Protein AF-A0A7J6QUN2-F1 (afdb_monomer_lite)

Sequence (838 aa):
MAKDVSSRSDVDRFFADFDLGPVEQVSSGDFYFNSYSHREAYEELLKDEVHQEAYRTAILANKHLFRDRVVLVVECGLGLAPYLVAEAGAKTVLAQEKNLIGRHIPRIARLNGHDNIVSVLGDIADPDFALPYGLSEVDVIVSEPMGYLLLHESRIRDVIVARDRFLKPGGKMFPSRFTMNLCAVAAPQEHSLWMDFWEDVQGFDFSDPCQRLTMGTPLISAASQLGSDKDHSSEDAWQRSQLTSTPAELFAIDLMTAPPDVTTRPEFLCGEFELFPRPESGLDEEDTDTPDAHWWRADERSCTDLQHRVDALVVWFDVKFDHAHVPVEYSTGPEAPWTLWQQTILRLPPPSFTGTGAPDCRLDASAMLQPGRTLRGRMALRQASADRRDIDIKLSMEDGRGGSINTLSSFGARCEPLKLFTMLIDPVFVRLPVVDIARAELRLHGNDTTSVLRLRLLLERLQCRSSVAAGSIHSACLHDGRAYTFGTGTSGQLGHGVFRDEPRPLLVASLNHRTVAAVACGDRHTLFLCTPGVVFGTGRNTFGQLASDDLRDFPSPRKIDVEVPSSTPIDVRCGGDHSMVLLANGHVVAFGWNAFGQLGIGVSAFGASPVAAVSSPTLVHPPAPGIRFVSVSCGFAHSLFLSDSGRVYSCGMGSHGQLGNNDRSHRWVPTFIPTIDRCTMVSCGGHHSLVLCDPLGEVYAFGSGSTGKLGRGDDMGDSAIPVKVSGQLPPVASVCCGGAHSLVITRYNSALYGFGMGRRGQLGDGQRRSHPLPTGPVASGVQCMAGGGYHTIAALDSGGIIVFGRSTRGQLGLGFVEDVSVPWPLELPVHELHDSVS

Secondary structure (DSSP, 8-state):
-PPP--SHHHHHHHHHTS---S-----HHHHTT-GGG-HHHHHHHHH-HHHHHHHHHHHHTTHHHHTT-EEEEES-TT-SHHHHHHHTT-SEEEEE--SGGGGGHHHHHHHTT-TTTEEEE--TTSTT---STT---EEEEEE---BTTBTGGGHHHHHHHHHHHHEEEEEEEES-EEEEEEEEE--HHHHHHHHHHHHTSSSS--HHHHHHHHHHS-EEE-GGGS-S----S-HHHHHHHHB-B--EEEEEEETTT--TTTTT-GGGSEEEEEEPBPPP----S---------S----TTSSTTTTT---EEEEEEEEE-TTSSS--EEE-STTSPP-TT-EEEEE---TT---TTS------TT-S-STT--EEEEEEEEE-SS-TTSEEEEEEEE-SSS-EEEEEEEE-GGGHHHHHHHHTTSTT---SSHHHHHHHHHHHH-S-HHHHHHHHHHHHHHT-SEEEEE-SSEEEEEETTEEEEEE--TTSTT-SSSS--EEEEEE-GGGTTS-EEEEEE-SSEEEEEETTTEEEEEE--TTSTTS-S--S-EEEEEEE----TT--EEEEEE-SSEEEEEETTS-EEEEEE-TTSTT---S-TTSS----EEEEEEE---SSTT--EEEEEE-SSEEEEEETTS-EEEEE--TTSTT-SSS---EEEEEE-TT--SEEEEEE-SSEEEEEETTTTEEEEEE--GGGTT--TT----EEEEEEPPS-PPPEEEEEE-SSEEEEEESSTT-EEEEE--TTSTTSSS--S-EEEEEEEEESSEEEEEE-SSEEEEEETTS-EEEEE--TTSTT-SSS---EEEEEEEPPP---------

Structure (mmCIF, N/CA/C/O backbone):
data_AF-A0A7J6QUN2-F1
#
_entry.id   AF-A0A7J6QUN2-F1
#
loop_
_atom_site.group_PDB
_atom_site.id
_atom_site.type_symbol
_atom_site.label_atom_id
_atom_site.label_alt_id
_atom_site.label_comp_id
_atom_site.label_asym_id
_atom_site.label_entity_id
_atom_site.label_seq_id
_atom_site.pdbx_PDB_ins_code
_atom_site.Cartn_x
_atom_site.Cartn_y
_atom_site.Cartn_z
_atom_site.occupancy
_atom_site.B_iso_or_equiv
_atom_site.auth_seq_id
_atom_site.auth_comp_id
_atom_site.auth_asym_id
_atom_site.auth_atom_id
_atom_site.pdbx_PDB_model_num
ATOM 1 N N . MET A 1 1 ? -44.396 -12.418 17.831 1.00 23.58 1 MET A N 1
ATOM 2 C CA . MET A 1 1 ? -44.843 -13.196 19.009 1.00 23.58 1 MET A CA 1
ATOM 3 C C . MET A 1 1 ? -43.678 -13.231 19.982 1.00 23.58 1 MET A C 1
ATOM 5 O O . MET A 1 1 ? -42.741 -13.980 19.741 1.00 23.58 1 MET A O 1
ATOM 9 N N . ALA A 1 2 ? -43.696 -12.368 20.997 1.00 26.36 2 ALA A N 1
ATOM 10 C CA . ALA A 1 2 ? -42.679 -12.333 22.044 1.00 26.36 2 ALA A CA 1
ATOM 11 C C . ALA A 1 2 ? -42.821 -13.582 22.929 1.00 26.36 2 ALA A C 1
ATOM 13 O O . ALA A 1 2 ? -43.923 -13.879 23.394 1.00 26.36 2 ALA A O 1
ATOM 14 N N . LYS A 1 3 ? -41.742 -14.348 23.107 1.00 30.05 3 LYS A N 1
ATOM 15 C CA . LYS A 1 3 ? -41.671 -15.414 24.114 1.00 30.05 3 LYS A CA 1
ATOM 16 C C . LYS A 1 3 ? -40.872 -14.884 25.299 1.00 30.05 3 LYS A C 1
ATOM 18 O O . LYS A 1 3 ? -39.793 -14.342 25.095 1.00 30.05 3 LYS A O 1
ATOM 23 N N . ASP A 1 4 ? -41.418 -15.067 26.497 1.00 33.59 4 ASP A N 1
ATOM 24 C CA . ASP A 1 4 ? -40.758 -14.827 27.783 1.00 33.59 4 ASP A CA 1
ATOM 25 C C . ASP A 1 4 ? -39.384 -15.517 27.828 1.00 33.59 4 ASP A C 1
ATOM 27 O O . ASP A 1 4 ? -39.300 -16.746 27.759 1.00 33.59 4 ASP A O 1
ATOM 31 N N . VAL A 1 5 ? -38.308 -14.737 27.959 1.00 38.31 5 VAL A N 1
ATOM 32 C CA . VAL A 1 5 ? -36.941 -15.239 28.166 1.00 38.31 5 VAL A CA 1
ATOM 33 C C . VAL A 1 5 ? -36.604 -15.022 29.640 1.00 38.31 5 VAL A C 1
ATOM 35 O O . VAL A 1 5 ? -36.182 -13.944 30.047 1.00 38.31 5 VAL A O 1
ATOM 38 N N . SER A 1 6 ? -36.864 -16.037 30.467 1.00 32.97 6 SER A N 1
ATOM 39 C CA . SER A 1 6 ? -36.836 -15.907 31.935 1.00 32.97 6 SER A CA 1
ATOM 40 C C . SER A 1 6 ? -35.571 -16.465 32.610 1.00 32.97 6 SER A C 1
ATOM 42 O O . SER A 1 6 ? -35.371 -16.244 33.804 1.00 32.97 6 SER A O 1
ATOM 44 N N . SER A 1 7 ? -34.678 -17.148 31.877 1.00 41.44 7 SER A N 1
ATOM 45 C CA . SER A 1 7 ? -33.457 -17.750 32.439 1.00 41.44 7 SER A CA 1
ATOM 46 C C . SER A 1 7 ? -32.213 -17.587 31.551 1.00 41.44 7 SER A C 1
ATOM 48 O O . SER A 1 7 ? -32.309 -17.444 30.335 1.00 41.44 7 SER A O 1
ATOM 50 N N . ARG A 1 8 ? -31.016 -17.659 32.158 1.00 39.66 8 ARG A N 1
ATOM 51 C CA . ARG A 1 8 ? -29.713 -17.613 31.458 1.00 39.66 8 ARG A CA 1
ATOM 52 C C . ARG A 1 8 ? -29.577 -18.697 30.390 1.00 39.66 8 ARG A C 1
ATOM 54 O O . ARG A 1 8 ? -29.096 -18.431 29.297 1.00 39.66 8 ARG A O 1
ATOM 61 N N . SER A 1 9 ? -30.110 -19.882 30.679 1.00 43.69 9 SER A N 1
ATOM 62 C CA . SER A 1 9 ? -30.187 -20.987 29.727 1.00 43.69 9 SER A CA 1
ATOM 63 C C . SER A 1 9 ? -31.122 -20.724 28.548 1.00 43.69 9 SER A C 1
ATOM 65 O O . SER A 1 9 ? -30.920 -21.326 27.503 1.00 43.69 9 SER A O 1
ATOM 67 N N . ASP A 1 10 ? -32.126 -19.851 28.681 1.00 37.25 10 ASP A N 1
ATOM 68 C CA . ASP A 1 10 ? -33.050 -19.531 27.585 1.00 37.25 10 ASP A CA 1
ATOM 69 C C . ASP A 1 10 ? -32.458 -18.497 26.622 1.00 37.25 10 ASP A C 1
ATOM 71 O O . ASP A 1 10 ? -32.705 -18.588 25.423 1.00 37.25 10 ASP A O 1
ATOM 75 N N . VAL A 1 11 ? -31.618 -17.578 27.117 1.00 42.31 11 VAL A N 1
ATOM 76 C CA . VAL A 1 11 ? -30.791 -16.693 26.275 1.00 42.31 11 VAL A CA 1
ATOM 77 C C . VAL A 1 11 ? -29.770 -17.529 25.500 1.00 42.31 11 VAL A C 1
ATOM 79 O O . VAL A 1 11 ? -29.713 -17.451 24.276 1.00 42.31 11 VAL A O 1
ATOM 82 N N . ASP A 1 12 ? -29.035 -18.407 26.189 1.00 42.09 12 ASP A N 1
ATOM 83 C CA . ASP A 1 12 ? -28.066 -19.308 25.552 1.00 42.09 12 ASP A CA 1
ATOM 84 C C . ASP A 1 12 ? -28.734 -20.257 24.540 1.00 42.09 12 ASP A C 1
ATOM 86 O O . ASP A 1 12 ? -28.142 -20.582 23.513 1.00 42.09 12 ASP A O 1
ATOM 90 N N . ARG A 1 13 ? -29.983 -20.679 24.789 1.00 38.19 13 ARG A N 1
ATOM 91 C CA . ARG A 1 13 ? -30.758 -21.561 23.902 1.00 38.19 13 ARG A CA 1
ATOM 92 C C . ARG A 1 13 ? -31.413 -20.816 22.731 1.00 38.19 13 ARG A C 1
ATOM 94 O O . ARG A 1 13 ? -31.486 -21.392 21.653 1.00 38.19 13 ARG A O 1
ATOM 101 N N . PHE A 1 14 ? -31.805 -19.548 22.888 1.00 38.47 14 PHE A N 1
ATOM 102 C CA . PHE A 1 14 ? -32.237 -18.689 21.774 1.00 38.47 14 PHE A CA 1
ATOM 103 C C . PHE A 1 14 ? -31.118 -18.503 20.734 1.00 38.47 14 PHE A C 1
ATOM 105 O O . PHE A 1 14 ? -31.389 -18.445 19.538 1.00 38.47 14 PHE A O 1
ATOM 112 N N . PHE A 1 15 ? -29.856 -18.490 21.177 1.00 39.88 15 PHE A N 1
ATOM 113 C CA . PHE A 1 15 ? -28.686 -18.441 20.294 1.00 39.88 15 PHE A CA 1
ATOM 114 C C . PHE A 1 15 ? -28.101 -19.819 19.939 1.00 39.88 15 PHE A C 1
ATOM 116 O O . PHE A 1 15 ? -27.282 -19.900 19.028 1.00 39.88 15 PHE A O 1
ATOM 123 N N . ALA A 1 16 ? -28.525 -20.906 20.595 1.00 38.84 16 ALA A N 1
ATOM 124 C CA . ALA A 1 16 ? -28.103 -22.269 20.254 1.00 38.84 16 ALA A CA 1
ATOM 125 C C . ALA A 1 16 ? -28.725 -22.785 18.944 1.00 38.84 16 ALA A C 1
ATOM 127 O O . ALA A 1 16 ? -28.139 -23.657 18.309 1.00 38.84 16 ALA A O 1
ATOM 128 N N . ASP A 1 17 ? -29.867 -22.228 18.522 1.00 33.78 17 ASP A N 1
ATOM 129 C CA . ASP A 1 17 ? -30.485 -22.525 17.219 1.00 33.78 17 ASP A CA 1
ATOM 130 C C . ASP A 1 17 ? -29.749 -21.845 16.040 1.00 33.78 17 ASP A C 1
ATOM 132 O O . ASP A 1 17 ? -30.021 -22.150 14.879 1.00 33.78 17 ASP A O 1
ATOM 136 N N . PHE A 1 18 ? -28.767 -20.974 16.318 1.00 34.44 18 PHE A N 1
ATOM 137 C CA . PHE A 1 18 ? -27.787 -20.499 15.338 1.00 34.44 18 PHE A CA 1
ATOM 138 C C . PHE A 1 18 ? -26.565 -21.423 15.341 1.00 34.44 18 PHE A C 1
ATOM 140 O O . PHE A 1 18 ? -25.492 -21.093 15.853 1.00 34.44 18 PHE A O 1
ATOM 147 N N . ASP A 1 19 ? -26.757 -22.609 14.768 1.00 31.80 19 ASP A N 1
ATOM 148 C CA . ASP A 1 19 ? -25.693 -23.566 14.481 1.00 31.80 19 ASP A CA 1
ATOM 149 C C . ASP A 1 19 ? -24.575 -22.880 13.666 1.00 31.80 19 ASP A C 1
ATOM 151 O O . ASP A 1 19 ? -24.818 -22.247 12.633 1.00 31.80 19 ASP A O 1
ATOM 155 N N . LEU A 1 20 ? -23.339 -22.945 14.169 1.00 38.16 20 LEU A N 1
ATOM 156 C CA . LEU A 1 20 ? -22.171 -22.247 13.624 1.00 38.16 20 LEU A CA 1
ATOM 157 C C . LEU A 1 20 ? -21.654 -22.965 12.369 1.00 38.16 20 LEU A C 1
ATOM 159 O O . LEU A 1 20 ? -20.633 -23.656 12.397 1.00 38.16 20 LEU A O 1
ATOM 163 N N . GLY A 1 21 ? -22.350 -22.765 11.251 1.00 29.48 21 GLY A N 1
ATOM 164 C CA . GLY A 1 21 ? -21.822 -23.024 9.913 1.00 29.48 21 GLY A CA 1
ATOM 165 C C . GLY A 1 21 ? -20.639 -22.099 9.564 1.00 29.48 21 GLY A C 1
ATOM 166 O O . GLY A 1 21 ? -20.409 -21.087 10.238 1.00 29.48 21 GLY A O 1
ATOM 167 N N . PRO A 1 22 ? -19.850 -22.417 8.517 1.00 29.09 22 PRO A N 1
ATOM 168 C CA . PRO A 1 22 ? -18.846 -21.491 7.997 1.00 29.09 22 PRO A CA 1
ATOM 169 C C . PRO A 1 22 ? -19.524 -20.169 7.626 1.00 29.09 22 PRO A C 1
ATOM 171 O O . PRO A 1 22 ? -20.617 -20.186 7.073 1.00 29.09 22 PRO A O 1
ATOM 174 N N . VAL A 1 23 ? -18.868 -19.051 7.960 1.00 33.06 23 VAL A N 1
ATOM 175 C CA . VAL A 1 23 ? -19.344 -17.665 7.791 1.00 33.06 23 VAL A CA 1
ATOM 176 C C . VAL A 1 23 ? -20.138 -17.509 6.489 1.00 33.06 23 VAL A C 1
ATOM 178 O O . VAL A 1 23 ? -19.544 -17.421 5.415 1.00 33.06 23 VAL A O 1
ATOM 181 N N . GLU A 1 24 ? -21.471 -17.491 6.582 1.00 30.47 24 GLU A N 1
ATOM 182 C CA . GLU A 1 24 ? -22.315 -17.158 5.439 1.00 30.47 24 GLU A CA 1
ATOM 183 C C . GLU A 1 24 ? -21.983 -15.737 4.980 1.00 30.47 24 GLU A C 1
ATOM 185 O O . GLU A 1 24 ? -21.782 -14.821 5.787 1.00 30.47 24 GLU A O 1
ATOM 190 N N . GLN A 1 25 ? -21.885 -15.585 3.659 1.00 35.31 25 GLN A N 1
ATOM 191 C CA . GLN A 1 25 ? -21.768 -14.306 2.979 1.00 35.31 25 GLN A CA 1
ATOM 192 C C . GLN A 1 25 ? -22.965 -13.434 3.365 1.00 35.31 25 GLN A C 1
ATOM 194 O O . GLN A 1 25 ? -24.061 -13.595 2.835 1.00 35.31 25 GLN A O 1
ATOM 199 N N . VAL A 1 26 ? -22.750 -12.496 4.284 1.00 33.78 26 VAL A N 1
ATOM 200 C CA . VAL A 1 26 ? -23.655 -11.356 4.443 1.00 33.78 26 VAL A CA 1
ATOM 201 C C . VAL A 1 26 ? -23.634 -10.586 3.115 1.00 33.78 26 VAL A C 1
ATOM 203 O O . VAL A 1 26 ? -22.587 -10.488 2.474 1.00 33.78 26 VAL A O 1
ATOM 206 N N . SER A 1 27 ? -24.784 -10.125 2.628 1.00 30.91 27 SER A N 1
ATOM 207 C CA . SER A 1 27 ? -24.879 -9.473 1.318 1.00 30.91 27 SER A CA 1
ATOM 208 C C . SER A 1 27 ? -24.372 -8.024 1.376 1.00 30.91 27 SER A C 1
ATOM 210 O O . SER A 1 27 ? -24.509 -7.362 2.403 1.00 30.91 27 SER A O 1
ATOM 212 N N . SER A 1 28 ? -23.842 -7.481 0.269 1.00 33.66 28 SER A N 1
ATOM 213 C CA . SER A 1 28 ? -23.475 -6.050 0.127 1.00 33.66 28 SER A CA 1
ATOM 214 C C . SER A 1 28 ? -24.610 -5.078 0.471 1.00 33.66 28 SER A C 1
ATOM 216 O O . SER A 1 28 ? -24.338 -3.943 0.860 1.00 33.66 28 SER A O 1
ATOM 218 N N . GLY A 1 29 ? -25.868 -5.527 0.394 1.00 27.05 29 GLY A N 1
ATOM 219 C CA . GLY A 1 29 ? -27.039 -4.759 0.817 1.00 27.05 29 GLY A CA 1
ATOM 220 C C . GLY A 1 29 ? -27.158 -4.611 2.336 1.00 27.05 29 GLY A C 1
ATOM 221 O O . GLY A 1 29 ? -27.492 -3.529 2.807 1.00 27.05 29 GLY A O 1
ATOM 222 N N . ASP A 1 30 ? -26.816 -5.649 3.102 1.00 28.67 30 ASP A N 1
ATOM 223 C CA . ASP A 1 30 ? -26.841 -5.611 4.572 1.00 28.67 30 ASP A CA 1
ATOM 224 C C . ASP A 1 30 ? -25.609 -4.890 5.147 1.00 28.67 30 ASP A C 1
ATOM 226 O O . ASP A 1 30 ? -25.671 -4.313 6.231 1.00 28.67 30 ASP A O 1
ATOM 230 N N . PHE A 1 31 ? -24.504 -4.848 4.391 1.00 35.44 31 PHE A N 1
ATOM 231 C CA . PHE A 1 31 ? -23.305 -4.062 4.714 1.00 35.44 31 PHE A CA 1
ATOM 232 C C . PHE A 1 31 ? -23.542 -2.541 4.653 1.00 35.44 31 PHE A C 1
ATOM 234 O O . PHE A 1 31 ? -22.948 -1.802 5.433 1.00 35.44 31 PHE A O 1
ATOM 241 N N . TYR A 1 32 ? -24.450 -2.063 3.793 1.00 29.19 32 TYR A N 1
ATOM 242 C CA . TYR A 1 32 ? -24.781 -0.634 3.647 1.00 29.19 32 TYR A CA 1
ATOM 243 C C . TYR A 1 32 ? -25.475 -0.030 4.885 1.00 29.19 32 TYR A C 1
ATOM 245 O O . TYR A 1 32 ? -25.436 1.181 5.107 1.00 29.19 32 TYR A O 1
ATOM 253 N N . PHE A 1 33 ? -26.104 -0.867 5.713 1.00 28.73 33 PHE A N 1
ATOM 254 C CA . PHE A 1 33 ? -26.818 -0.432 6.916 1.00 28.73 33 PHE A CA 1
ATOM 255 C C . PHE A 1 33 ? -26.017 -0.632 8.215 1.00 28.73 33 PHE A C 1
ATOM 257 O O . PHE A 1 33 ? -26.476 -0.182 9.260 1.00 28.73 33 PHE A O 1
ATOM 264 N N . ASN A 1 34 ? -24.821 -1.236 8.147 1.00 38.62 34 ASN A N 1
ATOM 265 C CA . ASN A 1 34 ? -24.062 -1.736 9.299 1.00 38.62 34 ASN A CA 1
ATOM 266 C C . ASN A 1 34 ? -22.552 -1.391 9.203 1.00 38.62 34 ASN A C 1
ATOM 268 O O . ASN A 1 34 ? -21.704 -2.287 9.209 1.00 38.62 34 ASN A O 1
ATOM 272 N N . SER A 1 35 ? -22.202 -0.096 9.152 1.00 41.22 35 SER A N 1
ATOM 273 C CA . SER A 1 35 ? -20.817 0.435 9.071 1.00 41.22 35 SER A CA 1
ATOM 274 C C . SER A 1 35 ? -19.869 -0.137 10.140 1.00 41.22 35 SER A C 1
ATOM 276 O O . SER A 1 35 ? -18.689 -0.357 9.888 1.00 41.22 35 SER A O 1
ATOM 278 N N . TYR A 1 36 ? -20.385 -0.495 11.317 1.00 45.16 36 TYR A N 1
ATOM 279 C CA . TYR A 1 36 ? -19.586 -1.105 12.384 1.00 45.16 36 TYR A CA 1
ATOM 280 C C . TYR A 1 36 ? -19.547 -2.635 12.350 1.00 45.16 36 TYR A C 1
ATOM 282 O O . TYR A 1 36 ? -18.818 -3.242 13.114 1.00 45.16 36 TYR A O 1
ATOM 290 N N . SER A 1 37 ? -20.219 -3.322 11.425 1.00 40.81 37 SER A N 1
ATOM 291 C CA . SER A 1 37 ? -20.002 -4.774 11.260 1.00 40.81 37 SER A CA 1
ATOM 292 C C . SER A 1 37 ? -18.644 -5.111 10.610 1.00 40.81 37 SER A C 1
ATOM 294 O O . SER A 1 37 ? -18.313 -6.288 10.437 1.00 40.81 37 SER A O 1
ATOM 296 N N . HIS A 1 38 ? -17.839 -4.093 10.277 1.00 51.47 38 HIS A N 1
ATOM 297 C CA . HIS A 1 38 ? -16.473 -4.217 9.778 1.00 51.47 38 HIS A CA 1
ATOM 298 C C . HIS A 1 38 ? -15.468 -4.470 10.914 1.00 51.47 38 HIS A C 1
ATOM 300 O O . HIS A 1 38 ? -15.365 -3.711 11.874 1.00 51.47 38 HIS A O 1
ATOM 306 N N . ARG A 1 39 ? -14.653 -5.525 10.773 1.00 47.78 39 ARG A N 1
ATOM 307 C CA . ARG A 1 39 ? -13.560 -5.839 11.713 1.00 47.78 39 ARG A CA 1
ATOM 308 C C . ARG A 1 39 ? -12.540 -4.700 11.844 1.00 47.78 39 ARG A C 1
ATOM 310 O O . ARG A 1 39 ? -11.970 -4.531 12.913 1.00 47.78 39 ARG A O 1
ATOM 317 N N . GLU A 1 40 ? -12.310 -3.957 10.765 1.00 46.09 40 GLU A N 1
ATOM 318 C CA . GLU A 1 40 ? -11.289 -2.905 10.669 1.00 46.09 40 GLU A CA 1
ATOM 319 C C . GLU A 1 40 ? -11.619 -1.691 11.552 1.00 46.09 40 GLU A C 1
ATOM 321 O O . GLU A 1 40 ? -10.738 -1.219 12.261 1.00 46.09 40 GLU A O 1
ATOM 326 N N . ALA A 1 41 ? -12.890 -1.278 11.630 1.00 56.88 41 ALA A N 1
ATOM 327 C CA . ALA A 1 41 ? -13.326 -0.182 12.502 1.00 56.88 41 ALA A CA 1
ATOM 328 C C . ALA A 1 41 ? -13.081 -0.484 13.994 1.00 56.88 41 ALA A C 1
ATOM 330 O O . ALA A 1 41 ? -12.625 0.374 14.747 1.00 56.88 41 ALA A O 1
ATOM 331 N N . TYR A 1 42 ? -13.323 -1.728 14.428 1.00 63.81 42 TYR A N 1
ATOM 332 C CA . TYR A 1 42 ? -13.018 -2.142 15.803 1.00 63.81 42 TYR A CA 1
ATOM 333 C C . TYR A 1 42 ? -11.532 -2.385 16.046 1.00 63.81 42 TYR A C 1
ATOM 335 O O . TYR A 1 42 ? -11.063 -2.200 17.163 1.00 63.81 42 TYR A O 1
ATOM 343 N N . GLU A 1 43 ? -10.781 -2.801 15.027 1.00 65.12 43 GLU A N 1
ATOM 344 C CA . GLU A 1 43 ? -9.330 -2.927 15.135 1.00 65.12 43 GLU A CA 1
ATOM 345 C C . GLU A 1 43 ? -8.671 -1.560 15.357 1.00 65.12 43 GLU A C 1
ATOM 347 O O . GLU A 1 43 ? -7.766 -1.454 16.180 1.00 65.12 43 GLU A O 1
ATOM 352 N N . GLU A 1 44 ? -9.140 -0.517 14.669 1.00 63.78 44 GLU A N 1
ATOM 353 C CA . GLU A 1 44 ? -8.699 0.863 14.890 1.00 63.78 44 GLU A CA 1
ATOM 354 C C . GLU A 1 44 ? -9.119 1.385 16.271 1.00 63.78 44 GLU A C 1
ATOM 356 O O . GLU A 1 44 ? -8.275 1.909 16.995 1.00 63.78 44 GLU A O 1
ATOM 361 N N . LEU A 1 45 ? -10.370 1.150 16.690 1.00 74.94 45 LEU A N 1
ATOM 362 C CA . LEU A 1 45 ? -10.853 1.522 18.029 1.00 74.94 45 LEU A CA 1
ATOM 363 C C . LEU A 1 45 ? -10.026 0.877 19.156 1.00 74.94 45 LEU A C 1
ATOM 365 O O . LEU A 1 45 ? -9.736 1.519 20.163 1.00 74.94 45 LEU A O 1
ATOM 369 N N . LEU A 1 46 ? -9.642 -0.394 19.002 1.00 77.31 46 LEU A N 1
ATOM 370 C CA . LEU A 1 46 ? -8.843 -1.123 19.995 1.00 77.31 46 LEU A CA 1
ATOM 371 C C . LEU A 1 46 ? -7.361 -0.712 20.000 1.00 77.31 46 LEU A C 1
ATOM 373 O O . LEU A 1 46 ? -6.675 -0.973 20.986 1.00 77.31 46 LEU A O 1
ATOM 377 N N . LYS A 1 47 ? -6.861 -0.107 18.915 1.00 76.50 47 LYS A N 1
ATOM 378 C CA . LYS A 1 47 ? -5.494 0.436 18.816 1.00 76.50 47 LYS A CA 1
ATOM 379 C C . LYS A 1 47 ? -5.384 1.884 19.294 1.00 76.50 47 LYS A C 1
ATOM 381 O O . LYS A 1 47 ? -4.266 2.361 19.458 1.00 76.50 47 LYS A O 1
ATOM 386 N N . ASP A 1 48 ? -6.500 2.578 19.499 1.00 80.56 48 ASP A N 1
ATOM 387 C CA . ASP A 1 48 ? -6.514 3.916 20.092 1.00 80.56 48 ASP A CA 1
ATOM 388 C C . ASP A 1 48 ? -6.145 3.830 21.583 1.00 80.56 48 ASP A C 1
ATOM 390 O O . ASP A 1 48 ? -6.991 3.613 22.452 1.00 80.56 48 ASP A O 1
ATOM 394 N N . GLU A 1 49 ? -4.848 3.947 21.877 1.00 84.38 49 GLU A N 1
ATOM 395 C CA . GLU A 1 49 ? -4.313 3.792 23.232 1.00 84.38 49 GLU A CA 1
ATOM 396 C C . GLU A 1 49 ? -4.845 4.856 24.198 1.00 84.38 49 GLU A C 1
ATOM 398 O O . GLU A 1 49 ? -5.137 4.532 25.347 1.00 84.38 49 GLU A O 1
ATOM 403 N N . VAL A 1 50 ? -5.029 6.100 23.743 1.00 86.62 50 VAL A N 1
ATOM 404 C CA . VAL A 1 50 ? -5.525 7.211 24.575 1.00 86.62 50 VAL A CA 1
ATOM 405 C C . VAL A 1 50 ? -6.925 6.892 25.081 1.00 86.62 50 VAL A C 1
ATOM 407 O O . VAL A 1 50 ? -7.205 6.961 26.280 1.00 86.62 50 VAL A O 1
ATOM 410 N N . HIS A 1 51 ? -7.799 6.497 24.160 1.00 88.38 51 HIS A N 1
ATOM 411 C CA . HIS A 1 51 ? -9.166 6.126 24.468 1.00 88.38 51 HIS A CA 1
ATOM 412 C C . HIS A 1 51 ? -9.233 4.865 25.339 1.00 88.38 51 HIS A C 1
ATOM 414 O O . HIS A 1 51 ? -9.858 4.885 26.403 1.00 88.38 51 HIS A O 1
ATOM 420 N N . GLN A 1 52 ? -8.561 3.780 24.938 1.00 89.56 52 GLN A N 1
ATOM 421 C CA . GLN A 1 52 ? -8.615 2.515 25.677 1.00 89.56 52 GLN A CA 1
ATOM 422 C C . GLN A 1 52 ? -8.024 2.648 27.091 1.00 89.56 52 GLN A C 1
ATOM 424 O O . GLN A 1 52 ? -8.572 2.087 28.046 1.00 89.56 52 GLN A O 1
ATOM 429 N N . GLU A 1 53 ? -6.949 3.423 27.262 1.00 90.69 53 GLU A N 1
ATOM 430 C CA . GLU A 1 53 ? -6.329 3.641 28.571 1.00 90.69 53 GLU A CA 1
ATOM 431 C C . GLU A 1 53 ? -7.173 4.543 29.476 1.00 90.69 53 GLU A C 1
ATOM 433 O O . GLU A 1 53 ? -7.240 4.304 30.686 1.00 90.69 53 GLU A O 1
ATOM 438 N N . ALA A 1 54 ? -7.896 5.521 28.920 1.00 91.94 54 ALA A N 1
ATOM 439 C CA . ALA A 1 54 ? -8.841 6.321 29.692 1.00 91.94 54 ALA A CA 1
ATOM 440 C C . ALA A 1 54 ? -9.965 5.449 30.280 1.00 91.94 54 ALA A C 1
ATOM 442 O O . ALA A 1 54 ? -10.220 5.507 31.485 1.00 91.94 54 ALA A O 1
ATOM 443 N N . TYR A 1 55 ? -10.587 4.569 29.482 1.00 94.06 55 TYR A N 1
ATOM 444 C CA . TYR A 1 55 ? -11.603 3.634 29.992 1.00 94.06 55 TYR A CA 1
ATOM 445 C C . TYR A 1 55 ? -11.011 2.635 30.989 1.00 94.06 55 TYR A C 1
ATOM 447 O O . TYR A 1 55 ? -11.600 2.396 32.050 1.00 94.06 55 TYR A O 1
ATOM 455 N N . ARG A 1 56 ? -9.821 2.090 30.705 1.00 94.12 56 ARG A N 1
ATOM 456 C CA . ARG A 1 56 ? -9.103 1.214 31.639 1.00 94.12 56 ARG A CA 1
ATOM 457 C C . ARG A 1 56 ? -8.871 1.902 32.976 1.00 94.12 56 ARG A C 1
ATOM 459 O O . ARG A 1 56 ? -9.191 1.315 34.008 1.00 94.12 56 ARG A O 1
ATOM 466 N N . THR A 1 57 ? -8.354 3.123 32.972 1.00 93.12 57 THR A N 1
ATOM 467 C CA . THR A 1 57 ? -8.072 3.888 34.189 1.00 93.12 57 THR A CA 1
ATOM 468 C C . THR A 1 57 ? -9.365 4.208 34.927 1.00 93.12 57 THR A C 1
ATOM 470 O O . THR A 1 57 ? -9.482 3.914 36.118 1.00 93.12 57 THR A O 1
ATOM 473 N N . ALA A 1 58 ? -10.381 4.720 34.228 1.00 95.00 58 ALA A N 1
ATOM 474 C CA . ALA A 1 58 ? -11.662 5.076 34.828 1.00 95.00 58 ALA A CA 1
ATOM 475 C C . ALA A 1 58 ? -12.335 3.874 35.514 1.00 95.00 58 ALA A C 1
ATOM 477 O O . ALA A 1 58 ? -12.912 4.031 36.591 1.00 95.00 58 ALA A O 1
ATOM 478 N N . ILE A 1 59 ? -12.196 2.668 34.956 1.00 95.94 59 ILE A N 1
ATOM 479 C CA . ILE A 1 59 ? -12.785 1.440 35.502 1.00 95.94 59 ILE A CA 1
ATOM 480 C C . ILE A 1 59 ? -11.877 0.786 36.557 1.00 95.94 59 ILE A C 1
ATOM 482 O O . ILE A 1 59 ? -12.275 0.599 37.711 1.00 95.94 59 ILE A O 1
ATOM 486 N N . LEU A 1 60 ? -10.641 0.432 36.194 1.00 95.06 60 LEU A N 1
ATOM 487 C CA . LEU A 1 60 ? -9.749 -0.376 37.029 1.00 95.06 60 LEU A CA 1
ATOM 488 C C . LEU A 1 60 ? -9.085 0.407 38.166 1.00 95.06 60 LEU A C 1
ATOM 490 O O . LEU A 1 60 ? -8.726 -0.218 39.164 1.00 95.06 60 LEU A O 1
ATOM 494 N N . ALA A 1 61 ? -8.947 1.733 38.078 1.00 93.44 61 ALA A N 1
ATOM 495 C CA . ALA A 1 61 ? -8.518 2.542 39.225 1.00 93.44 61 ALA A CA 1
ATOM 496 C C . ALA A 1 61 ? -9.667 2.782 40.223 1.00 93.44 61 ALA A C 1
ATOM 498 O O . ALA A 1 61 ? -9.425 3.150 41.371 1.00 93.44 61 ALA A O 1
ATOM 499 N N . ASN A 1 62 ? -10.916 2.519 39.820 1.00 94.50 62 ASN A N 1
ATOM 500 C CA . ASN A 1 62 ? -12.119 2.762 40.617 1.00 94.50 62 ASN A CA 1
ATOM 501 C C . ASN A 1 62 ? -12.945 1.485 40.836 1.00 94.50 62 ASN A C 1
ATOM 503 O O . ASN A 1 62 ? -14.175 1.531 40.878 1.00 94.50 62 ASN A O 1
ATOM 507 N N . LYS A 1 63 ? -12.284 0.327 41.009 1.00 95.50 63 LYS A N 1
ATOM 508 C CA . LYS A 1 63 ? -12.954 -0.987 41.136 1.00 95.50 63 LYS A CA 1
ATOM 509 C C . LYS A 1 63 ? -14.053 -1.024 42.196 1.00 95.50 63 LYS A C 1
ATOM 511 O O . LYS A 1 63 ? -15.018 -1.764 42.046 1.00 95.50 63 LYS A O 1
ATOM 516 N N . HIS A 1 64 ? -13.939 -0.236 43.267 1.00 95.12 64 HIS A N 1
ATOM 517 C CA . HIS A 1 64 ? -14.952 -0.152 44.328 1.00 95.12 64 HIS A CA 1
ATOM 518 C C . HIS A 1 64 ? -16.314 0.364 43.838 1.00 95.12 64 HIS A C 1
ATOM 520 O O . HIS A 1 64 ? -17.319 0.087 44.488 1.00 95.12 64 HIS A O 1
ATOM 526 N N . LEU A 1 65 ? -16.363 1.077 42.708 1.00 95.19 65 LEU A N 1
ATOM 527 C CA . LEU A 1 65 ? -17.609 1.521 42.075 1.00 95.19 65 LEU A CA 1
ATOM 528 C C . LEU A 1 65 ? -18.297 0.405 41.279 1.00 95.19 65 LEU A C 1
ATOM 530 O O . LEU A 1 65 ? -19.511 0.453 41.110 1.00 95.19 65 LEU A O 1
ATOM 534 N N . PHE A 1 66 ? -17.544 -0.606 40.837 1.00 97.56 66 PHE A N 1
ATOM 535 C CA . PHE A 1 66 ? -18.036 -1.710 40.006 1.00 97.56 66 PHE A CA 1
ATOM 536 C C . PHE A 1 66 ? -18.196 -3.020 40.785 1.00 97.56 66 PHE A C 1
ATOM 538 O O . PHE A 1 66 ? -19.019 -3.855 40.415 1.00 97.56 66 PHE A O 1
ATOM 545 N N . ARG A 1 67 ? -17.444 -3.211 41.875 1.00 97.50 67 ARG A N 1
ATOM 546 C CA . ARG A 1 67 ? -17.461 -4.442 42.669 1.00 97.50 67 ARG A CA 1
ATOM 547 C C . ARG A 1 67 ? -18.867 -4.771 43.174 1.00 97.50 67 ARG A C 1
ATOM 549 O O . ARG A 1 67 ? -19.531 -3.927 43.773 1.00 97.50 67 ARG A O 1
ATOM 556 N N . ASP A 1 68 ? -19.293 -6.010 42.939 1.00 97.25 68 ASP A N 1
ATOM 557 C CA . ASP A 1 68 ? -20.603 -6.555 43.313 1.00 97.25 68 ASP A CA 1
ATOM 558 C C . ASP A 1 68 ? -21.811 -5.809 42.700 1.00 97.25 68 ASP A C 1
ATOM 560 O O . ASP A 1 68 ? -22.947 -5.977 43.151 1.00 97.25 68 ASP A O 1
ATOM 564 N N . ARG A 1 69 ? -21.589 -5.008 41.645 1.00 97.75 69 ARG A N 1
ATOM 565 C CA . ARG A 1 69 ? -22.630 -4.240 40.945 1.00 97.75 69 ARG A CA 1
ATOM 566 C C . ARG A 1 69 ? -23.156 -4.928 39.695 1.00 97.75 69 ARG A C 1
ATOM 568 O O . ARG A 1 69 ? -22.461 -5.725 39.064 1.00 97.75 69 ARG A O 1
ATOM 575 N N . VAL A 1 70 ? -24.389 -4.590 39.333 1.00 97.62 70 VAL A N 1
ATOM 576 C CA . VAL A 1 70 ? -24.965 -4.874 38.016 1.00 97.62 70 VAL A CA 1
ATOM 577 C C . VAL A 1 70 ? -24.616 -3.710 37.095 1.00 97.62 70 VAL A C 1
ATOM 579 O O . VAL A 1 70 ? -24.985 -2.570 37.382 1.00 97.62 70 VAL A O 1
ATOM 582 N N . VAL A 1 71 ? -23.904 -3.994 36.006 1.00 98.19 71 VAL A N 1
ATOM 583 C CA . VAL A 1 71 ? -23.384 -2.975 35.088 1.00 98.19 71 VAL A CA 1
ATOM 584 C C . VAL A 1 71 ? -23.922 -3.214 33.685 1.00 98.19 71 VAL A C 1
ATOM 586 O O . VAL A 1 71 ? -23.836 -4.328 33.172 1.00 98.19 71 VAL A O 1
ATOM 589 N N . LEU A 1 72 ? -24.463 -2.168 33.068 1.00 97.38 72 LEU A N 1
ATOM 590 C CA . LEU A 1 72 ? -24.865 -2.161 31.664 1.00 97.38 72 LEU A CA 1
ATOM 591 C C . LEU A 1 72 ? -23.782 -1.452 30.851 1.00 97.38 72 LEU A C 1
ATOM 593 O O . LEU A 1 72 ? -23.423 -0.322 31.166 1.00 97.38 72 LEU A O 1
ATOM 597 N N . VAL A 1 73 ? -23.258 -2.110 29.824 1.00 95.69 73 VAL A N 1
ATOM 598 C CA . VAL A 1 73 ? -22.313 -1.516 28.877 1.00 95.69 73 VAL A CA 1
ATOM 599 C C . VAL A 1 73 ? -23.054 -1.276 27.571 1.00 95.69 73 VAL A C 1
ATOM 601 O O . VAL A 1 73 ? -23.490 -2.235 26.946 1.00 95.69 73 VAL A O 1
ATOM 604 N N . VAL A 1 74 ? -23.250 -0.015 27.203 1.00 92.38 74 VAL A N 1
ATOM 605 C CA . VAL A 1 74 ? -24.087 0.416 26.074 1.00 92.38 74 VAL A CA 1
ATOM 606 C C . VAL A 1 74 ? -23.209 0.748 24.871 1.00 92.38 74 VAL A C 1
ATOM 608 O O . VAL A 1 74 ? -22.194 1.427 25.025 1.00 92.38 74 VAL A O 1
ATOM 611 N N . GLU A 1 75 ? -23.619 0.291 23.689 1.00 85.38 75 GLU A N 1
ATOM 612 C CA . GLU A 1 75 ? -22.911 0.444 22.412 1.00 85.38 75 GLU A CA 1
ATOM 613 C C . GLU A 1 75 ? -21.460 -0.060 22.509 1.00 85.38 75 GLU A C 1
ATOM 615 O O . GLU A 1 75 ? -20.511 0.614 22.111 1.00 85.38 75 GLU A O 1
ATOM 620 N N . CYS A 1 76 ? -21.282 -1.244 23.106 1.00 82.06 76 CYS A N 1
ATOM 621 C CA . CYS A 1 76 ? -19.964 -1.732 23.515 1.00 82.06 76 CYS A CA 1
ATOM 622 C C . CYS A 1 76 ? -19.111 -2.295 22.372 1.00 82.06 76 CYS A C 1
ATOM 624 O O . CYS A 1 76 ? -17.910 -2.501 22.545 1.00 82.06 76 CYS A O 1
ATOM 626 N N . GLY A 1 77 ? -19.701 -2.628 21.223 1.00 79.62 77 GLY A N 1
ATOM 627 C CA . GLY A 1 77 ? -18.981 -3.237 20.114 1.00 79.62 77 GLY A CA 1
ATOM 628 C C . GLY A 1 77 ? -18.228 -4.507 20.491 1.00 79.62 77 GLY A C 1
ATOM 629 O O . GLY A 1 77 ? -18.732 -5.371 21.206 1.00 79.62 77 GLY A O 1
ATOM 630 N N . LEU A 1 78 ? -16.982 -4.599 20.016 1.00 75.19 78 LEU A N 1
ATOM 631 C CA . LEU A 1 78 ? -15.975 -5.537 20.532 1.00 75.19 78 LEU A CA 1
ATOM 632 C C . LEU A 1 78 ? -15.021 -4.891 21.549 1.00 75.19 78 LEU A C 1
ATOM 634 O O . LEU A 1 78 ? -13.974 -5.473 21.838 1.00 75.19 78 LEU A O 1
ATOM 638 N N . GLY A 1 79 ? -15.357 -3.698 22.045 1.00 73.19 79 GLY A N 1
ATOM 639 C CA . GLY A 1 79 ? -14.523 -2.877 22.918 1.00 73.19 79 GLY A CA 1
ATOM 640 C C . GLY A 1 79 ? -14.122 -3.573 24.219 1.00 73.19 79 GLY A C 1
ATOM 641 O O . GLY A 1 79 ? -14.663 -4.616 24.600 1.00 73.19 79 GLY A O 1
ATOM 642 N N . LEU A 1 80 ? -13.139 -2.997 24.917 1.00 88.12 80 LEU A N 1
ATOM 643 C CA . LEU A 1 80 ? -12.587 -3.591 26.139 1.00 88.12 80 LEU A CA 1
ATOM 644 C C . LEU A 1 80 ? -13.491 -3.412 27.365 1.00 88.12 80 LEU A C 1
ATOM 646 O O . LEU A 1 80 ? -13.367 -4.181 28.325 1.00 88.12 80 LEU A O 1
ATOM 650 N N . ALA A 1 81 ? -14.405 -2.436 27.351 1.00 92.88 81 ALA A N 1
ATOM 651 C CA . ALA A 1 81 ? -15.186 -2.040 28.519 1.00 92.88 81 ALA A CA 1
ATOM 652 C C . ALA A 1 81 ? -15.931 -3.199 29.222 1.00 92.88 81 ALA A C 1
ATOM 654 O O . ALA A 1 81 ? -15.795 -3.305 30.445 1.00 92.88 81 ALA A O 1
ATOM 655 N N . PRO A 1 82 ? -16.638 -4.124 28.532 1.00 94.56 82 PRO A N 1
ATOM 656 C CA . PRO A 1 82 ? -17.314 -5.243 29.198 1.00 94.56 82 PRO A CA 1
ATOM 657 C C . PRO A 1 82 ? -16.375 -6.122 30.030 1.00 94.56 82 PRO A C 1
ATOM 659 O O . PRO A 1 82 ? -16.740 -6.582 31.114 1.00 94.56 82 PRO A O 1
ATOM 662 N N . TYR A 1 83 ? -15.153 -6.336 29.543 1.00 94.88 83 TYR A N 1
ATOM 663 C CA . TYR A 1 83 ? -14.169 -7.196 30.195 1.00 94.88 83 TYR A CA 1
ATOM 664 C C . TYR A 1 83 ? -13.461 -6.459 31.334 1.00 94.88 83 TYR A C 1
ATOM 666 O O . TYR A 1 83 ? -13.315 -7.015 32.418 1.00 94.88 83 TYR A O 1
ATOM 674 N N . LEU A 1 84 ? -13.130 -5.176 31.150 1.00 95.69 84 LEU A N 1
ATOM 675 C CA . LEU A 1 84 ? -12.570 -4.327 32.210 1.00 95.69 84 LEU A CA 1
ATOM 676 C C . LEU A 1 84 ? -13.521 -4.216 33.410 1.00 95.69 84 LEU A C 1
ATOM 678 O O . LEU A 1 84 ? -13.094 -4.281 34.563 1.00 95.69 84 LEU A O 1
ATOM 682 N N . VAL A 1 85 ? -14.823 -4.088 33.149 1.00 97.31 85 VAL A N 1
ATOM 683 C CA . VAL A 1 85 ? -15.853 -4.069 34.195 1.00 97.31 85 VAL A CA 1
ATOM 684 C C . VAL A 1 85 ? -15.937 -5.419 34.916 1.00 97.31 85 VAL A C 1
ATOM 686 O O . VAL A 1 85 ? -16.050 -5.454 36.145 1.00 97.31 85 VAL A O 1
ATOM 689 N N . ALA A 1 86 ? -15.848 -6.535 34.185 1.00 96.44 86 ALA A N 1
ATOM 690 C CA . ALA A 1 86 ? -15.796 -7.863 34.794 1.00 96.44 86 ALA A CA 1
ATOM 691 C C . ALA A 1 86 ? -14.551 -8.018 35.693 1.00 96.44 86 ALA A C 1
ATOM 693 O O . ALA A 1 86 ? -14.673 -8.426 36.849 1.00 96.44 86 ALA A O 1
ATOM 694 N N . GLU A 1 87 ? -13.372 -7.594 35.226 1.00 96.12 87 GLU A N 1
ATOM 695 C CA . GLU A 1 87 ? -12.120 -7.567 36.000 1.00 96.12 87 GLU A CA 1
ATOM 696 C C . GLU A 1 87 ? -12.156 -6.619 37.212 1.00 96.12 87 GLU A C 1
ATOM 698 O O . GLU A 1 87 ? -11.436 -6.814 38.203 1.00 96.12 87 GLU A O 1
ATOM 703 N N . ALA A 1 88 ? -12.988 -5.577 37.164 1.00 96.75 88 ALA A N 1
ATOM 704 C CA . ALA A 1 88 ? -13.228 -4.686 38.294 1.00 96.75 88 ALA A CA 1
ATOM 705 C C . ALA A 1 88 ? -14.066 -5.346 39.409 1.00 96.75 88 ALA A C 1
ATOM 707 O O . ALA A 1 88 ? -14.124 -4.824 40.526 1.00 96.75 88 ALA A O 1
ATOM 708 N N . GLY A 1 89 ? -14.641 -6.525 39.149 1.00 96.69 89 GLY A N 1
ATOM 709 C CA . GLY A 1 89 ? -15.386 -7.330 40.116 1.00 96.69 89 GLY A CA 1
ATOM 710 C C . GLY A 1 89 ? -16.900 -7.148 40.043 1.00 96.69 89 GLY A C 1
ATOM 711 O O . GLY A 1 89 ? -17.574 -7.353 41.053 1.00 96.69 89 GLY A O 1
ATOM 712 N N . ALA A 1 90 ? -17.440 -6.732 38.894 1.00 97.75 90 ALA A N 1
ATOM 713 C CA . ALA A 1 90 ? -18.883 -6.637 38.703 1.00 97.75 90 ALA A CA 1
ATOM 714 C C . ALA A 1 90 ? -19.584 -7.982 38.936 1.00 97.75 90 ALA A C 1
ATOM 716 O O . ALA A 1 90 ? -19.102 -9.041 38.535 1.00 97.75 90 ALA A O 1
ATOM 717 N N . LYS A 1 91 ? -20.764 -7.930 39.564 1.00 96.19 91 LYS A N 1
ATOM 718 C CA . LYS A 1 91 ? -21.613 -9.107 39.793 1.00 96.19 91 LYS A CA 1
ATOM 719 C C . LYS A 1 91 ? -22.191 -9.628 38.480 1.00 96.19 91 LYS A C 1
ATOM 721 O O . LYS A 1 91 ? -22.362 -10.832 38.296 1.00 96.19 91 LYS A O 1
ATOM 726 N N . THR A 1 92 ? -22.570 -8.720 37.588 1.00 95.25 92 THR A N 1
ATOM 727 C CA . THR A 1 92 ? -23.152 -9.037 36.281 1.00 95.25 92 THR A CA 1
ATOM 728 C C . THR A 1 92 ? -22.837 -7.907 35.317 1.00 95.25 92 THR A C 1
ATOM 730 O O . THR A 1 92 ? -23.001 -6.741 35.676 1.00 95.25 92 THR A O 1
ATOM 733 N N . VAL A 1 93 ? -22.414 -8.262 34.104 1.00 97.00 93 VAL A N 1
ATOM 734 C CA . VAL A 1 93 ? -22.157 -7.318 33.016 1.00 97.00 93 VAL A CA 1
ATOM 735 C C . VAL A 1 93 ? -23.119 -7.617 31.878 1.00 97.00 93 VAL A C 1
ATOM 737 O O . VAL A 1 93 ? -23.125 -8.716 31.327 1.00 97.00 93 VAL A O 1
ATOM 740 N N . LEU A 1 94 ? -23.942 -6.635 31.540 1.00 94.94 94 LEU A N 1
ATOM 741 C CA . LEU A 1 94 ? -24.890 -6.688 30.440 1.00 94.94 94 LEU A CA 1
ATOM 742 C C . LEU A 1 94 ? -24.319 -5.852 29.292 1.00 94.94 94 LEU A C 1
ATOM 744 O O . LEU A 1 94 ? -24.327 -4.633 29.363 1.00 94.94 94 LEU A O 1
ATOM 748 N N . ALA A 1 95 ? -23.755 -6.495 28.278 1.00 92.81 95 ALA A N 1
ATOM 749 C CA . ALA A 1 95 ? -23.097 -5.855 27.145 1.00 92.81 95 ALA A CA 1
ATOM 750 C C . ALA A 1 95 ? -24.091 -5.694 25.989 1.00 92.81 95 ALA A C 1
ATOM 752 O O . ALA A 1 95 ? -24.444 -6.674 25.339 1.00 92.81 95 ALA A O 1
ATOM 753 N N . GLN A 1 96 ? -24.579 -4.483 25.754 1.00 90.62 96 GLN A N 1
ATOM 754 C CA . GLN A 1 96 ? -25.485 -4.190 24.654 1.00 90.62 96 GLN A CA 1
ATOM 755 C C . GLN A 1 96 ? -24.713 -3.846 23.380 1.00 90.62 96 GLN A C 1
ATOM 757 O O . GLN A 1 96 ? -23.889 -2.933 23.359 1.00 90.62 96 GLN A O 1
ATOM 762 N N . GLU A 1 97 ? -25.040 -4.567 22.308 1.00 84.50 97 GLU A N 1
ATOM 763 C CA . GLU A 1 97 ? -24.548 -4.309 20.960 1.00 84.50 97 GLU A CA 1
ATOM 764 C C . GLU A 1 97 ? -25.624 -4.709 19.941 1.00 84.50 97 GLU A C 1
ATOM 766 O O . GLU A 1 97 ? -26.055 -5.862 19.892 1.00 84.50 97 GLU A O 1
ATOM 771 N N . LYS A 1 98 ? -26.074 -3.745 19.132 1.00 73.44 98 LYS A N 1
ATOM 772 C CA . LYS A 1 98 ? -27.143 -3.938 18.136 1.00 73.44 98 LYS A CA 1
ATOM 773 C C . LYS A 1 98 ? -26.632 -4.454 16.788 1.00 73.44 98 LYS A C 1
ATOM 775 O O . LYS A 1 98 ? -27.398 -5.037 16.022 1.00 73.44 98 LYS A O 1
ATOM 780 N N . ASN A 1 99 ? -25.347 -4.270 16.493 1.00 70.12 99 ASN A N 1
ATOM 781 C CA . ASN A 1 99 ? -24.727 -4.733 15.260 1.00 70.12 99 ASN A CA 1
ATOM 782 C C . ASN A 1 99 ? -24.378 -6.226 15.340 1.00 70.12 99 ASN A C 1
ATOM 784 O O . ASN A 1 99 ? -24.108 -6.786 16.405 1.00 70.12 99 ASN A O 1
ATOM 788 N N . LEU A 1 100 ? -24.276 -6.878 14.175 1.00 68.06 100 LEU A N 1
ATOM 789 C CA . LEU A 1 100 ? -23.976 -8.316 14.067 1.00 68.06 100 LEU A CA 1
ATOM 790 C C . LEU A 1 100 ? -22.653 -8.722 14.728 1.00 68.06 100 LEU A C 1
ATOM 792 O O . LEU A 1 100 ? -22.441 -9.899 15.020 1.00 68.06 100 LEU A O 1
ATOM 796 N N . ILE A 1 101 ? -21.763 -7.764 14.971 1.00 69.12 101 ILE A N 1
ATOM 797 C CA . ILE A 1 101 ? -20.480 -7.982 15.628 1.00 69.12 101 ILE A CA 1
ATOM 798 C C . ILE A 1 101 ? -20.625 -8.473 17.079 1.00 69.12 101 ILE A C 1
ATOM 800 O O . ILE A 1 101 ? -19.794 -9.260 17.541 1.00 69.12 101 ILE A O 1
ATOM 804 N N . GLY A 1 102 ? -21.715 -8.101 17.765 1.00 71.00 102 GLY A N 1
ATOM 805 C CA . GLY A 1 102 ? -21.980 -8.475 19.156 1.00 71.00 102 GLY A CA 1
ATOM 806 C C . GLY A 1 102 ? -22.015 -9.990 19.375 1.00 71.00 102 GLY A C 1
ATOM 807 O O . GLY A 1 102 ? -21.693 -10.475 20.460 1.00 71.00 102 GLY A O 1
ATOM 808 N N . ARG A 1 103 ? -22.263 -10.773 18.312 1.00 76.50 103 ARG A N 1
ATOM 809 C CA . ARG A 1 103 ? -22.221 -12.248 18.328 1.00 76.50 103 ARG A CA 1
ATOM 810 C C . ARG A 1 103 ? -20.877 -12.833 18.775 1.00 76.50 103 ARG A C 1
ATOM 812 O O . ARG A 1 103 ? -20.810 -14.001 19.150 1.00 76.50 103 ARG A O 1
ATOM 819 N N . HIS A 1 104 ? -19.792 -12.059 18.706 1.00 80.38 104 HIS A N 1
ATOM 820 C CA . HIS A 1 104 ? -18.462 -12.517 19.107 1.00 80.38 104 HIS A CA 1
ATOM 821 C C . HIS A 1 104 ? -18.171 -12.313 20.601 1.00 80.38 104 HIS A C 1
ATOM 823 O O . HIS A 1 104 ? -17.322 -13.026 21.141 1.00 80.38 104 HIS A O 1
ATOM 829 N N . ILE A 1 105 ? -18.895 -11.419 21.284 1.00 85.25 105 ILE A N 1
ATOM 830 C CA . ILE A 1 105 ? -18.688 -11.097 22.705 1.00 85.25 105 ILE A CA 1
ATOM 831 C C . ILE A 1 105 ? -18.743 -12.347 23.608 1.00 85.25 105 ILE A C 1
ATOM 833 O O . ILE A 1 105 ? -17.827 -12.507 24.416 1.00 85.25 105 ILE A O 1
ATOM 837 N N . PRO A 1 106 ? -19.695 -13.302 23.471 1.00 83.88 106 PRO A N 1
ATOM 838 C CA . PRO A 1 106 ? -19.743 -14.472 24.356 1.00 83.88 106 PRO A CA 1
ATOM 839 C C . PRO A 1 106 ? -18.494 -15.353 24.236 1.00 83.88 106 PRO A C 1
ATOM 841 O O . PRO A 1 106 ? -18.002 -15.908 25.220 1.00 83.88 106 PRO A O 1
ATOM 844 N N . ARG A 1 107 ? -17.939 -15.462 23.022 1.00 84.06 107 ARG A N 1
ATOM 845 C CA . ARG A 1 107 ? -16.703 -16.212 22.777 1.00 84.06 107 ARG A CA 1
ATOM 846 C C . ARG A 1 107 ? -15.499 -15.504 23.391 1.00 84.06 107 ARG A C 1
ATOM 848 O O . ARG A 1 107 ? -14.667 -16.176 23.992 1.00 84.06 107 ARG A O 1
ATOM 855 N N . ILE A 1 108 ? -15.403 -14.183 23.247 1.00 85.50 108 ILE A N 1
ATOM 856 C CA . ILE A 1 108 ? -14.310 -13.397 23.833 1.00 85.50 108 ILE A CA 1
ATOM 857 C C . ILE A 1 108 ? -14.384 -13.458 25.363 1.00 85.50 108 ILE A C 1
ATOM 859 O O . ILE A 1 108 ? -13.372 -13.734 26.002 1.00 85.50 108 ILE A O 1
ATOM 863 N N . ALA A 1 109 ? -15.574 -13.315 25.949 1.00 87.88 109 ALA A N 1
ATOM 864 C CA . ALA A 1 109 ? -15.779 -13.466 27.386 1.00 87.88 109 ALA A CA 1
ATOM 865 C C . ALA A 1 109 ? -15.305 -14.842 27.879 1.00 87.88 109 ALA A C 1
ATOM 867 O O . ALA A 1 109 ? -14.542 -14.918 28.837 1.00 87.88 109 ALA A O 1
ATOM 868 N N . ARG A 1 110 ? -15.665 -15.929 27.181 1.00 87.81 110 ARG A N 1
ATOM 869 C CA . ARG A 1 110 ? -15.222 -17.292 27.526 1.00 87.81 110 ARG A CA 1
ATOM 870 C C . ARG A 1 110 ? -13.709 -17.457 27.464 1.00 87.81 110 ARG A C 1
ATOM 872 O O . ARG A 1 110 ? -13.123 -18.045 28.367 1.00 87.81 110 ARG A O 1
ATOM 879 N N . LEU A 1 111 ? -13.073 -16.946 26.410 1.00 86.25 111 LEU A N 1
ATOM 880 C CA . LEU A 1 111 ? -11.618 -17.030 26.248 1.00 86.25 111 LEU A CA 1
ATOM 881 C C . LEU A 1 111 ? -10.858 -16.303 27.364 1.00 86.25 111 LEU A C 1
ATOM 883 O O . LEU A 1 111 ? -9.733 -16.687 27.667 1.00 86.25 111 LEU A O 1
ATOM 887 N N . ASN A 1 112 ? -11.485 -15.307 27.989 1.00 86.81 112 ASN A N 1
ATOM 888 C CA . ASN A 1 112 ? -10.910 -14.519 29.075 1.00 86.81 112 ASN A CA 1
ATOM 889 C C . ASN A 1 112 ? -11.485 -14.881 30.461 1.00 86.81 112 ASN A C 1
ATOM 891 O O . ASN A 1 112 ? -11.242 -14.172 31.429 1.00 86.81 112 ASN A O 1
ATOM 895 N N . GLY A 1 113 ? -12.234 -15.985 30.587 1.00 90.19 113 GLY A N 1
ATOM 896 C CA . GLY A 1 113 ? -12.761 -16.449 31.879 1.00 90.19 113 GLY A CA 1
ATOM 897 C C . GLY A 1 113 ? -13.849 -15.554 32.488 1.00 90.19 113 GLY A C 1
ATOM 898 O O . GLY A 1 113 ? -13.965 -15.466 33.710 1.00 90.19 113 GLY A O 1
ATOM 899 N N . HIS A 1 114 ? -14.630 -14.874 31.647 1.00 91.81 114 HIS A N 1
ATOM 900 C CA . HIS A 1 114 ? -15.695 -13.945 32.038 1.00 91.81 114 HIS A CA 1
ATOM 901 C C . HIS A 1 114 ? -17.085 -14.338 31.508 1.00 91.81 114 HIS A C 1
ATOM 903 O O . HIS A 1 114 ? -18.040 -13.576 31.659 1.00 91.81 114 HIS A O 1
ATOM 909 N N . ASP A 1 115 ? -17.242 -15.513 30.896 1.00 88.31 115 ASP A N 1
ATOM 910 C CA . ASP A 1 115 ? -18.520 -16.009 30.353 1.00 88.31 115 ASP A CA 1
ATOM 911 C C . ASP A 1 115 ? -19.599 -16.230 31.420 1.00 88.31 115 ASP A C 1
ATOM 913 O O . ASP A 1 115 ? -20.796 -16.149 31.140 1.00 88.31 115 ASP A O 1
ATOM 917 N N . ASN A 1 116 ? -19.192 -16.442 32.671 1.00 87.44 116 ASN A N 1
ATOM 918 C CA . ASN A 1 116 ? -20.081 -16.506 33.826 1.00 87.44 116 ASN A CA 1
ATOM 919 C C . ASN A 1 116 ? -20.557 -15.124 34.323 1.00 87.44 116 ASN A C 1
ATOM 921 O O . ASN A 1 116 ? -21.489 -15.076 35.130 1.00 87.44 116 ASN A O 1
ATOM 925 N N . ILE A 1 117 ? -20.032 -14.010 33.805 1.00 92.12 117 ILE A N 1
ATOM 926 C CA . ILE A 1 117 ? -20.375 -12.643 34.246 1.00 92.12 117 ILE A CA 1
ATOM 927 C C . ILE A 1 117 ? -20.935 -11.787 33.099 1.00 92.12 117 ILE A C 1
ATOM 929 O O . ILE A 1 117 ? -21.910 -11.065 33.314 1.00 92.12 117 ILE A O 1
ATOM 933 N N . VAL A 1 118 ? -20.358 -11.880 31.897 1.00 92.94 118 VAL A N 1
ATOM 934 C CA . VAL A 1 118 ? -20.719 -11.063 30.727 1.00 92.94 118 VAL A CA 1
ATOM 935 C C . VAL A 1 118 ? -21.829 -11.737 29.920 1.00 92.94 118 VAL A C 1
ATOM 937 O O . VAL A 1 118 ? -21.697 -12.885 29.505 1.00 92.94 118 VAL A O 1
ATOM 940 N N . SER A 1 119 ? -22.929 -11.020 29.691 1.00 88.38 119 SER A N 1
ATOM 941 C CA . SER A 1 119 ? -24.067 -11.439 28.857 1.00 88.38 119 SER A CA 1
ATOM 942 C C . SER A 1 119 ? -24.342 -10.388 27.788 1.00 88.38 119 SER A C 1
ATOM 944 O O . SER A 1 119 ? -24.290 -9.203 28.095 1.00 88.38 119 SER A O 1
ATOM 946 N N . VAL A 1 120 ? -24.658 -10.800 26.560 1.00 84.94 120 VAL A N 1
ATOM 947 C CA . VAL A 1 120 ? -24.949 -9.868 25.456 1.00 84.94 120 VAL A CA 1
ATOM 948 C C . VAL A 1 120 ? -26.431 -9.517 25.415 1.00 84.94 120 VAL A C 1
ATOM 950 O O . VAL A 1 120 ? -27.274 -10.396 25.594 1.00 84.94 120 VAL A O 1
ATOM 953 N N . LEU A 1 121 ? -26.741 -8.250 25.155 1.00 84.00 121 LEU A N 1
ATOM 954 C CA . LEU A 1 121 ? -28.088 -7.734 24.941 1.00 84.00 121 LEU A CA 1
ATOM 955 C C . LEU A 1 121 ? -28.256 -7.223 23.505 1.00 84.00 121 LEU A C 1
ATOM 957 O O . LEU A 1 121 ? -27.312 -6.700 22.916 1.00 84.00 121 LEU A O 1
ATOM 961 N N . GLY A 1 122 ? -29.474 -7.366 22.977 1.00 73.62 122 GLY A N 1
ATOM 962 C CA . GLY A 1 122 ? -29.887 -6.787 21.698 1.00 73.62 122 GLY A CA 1
ATOM 963 C C . GLY A 1 122 ? -30.282 -5.311 21.815 1.00 73.62 122 GLY A C 1
ATOM 964 O O . GLY A 1 122 ? -29.783 -4.587 22.674 1.00 73.62 122 GLY A O 1
ATOM 965 N N . ASP A 1 123 ? -31.190 -4.859 20.952 1.00 79.25 123 ASP A N 1
ATOM 966 C CA . ASP A 1 123 ? -31.596 -3.453 20.880 1.00 79.25 123 ASP A CA 1
ATOM 967 C C . ASP A 1 123 ? -32.394 -3.000 22.120 1.00 79.25 123 ASP A C 1
ATOM 969 O O . ASP A 1 123 ? -33.572 -3.315 22.289 1.00 79.25 123 ASP A O 1
ATOM 973 N N . ILE A 1 124 ? -31.739 -2.227 22.989 1.00 82.44 124 ILE A N 1
ATOM 974 C CA . ILE A 1 124 ? -32.329 -1.641 24.202 1.00 82.44 124 ILE A CA 1
ATOM 975 C C . ILE A 1 124 ? -33.273 -0.469 23.914 1.00 82.44 124 ILE A C 1
ATOM 977 O O . ILE A 1 124 ? -33.962 -0.008 24.829 1.00 82.44 124 ILE A O 1
ATOM 981 N N . ALA A 1 125 ? -33.300 0.048 22.682 1.00 75.62 125 ALA A N 1
ATOM 982 C CA . ALA A 1 125 ? -34.231 1.094 22.283 1.00 75.62 125 ALA A CA 1
ATOM 983 C C . ALA A 1 125 ? -35.626 0.534 21.957 1.00 75.62 125 ALA A C 1
ATOM 985 O O . ALA A 1 125 ? -36.585 1.308 21.905 1.00 75.62 125 ALA A O 1
ATOM 986 N N . ASP A 1 126 ? -35.769 -0.789 21.805 1.00 80.75 126 ASP A N 1
ATOM 987 C CA . ASP A 1 126 ? -37.066 -1.448 21.647 1.00 80.75 126 ASP A CA 1
ATOM 988 C C . ASP A 1 126 ? -37.944 -1.188 22.895 1.00 80.75 126 ASP A C 1
ATOM 990 O O . ASP A 1 126 ? -37.539 -1.519 24.021 1.00 80.75 126 ASP A O 1
ATOM 994 N N . PRO A 1 127 ? -39.136 -0.572 22.751 1.00 79.69 127 PRO A N 1
ATOM 995 C CA . PRO A 1 127 ? -40.045 -0.311 23.867 1.00 79.69 127 PRO A CA 1
ATOM 996 C C . PRO A 1 127 ? -40.403 -1.559 24.680 1.00 79.69 127 PRO A C 1
ATOM 998 O O . PRO A 1 127 ? -40.588 -1.449 25.891 1.00 79.69 127 PRO A O 1
ATOM 1001 N N . ASP A 1 128 ? -40.434 -2.732 24.045 1.00 84.00 128 ASP A N 1
ATOM 1002 C CA . ASP A 1 128 ? -40.788 -4.000 24.684 1.00 84.00 128 ASP A CA 1
ATOM 1003 C C . ASP A 1 128 ? -39.579 -4.689 25.351 1.00 84.00 128 ASP A C 1
ATOM 1005 O O . ASP A 1 128 ? -39.724 -5.730 25.996 1.00 84.00 128 ASP A O 1
ATOM 1009 N N . PHE A 1 129 ? -38.376 -4.111 25.239 1.00 84.69 129 PHE A N 1
ATOM 1010 C CA . PHE A 1 129 ? -37.165 -4.657 25.850 1.00 84.69 129 PHE A CA 1
ATOM 1011 C C . PHE A 1 129 ? -37.215 -4.615 27.388 1.00 84.69 129 PHE A C 1
ATOM 1013 O O . PHE A 1 129 ? -37.432 -3.566 28.000 1.00 84.69 129 PHE A O 1
ATOM 1020 N N . ALA A 1 130 ? -36.915 -5.747 28.025 1.00 85.06 130 ALA A N 1
ATOM 1021 C CA . ALA A 1 130 ? -36.730 -5.861 29.468 1.00 85.06 130 ALA A CA 1
ATOM 1022 C C . ALA A 1 130 ? -35.349 -6.447 29.779 1.00 85.06 130 ALA A C 1
ATOM 1024 O O . ALA A 1 130 ? -34.850 -7.307 29.049 1.00 85.06 130 ALA A O 1
ATOM 1025 N N . LEU A 1 131 ? -34.730 -5.998 30.875 1.00 87.75 131 LEU A N 1
ATOM 1026 C CA . LEU A 1 131 ? -33.455 -6.565 31.305 1.00 87.75 131 LEU A CA 1
ATOM 1027 C C . LEU A 1 131 ? -33.636 -8.047 31.685 1.00 87.75 131 LEU A C 1
ATOM 1029 O O . LEU A 1 131 ? -34.644 -8.422 32.293 1.00 87.75 131 LEU A O 1
ATOM 1033 N N . PRO A 1 132 ? -32.654 -8.905 31.368 1.00 83.69 132 PRO A N 1
ATOM 1034 C CA . PRO A 1 132 ? -32.723 -10.316 31.714 1.00 83.69 132 PRO A CA 1
ATOM 1035 C C . PRO A 1 132 ? -32.605 -10.537 33.230 1.00 83.69 132 PRO A C 1
ATOM 1037 O O . PRO A 1 132 ? -32.276 -9.637 34.003 1.00 83.69 132 PRO A O 1
ATOM 1040 N N . TYR A 1 133 ? -32.829 -11.780 33.662 1.00 84.62 133 TYR A N 1
ATOM 1041 C CA . TYR A 1 133 ? -32.630 -12.230 35.051 1.00 84.62 133 TYR A CA 1
ATOM 1042 C C . TYR A 1 133 ? -33.575 -11.597 36.086 1.00 84.62 133 TYR A C 1
ATOM 1044 O O . TYR A 1 133 ? -33.261 -11.573 37.276 1.00 84.62 133 TYR A O 1
ATOM 1052 N N . GLY A 1 134 ? -34.731 -11.091 35.644 1.00 84.38 134 GLY A N 1
ATOM 1053 C CA . GLY A 1 134 ? -35.690 -10.404 36.515 1.00 84.38 134 GLY A CA 1
ATOM 1054 C C . GLY A 1 134 ? -35.166 -9.072 37.056 1.00 84.38 134 GLY A C 1
ATOM 1055 O O . GLY A 1 134 ? -35.662 -8.584 38.070 1.00 84.38 134 GLY A O 1
ATOM 1056 N N . LEU A 1 135 ? -34.141 -8.505 36.415 1.00 89.69 135 LEU A N 1
ATOM 1057 C CA . LEU A 1 135 ? -33.621 -7.187 36.742 1.00 89.69 135 LEU A CA 1
ATOM 1058 C C . LEU A 1 135 ? -34.571 -6.118 36.195 1.00 89.69 135 LEU A C 1
ATOM 1060 O O . LEU A 1 135 ? -35.080 -6.234 35.086 1.00 89.69 135 LEU A O 1
ATOM 1064 N N . SER A 1 136 ? -34.782 -5.057 36.965 1.00 91.12 136 SER A N 1
ATOM 1065 C CA . SER A 1 136 ? -35.467 -3.846 36.498 1.00 91.12 136 SER A CA 1
ATOM 1066 C C . SER A 1 136 ? -34.507 -2.671 36.324 1.00 91.12 136 SER A C 1
ATOM 1068 O O . SER A 1 136 ? -34.806 -1.752 35.574 1.00 91.12 136 SER A O 1
ATOM 1070 N N . GLU A 1 137 ? -33.357 -2.698 37.006 1.00 96.12 137 GLU A N 1
ATOM 1071 C CA . GLU A 1 137 ? -32.419 -1.578 37.067 1.00 96.12 137 GLU A CA 1
ATOM 1072 C C . GLU A 1 137 ? -30.958 -2.055 37.193 1.00 96.12 137 GLU A C 1
ATOM 1074 O O . GLU A 1 137 ? -30.681 -3.162 37.671 1.00 96.12 137 GLU A O 1
ATOM 1079 N N . VAL A 1 138 ? -30.015 -1.178 36.845 1.00 97.50 138 VAL A N 1
ATOM 1080 C CA . VAL A 1 138 ? -28.560 -1.358 36.918 1.00 97.50 138 VAL A CA 1
ATOM 1081 C C . VAL A 1 138 ? -27.914 -0.271 37.780 1.00 97.50 138 VAL A C 1
ATOM 1083 O O . VAL A 1 138 ? -28.422 0.844 37.894 1.00 97.50 138 VAL A O 1
ATOM 1086 N N . ASP A 1 139 ? -26.795 -0.594 38.427 1.00 98.12 139 ASP A N 1
ATOM 1087 C CA . ASP A 1 139 ? -26.105 0.332 39.334 1.00 98.12 139 ASP A CA 1
ATOM 1088 C C . ASP A 1 139 ? -25.192 1.315 38.579 1.00 98.12 139 ASP A C 1
ATOM 1090 O O . ASP A 1 139 ? -25.009 2.458 39.006 1.00 98.12 139 ASP A O 1
ATOM 1094 N N . VAL A 1 140 ? -24.599 0.858 37.470 1.00 98.19 140 VAL A N 1
ATOM 1095 C CA . VAL A 1 140 ? -23.648 1.623 36.657 1.00 98.19 140 VAL A CA 1
ATOM 1096 C C . VAL A 1 140 ? -23.940 1.404 35.174 1.00 98.19 140 VAL A C 1
ATOM 1098 O O . VAL A 1 140 ? -24.202 0.275 34.755 1.00 98.19 140 VAL A O 1
ATOM 1101 N N . ILE A 1 141 ? -23.854 2.474 34.387 1.00 98.06 141 ILE A N 1
ATOM 1102 C CA . ILE A 1 141 ? -23.782 2.416 32.927 1.00 98.06 141 ILE A CA 1
ATOM 1103 C C . ILE A 1 141 ? -22.369 2.799 32.488 1.00 98.06 141 ILE A C 1
ATOM 1105 O O . ILE A 1 141 ? -21.842 3.836 32.889 1.00 98.06 141 ILE A O 1
ATOM 1109 N N . VAL A 1 142 ? -21.762 1.962 31.656 1.00 97.25 142 VAL A N 1
ATOM 1110 C CA . VAL A 1 142 ? -20.560 2.297 30.886 1.00 97.25 142 VAL A CA 1
ATOM 1111 C C . VAL A 1 142 ? -20.978 2.411 29.427 1.00 97.25 142 VAL A C 1
ATOM 1113 O O . VAL A 1 142 ? -21.831 1.650 28.982 1.00 97.25 142 VAL A O 1
ATOM 1116 N N . SER A 1 143 ? -20.437 3.351 28.667 1.00 92.62 143 SER A N 1
ATOM 1117 C CA . SER A 1 143 ? -20.826 3.504 27.264 1.00 92.62 143 SER A CA 1
ATOM 1118 C C . SER A 1 143 ? -19.691 4.045 26.421 1.00 92.62 143 SER A C 1
ATOM 1120 O O . SER A 1 143 ? -19.000 4.937 26.893 1.00 92.62 143 SER A O 1
ATOM 1122 N N . GLU A 1 144 ? -19.588 3.611 25.167 1.00 86.88 144 GLU A N 1
ATOM 1123 C CA . GLU A 1 144 ? -18.630 4.138 24.181 1.00 86.88 144 GLU A CA 1
ATOM 1124 C C . GLU A 1 144 ? -19.369 4.776 22.975 1.00 86.88 144 GLU A C 1
ATOM 1126 O O . GLU A 1 144 ? -19.259 4.299 21.846 1.00 86.88 144 GLU A O 1
ATOM 1131 N N . PRO A 1 145 ? -20.178 5.843 23.172 1.00 84.88 145 PRO A N 1
ATOM 1132 C CA . PRO A 1 145 ? -21.111 6.318 22.147 1.00 84.88 145 PRO A CA 1
ATOM 1133 C C . PRO A 1 145 ? -20.511 7.290 21.118 1.00 84.88 145 PRO A C 1
ATOM 1135 O O . PRO A 1 145 ? -21.249 7.809 20.284 1.00 84.88 145 PRO A O 1
ATOM 1138 N N . MET A 1 146 ? -19.222 7.619 21.198 1.00 86.50 146 MET A N 1
ATOM 1139 C CA . MET A 1 146 ? -18.652 8.735 20.439 1.00 86.50 146 MET A CA 1
ATOM 1140 C C . MET A 1 146 ? -18.515 8.394 18.950 1.00 86.50 146 MET A C 1
ATOM 1142 O O . MET A 1 146 ? -17.771 7.488 18.570 1.00 86.50 146 MET A O 1
ATOM 1146 N N . GLY A 1 147 ? -19.197 9.161 18.099 1.00 78.88 147 GLY A N 1
ATOM 1147 C CA . GLY A 1 147 ? -18.945 9.215 16.657 1.00 78.88 147 GLY A CA 1
ATOM 1148 C C . GLY A 1 147 ? -18.068 10.411 16.272 1.00 78.88 147 GLY A C 1
ATOM 1149 O O . GLY A 1 147 ? -17.629 11.185 17.125 1.00 78.88 147 GLY A O 1
ATOM 1150 N N . TYR A 1 148 ? -17.833 10.610 14.973 1.00 77.31 148 TYR A N 1
ATOM 1151 C CA . TYR A 1 148 ? -17.269 11.873 14.479 1.00 77.31 148 TYR A CA 1
ATOM 1152 C C . TYR A 1 148 ? -18.135 13.063 14.908 1.00 77.31 148 TYR A C 1
ATOM 1154 O O . TYR A 1 148 ? -19.363 12.954 14.987 1.00 77.31 148 TYR A O 1
ATOM 1162 N N . LEU A 1 149 ? -17.489 14.191 15.223 1.00 81.81 149 LEU A N 1
ATOM 1163 C CA . LEU A 1 149 ? -18.143 15.365 15.814 1.00 81.81 149 LEU A CA 1
ATOM 1164 C C . LEU A 1 149 ? -19.020 15.001 17.033 1.00 81.81 149 LEU A C 1
ATOM 1166 O O . LEU A 1 149 ? -20.060 15.619 17.258 1.00 81.81 149 LEU A O 1
ATOM 1170 N N . LEU A 1 150 ? -18.632 13.953 17.775 1.00 84.19 150 LEU A N 1
ATOM 1171 C CA . LEU A 1 150 ? -19.332 13.326 18.902 1.00 84.19 150 LEU A CA 1
ATOM 1172 C C . LEU A 1 150 ? -20.682 12.659 18.563 1.00 84.19 150 LEU A C 1
ATOM 1174 O O . LEU A 1 150 ? -20.994 11.591 19.089 1.00 84.19 150 LEU A O 1
ATOM 1178 N N . LEU A 1 151 ? -21.489 13.278 17.702 1.00 79.88 151 LEU A N 1
ATOM 1179 C CA . LEU A 1 151 ? -22.905 12.965 17.497 1.00 79.88 151 LEU A CA 1
ATOM 1180 C C . LEU A 1 151 ? -23.180 12.029 16.315 1.00 79.88 151 LEU A C 1
ATOM 1182 O O . LEU A 1 151 ? -24.315 11.558 16.173 1.00 79.88 151 LEU A O 1
ATOM 1186 N N . HIS A 1 152 ? -22.188 11.787 15.451 1.00 70.50 152 HIS A N 1
ATOM 1187 C CA . HIS A 1 152 ? -22.383 10.981 14.246 1.00 70.50 152 HIS A CA 1
ATOM 1188 C C . HIS A 1 152 ? -22.821 9.569 14.645 1.00 70.50 152 HIS A C 1
ATOM 1190 O O . HIS A 1 152 ? -22.388 9.038 15.666 1.00 70.50 152 HIS A O 1
ATOM 1196 N N . GLU A 1 153 ? -23.730 8.982 13.866 1.00 68.75 153 GLU A N 1
ATOM 1197 C CA . GLU A 1 153 ? -24.399 7.703 14.161 1.00 68.75 153 GLU A CA 1
ATOM 1198 C C . GLU A 1 153 ? -25.367 7.681 15.353 1.00 68.75 153 GLU A C 1
ATOM 1200 O O . GLU A 1 153 ? -25.950 6.638 15.645 1.00 68.75 153 GLU A O 1
ATOM 1205 N N . SER A 1 154 ? -25.633 8.821 15.999 1.00 68.12 154 SER A N 1
ATOM 1206 C CA . SER A 1 154 ? -26.735 8.976 16.970 1.00 68.12 154 SER A CA 1
ATOM 1207 C C . SER A 1 154 ? -26.669 8.145 18.255 1.00 68.12 154 SER A C 1
ATOM 1209 O O . SER A 1 154 ? -27.669 8.063 18.969 1.00 68.12 154 SER A O 1
ATOM 1211 N N . ARG A 1 155 ? -25.520 7.562 18.597 1.00 80.38 155 ARG A N 1
ATOM 1212 C CA . ARG A 1 155 ? -25.404 6.576 19.689 1.00 80.38 155 ARG A CA 1
ATOM 1213 C C . ARG A 1 155 ? -25.625 7.143 21.092 1.00 80.38 155 ARG A C 1
ATOM 1215 O O . ARG A 1 155 ? -26.079 6.429 21.979 1.00 80.38 155 ARG A O 1
ATOM 1222 N N . ILE A 1 156 ? -25.389 8.443 21.299 1.00 86.44 156 ILE A N 1
ATOM 1223 C CA . ILE A 1 156 ? -25.666 9.122 22.583 1.00 86.44 156 ILE A CA 1
ATOM 1224 C C . ILE A 1 156 ? -27.132 8.961 23.006 1.00 86.44 156 ILE A C 1
ATOM 1226 O O . ILE A 1 156 ? -27.428 8.869 24.197 1.00 86.44 156 ILE A O 1
ATOM 1230 N N . ARG A 1 157 ? -28.057 8.877 22.045 1.00 84.19 157 ARG A N 1
ATOM 1231 C CA . ARG A 1 157 ? -29.471 8.662 22.346 1.00 84.19 157 ARG A CA 1
ATOM 1232 C C . ARG A 1 157 ? -29.709 7.321 23.038 1.00 84.19 157 ARG A C 1
ATOM 1234 O O . ARG A 1 157 ? -30.470 7.281 23.999 1.00 84.19 157 ARG A O 1
ATOM 1241 N N . ASP A 1 158 ? -29.055 6.257 22.587 1.00 85.62 158 ASP A N 1
ATOM 1242 C CA . ASP A 1 158 ? -29.238 4.915 23.149 1.00 85.62 158 ASP A CA 1
ATOM 1243 C C . ASP A 1 158 ? -28.712 4.853 24.586 1.00 85.62 158 ASP A C 1
ATOM 1245 O O . ASP A 1 158 ? -29.333 4.249 25.459 1.00 85.62 158 ASP A O 1
ATOM 1249 N N . VAL A 1 159 ? -27.638 5.596 24.871 1.00 91.50 159 VAL A N 1
ATOM 1250 C CA . VAL A 1 159 ? -27.109 5.783 26.229 1.00 91.50 159 VAL A CA 1
ATOM 1251 C C . VAL A 1 159 ? -28.099 6.524 27.131 1.00 91.50 159 VAL A C 1
ATOM 1253 O O . VAL A 1 159 ? -28.300 6.131 28.280 1.00 91.50 159 VAL A O 1
ATOM 1256 N N . ILE A 1 160 ? -28.764 7.565 26.623 1.00 91.88 160 ILE A N 1
ATOM 1257 C CA . ILE A 1 160 ? -29.785 8.307 27.380 1.00 91.88 160 ILE A CA 1
ATOM 1258 C C . ILE A 1 160 ? -31.033 7.447 27.617 1.00 91.88 160 ILE A C 1
ATOM 1260 O O . ILE A 1 160 ? -31.568 7.431 28.724 1.00 91.88 160 ILE A O 1
ATOM 1264 N N . VAL A 1 161 ? -31.464 6.673 26.618 1.00 90.12 161 VAL A N 1
ATOM 1265 C CA . VAL A 1 161 ? -32.569 5.712 26.765 1.00 90.12 161 VAL A CA 1
ATOM 1266 C C . VAL A 1 161 ? -32.219 4.646 27.804 1.00 90.12 161 VAL A C 1
ATOM 1268 O O . VAL A 1 161 ? -33.046 4.336 28.661 1.00 90.12 161 VAL A O 1
ATOM 1271 N N . ALA A 1 162 ? -30.990 4.122 27.780 1.00 92.56 162 ALA A N 1
ATOM 1272 C CA . ALA A 1 162 ? -30.504 3.184 28.785 1.00 92.56 162 ALA A CA 1
ATOM 1273 C C . ALA A 1 162 ? -30.545 3.788 30.193 1.00 92.56 162 ALA A C 1
ATOM 1275 O O . ALA A 1 162 ? -31.014 3.140 31.129 1.00 92.56 162 ALA A O 1
ATOM 1276 N N . ARG A 1 163 ? -30.085 5.036 30.339 1.00 95.38 163 ARG A N 1
ATOM 1277 C CA . ARG A 1 163 ? -30.114 5.769 31.607 1.00 95.38 163 ARG A CA 1
ATOM 1278 C C . ARG A 1 163 ? -31.536 5.893 32.139 1.00 95.38 163 ARG A C 1
ATOM 1280 O O . ARG A 1 163 ? -31.787 5.482 33.265 1.00 95.38 163 ARG A O 1
ATOM 1287 N N . ASP A 1 164 ? -32.451 6.422 31.334 1.00 94.44 164 ASP A N 1
ATOM 1288 C CA . ASP A 1 164 ? -33.814 6.731 31.777 1.00 94.44 164 ASP A CA 1
ATOM 1289 C C . ASP A 1 164 ? -34.630 5.483 32.107 1.00 94.44 164 ASP A C 1
ATOM 1291 O O . ASP A 1 164 ? -35.487 5.517 32.988 1.00 94.44 164 ASP A O 1
ATOM 1295 N N . ARG A 1 165 ? -34.371 4.377 31.402 1.00 93.25 165 ARG A N 1
ATOM 1296 C CA . ARG A 1 165 ? -35.094 3.119 31.614 1.00 93.25 165 ARG A CA 1
ATOM 1297 C C . ARG A 1 165 ? -34.505 2.270 32.727 1.00 93.25 165 ARG A C 1
ATOM 1299 O O . ARG A 1 165 ? -35.260 1.576 33.401 1.00 93.25 165 ARG A O 1
ATOM 1306 N N . PHE A 1 166 ? -33.180 2.260 32.865 1.00 95.69 166 PHE A N 1
ATOM 1307 C CA . PHE A 1 166 ? -32.497 1.205 33.609 1.00 95.69 166 PHE A CA 1
ATOM 1308 C C . PHE A 1 166 ? -31.553 1.710 34.696 1.00 95.69 166 PHE A C 1
ATOM 1310 O O . PHE A 1 166 ? -31.215 0.921 35.572 1.00 95.69 166 PHE A O 1
ATOM 1317 N N . LEU A 1 167 ? -31.099 2.966 34.701 1.00 97.50 167 LEU A N 1
ATOM 1318 C CA . LEU A 1 167 ? -30.169 3.419 35.739 1.00 97.50 167 LEU A CA 1
ATOM 1319 C C . LEU A 1 167 ? -30.905 3.715 37.051 1.00 97.50 167 LEU A C 1
ATOM 1321 O O . LEU A 1 167 ? -31.849 4.502 37.088 1.00 97.50 167 LEU A O 1
ATOM 1325 N N . LYS A 1 168 ? -30.428 3.133 38.155 1.00 97.06 168 LYS A N 1
ATOM 1326 C CA . LYS A 1 168 ? -30.970 3.411 39.494 1.00 97.06 168 LYS A CA 1
ATOM 1327 C C . LYS A 1 168 ? -30.832 4.886 39.881 1.00 97.06 168 LYS A C 1
ATOM 1329 O O . LYS A 1 168 ? -29.838 5.523 39.518 1.00 97.06 168 LYS A O 1
ATOM 1334 N N . PRO A 1 169 ? -31.714 5.410 40.753 1.00 95.12 169 PRO A N 1
ATOM 1335 C CA . PRO A 1 169 ? -31.472 6.678 41.430 1.00 95.12 169 PRO A CA 1
ATOM 1336 C C . PRO A 1 169 ? -30.101 6.685 42.129 1.00 95.12 169 PRO A C 1
ATOM 1338 O O . PRO A 1 169 ? -29.808 5.829 42.964 1.00 95.12 169 PRO A O 1
ATOM 1341 N N . GLY A 1 170 ? -29.245 7.648 41.777 1.00 93.50 170 GLY A N 1
ATOM 1342 C CA . GLY A 1 170 ? -27.871 7.744 42.293 1.00 93.50 170 GLY A CA 1
ATOM 1343 C C . GLY A 1 170 ? -26.851 6.806 41.631 1.00 93.50 170 GLY A C 1
ATOM 1344 O O . GLY A 1 170 ? -25.694 6.776 42.067 1.00 93.50 170 GLY A O 1
ATOM 1345 N N . GLY A 1 171 ? -27.255 6.068 40.593 1.00 96.06 171 GLY A N 1
ATOM 1346 C CA . GLY A 1 171 ? -26.368 5.276 39.745 1.00 96.06 171 GLY A CA 1
ATOM 1347 C C . GLY A 1 171 ? -25.310 6.128 39.040 1.00 96.06 171 GLY A C 1
ATOM 1348 O O . GLY A 1 171 ? -25.380 7.359 39.024 1.00 96.06 171 GLY A O 1
ATOM 1349 N N . LYS A 1 172 ? -24.283 5.468 38.499 1.00 96.00 172 LYS A N 1
ATOM 1350 C CA . LYS A 1 172 ? -23.109 6.133 37.909 1.00 96.00 172 LYS A CA 1
ATOM 1351 C C . LYS A 1 172 ? -23.022 5.905 36.405 1.00 96.00 172 LYS A C 1
ATOM 1353 O O . LYS A 1 172 ? -23.423 4.854 35.918 1.00 96.00 172 LYS A O 1
ATOM 1358 N N . MET A 1 173 ? -22.455 6.876 35.694 1.00 95.75 173 MET A N 1
ATOM 1359 C CA . MET A 1 173 ? -22.197 6.808 34.251 1.00 95.75 173 MET A CA 1
ATOM 1360 C C . MET A 1 173 ? -20.722 7.052 33.934 1.00 95.75 173 MET A C 1
ATOM 1362 O O . MET A 1 173 ? -20.115 7.943 34.535 1.00 95.75 173 MET A O 1
ATOM 1366 N N . PHE A 1 174 ? -20.180 6.251 33.013 1.00 95.56 174 PHE A N 1
ATOM 1367 C CA . PHE A 1 174 ? -18.792 6.282 32.548 1.00 95.56 174 PHE A CA 1
ATOM 1368 C C . PHE A 1 174 ? -18.738 6.224 31.006 1.00 95.56 174 PHE A C 1
ATOM 1370 O O . PHE A 1 174 ? -19.024 5.163 30.449 1.00 95.56 174 PHE A O 1
ATOM 1377 N N . PRO A 1 175 ? -18.349 7.308 30.309 1.00 95.31 175 PRO A N 1
ATOM 1378 C CA . PRO A 1 175 ? -18.144 8.666 30.814 1.00 95.31 175 PRO A CA 1
ATOM 1379 C C . PRO A 1 175 ? -19.464 9.296 31.277 1.00 95.31 175 PRO A C 1
ATOM 1381 O O . PRO A 1 175 ? -20.541 8.735 31.087 1.00 95.31 175 PRO A O 1
ATOM 1384 N N . SER A 1 176 ? -19.381 10.454 31.925 1.00 94.00 176 SER A N 1
ATOM 1385 C CA . SER A 1 176 ? -20.553 11.215 32.383 1.00 94.00 176 SER A CA 1
ATOM 1386 C C . SER A 1 176 ? -20.769 12.496 31.594 1.00 94.00 176 SER A C 1
ATOM 1388 O O . SER A 1 176 ? -21.888 13.006 31.570 1.00 94.00 176 SER A O 1
ATOM 1390 N N . ARG A 1 177 ? -19.721 13.029 30.962 1.00 95.00 177 ARG A N 1
ATOM 1391 C CA . ARG A 1 177 ? -19.780 14.322 30.293 1.00 95.00 177 ARG A CA 1
ATOM 1392 C C . ARG A 1 177 ? -18.925 14.348 29.039 1.00 95.00 177 ARG A C 1
ATOM 1394 O O . ARG A 1 177 ? -17.808 13.833 29.026 1.00 95.00 177 ARG A O 1
ATOM 1401 N N . PHE A 1 178 ? -19.459 15.010 28.023 1.00 95.12 178 PHE A N 1
ATOM 1402 C CA . PHE A 1 178 ? -18.731 15.393 26.824 1.00 95.12 178 PHE A CA 1
ATOM 1403 C C . PHE A 1 178 ? -18.720 16.908 26.693 1.00 95.12 178 PHE A C 1
ATOM 1405 O O . PHE A 1 178 ? -19.755 17.535 26.908 1.00 95.12 178 PHE A O 1
ATOM 1412 N N . THR A 1 179 ? -17.589 17.481 26.303 1.00 95.00 179 THR A N 1
ATOM 1413 C CA . THR A 1 179 ? -17.465 18.918 26.038 1.00 95.00 179 THR A CA 1
ATOM 1414 C C . THR A 1 179 ? -17.077 19.118 24.584 1.00 95.00 179 THR A C 1
ATOM 1416 O O . THR A 1 179 ? -16.107 18.520 24.135 1.00 95.00 179 THR A O 1
ATOM 1419 N N . MET A 1 180 ? -17.830 19.929 23.842 1.00 94.44 180 MET A N 1
ATOM 1420 C CA . MET A 1 180 ? -17.483 20.317 22.475 1.00 94.44 180 MET A CA 1
ATOM 1421 C C . MET A 1 180 ? -16.664 21.600 22.501 1.00 94.44 180 MET A C 1
ATOM 1423 O O . MET A 1 180 ? -17.055 22.567 23.154 1.00 94.44 180 MET A O 1
ATOM 1427 N N . ASN A 1 181 ? -15.578 21.631 21.740 1.00 94.75 181 ASN A N 1
ATOM 1428 C CA . ASN A 1 181 ? -14.662 22.763 21.675 1.00 94.75 181 ASN A CA 1
ATOM 1429 C C . ASN A 1 181 ? -14.370 23.144 20.224 1.00 94.75 181 ASN A C 1
ATOM 1431 O O . ASN A 1 181 ? -14.501 22.312 19.321 1.00 94.75 181 ASN A O 1
ATOM 1435 N N . LEU A 1 182 ? -13.938 24.386 20.008 1.00 93.31 182 LEU A N 1
ATOM 1436 C CA . LEU A 1 182 ? -13.410 24.818 18.719 1.00 93.31 182 LEU A CA 1
ATOM 1437 C C . LEU A 1 182 ? -12.273 25.834 18.834 1.00 93.31 182 LEU A C 1
ATOM 1439 O O . LEU A 1 182 ? -12.150 26.539 19.833 1.00 93.31 182 LEU A O 1
ATOM 1443 N N . CYS A 1 183 ? -11.491 25.961 17.769 1.00 89.94 183 CYS A N 1
ATOM 1444 C CA . CYS A 1 183 ? -10.535 27.048 17.569 1.00 89.94 183 CYS A CA 1
ATOM 1445 C C . CYS A 1 183 ? -10.418 27.409 16.082 1.00 89.94 183 CYS A C 1
ATOM 1447 O O . CYS A 1 183 ? -10.923 26.696 15.211 1.00 89.94 183 CYS A O 1
ATOM 1449 N N . ALA A 1 184 ? -9.761 28.530 15.803 1.00 85.69 184 ALA A N 1
ATOM 1450 C CA . ALA A 1 184 ? -9.425 28.979 14.461 1.00 85.69 184 ALA A CA 1
ATOM 1451 C C . ALA A 1 184 ? -8.024 28.509 14.047 1.00 85.69 184 ALA A C 1
ATOM 1453 O O . ALA A 1 184 ? -7.109 28.445 14.876 1.00 85.69 184 ALA A O 1
ATOM 1454 N N . VAL A 1 185 ? -7.863 28.217 12.754 1.00 82.00 185 VAL A N 1
ATOM 1455 C CA . VAL A 1 185 ? -6.575 27.860 12.143 1.00 82.00 185 VAL A CA 1
ATOM 1456 C C . VAL A 1 185 ? -6.309 28.646 10.866 1.00 82.00 185 VAL A C 1
ATOM 1458 O O . VAL A 1 185 ? -7.236 28.946 10.105 1.00 82.00 185 VAL A O 1
ATOM 1461 N N . ALA A 1 186 ? -5.031 28.926 10.618 1.00 76.88 186 ALA A N 1
ATOM 1462 C CA . ALA A 1 186 ? -4.524 29.299 9.304 1.00 76.88 186 ALA A CA 1
ATOM 1463 C C . ALA A 1 186 ? -4.148 28.024 8.531 1.00 76.88 186 ALA A C 1
ATOM 1465 O O . ALA A 1 186 ? -3.569 27.098 9.088 1.00 76.88 186 ALA A O 1
ATOM 1466 N N . ALA A 1 187 ? -4.521 27.962 7.258 1.00 73.81 187 ALA A N 1
ATOM 1467 C CA . ALA A 1 187 ? -4.259 26.851 6.347 1.00 73.81 187 ALA A CA 1
ATOM 1468 C C . ALA A 1 187 ? -4.179 27.378 4.899 1.00 73.81 187 ALA A C 1
ATOM 1470 O O . ALA A 1 187 ? -4.992 27.019 4.046 1.00 73.81 187 ALA A O 1
ATOM 1471 N N . PRO A 1 188 ? -3.262 28.317 4.604 1.00 64.56 188 PRO A N 1
ATOM 1472 C CA . PRO A 1 188 ? -3.291 29.101 3.373 1.00 64.56 188 PRO A CA 1
ATOM 1473 C C . PRO A 1 188 ? -3.080 28.273 2.101 1.00 64.56 188 PRO A C 1
ATOM 1475 O O . PRO A 1 188 ? -3.614 28.625 1.049 1.00 64.56 188 PRO A O 1
ATOM 1478 N N . GLN A 1 189 ? -2.292 27.200 2.187 1.00 63.22 189 GLN A N 1
ATOM 1479 C CA . GLN A 1 189 ? -1.979 26.331 1.054 1.00 63.22 189 GLN A CA 1
ATOM 1480 C C . GLN A 1 189 ? -3.112 25.342 0.796 1.00 63.22 189 GLN A C 1
ATOM 1482 O O . GLN A 1 189 ? -3.528 25.148 -0.343 1.00 63.22 189 GLN A O 1
ATOM 1487 N N . GLU A 1 190 ? -3.669 24.777 1.861 1.00 67.50 190 GLU A N 1
ATOM 1488 C CA . GLU A 1 190 ? -4.826 23.893 1.816 1.00 67.50 190 GLU A CA 1
ATOM 1489 C C . GLU A 1 190 ? -6.063 24.647 1.342 1.00 67.50 190 GLU A C 1
ATOM 1491 O O . GLU A 1 190 ? -6.848 24.109 0.572 1.00 67.50 190 GLU A O 1
ATOM 1496 N N . HIS A 1 191 ? -6.212 25.910 1.740 1.00 66.75 191 HIS A N 1
ATOM 1497 C CA . HIS A 1 191 ? -7.302 26.772 1.296 1.00 66.75 191 HIS A CA 1
ATOM 1498 C C . HIS A 1 191 ? -7.283 26.989 -0.221 1.00 66.75 191 HIS A C 1
ATOM 1500 O O . HIS A 1 191 ? -8.317 26.826 -0.871 1.00 66.75 191 HIS A O 1
ATOM 1506 N N . SER A 1 192 ? -6.099 27.233 -0.793 1.00 63.97 192 SER A N 1
ATOM 1507 C CA . SER A 1 192 ? -5.908 27.289 -2.249 1.00 63.97 192 SER A CA 1
ATOM 1508 C C . SER A 1 192 ? -6.281 25.958 -2.917 1.00 63.97 192 SER A C 1
ATOM 1510 O O . SER A 1 192 ? -6.984 25.940 -3.925 1.00 63.97 192 SER A O 1
ATOM 1512 N N . LEU A 1 193 ? -5.929 24.816 -2.315 1.00 63.84 193 LEU A N 1
ATOM 1513 C CA . LEU A 1 193 ? -6.336 23.497 -2.821 1.00 63.84 193 LEU A CA 1
ATOM 1514 C C . LEU A 1 193 ? -7.851 23.252 -2.717 1.00 63.84 193 LEU A C 1
ATOM 1516 O O . LEU A 1 193 ? -8.433 22.624 -3.601 1.00 63.84 193 LEU A O 1
ATOM 1520 N N . TRP A 1 194 ? -8.507 23.740 -1.662 1.00 67.25 194 TRP A N 1
ATOM 1521 C CA . TRP A 1 194 ? -9.953 23.592 -1.474 1.00 67.25 194 TRP A CA 1
ATOM 1522 C C . TRP A 1 194 ? -10.765 24.446 -2.448 1.00 67.25 194 TRP A C 1
ATOM 1524 O O . TRP A 1 194 ? -11.875 24.050 -2.809 1.00 67.25 194 TRP A O 1
ATOM 1534 N N . MET A 1 195 ? -10.240 25.611 -2.839 1.00 67.75 195 MET A N 1
ATOM 1535 C CA . MET A 1 195 ? -10.974 26.627 -3.592 1.00 67.75 195 MET A CA 1
ATOM 1536 C C . MET A 1 195 ? -10.457 26.769 -5.023 1.00 67.75 195 MET A C 1
ATOM 1538 O O . MET A 1 195 ? -11.196 26.463 -5.961 1.00 67.75 195 MET A O 1
ATOM 1542 N N . ASP A 1 196 ? -9.202 27.177 -5.192 1.00 67.38 196 ASP A N 1
ATOM 1543 C CA . ASP A 1 196 ? -8.632 27.606 -6.475 1.00 67.38 196 ASP A CA 1
ATOM 1544 C C . ASP A 1 196 ? -8.575 26.461 -7.490 1.00 67.38 196 ASP A C 1
ATOM 1546 O O . ASP A 1 196 ? -8.750 26.677 -8.688 1.00 67.38 196 ASP A O 1
ATOM 1550 N N . PHE A 1 197 ? -8.416 25.218 -7.022 1.00 63.31 197 PHE A N 1
ATOM 1551 C CA . PHE A 1 197 ? -8.440 24.048 -7.900 1.00 63.31 197 PHE A CA 1
ATOM 1552 C C . PHE A 1 197 ? -9.693 23.985 -8.777 1.00 63.31 197 PHE A C 1
ATOM 1554 O O . PHE A 1 197 ? -9.621 23.620 -9.949 1.00 63.31 197 PHE A O 1
ATOM 1561 N N . TRP A 1 198 ? -10.852 24.315 -8.209 1.00 65.44 198 TRP A N 1
ATOM 1562 C CA . TRP A 1 198 ? -12.112 24.178 -8.925 1.00 65.44 198 TRP A CA 1
ATOM 1563 C C . TRP A 1 198 ? -12.276 25.219 -10.026 1.00 65.44 198 TRP A C 1
ATOM 1565 O O . TRP A 1 198 ? -13.040 24.974 -10.951 1.00 65.44 198 TRP A O 1
ATOM 1575 N N . GLU A 1 199 ? -11.576 26.348 -9.955 1.00 68.81 199 GLU A N 1
ATOM 1576 C CA . GLU A 1 199 ? -11.629 27.392 -10.984 1.00 68.81 199 GLU A CA 1
ATOM 1577 C C . GLU A 1 199 ? -10.964 26.934 -12.288 1.00 68.81 199 GLU A C 1
ATOM 1579 O O . GLU A 1 199 ? -11.370 27.347 -13.375 1.00 68.81 199 GLU A O 1
ATOM 1584 N N . ASP A 1 200 ? -9.985 26.029 -12.190 1.00 55.28 200 ASP A N 1
ATOM 1585 C CA . ASP A 1 200 ? -9.266 25.479 -13.333 1.00 55.28 200 ASP A CA 1
ATOM 1586 C C . ASP A 1 200 ? -8.952 23.983 -13.154 1.00 55.28 200 ASP A C 1
ATOM 1588 O O . ASP A 1 200 ? -7.821 23.554 -12.902 1.00 55.28 200 ASP A O 1
ATOM 1592 N N . VAL A 1 201 ? -9.969 23.144 -13.370 1.00 56.50 201 VAL A N 1
ATOM 1593 C CA . VAL A 1 201 ? -9.803 21.689 -13.446 1.00 56.50 201 VAL A CA 1
ATOM 1594 C C . VAL A 1 201 ? -9.341 21.314 -14.855 1.00 56.50 201 VAL A C 1
ATOM 1596 O O . VAL A 1 201 ? -10.089 20.803 -15.702 1.00 56.50 201 VAL A O 1
ATOM 1599 N N . GLN A 1 202 ? -8.052 21.554 -15.100 1.00 52.47 202 GLN A N 1
ATOM 1600 C CA . GLN A 1 202 ? -7.345 21.226 -16.341 1.00 52.47 202 GLN A CA 1
ATOM 1601 C C . GLN A 1 202 ? -7.925 21.917 -17.600 1.00 52.47 202 GLN A C 1
ATOM 1603 O O . GLN A 1 202 ? -8.056 21.311 -18.670 1.00 52.47 202 GLN A O 1
ATOM 1608 N N . GLY A 1 203 ? -8.288 23.184 -17.481 1.00 53.34 203 GLY A N 1
ATOM 1609 C CA . GLY A 1 203 ? -8.863 24.042 -18.514 1.00 53.34 203 GLY A CA 1
ATOM 1610 C C . GLY A 1 203 ? -10.388 24.144 -18.464 1.00 53.34 203 GLY A C 1
ATOM 1611 O O . GLY A 1 203 ? -10.981 24.722 -19.374 1.00 53.34 203 GLY A O 1
ATOM 1612 N N . PHE A 1 204 ? -11.034 23.561 -17.448 1.00 47.41 204 PHE A N 1
ATOM 1613 C CA . PHE A 1 204 ? -12.483 23.633 -17.253 1.00 47.41 204 PHE A CA 1
ATOM 1614 C C . PHE A 1 204 ? -12.826 24.171 -15.866 1.00 47.41 204 PHE A C 1
ATOM 1616 O O . PHE A 1 204 ? -12.327 23.670 -14.863 1.00 47.41 204 PHE A O 1
ATOM 1623 N N . ASP A 1 205 ? -13.749 25.124 -15.827 1.00 63.00 205 ASP A N 1
ATOM 1624 C CA . ASP A 1 205 ? -14.236 25.741 -14.597 1.00 63.00 205 ASP A CA 1
ATOM 1625 C C . ASP A 1 205 ? -15.335 24.883 -13.941 1.00 63.00 205 ASP A C 1
ATOM 1627 O O . ASP A 1 205 ? -16.397 24.630 -14.519 1.00 63.00 205 ASP A O 1
ATOM 1631 N N . PHE A 1 206 ? -15.039 24.387 -12.741 1.00 62.16 206 PHE A N 1
ATOM 1632 C CA . PHE A 1 206 ? -15.897 23.584 -11.864 1.00 62.16 206 PHE A CA 1
ATOM 1633 C C . PHE A 1 206 ? -16.251 24.349 -10.573 1.00 62.16 206 PHE A C 1
ATOM 1635 O O . PHE A 1 206 ? -16.891 23.777 -9.683 1.00 62.16 206 PHE A O 1
ATOM 1642 N N . SER A 1 207 ? -15.832 25.614 -10.461 1.00 62.69 207 SER A N 1
ATOM 1643 C CA . SER A 1 207 ? -15.851 26.424 -9.239 1.00 62.69 207 SER A CA 1
ATOM 1644 C C . SER A 1 207 ? -17.209 26.382 -8.553 1.00 62.69 207 SER A C 1
ATOM 1646 O O . SER A 1 207 ? -17.330 25.921 -7.421 1.00 62.69 207 SER A O 1
ATOM 1648 N N . ASP A 1 208 ? -18.264 26.744 -9.273 1.00 62.91 208 ASP A N 1
ATOM 1649 C CA . ASP A 1 208 ? -19.585 26.946 -8.696 1.00 62.91 208 ASP A CA 1
ATOM 1650 C C . ASP A 1 208 ? -20.189 25.695 -8.001 1.00 62.91 208 ASP A C 1
ATOM 1652 O O . ASP A 1 208 ? -20.525 25.777 -6.816 1.00 62.91 208 ASP A O 1
ATOM 1656 N N . PRO A 1 209 ? -20.346 24.516 -8.637 1.00 62.47 209 PRO A N 1
ATOM 1657 C CA . PRO A 1 209 ? -20.901 23.344 -7.952 1.00 62.47 209 PRO A CA 1
ATOM 1658 C C . PRO A 1 209 ? -19.925 22.697 -6.959 1.00 62.47 209 PRO A C 1
ATOM 1660 O O . PRO A 1 209 ? -20.352 22.227 -5.901 1.00 62.47 209 PRO A O 1
ATOM 1663 N N . CYS A 1 210 ? -18.629 22.649 -7.274 1.00 64.88 210 CYS A N 1
ATOM 1664 C CA . CYS A 1 210 ? -17.674 21.865 -6.495 1.00 64.88 210 CYS A CA 1
ATOM 1665 C C . CYS A 1 210 ? -17.120 22.622 -5.287 1.00 64.88 210 CYS A C 1
ATOM 1667 O O . CYS A 1 210 ? -17.014 22.024 -4.214 1.00 64.88 210 CYS A O 1
ATOM 1669 N N . GLN A 1 211 ? -16.871 23.933 -5.392 1.00 65.69 211 GLN A N 1
ATOM 1670 C CA . GLN A 1 211 ? -16.551 24.750 -4.216 1.00 65.69 211 GLN A CA 1
ATOM 1671 C C . GLN A 1 211 ? -17.734 24.731 -3.243 1.00 65.69 211 GLN A C 1
ATOM 1673 O O . GLN A 1 211 ? -17.537 24.514 -2.052 1.00 65.69 211 GLN A O 1
ATOM 1678 N N . ARG A 1 212 ? -18.987 24.820 -3.724 1.00 63.91 212 ARG A N 1
ATOM 1679 C CA . ARG A 1 212 ? -20.178 24.719 -2.854 1.00 63.91 212 ARG A CA 1
ATOM 1680 C C . ARG A 1 212 ? -20.258 23.396 -2.091 1.00 63.91 212 ARG A C 1
ATOM 1682 O O . ARG A 1 212 ? -20.547 23.408 -0.897 1.00 63.91 212 ARG A O 1
ATOM 1689 N N . LEU A 1 213 ? -19.975 22.268 -2.741 1.00 64.25 213 LEU A N 1
ATOM 1690 C CA . LEU A 1 213 ? -19.930 20.961 -2.072 1.00 64.25 213 LEU A CA 1
ATOM 1691 C C . LEU A 1 213 ? -18.767 20.858 -1.077 1.00 64.25 213 LEU A C 1
ATOM 1693 O O . LEU A 1 213 ? -18.951 20.346 0.029 1.00 64.25 213 LEU A O 1
ATOM 1697 N N . THR A 1 214 ? -17.598 21.380 -1.445 1.00 65.88 214 THR A N 1
ATOM 1698 C CA . THR A 1 214 ? -16.389 21.396 -0.606 1.00 65.88 214 THR A CA 1
ATOM 1699 C C . THR A 1 214 ? -16.601 22.228 0.658 1.00 65.88 214 THR A C 1
ATOM 1701 O O . THR A 1 214 ? -16.211 21.808 1.746 1.00 65.88 214 THR A O 1
ATOM 1704 N N . MET A 1 215 ? -17.286 23.365 0.532 1.00 69.19 215 MET A N 1
ATOM 1705 C CA . MET A 1 215 ? -17.654 24.250 1.638 1.00 69.19 215 MET A CA 1
ATOM 1706 C C . MET A 1 215 ? -18.820 23.709 2.477 1.00 69.19 215 MET A C 1
ATOM 1708 O O . MET A 1 215 ? -18.898 23.950 3.680 1.00 69.19 215 MET A O 1
ATOM 1712 N N . GLY A 1 216 ? -19.732 22.959 1.858 1.00 66.12 216 GLY A N 1
ATOM 1713 C CA . GLY A 1 216 ? -20.875 22.339 2.530 1.00 66.12 216 GLY A CA 1
ATOM 1714 C C . GLY A 1 216 ? -20.543 21.064 3.312 1.00 66.12 216 GLY A C 1
ATOM 1715 O O . GLY A 1 216 ? -21.395 20.597 4.069 1.00 66.12 216 GLY A O 1
ATOM 1716 N N . THR A 1 217 ? -19.332 20.512 3.156 1.00 69.00 217 THR A N 1
ATOM 1717 C CA . THR A 1 217 ? -18.939 19.208 3.715 1.00 69.00 217 THR A CA 1
ATOM 1718 C C . THR A 1 217 ? -17.765 19.349 4.691 1.00 69.00 217 THR A C 1
ATOM 1720 O O . THR A 1 217 ? -16.667 19.710 4.263 1.00 69.00 217 THR A O 1
ATOM 1723 N N . PRO A 1 218 ? -17.952 19.030 5.985 1.00 77.06 218 PRO A N 1
ATOM 1724 C CA . PRO A 1 218 ? -16.859 18.997 6.957 1.00 77.06 218 PRO A CA 1
ATOM 1725 C C . PRO A 1 218 ? -15.786 17.962 6.602 1.00 77.06 218 PRO A C 1
ATOM 1727 O O . PRO A 1 218 ? -16.100 16.879 6.105 1.00 77.06 218 PRO A O 1
ATOM 1730 N N . LEU A 1 219 ? -14.525 18.273 6.904 1.00 77.06 219 LEU A N 1
ATOM 1731 C CA . LEU A 1 219 ? -13.388 17.367 6.721 1.00 77.06 219 LEU A CA 1
ATOM 1732 C C . LEU A 1 219 ? -12.996 16.736 8.061 1.00 77.06 219 LEU A C 1
ATOM 1734 O O . LEU A 1 219 ? -12.837 17.451 9.041 1.00 77.06 219 LEU A O 1
ATOM 1738 N N . ILE A 1 220 ? -12.793 15.419 8.105 1.00 75.38 220 ILE A N 1
ATOM 1739 C CA . ILE A 1 220 ? -12.186 14.753 9.265 1.00 75.38 220 ILE A CA 1
ATOM 1740 C C . ILE A 1 220 ? -10.701 14.576 8.976 1.00 75.38 220 ILE A C 1
ATOM 1742 O O . ILE A 1 220 ? -10.346 13.810 8.079 1.00 75.38 220 ILE A O 1
ATOM 1746 N N . SER A 1 221 ? -9.859 15.313 9.693 1.00 71.38 221 SER A N 1
ATOM 1747 C CA . SER A 1 221 ? -8.406 15.185 9.595 1.00 71.38 221 SER A CA 1
ATOM 1748 C C . SER A 1 221 ? -7.733 15.599 10.901 1.00 71.38 221 SER A C 1
ATOM 1750 O O . SER A 1 221 ? -8.329 16.305 11.720 1.00 71.38 221 SER A O 1
ATOM 1752 N N . ALA A 1 222 ? -6.477 15.195 11.086 1.00 71.31 222 ALA A N 1
ATOM 1753 C CA . ALA A 1 222 ? -5.631 15.797 1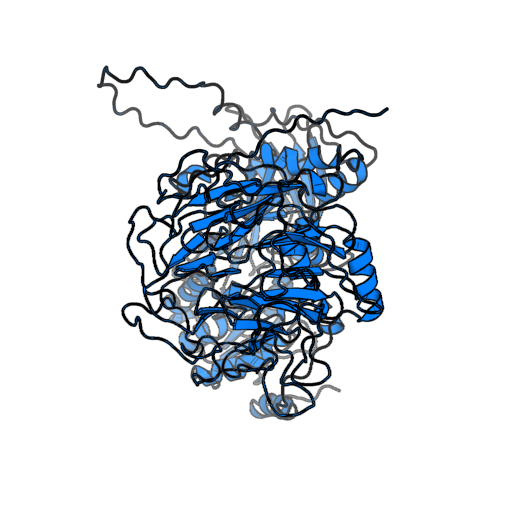2.101 1.00 71.31 222 ALA A CA 1
ATOM 1754 C C . ALA A 1 222 ? -5.326 17.244 11.687 1.00 71.31 222 ALA A C 1
ATOM 1756 O O . ALA A 1 222 ? -4.816 17.484 10.593 1.00 71.31 222 ALA A O 1
ATOM 1757 N N . ALA A 1 223 ? -5.598 18.214 12.560 1.00 67.75 223 ALA A N 1
ATOM 1758 C CA . ALA A 1 223 ? -5.288 19.624 12.311 1.00 67.75 223 ALA A CA 1
ATOM 1759 C C . ALA A 1 223 ? -3.789 19.844 12.046 1.00 67.75 223 ALA A C 1
ATOM 1761 O O . ALA A 1 223 ? -3.419 20.770 11.334 1.00 67.75 223 ALA A O 1
ATOM 1762 N N . SER A 1 224 ? -2.938 18.933 12.535 1.00 60.62 224 SER A N 1
ATOM 1763 C CA . SER A 1 224 ? -1.505 18.897 12.247 1.00 60.62 224 SER A CA 1
ATOM 1764 C C . SER A 1 224 ? -1.149 18.646 10.770 1.00 60.62 224 SER A C 1
ATOM 1766 O O . SER A 1 224 ? 0.022 18.576 10.424 1.00 60.62 224 SER A O 1
ATOM 1768 N N . GLN A 1 225 ? -2.133 18.397 9.906 1.00 56.47 225 GLN A N 1
ATOM 1769 C CA . GLN A 1 225 ? -1.938 18.230 8.464 1.00 56.47 225 GLN A CA 1
ATOM 1770 C C . GLN A 1 225 ? -2.240 19.507 7.670 1.00 56.47 225 GLN A C 1
ATOM 1772 O O . GLN A 1 225 ? -2.099 19.494 6.453 1.00 56.47 225 GLN A O 1
ATOM 1777 N N . LEU A 1 226 ? -2.664 20.584 8.336 1.00 54.62 226 LEU A N 1
ATOM 1778 C CA . LEU A 1 226 ? -2.895 21.895 7.736 1.00 54.62 226 LEU A CA 1
ATOM 1779 C C . LEU A 1 226 ? -1.603 22.727 7.878 1.00 54.62 226 LEU A C 1
ATOM 1781 O O . LEU A 1 226 ? -1.382 23.297 8.942 1.00 54.62 226 LEU A O 1
ATOM 1785 N N . GLY A 1 227 ? -0.698 22.738 6.890 1.00 49.88 227 GLY A N 1
ATOM 1786 C CA . GLY A 1 227 ? 0.518 23.563 6.931 1.00 49.88 227 GLY A CA 1
ATOM 1787 C C . GLY A 1 227 ? 1.610 23.249 5.891 1.00 49.88 227 GLY A C 1
ATOM 1788 O O . GLY A 1 227 ? 1.708 22.153 5.341 1.00 49.88 227 GLY A O 1
ATOM 1789 N N . SER A 1 228 ? 2.480 24.244 5.665 1.00 39.81 228 SER A N 1
ATOM 1790 C CA . SER A 1 228 ? 3.378 24.348 4.503 1.00 39.81 228 SER A CA 1
ATOM 1791 C C . SER A 1 228 ? 4.760 23.702 4.596 1.00 39.81 228 SER A C 1
ATOM 1793 O O . SER A 1 228 ? 5.350 23.408 3.559 1.00 39.81 228 SER A O 1
ATOM 1795 N N . ASP A 1 229 ? 5.294 23.493 5.801 1.00 39.09 229 ASP A N 1
ATOM 1796 C CA . ASP A 1 229 ? 6.640 22.945 6.008 1.00 39.09 229 ASP A CA 1
ATOM 1797 C C . ASP A 1 229 ? 6.565 21.594 6.718 1.00 39.09 229 ASP A C 1
ATOM 1799 O O . ASP A 1 229 ? 6.212 21.505 7.894 1.00 39.09 229 ASP A O 1
ATOM 1803 N N . LYS A 1 230 ? 6.911 20.530 5.986 1.00 42.78 230 LYS A N 1
ATOM 1804 C CA . LYS A 1 230 ? 6.956 19.135 6.456 1.00 42.78 230 LYS A CA 1
ATOM 1805 C C . LYS A 1 230 ? 8.329 18.761 7.049 1.00 42.78 230 LYS A C 1
ATOM 1807 O O . LYS A 1 230 ? 8.770 17.623 6.897 1.00 42.78 230 LYS A O 1
ATOM 1812 N N . ASP A 1 231 ? 9.029 19.707 7.682 1.00 35.03 231 ASP A N 1
ATOM 1813 C CA . ASP A 1 231 ? 10.320 19.446 8.336 1.00 35.03 231 ASP A CA 1
ATOM 1814 C C . ASP A 1 231 ? 10.098 19.053 9.811 1.00 35.03 231 ASP A C 1
ATOM 1816 O O . ASP A 1 231 ? 9.717 19.852 10.666 1.00 35.03 231 ASP A O 1
ATOM 1820 N N . HIS A 1 232 ? 10.275 17.762 10.100 1.00 41.56 232 HIS A N 1
ATOM 1821 C CA . HIS A 1 232 ? 9.838 17.083 11.327 1.00 41.56 232 HIS A CA 1
ATOM 1822 C C . HIS A 1 232 ? 10.828 17.187 12.505 1.00 41.56 232 HIS A C 1
ATOM 1824 O O . HIS A 1 232 ? 11.234 16.163 13.059 1.00 41.56 232 HIS A O 1
ATOM 1830 N N . SER A 1 233 ? 11.239 18.388 12.924 1.00 37.72 233 SER A N 1
ATOM 1831 C CA . SER A 1 233 ? 12.153 18.506 14.079 1.00 37.72 233 SER A CA 1
ATOM 1832 C C . SER A 1 233 ? 11.468 18.558 15.455 1.00 37.72 233 SER A C 1
ATOM 1834 O O . SER A 1 233 ? 12.141 18.316 16.453 1.00 37.72 233 SER A O 1
ATOM 1836 N N . SER A 1 234 ? 10.147 18.774 15.543 1.00 41.34 234 SER A N 1
ATOM 1837 C CA . SER A 1 234 ? 9.335 18.492 16.747 1.00 41.34 234 SER A CA 1
ATOM 1838 C C . SER A 1 234 ? 7.835 18.652 16.452 1.00 41.34 234 SER A C 1
ATOM 1840 O O . SER A 1 234 ? 7.409 19.743 16.076 1.00 41.34 234 SER A O 1
ATOM 1842 N N . GLU A 1 235 ? 7.028 17.596 16.620 1.00 42.66 235 GLU A N 1
ATOM 1843 C CA . GLU A 1 235 ? 5.562 17.642 16.404 1.00 42.66 235 GLU A CA 1
ATOM 1844 C C . GLU A 1 235 ? 4.865 18.687 17.306 1.00 42.66 235 GLU A C 1
ATOM 1846 O O . GLU A 1 235 ? 3.934 19.362 16.865 1.00 42.66 235 GLU A O 1
ATOM 1851 N N . ASP A 1 236 ? 5.387 18.910 18.519 1.00 42.19 236 ASP A N 1
ATOM 1852 C CA . ASP A 1 236 ? 4.799 19.811 19.524 1.00 42.19 236 ASP A CA 1
ATOM 1853 C C . ASP A 1 236 ? 4.953 21.311 19.211 1.00 42.19 236 ASP A C 1
ATOM 1855 O O . ASP A 1 236 ? 4.136 22.125 19.649 1.00 42.19 236 ASP A O 1
ATOM 1859 N N . ALA A 1 237 ? 6.000 21.713 18.480 1.00 41.28 237 ALA A N 1
ATOM 1860 C CA . ALA A 1 237 ? 6.224 23.122 18.135 1.00 41.28 237 ALA A CA 1
ATOM 1861 C C . ALA A 1 237 ? 5.415 23.548 16.899 1.00 41.28 237 ALA A C 1
ATOM 1863 O O . ALA A 1 237 ? 5.002 24.701 16.791 1.00 41.28 237 ALA A O 1
ATOM 1864 N N . TRP A 1 238 ? 5.158 22.605 15.988 1.00 46.94 238 TRP A N 1
ATOM 1865 C CA . TRP A 1 238 ? 4.472 22.844 14.720 1.00 46.94 238 TRP A CA 1
ATOM 1866 C C . TRP A 1 238 ? 2.952 22.929 14.883 1.00 46.94 238 TRP A C 1
ATOM 1868 O O . TRP A 1 238 ? 2.332 23.856 14.373 1.00 46.94 238 TRP A O 1
ATOM 1878 N N . GLN A 1 239 ? 2.328 22.029 15.659 1.00 46.97 239 GLN A N 1
ATOM 1879 C CA . GLN A 1 239 ? 0.878 22.102 15.922 1.00 46.97 239 GLN A CA 1
ATOM 1880 C C . GLN A 1 239 ? 0.475 23.438 16.563 1.00 46.97 239 GLN A C 1
ATOM 1882 O O . GLN A 1 239 ? -0.620 23.950 16.328 1.00 46.97 239 GLN A O 1
ATOM 1887 N N . ARG A 1 240 ? 1.387 24.042 17.335 1.00 49.78 240 ARG A N 1
ATOM 1888 C CA . ARG A 1 240 ? 1.172 25.336 17.986 1.00 49.78 240 ARG A CA 1
ATOM 1889 C C . ARG A 1 240 ? 1.217 26.529 17.029 1.00 49.78 240 ARG A C 1
ATOM 1891 O O . ARG A 1 240 ? 0.651 27.559 17.385 1.00 49.78 240 ARG A O 1
ATOM 1898 N N . SER A 1 241 ? 1.847 26.408 15.856 1.00 53.94 241 SER A N 1
ATOM 1899 C CA . SER A 1 241 ? 2.106 27.541 14.954 1.00 53.94 241 SER A CA 1
ATOM 1900 C C . SER A 1 241 ? 0.951 27.875 14.002 1.00 53.94 241 SER A C 1
ATOM 1902 O O . SER A 1 241 ? 0.869 29.013 13.549 1.00 53.94 241 SER A O 1
ATOM 1904 N N . GLN A 1 242 ? 0.040 26.929 13.736 1.00 67.56 242 GLN A N 1
ATOM 1905 C CA . GLN A 1 242 ? -1.105 27.114 12.821 1.00 67.56 242 GLN A CA 1
ATOM 1906 C C . GLN A 1 242 ? -2.426 27.429 13.545 1.00 67.56 242 GLN A C 1
ATOM 1908 O O . GLN A 1 242 ? -3.381 27.908 12.931 1.00 67.56 242 GLN A O 1
ATOM 1913 N N . LEU A 1 243 ? -2.493 27.183 14.859 1.00 75.94 243 LEU A N 1
ATOM 1914 C CA . LEU A 1 243 ? -3.613 27.580 15.716 1.00 75.94 243 LEU A CA 1
ATOM 1915 C C . LEU A 1 243 ? -3.569 29.092 15.948 1.00 75.94 243 LEU A C 1
ATOM 1917 O O . LEU A 1 243 ? -2.742 29.583 16.718 1.00 75.94 243 LEU A O 1
ATOM 1921 N N . THR A 1 244 ? -4.477 29.831 15.314 1.00 76.69 244 THR A N 1
ATOM 1922 C CA . THR A 1 244 ? -4.498 31.301 15.389 1.00 76.69 244 THR A CA 1
ATOM 1923 C C . THR A 1 244 ? -5.343 31.831 16.542 1.00 76.69 244 THR A C 1
ATOM 1925 O O . THR A 1 244 ? -5.223 33.002 16.911 1.00 76.69 244 THR A O 1
ATOM 1928 N N . SER A 1 245 ? -6.141 30.971 17.185 1.00 81.06 245 SER A N 1
ATOM 1929 C CA . SER A 1 245 ? -6.902 31.330 18.379 1.00 81.06 245 SER A CA 1
ATOM 1930 C C . SER A 1 245 ? -6.701 30.380 19.551 1.00 81.06 245 SER A C 1
ATOM 1932 O O . SER A 1 245 ? -6.383 29.202 19.390 1.00 81.06 245 SER A O 1
ATOM 1934 N N . THR A 1 246 ? -6.996 30.875 20.752 1.00 83.19 246 THR A N 1
ATOM 1935 C CA . THR A 1 246 ? -7.253 29.995 21.894 1.00 83.19 246 THR A CA 1
ATOM 1936 C C . THR A 1 246 ? -8.527 29.173 21.652 1.00 83.19 246 THR A C 1
ATOM 1938 O O . THR A 1 246 ? -9.459 29.681 21.013 1.00 83.19 246 THR A O 1
ATOM 1941 N N . PRO A 1 247 ? -8.608 27.935 22.169 1.00 88.94 247 PRO A N 1
ATOM 1942 C CA . PRO A 1 247 ? -9.845 27.163 22.185 1.00 88.94 247 PRO A CA 1
ATOM 1943 C C . PRO A 1 247 ? -10.990 27.877 22.909 1.00 88.94 247 PRO A C 1
ATOM 1945 O O . PRO A 1 247 ? -10.766 28.549 23.917 1.00 88.94 247 PRO A O 1
ATOM 1948 N N . ALA A 1 248 ? -12.213 27.675 22.428 1.00 91.38 248 ALA A N 1
ATOM 1949 C CA . ALA A 1 248 ? -13.443 28.031 23.121 1.00 91.38 248 ALA A CA 1
ATOM 1950 C C . ALA A 1 248 ? -14.337 26.796 23.285 1.00 91.38 248 ALA A C 1
ATOM 1952 O O . ALA A 1 248 ? -14.522 26.020 22.343 1.00 91.38 248 ALA A O 1
ATOM 1953 N N . GLU A 1 249 ? -14.916 26.648 24.475 1.00 93.81 249 GLU A N 1
ATOM 1954 C CA . GLU A 1 249 ? -15.975 25.676 24.736 1.00 93.81 249 GLU A CA 1
ATOM 1955 C C . GLU A 1 249 ? -17.272 26.143 24.060 1.00 93.81 249 GLU A C 1
ATOM 1957 O O . GLU A 1 249 ? -17.665 27.304 24.171 1.00 93.81 249 GLU A O 1
ATOM 1962 N N . LEU A 1 250 ? -17.943 25.233 23.359 1.00 90.25 250 LEU A N 1
ATOM 1963 C CA . LEU A 1 250 ? -19.230 25.476 22.710 1.00 90.25 250 LEU A CA 1
ATOM 1964 C C . LEU A 1 250 ? -20.392 25.144 23.632 1.00 90.25 250 LEU A C 1
ATOM 1966 O O . LEU A 1 250 ? -21.269 25.966 23.883 1.00 90.25 250 LEU A O 1
ATOM 1970 N N . PHE A 1 251 ? -20.430 23.892 24.066 1.00 91.19 251 PHE A N 1
ATOM 1971 C CA . PHE A 1 251 ? -21.451 23.345 24.941 1.00 91.19 251 PHE A CA 1
ATOM 1972 C C . PHE A 1 251 ? -20.950 22.025 25.524 1.00 91.19 251 PHE A C 1
ATOM 1974 O O . PHE A 1 251 ? -20.054 21.378 24.974 1.00 91.19 251 PHE A O 1
ATOM 1981 N N . ALA A 1 252 ? -21.589 21.590 26.606 1.00 92.44 252 ALA A N 1
ATOM 1982 C CA . ALA A 1 252 ? -21.337 20.301 27.224 1.00 92.44 252 ALA A CA 1
ATOM 1983 C C . ALA A 1 252 ? -22.616 19.458 27.270 1.00 92.44 252 ALA A C 1
ATOM 1985 O O . ALA A 1 252 ? -23.706 19.962 27.541 1.00 92.44 252 ALA A O 1
ATOM 1986 N N . ILE A 1 253 ? -22.474 18.155 27.038 1.00 92.38 253 ILE A N 1
ATOM 1987 C CA . ILE A 1 253 ? -23.531 17.162 27.217 1.00 92.38 253 ILE A CA 1
ATOM 1988 C C . ILE A 1 253 ? -23.244 16.426 28.519 1.00 92.38 253 ILE A C 1
ATOM 1990 O O . ILE A 1 253 ? -22.341 15.594 28.586 1.00 92.38 253 ILE A O 1
ATOM 1994 N N . ASP A 1 254 ? -24.025 16.726 29.554 1.00 93.88 254 ASP A N 1
ATOM 1995 C CA . ASP A 1 254 ? -24.026 15.959 30.796 1.00 93.88 254 ASP A CA 1
ATOM 1996 C C . ASP A 1 254 ? -25.007 14.791 30.663 1.00 93.88 254 ASP A C 1
ATOM 1998 O O . ASP A 1 254 ? -26.231 14.968 30.669 1.00 93.88 254 ASP A O 1
ATOM 2002 N N . LEU A 1 255 ? -24.470 13.579 30.535 1.00 93.38 255 LEU A N 1
ATOM 2003 C CA . LEU A 1 255 ? -25.263 12.379 30.317 1.00 93.38 255 LEU A CA 1
ATOM 2004 C C . LEU A 1 255 ? -26.192 12.057 31.482 1.00 93.38 255 LEU A C 1
ATOM 2006 O O . LEU A 1 255 ? -27.113 11.285 31.268 1.00 93.38 255 LEU A O 1
ATOM 2010 N N . MET A 1 256 ? -26.031 12.630 32.677 1.00 93.38 256 MET A N 1
ATOM 2011 C CA . MET A 1 256 ? -26.972 12.398 33.780 1.00 93.38 256 MET A CA 1
ATOM 2012 C C . MET A 1 256 ? -28.260 13.206 33.642 1.00 93.38 256 MET A C 1
ATOM 2014 O O . MET A 1 256 ? -29.278 12.831 34.219 1.00 93.38 256 MET A O 1
ATOM 2018 N N . THR A 1 257 ? -28.220 14.317 32.905 1.00 92.75 257 THR A N 1
ATOM 2019 C CA . THR A 1 257 ? -29.325 15.290 32.846 1.00 92.75 257 THR A CA 1
ATOM 2020 C C . THR A 1 257 ? -29.818 15.577 31.430 1.00 92.75 257 THR A C 1
ATOM 2022 O O . THR A 1 257 ? -30.910 16.120 31.269 1.00 92.75 257 THR A O 1
ATOM 2025 N N . ALA A 1 258 ? -29.063 15.180 30.402 1.00 91.25 258 ALA A N 1
ATOM 2026 C CA . ALA A 1 258 ? -29.423 15.383 29.004 1.00 91.25 258 ALA A CA 1
ATOM 2027 C C . ALA A 1 258 ? -30.787 14.745 28.669 1.00 91.25 258 ALA A C 1
ATOM 2029 O O . ALA A 1 258 ? -30.996 13.573 28.986 1.00 91.25 258 ALA A O 1
ATOM 2030 N N . PRO A 1 259 ? -31.724 15.458 28.028 1.00 89.25 259 PRO A N 1
ATOM 2031 C CA . PRO A 1 259 ? -33.025 14.892 27.686 1.00 89.25 259 PRO A CA 1
ATOM 2032 C C . PRO A 1 259 ? -32.938 13.908 26.497 1.00 89.25 259 PRO A C 1
ATOM 2034 O O . PRO A 1 259 ? -31.993 13.975 25.709 1.00 89.25 259 PRO A O 1
ATOM 2037 N N . PRO A 1 260 ? -33.927 13.013 26.299 1.00 81.50 260 PRO A N 1
ATOM 2038 C CA . PRO A 1 260 ? -33.921 12.032 25.201 1.00 81.50 260 PRO A CA 1
ATOM 2039 C C . PRO A 1 260 ? -33.850 12.625 23.787 1.00 81.50 260 PRO A C 1
ATOM 2041 O O . PRO A 1 260 ? -33.473 11.933 22.842 1.00 81.50 260 PRO A O 1
ATOM 2044 N N . ASP A 1 261 ? -34.245 13.888 23.627 1.00 81.75 261 ASP A N 1
ATOM 2045 C CA . ASP A 1 261 ? -34.260 14.635 22.370 1.00 81.75 261 ASP A CA 1
ATOM 2046 C C . ASP A 1 261 ? -33.017 15.526 22.174 1.00 81.75 261 ASP A C 1
ATOM 2048 O O . ASP A 1 261 ? -32.952 16.236 21.165 1.00 81.75 261 ASP A O 1
ATOM 2052 N N . VAL A 1 262 ? -32.012 15.441 23.066 1.00 83.31 262 VAL A N 1
ATOM 2053 C CA . VAL A 1 262 ? -30.793 16.281 23.066 1.00 83.31 262 VAL A CA 1
ATOM 2054 C C . VAL A 1 262 ? -30.085 16.317 21.711 1.00 83.31 262 VAL A C 1
ATOM 2056 O O . VAL A 1 262 ? -29.603 17.363 21.302 1.00 83.31 262 VAL A O 1
ATOM 2059 N N . THR A 1 263 ? -30.065 15.207 20.965 1.00 76.88 263 THR A N 1
ATOM 2060 C CA . THR A 1 263 ? -29.377 15.132 19.667 1.00 76.88 263 THR A CA 1
ATOM 2061 C C . THR A 1 263 ? -30.204 15.673 18.498 1.00 76.88 263 THR A C 1
ATOM 2063 O O . THR A 1 263 ? -29.673 15.931 17.419 1.00 76.88 263 THR A O 1
ATOM 2066 N N . THR A 1 264 ? -31.513 15.845 18.684 1.00 73.69 264 THR A N 1
ATOM 2067 C CA . THR A 1 264 ? -32.454 16.270 17.630 1.00 73.69 264 THR A CA 1
ATOM 2068 C C . THR A 1 264 ? -32.858 17.736 17.737 1.00 73.69 264 THR A C 1
ATOM 2070 O O . THR A 1 264 ? -33.328 18.323 16.759 1.00 73.69 264 THR A O 1
ATOM 2073 N N . ARG A 1 265 ? -32.676 18.331 18.917 1.00 74.75 265 ARG A N 1
ATOM 2074 C CA . ARG A 1 265 ? -33.095 19.691 19.235 1.00 74.75 265 ARG A CA 1
ATOM 2075 C C . ARG A 1 265 ? -31.885 20.625 19.304 1.00 74.75 265 ARG A C 1
ATOM 2077 O O . ARG A 1 265 ? -31.086 20.501 20.233 1.00 74.75 265 ARG A O 1
ATOM 2084 N N . PRO A 1 266 ? -31.725 21.547 18.334 1.00 65.75 266 PRO A N 1
ATOM 2085 C CA . PRO A 1 266 ? -30.530 22.379 18.222 1.00 65.75 266 PRO A CA 1
ATOM 2086 C C . PRO A 1 266 ? -30.287 23.273 19.442 1.00 65.75 266 PRO A C 1
ATOM 2088 O O . PRO A 1 266 ? -29.152 23.648 19.688 1.00 65.75 266 PRO A O 1
ATOM 2091 N N . GLU A 1 267 ? -31.309 23.595 20.234 1.00 71.88 267 GLU A N 1
ATOM 2092 C CA . GLU A 1 267 ? -31.170 24.365 21.476 1.00 71.88 267 GLU A CA 1
ATOM 2093 C C . GLU A 1 267 ? -30.253 23.718 22.521 1.00 71.88 267 GLU A C 1
ATOM 2095 O O . GLU A 1 267 ? -29.687 24.440 23.336 1.00 71.88 267 GLU A O 1
ATOM 2100 N N . PHE A 1 268 ? -30.085 22.392 22.501 1.00 67.75 268 PHE A N 1
ATOM 2101 C CA . PHE A 1 268 ? -29.185 21.691 23.422 1.00 67.75 268 PHE A CA 1
ATOM 2102 C C . PHE A 1 268 ? -27.765 21.534 22.881 1.00 67.75 268 PHE A C 1
ATOM 2104 O O . PHE A 1 268 ? -26.851 21.210 23.632 1.00 67.75 268 PHE A O 1
ATOM 2111 N N . LEU A 1 269 ? -27.584 21.756 21.582 1.00 80.56 269 LEU A N 1
ATOM 2112 C CA . LEU A 1 269 ? -26.320 21.594 20.872 1.00 80.56 269 LEU A CA 1
ATOM 2113 C C . LEU A 1 269 ? -25.941 22.901 20.175 1.00 80.56 269 LEU A C 1
ATOM 2115 O O . LEU A 1 269 ? -25.442 22.902 19.051 1.00 80.56 269 LEU A O 1
ATOM 2119 N N . CYS A 1 270 ? -26.246 24.020 20.830 1.00 83.94 270 CYS A N 1
ATOM 2120 C CA . CYS A 1 270 ? -25.973 25.362 20.354 1.00 83.94 270 CYS A CA 1
ATOM 2121 C C . CYS A 1 270 ? -25.096 26.087 21.368 1.00 83.94 270 CYS A C 1
ATOM 2123 O O . CYS A 1 270 ? -25.489 26.249 22.521 1.00 83.94 270 CYS A O 1
ATOM 2125 N N . GLY A 1 271 ? -23.939 26.555 20.910 1.00 85.88 271 GLY A N 1
ATOM 2126 C CA . GLY A 1 271 ? -22.984 27.321 21.700 1.00 85.88 271 GLY A CA 1
ATOM 2127 C C . GLY A 1 271 ? -22.712 28.675 21.069 1.00 85.88 271 GLY A C 1
ATOM 2128 O O . GLY A 1 271 ? -22.586 28.771 19.845 1.00 85.88 271 GLY A O 1
ATOM 2129 N N . GLU A 1 272 ? -22.625 29.715 21.895 1.00 89.25 272 GLU A N 1
ATOM 2130 C CA . GLU A 1 272 ? -21.947 30.952 21.509 1.00 89.25 272 GLU A CA 1
ATOM 2131 C C . GLU A 1 272 ? -20.471 30.825 21.858 1.00 89.25 272 GLU A C 1
ATOM 2133 O O . GLU A 1 272 ? -20.124 30.260 22.892 1.00 89.25 272 GLU A O 1
ATOM 2138 N N . PHE A 1 273 ? -19.611 31.346 20.996 1.00 88.44 273 PHE A N 1
ATOM 2139 C CA . PHE A 1 273 ? -18.176 31.313 21.203 1.00 88.44 273 PHE A CA 1
ATOM 2140 C C . PHE A 1 273 ? -17.560 32.675 20.928 1.00 88.44 273 PHE A C 1
ATOM 2142 O O . PHE A 1 273 ? -18.042 33.457 20.102 1.00 88.44 273 PHE A O 1
ATOM 2149 N N . GLU A 1 274 ? -16.454 32.924 21.616 1.00 87.81 274 GLU A N 1
ATOM 2150 C CA . GLU A 1 274 ? -15.616 34.090 21.426 1.00 87.81 274 GLU A CA 1
ATOM 2151 C C . GLU A 1 274 ? -14.154 33.621 21.338 1.00 87.81 274 GLU A C 1
ATOM 2153 O O . GLU A 1 274 ? -13.619 33.072 22.300 1.00 87.81 274 GLU A O 1
ATOM 2158 N N . LEU A 1 275 ? -13.529 33.768 20.164 1.00 85.94 275 LEU A N 1
ATOM 2159 C CA . LEU A 1 275 ? -12.153 33.328 19.915 1.00 85.94 275 LEU A CA 1
ATOM 2160 C C . LEU A 1 275 ? -11.182 34.496 20.027 1.00 85.94 275 LEU A C 1
ATOM 2162 O O . LEU A 1 275 ? -11.300 35.488 19.300 1.00 85.94 275 LEU A O 1
ATOM 2166 N N . PHE A 1 276 ? -10.194 34.333 20.901 1.00 80.94 276 PHE A N 1
ATOM 2167 C CA . PHE A 1 276 ? -9.135 35.306 21.133 1.00 80.94 276 PHE A CA 1
ATOM 2168 C C . PHE A 1 276 ? -7.862 34.920 20.374 1.00 80.94 276 PHE A C 1
ATOM 2170 O O . PHE A 1 276 ? -7.584 33.725 20.252 1.00 80.94 276 PHE A O 1
ATOM 2177 N N . PRO A 1 277 ? -7.061 35.901 19.918 1.00 75.88 277 PRO A N 1
ATOM 2178 C CA . PRO A 1 277 ? -5.742 35.640 19.357 1.00 75.88 277 PRO A CA 1
ATOM 2179 C C . PRO A 1 277 ? -4.889 34.864 20.352 1.00 75.88 277 PRO A C 1
ATOM 2181 O O . PRO A 1 277 ? -4.900 35.161 21.551 1.00 75.88 277 PRO A O 1
ATOM 2184 N N . ARG A 1 278 ? -4.119 33.895 19.859 1.00 71.25 278 ARG A N 1
ATOM 2185 C CA . ARG A 1 278 ? -3.118 33.228 20.691 1.00 71.25 278 ARG A CA 1
ATOM 2186 C C . ARG A 1 278 ? -2.007 34.242 21.056 1.00 71.25 278 ARG A C 1
ATOM 2188 O O . ARG A 1 278 ? -1.559 34.961 20.166 1.00 71.25 278 ARG A O 1
ATOM 2195 N N . PRO A 1 279 ? -1.580 34.358 22.331 1.00 60.94 279 PRO A N 1
ATOM 2196 C CA . PRO A 1 279 ? -0.494 35.267 22.702 1.00 60.94 279 PRO A CA 1
ATOM 2197 C C . PRO A 1 279 ? 0.824 34.858 22.031 1.00 60.94 279 PRO A C 1
ATOM 2199 O O . PRO A 1 279 ? 1.087 33.661 21.903 1.00 60.94 279 PRO A O 1
ATOM 2202 N N . GLU A 1 280 ? 1.657 35.835 21.648 1.00 56.59 280 GLU A N 1
ATOM 2203 C CA . GLU A 1 280 ? 3.027 35.586 21.178 1.00 56.59 280 GLU A CA 1
ATOM 2204 C C . GLU A 1 280 ? 3.767 34.754 22.235 1.00 56.59 280 GLU A C 1
ATOM 2206 O O . GLU A 1 280 ? 3.900 35.166 23.390 1.00 56.59 280 GLU A O 1
ATOM 2211 N N . SER A 1 281 ? 4.210 33.549 21.873 1.00 47.03 281 SER A N 1
ATOM 2212 C CA . SER A 1 281 ? 5.082 32.766 22.743 1.00 47.03 281 SER A CA 1
ATOM 2213 C C . SER A 1 281 ? 6.397 33.525 22.893 1.00 47.03 281 SER A C 1
ATOM 2215 O O . SER A 1 281 ? 7.120 33.686 21.910 1.00 47.03 281 SER A O 1
ATOM 2217 N N . GLY A 1 282 ? 6.681 34.006 24.105 1.00 37.88 282 GLY A N 1
ATOM 2218 C CA . GLY A 1 282 ? 7.931 34.674 24.436 1.00 37.88 282 GLY A CA 1
ATOM 2219 C C . GLY A 1 282 ? 9.130 33.829 24.015 1.00 37.88 282 GLY A C 1
ATOM 2220 O O . GLY A 1 282 ? 9.288 32.693 24.454 1.00 37.88 282 GLY A O 1
ATOM 2221 N N . LEU A 1 283 ? 9.971 34.397 23.154 1.00 36.59 283 LEU A N 1
ATOM 2222 C CA . LEU A 1 283 ? 11.395 34.114 23.204 1.00 36.59 283 LEU A CA 1
ATOM 2223 C C . LEU A 1 283 ? 11.853 34.651 24.560 1.00 36.59 283 LEU A C 1
ATOM 2225 O O . LEU A 1 283 ? 11.727 35.851 24.804 1.00 36.59 283 LEU A O 1
ATOM 2229 N N . ASP A 1 284 ? 12.281 33.766 25.455 1.00 30.22 284 ASP A N 1
ATOM 2230 C CA . ASP A 1 284 ? 12.826 34.159 26.750 1.00 30.22 284 ASP A CA 1
ATOM 2231 C C . ASP A 1 284 ? 13.916 35.229 26.548 1.00 30.22 284 ASP A C 1
ATOM 2233 O O . ASP A 1 284 ? 14.866 35.045 25.783 1.00 30.22 284 ASP A O 1
ATOM 2237 N N . GLU A 1 285 ? 13.765 36.365 27.231 1.00 34.72 285 GLU A N 1
ATOM 2238 C CA . GLU A 1 285 ? 14.785 37.408 27.370 1.00 34.72 285 GLU A CA 1
ATOM 2239 C C . GLU A 1 285 ? 15.941 36.908 28.263 1.00 34.72 285 GLU A C 1
ATOM 2241 O O . GLU A 1 285 ? 16.203 37.476 29.315 1.00 34.72 285 GLU A O 1
ATOM 2246 N N . GLU A 1 286 ? 16.650 35.843 27.885 1.00 38.06 286 GLU A N 1
ATOM 2247 C CA . GLU A 1 286 ? 17.894 35.423 28.551 1.00 38.06 286 GLU A CA 1
ATOM 2248 C C . GLU A 1 286 ? 18.891 34.835 27.538 1.00 38.06 286 GLU A C 1
ATOM 2250 O O . GLU A 1 286 ? 19.028 33.625 27.425 1.00 38.06 286 GLU A O 1
ATOM 2255 N N . ASP A 1 287 ? 19.566 35.701 26.769 1.00 32.03 287 ASP A N 1
ATOM 2256 C CA . ASP A 1 287 ? 21.021 35.625 26.498 1.00 32.03 287 ASP A CA 1
ATOM 2257 C C . ASP A 1 287 ? 21.455 36.780 25.569 1.00 32.03 287 ASP A C 1
ATOM 2259 O O . ASP A 1 287 ? 21.798 36.619 24.395 1.00 32.03 287 ASP A O 1
ATOM 2263 N N . THR A 1 288 ? 21.442 38.012 26.084 1.00 35.50 288 THR A N 1
ATOM 2264 C CA . THR A 1 288 ? 22.144 39.130 25.435 1.00 35.50 288 THR A CA 1
ATOM 2265 C C . THR A 1 288 ? 23.602 39.146 25.882 1.00 35.50 288 THR A C 1
ATOM 2267 O O . THR A 1 288 ? 23.978 40.020 26.656 1.00 35.50 288 THR A O 1
ATOM 2270 N N . ASP A 1 289 ? 24.417 38.185 25.438 1.00 37.34 289 ASP A N 1
ATOM 2271 C CA . ASP A 1 289 ? 25.884 38.317 25.510 1.00 37.34 289 ASP A CA 1
ATOM 2272 C C . ASP A 1 289 ? 26.643 37.309 24.621 1.00 37.34 289 ASP A C 1
ATOM 2274 O O . ASP A 1 289 ? 27.486 36.539 25.072 1.00 37.34 289 ASP A O 1
ATOM 2278 N N . THR A 1 290 ? 26.411 37.335 23.303 1.00 30.42 290 THR A N 1
ATOM 2279 C CA . THR A 1 290 ? 27.438 36.892 22.334 1.00 30.42 290 THR A CA 1
ATOM 2280 C C . THR A 1 290 ? 27.457 37.799 21.091 1.00 30.42 290 THR A C 1
ATOM 2282 O O . THR A 1 290 ? 26.495 37.831 20.326 1.00 30.42 290 THR A O 1
ATOM 2285 N N . PRO A 1 291 ? 28.540 38.562 20.846 1.00 36.50 291 PRO A N 1
ATOM 2286 C CA . PRO A 1 291 ? 28.613 39.511 19.737 1.00 36.50 291 PRO A CA 1
ATOM 2287 C C . PRO A 1 291 ? 29.162 38.881 18.443 1.00 36.50 291 PRO A C 1
ATOM 2289 O O . PRO A 1 291 ? 30.060 39.458 17.846 1.00 36.50 291 PRO A O 1
ATOM 2292 N N . ASP A 1 292 ? 28.658 37.719 17.997 1.00 34.78 292 ASP A N 1
ATOM 2293 C CA . ASP A 1 292 ? 29.188 37.041 16.790 1.00 34.78 292 ASP A CA 1
ATOM 2294 C C . ASP A 1 292 ? 28.171 36.140 16.039 1.00 34.78 292 ASP A C 1
ATOM 2296 O O . ASP A 1 292 ? 28.468 35.010 15.650 1.00 34.78 292 ASP A O 1
ATOM 2300 N N . ALA A 1 293 ? 26.961 36.638 15.758 1.00 30.53 293 ALA A N 1
ATOM 2301 C CA . ALA A 1 293 ? 26.003 35.941 14.882 1.00 30.53 293 ALA A CA 1
ATOM 2302 C C . ALA A 1 293 ? 25.324 36.886 13.872 1.00 30.53 293 ALA A C 1
ATOM 2304 O O . ALA A 1 293 ? 24.122 37.130 13.903 1.00 30.53 293 ALA A O 1
ATOM 2305 N N . HIS A 1 294 ? 26.105 37.428 12.934 1.00 32.31 294 HIS A N 1
ATOM 2306 C CA . HIS A 1 294 ? 25.602 38.180 11.779 1.00 32.31 294 HIS A CA 1
ATOM 2307 C C . HIS A 1 294 ? 25.692 37.350 10.488 1.00 32.31 294 HIS A C 1
ATOM 2309 O O . HIS A 1 294 ? 26.608 37.574 9.703 1.00 32.31 294 HIS A O 1
ATOM 2315 N N . TRP A 1 295 ? 24.774 36.401 10.245 1.00 28.23 295 TRP A N 1
ATOM 2316 C CA . TRP A 1 295 ? 24.542 35.846 8.889 1.00 28.23 295 TRP A CA 1
ATOM 2317 C C . TRP A 1 295 ? 23.242 35.034 8.725 1.00 28.23 295 TRP A C 1
ATOM 2319 O O . TRP A 1 295 ? 23.218 34.051 7.996 1.00 28.23 295 TRP A O 1
ATOM 2329 N N . TRP A 1 296 ? 22.138 35.415 9.372 1.00 24.05 296 TRP A N 1
ATOM 2330 C CA . TRP A 1 296 ? 20.809 34.869 9.048 1.00 24.05 296 TRP A CA 1
ATOM 2331 C C . TRP A 1 296 ? 19.707 35.854 9.456 1.00 24.05 296 TRP A C 1
ATOM 2333 O O . TRP A 1 296 ? 18.944 35.642 10.385 1.00 24.05 296 TRP A O 1
ATOM 2343 N N . ARG A 1 297 ? 19.630 36.972 8.727 1.00 27.95 297 ARG A N 1
ATOM 2344 C CA . ARG A 1 297 ? 18.366 37.698 8.537 1.00 27.95 297 ARG A CA 1
ATOM 2345 C C . ARG A 1 297 ? 17.849 37.356 7.146 1.00 27.95 297 ARG A C 1
ATOM 2347 O O . ARG A 1 297 ? 18.091 38.090 6.192 1.00 27.95 297 ARG A O 1
ATOM 2354 N N . ALA A 1 298 ? 17.221 36.190 7.041 1.00 27.14 298 ALA A N 1
ATOM 2355 C CA . ALA A 1 298 ? 16.259 35.919 5.986 1.00 27.14 298 ALA A CA 1
ATOM 2356 C C . ALA A 1 298 ? 14.903 36.459 6.472 1.00 27.14 298 ALA A C 1
ATOM 2358 O O . ALA A 1 298 ? 14.485 36.142 7.579 1.00 27.14 298 ALA A O 1
ATOM 2359 N N . ASP A 1 299 ? 14.317 37.353 5.675 1.00 28.95 299 ASP A N 1
ATOM 2360 C CA . ASP A 1 299 ? 12.994 37.986 5.775 1.00 28.95 299 ASP A CA 1
ATOM 2361 C C . ASP A 1 299 ? 12.167 37.790 7.066 1.00 28.95 299 ASP A C 1
ATOM 2363 O O . ASP A 1 299 ? 11.351 36.878 7.182 1.00 28.95 299 ASP A O 1
ATOM 2367 N N . GLU A 1 300 ? 12.215 38.790 7.953 1.00 29.83 300 GLU A N 1
ATOM 2368 C CA . GLU A 1 300 ? 11.250 39.040 9.048 1.00 29.83 300 GLU A CA 1
ATOM 2369 C C . GLU A 1 300 ? 9.817 39.383 8.548 1.00 29.83 300 GLU A C 1
ATOM 2371 O O . GLU A 1 300 ? 9.021 39.965 9.279 1.00 29.83 300 GLU A O 1
ATOM 2376 N N . ARG A 1 301 ? 9.456 39.053 7.296 1.00 29.27 301 ARG A N 1
ATOM 2377 C CA . ARG A 1 301 ? 8.118 39.299 6.718 1.00 29.27 301 ARG A CA 1
ATOM 2378 C C . ARG A 1 301 ? 7.249 38.050 6.549 1.00 29.27 301 ARG A C 1
ATOM 2380 O O . ARG A 1 301 ? 6.085 38.201 6.223 1.00 29.27 301 ARG A O 1
ATOM 2387 N N . SER A 1 302 ? 7.768 36.835 6.741 1.00 37.38 302 SER A N 1
ATOM 2388 C CA . SER A 1 302 ? 7.010 35.608 6.419 1.00 37.38 302 SER A CA 1
ATOM 2389 C C . SER A 1 302 ? 6.263 34.977 7.602 1.00 37.38 302 SER A C 1
ATOM 2391 O O . SER A 1 302 ? 5.274 34.284 7.387 1.00 37.38 302 SER A O 1
ATOM 2393 N N . CYS A 1 303 ? 6.689 35.226 8.846 1.00 34.00 303 CYS A N 1
ATOM 2394 C CA . CYS A 1 303 ? 6.105 34.576 10.030 1.00 34.00 303 CYS A CA 1
ATOM 2395 C C . CYS A 1 303 ? 4.962 35.389 10.677 1.00 34.00 303 CYS A C 1
ATOM 2397 O O . CYS A 1 303 ? 4.086 34.827 11.329 1.00 34.00 303 CYS A O 1
ATOM 2399 N N . THR A 1 304 ? 4.924 36.707 10.461 1.00 42.59 304 THR A N 1
ATOM 2400 C CA . THR A 1 304 ? 3.902 37.613 11.016 1.00 42.59 304 THR A CA 1
ATOM 2401 C C . THR A 1 304 ? 2.588 37.620 10.225 1.00 42.59 304 THR A C 1
ATOM 2403 O O . THR A 1 304 ? 1.540 37.902 10.798 1.00 42.59 304 THR A O 1
ATOM 2406 N N . ASP A 1 305 ? 2.603 37.253 8.939 1.00 47.03 305 ASP A N 1
ATOM 2407 C CA . ASP A 1 305 ? 1.402 37.273 8.085 1.00 47.03 305 ASP A CA 1
ATOM 2408 C C . ASP A 1 305 ? 0.485 36.042 8.277 1.00 47.03 305 ASP A C 1
ATOM 2410 O O . ASP A 1 305 ? -0.709 36.110 7.984 1.00 47.03 305 ASP A O 1
ATOM 2414 N N . LEU A 1 306 ? 1.001 34.923 8.807 1.00 50.28 306 LEU A N 1
ATOM 2415 C CA . LEU A 1 306 ? 0.220 33.694 9.049 1.00 50.28 306 LEU A CA 1
ATOM 2416 C C . LEU A 1 306 ? -0.547 33.706 10.379 1.00 50.28 306 LEU A C 1
ATOM 2418 O O . LEU A 1 306 ? -1.624 33.122 10.472 1.00 50.28 306 LEU A O 1
ATOM 2422 N N . GLN A 1 307 ? -0.043 34.417 11.392 1.00 52.09 307 GLN A N 1
ATOM 2423 C CA . GLN A 1 307 ? -0.651 34.487 12.730 1.00 52.09 307 GLN A CA 1
ATOM 2424 C C . GLN A 1 307 ? -1.990 35.249 12.767 1.00 52.09 307 GLN A C 1
ATOM 2426 O O . GLN A 1 307 ? -2.666 35.278 13.796 1.00 52.09 307 GLN A O 1
ATOM 2431 N N . HIS A 1 308 ? -2.393 35.858 11.648 1.00 55.38 308 HIS A N 1
ATOM 2432 C CA . HIS A 1 308 ? -3.576 36.713 11.540 1.00 55.38 308 HIS A CA 1
ATOM 2433 C C . HIS A 1 308 ? -4.558 36.268 10.443 1.00 55.38 308 HIS A C 1
ATOM 2435 O O . HIS A 1 308 ? -5.391 37.066 10.004 1.00 55.38 308 HIS A O 1
ATOM 2441 N N . ARG A 1 309 ? -4.454 35.013 9.984 1.00 67.75 309 ARG A N 1
ATOM 2442 C CA . ARG A 1 309 ? -5.335 34.421 8.971 1.00 67.75 309 ARG A CA 1
ATOM 2443 C C . ARG A 1 309 ? -6.226 33.342 9.591 1.00 67.75 309 ARG A C 1
ATOM 2445 O O . ARG A 1 309 ? -5.789 32.576 10.447 1.00 67.75 309 ARG A O 1
ATOM 2452 N N . VAL A 1 310 ? -7.481 33.267 9.152 1.00 75.50 310 VAL A N 1
ATOM 2453 C CA . VAL A 1 310 ? -8.409 32.194 9.543 1.00 75.50 310 VAL A CA 1
ATOM 2454 C C . VAL A 1 310 ? -9.007 31.565 8.292 1.00 75.50 310 VAL A C 1
ATOM 2456 O O . VAL A 1 310 ? -9.828 32.178 7.616 1.00 75.50 310 VAL A O 1
ATOM 2459 N N . ASP A 1 311 ? -8.605 30.330 8.005 1.00 77.81 311 ASP A N 1
ATOM 2460 C CA . ASP A 1 311 ? -9.050 29.561 6.836 1.00 77.81 311 ASP A CA 1
ATOM 2461 C C . ASP A 1 311 ? -10.088 28.496 7.192 1.00 77.81 311 ASP A C 1
ATOM 2463 O O . ASP A 1 311 ? -10.887 28.080 6.349 1.00 77.81 311 ASP A O 1
ATOM 2467 N N . ALA A 1 312 ? -10.089 28.041 8.444 1.00 83.12 312 ALA A N 1
ATOM 2468 C CA . ALA A 1 312 ? -11.031 27.052 8.938 1.00 83.12 312 ALA A CA 1
ATOM 2469 C C . ALA A 1 312 ? -11.246 27.172 10.452 1.00 83.12 312 ALA A C 1
ATOM 2471 O O . ALA A 1 312 ? -10.442 27.764 11.178 1.00 83.12 312 ALA A O 1
ATOM 2472 N N . LEU A 1 313 ? -12.328 26.557 10.927 1.00 87.38 313 LEU A N 1
ATOM 2473 C CA . LEU A 1 313 ? -12.505 26.207 12.332 1.00 87.38 313 LEU A CA 1
ATOM 2474 C C . LEU A 1 313 ? -12.214 24.724 12.528 1.00 87.38 313 LEU A C 1
ATOM 2476 O O . LEU A 1 313 ? -12.701 23.884 11.773 1.00 87.38 313 LEU A O 1
ATOM 2480 N N . VAL A 1 314 ? -11.469 24.399 13.573 1.00 89.81 314 VAL A N 1
ATOM 2481 C CA . VAL A 1 314 ? -11.246 23.023 14.018 1.00 89.81 314 VAL A CA 1
ATOM 2482 C C . VAL A 1 314 ? -12.164 22.767 15.200 1.00 89.81 314 VAL A C 1
ATOM 2484 O O . VAL A 1 314 ? -12.145 23.527 16.162 1.00 89.81 314 VAL A O 1
ATOM 2487 N N . VAL A 1 315 ? -12.970 21.710 15.129 1.00 92.69 315 VAL A N 1
ATOM 2488 C CA . VAL A 1 315 ? -13.948 21.318 16.149 1.00 92.69 315 VAL A CA 1
ATOM 2489 C C . VAL A 1 315 ? -13.615 19.921 16.664 1.00 92.69 315 VAL A C 1
ATOM 2491 O O . VAL A 1 315 ? -13.349 19.007 15.879 1.00 92.69 315 VAL A O 1
ATOM 2494 N N . TRP A 1 316 ? -13.645 19.740 17.980 1.00 93.81 316 TRP A N 1
ATOM 2495 C CA . TRP A 1 316 ? -13.340 18.468 18.639 1.00 93.81 316 TRP A CA 1
ATOM 2496 C C . TRP A 1 316 ? -14.169 18.286 19.910 1.00 93.81 316 TRP A C 1
ATOM 2498 O O . TRP A 1 316 ? -14.959 19.164 20.274 1.00 93.81 316 TRP A O 1
ATOM 2508 N N . PHE A 1 317 ? -13.995 17.146 20.582 1.00 95.12 317 PHE A N 1
ATOM 2509 C CA . PHE A 1 317 ? -14.634 16.888 21.864 1.00 95.12 317 PHE A CA 1
ATOM 2510 C C . PHE A 1 317 ? -13.657 16.369 22.916 1.00 95.12 317 PHE A C 1
ATOM 2512 O O . PHE A 1 317 ? -12.671 15.698 22.613 1.00 95.12 317 PHE A O 1
ATOM 2519 N N . ASP A 1 318 ? -13.988 16.651 24.169 1.00 96.00 318 ASP A N 1
ATOM 2520 C CA . ASP A 1 318 ? -13.334 16.089 25.342 1.00 96.00 318 ASP A CA 1
ATOM 2521 C C . ASP A 1 318 ? -14.301 15.149 26.059 1.00 96.00 318 ASP A C 1
ATOM 2523 O O . ASP A 1 318 ? -15.520 15.358 26.061 1.00 96.00 318 ASP A O 1
ATOM 2527 N N . VAL A 1 319 ? -13.755 14.114 26.688 1.00 96.31 319 VAL A N 1
ATOM 2528 C CA . VAL A 1 319 ? -14.507 13.083 27.405 1.00 96.31 319 VAL A CA 1
ATOM 2529 C C . VAL A 1 319 ? -14.107 13.110 28.871 1.00 96.31 319 VAL A C 1
ATOM 2531 O O . VAL A 1 319 ? -12.924 12.981 29.182 1.00 96.31 319 VAL A O 1
ATOM 2534 N N . LYS A 1 320 ? -15.084 13.232 29.778 1.00 95.81 320 LYS A N 1
ATOM 2535 C CA . LYS A 1 320 ? -14.849 13.267 31.230 1.00 95.81 320 LYS A CA 1
ATOM 2536 C C . LYS A 1 320 ? -15.606 12.172 31.972 1.00 95.81 320 LYS A C 1
ATOM 2538 O O . LYS A 1 320 ? -16.787 11.905 31.723 1.00 95.81 320 LYS A O 1
ATOM 2543 N N . PHE A 1 321 ? -14.923 11.570 32.940 1.00 96.00 321 PHE A N 1
ATOM 2544 C CA . PHE A 1 321 ? -15.457 10.547 33.835 1.00 96.00 321 PHE A CA 1
ATOM 2545 C C . PHE A 1 321 ? -15.644 11.126 35.248 1.00 96.00 321 PHE A C 1
ATOM 2547 O O . PHE A 1 321 ? -14.974 10.706 36.186 1.00 96.00 321 PHE A O 1
ATOM 2554 N N . ASP A 1 322 ? -16.565 12.079 35.429 1.00 93.50 322 ASP A N 1
ATOM 2555 C CA . ASP A 1 322 ? -16.745 12.812 36.702 1.00 93.50 322 ASP A CA 1
ATOM 2556 C C . ASP A 1 322 ? -17.163 11.909 37.878 1.00 93.50 322 ASP A C 1
ATOM 2558 O O . ASP A 1 322 ? -17.025 12.270 39.046 1.00 93.50 322 ASP A O 1
ATOM 2562 N N . HIS A 1 323 ? -17.703 10.723 37.587 1.00 93.25 323 HIS A N 1
ATOM 2563 C CA . HIS A 1 323 ? -18.054 9.729 38.601 1.00 93.25 323 HIS A CA 1
ATOM 2564 C C . HIS A 1 323 ? -16.880 8.864 39.066 1.00 93.25 323 HIS A C 1
ATOM 2566 O O . HIS A 1 323 ? -17.030 8.130 40.048 1.00 93.25 323 HIS A O 1
ATOM 2572 N N . ALA A 1 324 ? -15.735 8.925 38.387 1.00 89.50 324 ALA A N 1
ATOM 2573 C CA . ALA A 1 324 ? -14.506 8.310 38.857 1.00 89.50 324 ALA A CA 1
ATOM 2574 C C . ALA A 1 324 ? -13.984 9.073 40.089 1.00 89.50 324 ALA A C 1
ATOM 2576 O O . ALA A 1 324 ? -14.062 10.296 40.159 1.00 89.50 324 ALA A O 1
ATOM 2577 N N . HIS A 1 325 ? -13.444 8.363 41.083 1.00 85.25 325 HIS A N 1
ATOM 2578 C CA . HIS A 1 325 ? -12.791 9.017 42.224 1.00 85.25 325 HIS A CA 1
ATOM 2579 C C . HIS A 1 325 ? -11.426 9.590 41.831 1.00 85.25 325 HIS A C 1
ATOM 2581 O O . HIS A 1 325 ? -11.019 10.624 42.354 1.00 85.25 325 HIS A O 1
ATOM 2587 N N . VAL A 1 326 ? -10.718 8.909 40.928 1.00 78.19 326 VAL A N 1
ATOM 2588 C CA . VAL A 1 326 ? -9.547 9.459 40.240 1.00 78.19 326 VAL A CA 1
ATOM 2589 C C . VAL A 1 326 ? -10.062 10.223 39.021 1.00 78.19 326 VAL A C 1
ATOM 2591 O O . VAL A 1 326 ? -10.701 9.581 38.188 1.00 78.19 326 VAL A O 1
ATOM 2594 N N . PRO A 1 327 ? -9.827 11.544 38.899 1.00 76.69 327 PRO A N 1
ATOM 2595 C CA . PRO A 1 327 ? -10.219 12.290 37.711 1.00 76.69 327 PRO A CA 1
ATOM 2596 C C . PRO A 1 327 ? -9.593 11.657 36.468 1.00 76.69 327 PRO A C 1
ATOM 2598 O O . PRO A 1 327 ? -8.375 11.498 36.397 1.00 76.69 327 PRO A O 1
ATOM 2601 N N . VAL A 1 328 ? -10.436 11.276 35.512 1.00 92.00 328 VAL A N 1
ATOM 2602 C CA . VAL A 1 328 ? -10.005 10.796 34.200 1.00 92.00 328 VAL A CA 1
ATOM 2603 C C . VAL A 1 328 ? -10.709 11.639 33.155 1.00 92.00 328 VAL A C 1
ATOM 2605 O O . VAL A 1 328 ? -11.937 11.767 33.165 1.00 92.00 328 VAL A O 1
ATOM 2608 N N . GLU A 1 329 ? -9.920 12.202 32.255 1.00 94.12 329 GLU A N 1
ATOM 2609 C CA . GLU A 1 329 ? -10.391 12.883 31.063 1.00 94.12 329 GLU A CA 1
ATOM 2610 C C . GLU A 1 329 ? -9.399 12.666 29.925 1.00 94.12 329 GLU A C 1
ATOM 2612 O O . GLU A 1 329 ? -8.215 12.421 30.161 1.00 94.12 329 GLU A O 1
ATOM 2617 N N . TYR A 1 330 ? -9.889 12.739 28.695 1.00 94.00 330 TYR A N 1
ATOM 2618 C CA . TYR A 1 330 ? -9.040 12.825 27.515 1.00 94.00 330 TYR A CA 1
ATOM 2619 C C . TYR A 1 330 ? -9.682 13.746 26.481 1.00 94.00 330 TYR A C 1
ATOM 2621 O O . TYR A 1 330 ? -10.893 13.977 26.499 1.00 94.00 330 TYR A O 1
ATOM 2629 N N . SER A 1 331 ? -8.855 14.273 25.584 1.00 93.81 331 SER A N 1
ATOM 2630 C CA . SER A 1 331 ? -9.260 15.212 24.544 1.00 93.81 331 SER A CA 1
ATOM 2631 C C . SER A 1 331 ? -8.951 14.632 23.170 1.00 93.81 331 SER A C 1
ATOM 2633 O O . SER A 1 331 ? -7.931 13.966 23.003 1.00 93.81 331 SER A O 1
ATOM 2635 N N . THR A 1 332 ? -9.806 14.907 22.184 1.00 91.31 332 THR A N 1
ATOM 2636 C CA . THR A 1 332 ? -9.482 14.703 20.762 1.00 91.31 332 THR A CA 1
ATOM 2637 C C . THR A 1 332 ? -8.978 15.994 20.111 1.00 91.31 332 THR A C 1
ATOM 2639 O O . THR A 1 332 ? -8.998 16.121 18.889 1.00 91.31 332 THR A O 1
ATOM 2642 N N . GLY A 1 333 ? -8.582 16.987 20.910 1.00 89.19 333 GLY A N 1
ATOM 2643 C CA . GLY A 1 333 ? -8.141 18.293 20.440 1.00 89.19 333 GLY A CA 1
ATOM 2644 C C . GLY A 1 333 ? -6.833 18.258 19.654 1.00 89.19 333 GLY A C 1
ATOM 2645 O O . GLY A 1 333 ? -6.081 17.289 19.728 1.00 89.19 333 GLY A O 1
ATOM 2646 N N . PRO A 1 334 ? -6.539 19.329 18.901 1.00 82.94 334 PRO A N 1
ATOM 2647 C CA . PRO A 1 334 ? -5.363 19.397 18.035 1.00 82.94 334 PRO A CA 1
ATOM 2648 C C . PRO A 1 334 ? -4.030 19.352 18.794 1.00 82.94 334 PRO A C 1
ATOM 2650 O O . PRO A 1 334 ? -3.026 19.005 18.191 1.00 82.94 334 PRO A O 1
ATOM 2653 N N . GLU A 1 335 ? -4.022 19.691 20.087 1.00 81.56 335 GLU A N 1
ATOM 2654 C CA . GLU A 1 335 ? -2.837 19.646 20.963 1.00 81.56 335 GLU A CA 1
ATOM 2655 C C . GLU A 1 335 ? -2.798 18.389 21.851 1.00 81.56 335 GLU A C 1
ATOM 2657 O O . GLU A 1 335 ? -1.916 18.245 22.696 1.00 81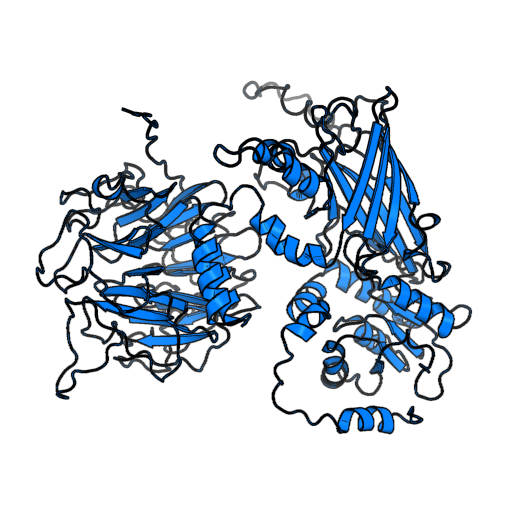.56 335 GLU A O 1
ATOM 2662 N N . ALA A 1 336 ? -3.788 17.504 21.713 1.00 80.69 336 ALA A N 1
ATOM 2663 C CA . ALA A 1 336 ? -3.852 16.251 22.446 1.00 80.69 336 ALA A CA 1
ATOM 2664 C C . ALA A 1 336 ? -3.167 15.125 21.650 1.00 80.69 336 ALA A C 1
ATOM 2666 O O . ALA A 1 336 ? -3.068 15.205 20.421 1.00 80.69 336 ALA A O 1
ATOM 2667 N N . PRO A 1 337 ? -2.724 14.045 22.320 1.00 78.25 337 PRO A N 1
ATOM 2668 C CA . PRO A 1 337 ? -2.253 12.855 21.626 1.00 78.25 337 PRO A CA 1
ATOM 2669 C C . PRO A 1 337 ? -3.306 12.320 20.647 1.00 78.25 337 PRO A C 1
ATOM 2671 O O . PRO A 1 337 ? -4.511 12.483 20.847 1.00 78.25 337 PRO A O 1
ATOM 2674 N N . TRP A 1 338 ? -2.840 11.675 19.578 1.00 81.94 338 TRP A N 1
ATOM 2675 C CA . TRP A 1 338 ? -3.703 11.217 18.493 1.00 81.94 338 TRP A CA 1
ATOM 2676 C C . TRP A 1 338 ? -4.819 10.279 18.981 1.00 81.94 338 TRP A C 1
ATOM 2678 O O . TRP A 1 338 ? -4.583 9.382 19.789 1.00 81.94 338 TRP A O 1
ATOM 2688 N N . THR A 1 339 ? -6.018 10.460 18.422 1.00 78.12 339 THR A N 1
ATOM 2689 C CA . THR A 1 339 ? -7.174 9.572 18.607 1.00 78.12 339 THR A CA 1
ATOM 2690 C C . THR A 1 339 ? -7.822 9.270 17.256 1.00 78.12 339 THR A C 1
ATOM 2692 O O . THR A 1 339 ? -7.698 10.052 16.306 1.00 78.12 339 THR A O 1
ATOM 2695 N N . LEU A 1 340 ? -8.574 8.171 17.173 1.00 79.25 340 LEU A N 1
ATOM 2696 C CA . LEU A 1 340 ? -9.283 7.723 15.969 1.00 79.25 340 LEU A CA 1
ATOM 2697 C C . LEU A 1 340 ? -10.228 8.791 15.392 1.00 79.25 340 LEU A C 1
ATOM 2699 O O . LEU A 1 340 ? -10.426 8.872 14.176 1.00 79.25 340 LEU A O 1
ATOM 2703 N N . TRP A 1 341 ? -10.826 9.606 16.260 1.00 81.06 341 TRP A N 1
ATOM 2704 C CA . TRP A 1 341 ? -11.792 10.629 15.865 1.00 81.06 341 TRP A CA 1
ATOM 2705 C C . TRP A 1 341 ? -11.151 11.873 15.249 1.00 81.06 341 TRP A C 1
ATOM 2707 O O . TRP A 1 341 ? -11.851 12.600 14.542 1.00 81.06 341 TRP A O 1
ATOM 2717 N N . GLN A 1 342 ? -9.848 12.090 15.475 1.00 85.06 342 GLN A N 1
ATOM 2718 C CA . GLN A 1 342 ? -9.104 13.263 15.005 1.00 85.06 342 GLN A CA 1
ATOM 2719 C C . GLN A 1 342 ? -9.869 14.565 15.322 1.00 85.06 342 GLN A C 1
ATOM 2721 O O . GLN A 1 342 ? -10.394 14.720 16.428 1.00 85.06 342 GLN A O 1
ATOM 2726 N N . GLN A 1 343 ? -9.950 15.500 14.368 1.00 87.12 343 GLN A N 1
ATOM 2727 C CA . GLN A 1 343 ? -10.758 16.709 14.480 1.00 87.12 343 GLN A CA 1
ATOM 2728 C C . GLN A 1 343 ? -11.664 16.898 13.258 1.00 87.12 343 GLN A C 1
ATOM 2730 O O . GLN A 1 343 ? -11.429 16.352 12.180 1.00 87.12 343 GLN A O 1
ATOM 2735 N N . THR A 1 344 ? -12.721 17.692 13.433 1.00 87.88 344 THR A N 1
ATOM 2736 C CA . THR A 1 344 ? -13.612 18.114 12.348 1.00 87.88 344 THR A CA 1
ATOM 2737 C C . THR A 1 344 ? -13.249 19.523 11.898 1.00 87.88 344 THR A C 1
ATOM 2739 O O . THR A 1 344 ? -13.364 20.474 12.664 1.00 87.88 344 THR A O 1
ATOM 2742 N N . ILE A 1 345 ? -12.831 19.666 10.647 1.00 84.94 345 ILE A N 1
ATOM 2743 C CA . ILE A 1 345 ? -12.405 20.920 10.033 1.00 84.94 345 ILE A CA 1
ATOM 2744 C C . ILE A 1 345 ? -13.576 21.498 9.231 1.00 84.94 345 ILE A C 1
ATOM 2746 O O . ILE A 1 345 ? -14.056 20.897 8.263 1.00 84.94 345 ILE A O 1
ATOM 2750 N N . LEU A 1 346 ? -14.030 22.681 9.640 1.00 85.25 346 LEU A N 1
ATOM 2751 C CA . LEU A 1 346 ? -15.042 23.491 8.969 1.00 85.25 346 LEU A CA 1
ATOM 2752 C C . LEU A 1 346 ? -14.340 24.590 8.174 1.00 85.25 346 LEU A C 1
ATOM 2754 O O . LEU A 1 346 ? -13.886 25.586 8.735 1.00 85.25 346 LEU A O 1
ATOM 2758 N N . ARG A 1 347 ? -14.238 24.393 6.862 1.00 81.75 347 ARG A N 1
ATOM 2759 C CA . ARG A 1 347 ? -13.588 25.335 5.942 1.00 81.75 347 ARG A CA 1
ATOM 2760 C C . ARG A 1 347 ? -14.372 26.648 5.887 1.00 81.75 347 ARG A C 1
ATOM 2762 O O . ARG A 1 347 ? -15.605 26.623 5.896 1.00 81.75 347 ARG A O 1
ATOM 2769 N N . LEU A 1 348 ? -13.673 27.777 5.780 1.00 76.25 348 LEU A N 1
ATOM 2770 C CA . LEU A 1 348 ? -14.275 29.096 5.573 1.00 76.25 348 LEU A CA 1
ATOM 2771 C C . LEU A 1 348 ? -14.053 29.581 4.125 1.00 76.25 348 LEU A C 1
ATOM 2773 O O . LEU A 1 348 ? -12.969 29.401 3.569 1.00 76.25 348 LEU A O 1
ATOM 2777 N N . PRO A 1 349 ? -15.081 30.153 3.470 1.00 66.44 349 PRO A N 1
ATOM 2778 C CA . PRO A 1 349 ? -14.977 30.587 2.083 1.00 66.44 349 PRO A CA 1
ATOM 2779 C C . PRO A 1 349 ? -14.160 31.888 1.987 1.00 66.44 349 PRO A C 1
ATOM 2781 O O . PRO A 1 349 ? -14.220 32.707 2.908 1.00 66.44 349 PRO A O 1
ATOM 2784 N N . PRO A 1 350 ? -13.431 32.117 0.879 1.00 59.62 350 PRO A N 1
ATOM 2785 C CA . PRO A 1 350 ? -12.665 33.339 0.677 1.00 59.62 350 PRO A CA 1
ATOM 2786 C C . PRO A 1 350 ? -13.570 34.576 0.537 1.00 59.62 350 PRO A C 1
ATOM 2788 O O . PRO A 1 350 ? -14.707 34.455 0.070 1.00 59.62 350 PRO A O 1
ATOM 2791 N N . PRO A 1 351 ? -13.049 35.786 0.823 1.00 51.84 351 PRO A N 1
ATOM 2792 C CA . PRO A 1 351 ? -13.793 37.044 0.681 1.00 51.84 351 PRO A CA 1
ATOM 2793 C C . PRO A 1 351 ? -14.286 37.332 -0.752 1.00 51.84 351 PRO A C 1
ATOM 2795 O O . PRO A 1 351 ? -15.202 38.126 -0.947 1.00 51.84 351 PRO A O 1
ATOM 2798 N N . SER A 1 352 ? -13.667 36.716 -1.766 1.00 50.22 352 SER A N 1
ATOM 2799 C CA . SER A 1 352 ? -13.996 36.860 -3.192 1.00 50.22 352 SER A CA 1
ATOM 2800 C C . SER A 1 352 ? -15.157 35.971 -3.668 1.00 50.22 352 SER A C 1
ATOM 2802 O O . SER A 1 352 ? -15.611 36.126 -4.803 1.00 50.22 352 SER A O 1
ATOM 2804 N N . PHE A 1 353 ? -15.663 35.058 -2.832 1.00 54.81 353 PHE A N 1
ATOM 2805 C CA . PHE A 1 353 ? -16.699 34.096 -3.213 1.00 54.81 353 PHE A CA 1
ATOM 2806 C C . PHE A 1 353 ? -18.074 34.779 -3.356 1.00 54.81 353 PHE A C 1
ATOM 2808 O O . PHE A 1 353 ? -18.752 35.060 -2.368 1.00 54.81 353 PHE A O 1
ATOM 2815 N N . THR A 1 354 ? -18.508 35.061 -4.592 1.00 48.56 354 THR A N 1
ATOM 2816 C CA . THR A 1 354 ? -19.798 35.718 -4.881 1.00 48.56 354 THR A CA 1
ATOM 2817 C C . THR A 1 354 ? -20.624 34.904 -5.886 1.00 48.56 354 THR A C 1
ATOM 2819 O O . THR A 1 354 ? -20.193 34.651 -7.004 1.00 48.56 354 THR A O 1
ATOM 2822 N N . GLY A 1 355 ? -21.833 34.477 -5.496 1.00 46.47 355 GLY A N 1
ATOM 2823 C CA . GLY A 1 355 ? -22.724 33.675 -6.346 1.00 46.47 355 GLY A CA 1
ATOM 2824 C C . GLY A 1 355 ? -24.127 33.495 -5.755 1.00 46.47 355 GLY A C 1
ATOM 2825 O O . GLY A 1 355 ? -24.332 33.602 -4.546 1.00 46.47 355 GLY A O 1
ATOM 2826 N N . THR A 1 356 ? -25.136 33.233 -6.592 1.00 39.28 356 THR A N 1
ATOM 2827 C CA . THR A 1 356 ? -26.518 33.009 -6.129 1.00 39.28 356 THR A CA 1
ATOM 2828 C C . THR A 1 356 ? -26.619 31.706 -5.328 1.00 39.28 356 THR A C 1
ATOM 2830 O O . THR A 1 356 ? -26.516 30.621 -5.899 1.00 39.28 356 THR A O 1
ATOM 2833 N N . GLY A 1 357 ? -26.845 31.806 -4.014 1.00 45.75 357 GLY A N 1
ATOM 2834 C CA . GLY A 1 357 ? -26.923 30.653 -3.103 1.00 45.75 357 GLY A CA 1
ATOM 2835 C C . GLY A 1 357 ? -25.595 30.251 -2.446 1.00 45.75 357 GLY A C 1
ATOM 2836 O O . GLY A 1 357 ? -25.562 29.239 -1.752 1.00 45.75 357 GLY A O 1
ATOM 2837 N N . ALA A 1 358 ? -24.523 31.025 -2.639 1.00 45.84 358 ALA A N 1
ATOM 2838 C CA . ALA A 1 358 ? -23.341 30.989 -1.778 1.00 45.84 358 ALA A CA 1
ATOM 2839 C C . ALA A 1 358 ? -23.694 31.494 -0.359 1.00 45.84 358 ALA A C 1
ATOM 2841 O O . ALA A 1 358 ? -24.580 32.350 -0.243 1.00 45.84 358 ALA A O 1
ATOM 2842 N N . PRO A 1 359 ? -23.042 31.012 0.723 1.00 50.78 359 PRO A N 1
ATOM 2843 C CA . PRO A 1 359 ? -23.120 31.700 2.010 1.00 50.78 359 PRO A CA 1
ATOM 2844 C C . PRO A 1 359 ? -22.686 33.159 1.805 1.00 50.78 359 PRO A C 1
ATOM 2846 O O . PRO A 1 359 ? -21.665 33.405 1.166 1.00 50.78 359 PRO A O 1
ATOM 2849 N N . ASP A 1 360 ? -23.472 34.120 2.302 1.00 51.00 360 ASP A N 1
ATOM 2850 C CA . ASP A 1 360 ? -23.142 35.555 2.269 1.00 51.00 360 ASP A CA 1
ATOM 2851 C C . ASP A 1 360 ? -21.948 35.760 3.217 1.00 51.00 360 ASP A C 1
ATOM 2853 O O . ASP A 1 360 ? -22.122 36.024 4.405 1.00 51.00 360 ASP A O 1
ATOM 2857 N N . CYS A 1 361 ? -20.740 35.474 2.724 1.00 51.84 361 CYS A N 1
ATOM 2858 C CA . CYS A 1 361 ? -19.496 35.592 3.466 1.00 51.84 361 CYS A CA 1
ATOM 2859 C C . CYS A 1 361 ? -18.858 36.932 3.124 1.00 51.84 361 CYS A C 1
ATOM 2861 O O . CYS A 1 361 ? -18.377 37.147 2.015 1.00 51.84 361 CYS A O 1
ATOM 2863 N N . ARG A 1 362 ? -18.869 37.841 4.095 1.00 51.88 362 ARG A N 1
ATOM 2864 C CA . ARG A 1 362 ? -18.173 39.135 4.025 1.00 51.88 362 ARG A CA 1
ATOM 2865 C C . ARG A 1 362 ? -17.027 39.212 5.024 1.00 51.88 362 ARG A C 1
ATOM 2867 O O . ARG A 1 362 ? -16.584 40.309 5.350 1.00 51.88 362 ARG A O 1
ATOM 2874 N N . LEU A 1 363 ? -16.617 38.063 5.564 1.00 55.91 363 LEU A N 1
ATOM 2875 C CA . LEU A 1 363 ? -15.468 37.976 6.452 1.00 55.91 363 LEU A CA 1
ATOM 2876 C C . LEU A 1 363 ? -14.213 38.247 5.627 1.00 55.91 363 LEU A C 1
ATOM 2878 O O . LEU A 1 363 ? -13.953 37.572 4.635 1.00 55.91 363 LEU A O 1
ATOM 2882 N N . ASP A 1 364 ? -13.454 39.256 6.028 1.00 54.47 364 ASP A N 1
ATOM 2883 C CA . ASP A 1 364 ? -12.140 39.532 5.466 1.00 54.47 364 ASP A CA 1
ATOM 2884 C C . ASP A 1 364 ? -11.134 38.544 6.082 1.00 54.47 364 ASP A C 1
ATOM 2886 O O . ASP A 1 364 ? -10.983 38.483 7.303 1.00 54.47 364 ASP A O 1
ATOM 2890 N N . ALA A 1 365 ? -10.451 37.760 5.238 1.00 49.38 365 ALA A N 1
ATOM 2891 C CA . ALA A 1 365 ? -9.464 36.754 5.645 1.00 49.38 365 ALA A CA 1
ATOM 2892 C C . ALA A 1 365 ? -8.279 37.351 6.433 1.00 49.38 365 ALA A C 1
ATOM 2894 O O . ALA A 1 365 ? -7.554 36.611 7.092 1.00 49.38 365 ALA A O 1
ATOM 2895 N N . SER A 1 366 ? -8.111 38.680 6.392 1.00 49.12 366 SER A N 1
ATOM 2896 C CA . SER A 1 366 ? -7.123 39.449 7.156 1.00 49.12 366 SER A CA 1
ATOM 2897 C C . SER A 1 366 ? -7.690 40.164 8.399 1.00 49.12 366 SER A C 1
ATOM 2899 O O . SER A 1 366 ? -6.944 40.795 9.149 1.00 49.12 366 SER A O 1
ATOM 2901 N N . ALA A 1 367 ? -9.001 40.082 8.668 1.00 46.94 367 ALA A N 1
ATOM 2902 C CA . ALA A 1 367 ? -9.650 40.812 9.768 1.00 46.94 367 ALA A CA 1
ATOM 2903 C C . ALA A 1 367 ? -9.516 40.153 11.156 1.00 46.94 367 ALA A C 1
ATOM 2905 O O . ALA A 1 367 ? -10.090 40.638 12.135 1.00 46.94 367 ALA A O 1
ATOM 2906 N N . MET A 1 368 ? -8.734 39.082 11.275 1.00 49.81 368 MET A N 1
ATOM 2907 C CA . MET A 1 368 ? -8.657 38.233 12.459 1.00 49.81 368 MET A CA 1
ATOM 2908 C C . MET A 1 368 ? -7.193 37.852 12.728 1.00 49.81 368 MET A C 1
ATOM 2910 O O . MET A 1 368 ? -6.772 36.753 12.415 1.00 49.81 368 MET A O 1
ATOM 2914 N N . LEU A 1 369 ? -6.351 38.669 13.360 1.00 56.94 369 LEU A N 1
ATOM 2915 C CA . LEU A 1 369 ? -6.443 38.921 14.799 1.00 56.94 369 LEU A CA 1
ATOM 2916 C C . LEU A 1 369 ? -5.222 39.769 15.228 1.00 56.94 369 LEU A C 1
ATOM 2918 O O . LEU A 1 369 ? -4.240 39.249 15.750 1.00 56.94 369 LEU A O 1
ATOM 2922 N N . GLN A 1 370 ? -5.270 41.090 15.018 1.00 52.22 370 GLN A N 1
ATOM 2923 C CA . GLN A 1 370 ? -4.351 42.001 15.722 1.00 52.22 370 GLN A CA 1
ATOM 2924 C C . GLN A 1 370 ? -4.657 41.986 17.235 1.00 52.22 370 GLN A C 1
ATOM 2926 O O . GLN A 1 370 ? -5.825 41.795 17.601 1.00 52.22 370 GLN A O 1
ATOM 2931 N N . PRO A 1 371 ? -3.672 42.236 18.121 1.00 52.16 371 PRO A N 1
ATOM 2932 C CA . PRO A 1 371 ? -3.893 42.290 19.567 1.00 52.16 371 PRO A CA 1
ATOM 2933 C C . PRO A 1 371 ? -5.116 43.154 19.942 1.00 52.16 371 PRO A C 1
ATOM 2935 O O . PRO A 1 371 ? -5.186 44.334 19.598 1.00 52.16 371 PRO A O 1
ATOM 2938 N N . GLY A 1 372 ? -6.107 42.554 20.619 1.00 57.09 372 GLY A N 1
ATOM 2939 C CA . GLY A 1 372 ? -7.356 43.216 21.038 1.00 57.09 372 GLY A CA 1
ATOM 2940 C C . GLY A 1 372 ? -8.582 43.040 20.120 1.00 57.09 372 GLY A C 1
ATOM 2941 O O . GLY A 1 372 ? -9.579 43.736 20.314 1.00 57.09 372 GLY A O 1
ATOM 2942 N N . ARG A 1 373 ? -8.534 42.146 19.122 1.00 65.81 373 ARG A N 1
ATOM 2943 C CA . ARG A 1 373 ? -9.672 41.760 18.254 1.00 65.81 373 ARG A CA 1
ATOM 2944 C C . ARG A 1 373 ? -10.226 40.383 18.644 1.00 65.81 373 ARG A C 1
ATOM 2946 O O . ARG A 1 373 ? -9.454 39.552 19.103 1.00 65.81 373 ARG A O 1
ATOM 2953 N N . THR A 1 374 ? -11.518 40.126 18.411 1.00 72.81 374 THR A N 1
ATOM 2954 C CA . THR A 1 374 ? -12.167 38.854 18.787 1.00 72.81 374 THR A CA 1
ATOM 2955 C C . THR A 1 374 ? -13.161 38.368 17.737 1.00 72.81 374 THR A C 1
ATOM 2957 O O . THR A 1 374 ? -13.895 39.183 17.179 1.00 72.81 374 THR A O 1
ATOM 2960 N N . LEU A 1 375 ? -13.198 37.053 17.480 1.00 78.38 375 LEU A N 1
ATOM 2961 C CA . LEU A 1 375 ? -14.198 36.431 16.604 1.00 78.38 375 LEU A CA 1
ATOM 2962 C C . LEU A 1 375 ? -15.375 35.998 17.446 1.00 78.38 375 LEU A C 1
ATOM 2964 O O . LEU A 1 375 ? -15.180 35.248 18.400 1.00 78.38 375 LEU A O 1
ATOM 2968 N N . ARG A 1 376 ? -16.584 36.416 17.090 1.00 84.94 376 ARG A N 1
ATOM 2969 C CA . ARG A 1 376 ? -17.784 35.983 17.801 1.00 84.94 376 ARG A CA 1
ATOM 2970 C C . ARG A 1 376 ? -18.663 35.189 16.874 1.00 84.94 376 ARG A C 1
ATOM 2972 O O . ARG A 1 376 ? -18.808 35.517 15.698 1.00 84.94 376 ARG A O 1
ATOM 2979 N N . GLY A 1 377 ? -19.256 34.137 17.405 1.00 86.19 377 GLY A N 1
ATOM 2980 C CA . GLY A 1 377 ? -20.139 33.316 16.614 1.00 86.19 377 GLY A CA 1
ATOM 2981 C C . GLY A 1 377 ? -21.047 32.447 17.444 1.00 86.19 377 GLY A C 1
ATOM 2982 O O . GLY A 1 377 ? -20.972 32.378 18.669 1.00 86.19 377 GLY A O 1
ATOM 2983 N N . ARG A 1 378 ? -21.934 31.779 16.724 1.00 86.44 378 ARG A N 1
ATOM 2984 C CA . ARG A 1 378 ? -22.842 30.775 17.233 1.00 86.44 378 ARG A CA 1
ATOM 2985 C C . ARG A 1 378 ? -22.786 29.572 16.312 1.00 86.44 378 ARG A C 1
ATOM 2987 O O . ARG A 1 378 ? -22.991 29.706 15.104 1.00 86.44 378 ARG A O 1
ATOM 2994 N N . MET A 1 379 ? -22.562 28.401 16.890 1.00 87.44 379 MET A N 1
ATOM 2995 C CA . MET A 1 379 ? -22.654 27.134 16.175 1.00 87.44 379 MET A CA 1
ATOM 2996 C C . MET A 1 379 ? -23.747 26.278 16.795 1.00 87.44 379 MET A C 1
ATOM 2998 O O . MET A 1 379 ? -23.806 26.141 18.013 1.00 87.44 379 MET A O 1
ATOM 3002 N N . ALA A 1 380 ? -24.605 25.709 15.953 1.00 84.56 380 ALA A N 1
ATOM 3003 C CA . ALA A 1 380 ? -25.653 24.784 16.350 1.00 84.56 380 ALA A CA 1
ATOM 3004 C C . ALA A 1 380 ? -25.536 23.479 15.563 1.00 84.56 380 ALA A C 1
ATOM 3006 O O . ALA A 1 380 ? -25.420 23.502 14.337 1.00 84.56 380 ALA A O 1
ATOM 3007 N N . LEU A 1 381 ? -25.613 22.354 16.268 1.00 84.19 381 LEU A N 1
ATOM 3008 C CA . LEU A 1 381 ? -25.667 21.018 15.688 1.00 84.19 381 LEU A CA 1
ATOM 3009 C C . LEU A 1 381 ? -27.074 20.442 15.853 1.00 84.19 381 LEU A C 1
ATOM 3011 O O . LEU A 1 381 ? -27.775 20.734 16.820 1.00 84.19 381 LEU A O 1
ATOM 3015 N N . ARG A 1 382 ? -27.502 19.596 14.924 1.00 80.06 382 ARG A N 1
ATOM 3016 C CA . ARG A 1 382 ? -28.679 18.736 15.112 1.00 80.06 382 ARG A CA 1
ATOM 3017 C C . ARG A 1 382 ? -28.564 17.507 14.232 1.00 80.06 382 ARG A C 1
ATOM 3019 O O . ARG A 1 382 ? -27.949 17.573 13.176 1.00 80.06 382 ARG A O 1
ATOM 3026 N N . GLN A 1 383 ? -29.235 16.424 14.593 1.00 74.38 383 GLN A N 1
ATOM 3027 C CA . GLN A 1 383 ? -29.456 15.335 13.646 1.00 74.38 383 GLN A CA 1
ATOM 3028 C C . GLN A 1 383 ? -30.253 15.815 12.433 1.00 74.38 383 GLN A C 1
ATOM 3030 O O . GLN A 1 383 ? -31.247 16.542 12.568 1.00 74.38 383 GLN A O 1
ATOM 3035 N N . ALA A 1 384 ? -29.830 15.393 11.246 1.00 67.56 384 ALA A N 1
ATOM 3036 C CA . ALA A 1 384 ? -30.513 15.746 10.021 1.00 67.56 384 ALA A CA 1
ATOM 3037 C C . ALA A 1 384 ? -31.894 15.080 9.976 1.00 67.56 384 ALA A C 1
ATOM 3039 O O . ALA A 1 384 ? -32.099 13.927 10.360 1.00 67.56 384 ALA A O 1
ATOM 3040 N N . SER A 1 385 ? -32.879 15.810 9.458 1.00 64.19 385 SER A N 1
ATOM 3041 C CA . SER A 1 385 ? -34.245 15.282 9.337 1.00 64.19 385 SER A CA 1
ATOM 3042 C C . SER A 1 385 ? -34.384 14.160 8.297 1.00 64.19 385 SER A C 1
ATOM 3044 O O . SER A 1 385 ? -35.357 13.411 8.346 1.00 64.19 385 SER A O 1
ATOM 3046 N N . ALA A 1 386 ? -33.438 14.063 7.353 1.00 60.88 386 ALA A N 1
ATOM 3047 C CA . ALA A 1 386 ? -33.485 13.133 6.223 1.00 60.88 386 ALA A CA 1
ATOM 3048 C C . ALA A 1 386 ? -32.864 11.757 6.535 1.00 60.88 386 ALA A C 1
ATOM 3050 O O . ALA A 1 386 ? -33.439 10.739 6.156 1.00 60.88 386 ALA A O 1
ATOM 3051 N N . ASP A 1 387 ? -31.732 11.721 7.240 1.00 63.72 387 ASP A N 1
ATOM 3052 C CA . ASP A 1 387 ? -31.156 10.520 7.856 1.00 63.72 387 ASP A CA 1
ATOM 3053 C C . ASP A 1 387 ? -30.715 10.910 9.266 1.00 63.72 387 ASP A C 1
ATOM 3055 O O . ASP A 1 387 ? -29.956 11.857 9.454 1.00 63.72 387 ASP A O 1
ATOM 3059 N N . ARG A 1 388 ? -31.218 10.189 10.268 1.00 62.91 388 ARG A N 1
ATOM 3060 C CA . ARG A 1 388 ? -30.953 10.510 11.673 1.00 62.91 388 ARG A CA 1
ATOM 3061 C C . ARG A 1 388 ? -29.482 10.330 12.041 1.00 62.91 388 ARG A C 1
ATOM 3063 O O . ARG A 1 388 ? -29.053 10.941 13.007 1.00 62.91 388 ARG A O 1
ATOM 3070 N N . ARG A 1 389 ? -28.721 9.524 11.290 1.00 64.50 389 ARG A N 1
ATOM 3071 C CA . ARG A 1 389 ? -27.277 9.317 11.505 1.00 64.50 389 ARG A CA 1
ATOM 3072 C C . ARG A 1 389 ? -26.427 10.510 11.062 1.00 64.50 389 ARG A C 1
ATOM 3074 O O . ARG A 1 389 ? -25.290 10.619 11.519 1.00 64.50 389 ARG A O 1
ATOM 3081 N N . ASP A 1 390 ? -26.990 11.387 10.236 1.00 69.69 390 ASP A N 1
ATOM 3082 C CA . ASP A 1 390 ? -26.333 12.579 9.714 1.00 69.69 390 ASP A CA 1
ATOM 3083 C C . ASP A 1 390 ? -26.516 13.766 10.681 1.00 69.69 390 ASP A C 1
ATOM 3085 O O . ASP A 1 390 ? -27.476 13.825 11.452 1.00 69.69 390 ASP A O 1
ATOM 3089 N N . ILE A 1 391 ? -25.610 14.741 10.631 1.00 75.12 391 ILE A N 1
ATOM 3090 C CA . ILE A 1 391 ? -25.585 15.948 11.461 1.00 75.12 391 ILE A CA 1
ATOM 3091 C C . ILE A 1 391 ? -25.667 17.179 10.557 1.00 75.12 391 ILE A C 1
ATOM 3093 O O . ILE A 1 391 ? -24.803 17.384 9.710 1.00 75.12 391 ILE A O 1
ATOM 3097 N N . ASP A 1 392 ? -26.648 18.044 10.780 1.00 78.12 392 ASP A N 1
ATOM 3098 C CA . ASP A 1 392 ? -26.643 19.401 10.241 1.00 78.12 392 ASP A CA 1
ATOM 3099 C C . ASP A 1 392 ? -25.853 20.324 11.180 1.00 78.12 392 ASP A C 1
ATOM 3101 O O . ASP A 1 392 ? -26.097 20.356 12.390 1.00 78.12 392 ASP A O 1
ATOM 3105 N N . ILE A 1 393 ? -24.951 21.114 10.607 1.00 82.00 393 ILE A N 1
ATOM 3106 C CA . ILE A 1 393 ? -24.128 22.118 11.279 1.00 82.00 393 ILE A CA 1
ATOM 3107 C C . ILE A 1 393 ? -24.553 23.486 10.765 1.00 82.00 393 ILE A C 1
ATOM 3109 O O . ILE A 1 393 ? -24.412 23.791 9.582 1.00 82.00 393 ILE A O 1
ATOM 3113 N N . LYS A 1 394 ? -25.054 24.336 11.655 1.00 81.81 394 LYS A N 1
ATOM 3114 C CA . LYS A 1 394 ? -25.336 25.738 11.354 1.00 81.81 394 LYS A CA 1
ATOM 3115 C C . LYS A 1 394 ? -24.320 26.614 12.064 1.00 81.81 394 LYS A C 1
ATOM 3117 O O . LYS A 1 394 ? -24.226 26.564 13.287 1.00 81.81 394 LYS A O 1
ATOM 3122 N N . LEU A 1 395 ? -23.617 27.446 11.309 1.00 82.44 395 LEU A N 1
ATOM 3123 C CA . LEU A 1 395 ? -22.587 28.340 11.826 1.00 82.44 395 LEU A CA 1
ATOM 3124 C C . LEU A 1 395 ? -22.890 29.776 11.402 1.00 82.44 395 LEU A C 1
ATOM 3126 O O . LEU A 1 395 ? -23.152 30.050 10.230 1.00 82.44 395 LEU A O 1
ATOM 3130 N N . SER A 1 396 ? -22.871 30.678 12.376 1.00 80.31 396 SER A N 1
ATOM 3131 C CA . SER A 1 396 ? -23.021 32.120 12.198 1.00 80.31 396 SER A CA 1
ATOM 3132 C C . SER A 1 396 ? -21.872 32.815 12.908 1.00 80.31 396 SER A C 1
ATOM 3134 O O . SER A 1 396 ? -21.625 32.508 14.072 1.00 80.31 396 SER A O 1
ATOM 3136 N N . MET A 1 397 ? -21.140 33.697 12.233 1.00 79.69 397 MET A N 1
ATOM 3137 C CA . MET A 1 397 ? -19.998 34.398 12.833 1.00 79.69 397 MET A CA 1
ATOM 3138 C C . MET A 1 397 ? -19.907 35.832 12.331 1.00 79.69 397 MET A C 1
ATOM 3140 O O . MET A 1 397 ? -20.309 36.116 11.202 1.00 79.69 397 MET A O 1
ATOM 3144 N N . GLU A 1 398 ? -19.342 36.709 13.153 1.00 77.44 398 GLU A N 1
ATOM 3145 C CA . GLU A 1 398 ? -19.103 38.118 12.852 1.00 77.44 398 GLU A CA 1
ATOM 3146 C C . GLU A 1 398 ? -17.731 38.588 13.356 1.00 77.44 398 GLU A C 1
ATOM 3148 O O . GLU A 1 398 ? -17.239 38.143 14.396 1.00 77.44 398 GLU A O 1
ATOM 3153 N N . ASP A 1 399 ? -17.127 39.521 12.618 1.00 69.19 399 ASP A N 1
ATOM 3154 C CA . ASP A 1 399 ? -15.803 40.098 12.909 1.00 69.19 399 ASP A CA 1
ATOM 3155 C C . ASP A 1 399 ? -15.858 41.447 13.660 1.00 69.19 399 ASP A C 1
ATOM 3157 O O . ASP A 1 399 ? -14.834 42.086 13.922 1.00 69.19 399 ASP A O 1
ATOM 3161 N N . GLY A 1 400 ? -17.066 41.928 13.977 1.00 64.12 400 GLY A N 1
ATOM 3162 C CA . GLY A 1 400 ? -17.293 43.216 14.637 1.00 64.12 400 GLY A CA 1
ATOM 3163 C C . GLY A 1 400 ? -17.057 44.462 13.763 1.00 64.12 400 GLY A C 1
ATOM 3164 O O . GLY A 1 400 ? -17.142 45.579 14.276 1.00 64.12 400 GLY A O 1
ATOM 3165 N N . ARG A 1 401 ? -16.779 44.318 12.457 1.00 56.38 401 ARG A N 1
ATOM 3166 C CA . ARG A 1 401 ? -16.661 45.414 11.467 1.00 56.38 401 ARG A CA 1
ATOM 3167 C C . ARG A 1 401 ? -17.726 45.373 10.364 1.00 56.38 401 ARG A C 1
ATOM 3169 O O . ARG A 1 401 ? -17.691 46.198 9.452 1.00 56.38 401 ARG A O 1
ATOM 3176 N N . GLY A 1 402 ? -18.700 44.472 10.475 1.00 57.19 402 GLY A N 1
ATOM 3177 C CA . GLY A 1 402 ? -19.783 44.299 9.504 1.00 57.19 402 GLY A CA 1
ATOM 3178 C C . GLY A 1 402 ? -19.551 43.150 8.519 1.00 57.19 402 GLY A C 1
ATOM 3179 O O . GLY A 1 402 ? -20.407 42.924 7.660 1.00 57.19 402 GLY A O 1
ATOM 3180 N N . GLY A 1 403 ? -18.439 42.416 8.656 1.00 60.44 403 GLY A N 1
ATOM 3181 C CA . GLY A 1 403 ? -18.241 41.117 8.030 1.00 60.44 403 GLY A CA 1
ATOM 3182 C C . GLY A 1 403 ? -18.998 40.047 8.811 1.00 60.44 403 GLY A C 1
ATOM 3183 O O . GLY A 1 403 ? -18.953 40.000 10.041 1.00 60.44 403 GLY A O 1
ATOM 3184 N N . SER A 1 404 ? -19.732 39.197 8.100 1.00 63.28 404 SER A N 1
ATOM 3185 C CA . SER A 1 404 ? -20.422 38.058 8.702 1.00 63.28 404 SER A CA 1
ATOM 3186 C C . SER A 1 404 ? -20.397 36.864 7.762 1.00 63.28 404 SER A C 1
ATOM 3188 O O . SER A 1 404 ? -20.229 37.031 6.553 1.00 63.28 404 SER A O 1
ATOM 3190 N N . ILE A 1 405 ? -20.556 35.672 8.327 1.00 65.56 405 ILE A N 1
ATOM 3191 C CA . ILE A 1 405 ? -20.832 34.441 7.591 1.00 65.56 405 ILE A CA 1
ATOM 3192 C C . ILE A 1 405 ? -22.050 33.769 8.205 1.00 65.56 405 ILE A C 1
ATOM 3194 O O . ILE A 1 405 ? -22.216 33.733 9.423 1.00 65.56 405 ILE A O 1
ATOM 3198 N N . ASN A 1 406 ? -22.892 33.207 7.347 1.00 61.59 406 ASN A N 1
ATOM 3199 C CA . ASN A 1 406 ? -23.933 32.273 7.741 1.00 61.59 406 ASN A CA 1
ATOM 3200 C C . ASN A 1 406 ? -23.853 31.065 6.816 1.00 61.59 406 ASN A C 1
ATOM 3202 O O . ASN A 1 406 ? -24.127 31.188 5.623 1.00 61.59 406 ASN A O 1
ATOM 3206 N N . THR A 1 407 ? -23.481 29.911 7.361 1.00 63.34 407 THR A N 1
ATOM 3207 C CA . THR A 1 407 ? -23.378 28.661 6.604 1.00 63.34 407 THR A CA 1
ATOM 3208 C C . THR A 1 407 ? -24.228 27.559 7.234 1.00 63.34 407 THR A C 1
ATOM 3210 O O . THR A 1 407 ? -24.487 27.545 8.444 1.00 63.34 407 THR A O 1
ATOM 3213 N N . LEU A 1 408 ? -24.699 26.657 6.378 1.00 59.78 408 LEU A N 1
ATOM 3214 C CA . LEU A 1 408 ? -25.369 25.421 6.745 1.00 59.78 408 LEU A CA 1
ATOM 3215 C C . LEU A 1 408 ? -24.649 24.285 6.020 1.00 59.78 408 LEU A C 1
ATOM 3217 O O . LEU A 1 408 ? -24.664 24.226 4.791 1.00 59.78 408 LEU A O 1
ATOM 3221 N N . SER A 1 409 ? -24.042 23.399 6.793 1.00 61.19 409 SER A N 1
ATOM 3222 C CA . SER A 1 409 ? -23.344 22.207 6.320 1.00 61.19 409 SER A CA 1
ATOM 3223 C C . SER A 1 409 ? -24.088 20.969 6.816 1.00 61.19 409 SER A C 1
ATOM 3225 O O . SER A 1 409 ? -24.750 21.021 7.852 1.00 61.19 409 SER A O 1
ATOM 3227 N N . SER A 1 410 ? -23.971 19.846 6.112 1.00 59.66 410 SER A N 1
ATOM 3228 C CA . SER A 1 410 ? -24.516 18.560 6.566 1.00 59.66 410 SER A CA 1
ATOM 3229 C C . SER A 1 410 ? -23.431 17.490 6.468 1.00 59.66 410 SER A C 1
ATOM 3231 O O . SER A 1 410 ? -22.721 17.398 5.469 1.00 59.66 410 SER A O 1
ATOM 3233 N N . PHE A 1 411 ? -23.292 16.682 7.513 1.00 53.59 411 PHE A N 1
ATOM 3234 C CA . PHE A 1 411 ? -22.298 15.623 7.649 1.00 53.59 411 PHE A CA 1
ATOM 3235 C C . PHE A 1 411 ? -23.009 14.284 7.818 1.00 53.59 411 PHE A C 1
ATOM 3237 O O . PHE A 1 411 ? -23.680 14.094 8.825 1.00 53.59 411 PHE A O 1
ATOM 3244 N N . GLY A 1 412 ? -22.902 13.365 6.858 1.00 51.34 412 GLY A N 1
ATOM 3245 C CA . GLY A 1 412 ? -23.717 12.149 6.870 1.00 51.34 412 GLY A CA 1
ATOM 3246 C C . GLY A 1 412 ? -23.008 10.834 6.594 1.00 51.34 412 GLY A C 1
ATOM 3247 O O . GLY A 1 412 ? -21.884 10.821 6.109 1.00 51.34 412 GLY A O 1
ATOM 3248 N N . ALA A 1 413 ? -23.713 9.715 6.779 1.00 40.22 413 ALA A N 1
ATOM 3249 C CA . ALA A 1 413 ? -23.270 8.378 6.366 1.00 40.22 413 ALA A CA 1
ATOM 3250 C C . ALA A 1 413 ? -23.070 8.286 4.837 1.00 40.22 413 ALA A C 1
ATOM 3252 O O . ALA A 1 413 ? -22.285 7.483 4.339 1.00 40.22 413 ALA A O 1
ATOM 3253 N N . ARG A 1 414 ? -23.718 9.175 4.065 1.00 38.59 414 ARG A N 1
ATOM 3254 C CA . ARG A 1 414 ? -23.441 9.389 2.628 1.00 38.59 414 ARG A CA 1
ATOM 3255 C C . ARG A 1 414 ? -22.113 10.107 2.361 1.00 38.59 414 ARG A C 1
ATOM 3257 O O . ARG A 1 414 ? -21.674 10.135 1.212 1.00 38.59 414 ARG A O 1
ATOM 3264 N N . CYS A 1 415 ? -21.460 10.617 3.404 1.00 36.25 415 CYS A N 1
ATOM 3265 C CA . CYS A 1 415 ? -20.111 11.160 3.375 1.00 36.25 415 CYS A CA 1
ATOM 3266 C C . CYS A 1 415 ? -19.023 10.128 3.724 1.00 36.25 415 CYS A C 1
ATOM 3268 O O . CYS A 1 415 ? -17.854 10.416 3.496 1.00 36.25 415 CYS A O 1
ATOM 3270 N N . GLU A 1 416 ? -19.349 8.900 4.150 1.00 34.94 416 GLU A N 1
ATOM 3271 C CA . GLU A 1 416 ? -18.372 7.793 4.129 1.00 34.94 416 GLU A CA 1
ATOM 3272 C C . GLU A 1 416 ? -17.974 7.401 2.695 1.00 34.94 416 GLU A C 1
ATOM 3274 O O . GLU A 1 416 ? -16.779 7.266 2.417 1.00 34.94 416 GLU A O 1
ATOM 3279 N N . PRO A 1 417 ? -18.911 7.365 1.724 1.00 32.22 417 PRO A N 1
ATOM 3280 C CA . PRO A 1 417 ? -18.572 7.400 0.316 1.00 32.22 417 PRO A CA 1
ATOM 3281 C C . PRO A 1 417 ? -17.775 8.629 -0.078 1.00 32.22 417 PRO A C 1
ATOM 3283 O O . PRO A 1 417 ? -17.061 8.486 -1.050 1.00 32.22 417 PRO A O 1
ATOM 3286 N N . LEU A 1 418 ? -17.855 9.772 0.632 1.00 31.53 418 LEU A N 1
ATOM 3287 C CA . LEU A 1 418 ? -16.954 10.927 0.481 1.00 31.53 418 LEU A CA 1
ATOM 3288 C C . LEU A 1 418 ? -15.610 10.735 1.192 1.00 31.53 418 LEU A C 1
ATOM 3290 O O . LEU A 1 418 ? -14.642 11.322 0.752 1.00 31.53 418 LEU A O 1
ATOM 3294 N N . LYS A 1 419 ? -15.409 9.832 2.148 1.00 33.50 419 LYS A N 1
ATOM 3295 C CA . LYS A 1 419 ? -14.026 9.425 2.453 1.00 33.50 419 LYS A CA 1
ATOM 3296 C C . LYS A 1 419 ? -13.380 8.823 1.202 1.00 33.50 419 LYS A C 1
ATOM 3298 O O . LYS A 1 419 ? -12.267 9.197 0.879 1.00 33.50 419 LYS A O 1
ATOM 3303 N N . LEU A 1 420 ? -14.130 8.052 0.404 1.00 31.20 420 LEU A N 1
ATOM 3304 C CA . LEU A 1 420 ? -13.721 7.726 -0.966 1.00 31.20 420 LEU A CA 1
ATOM 3305 C C . LEU A 1 420 ? -13.830 8.928 -1.923 1.00 31.20 420 LEU A C 1
ATOM 3307 O O . LEU A 1 420 ? -12.892 9.157 -2.653 1.00 31.20 420 LEU A O 1
ATOM 3311 N N . PHE A 1 421 ? -14.918 9.701 -1.945 1.00 27.95 421 PHE A N 1
ATOM 3312 C CA . PHE A 1 421 ? -15.231 10.741 -2.938 1.00 27.95 421 PHE A CA 1
ATOM 3313 C C . PHE A 1 421 ? -14.373 11.997 -2.721 1.00 27.95 421 PHE A C 1
ATOM 3315 O O . PHE A 1 421 ? -13.760 12.430 -3.664 1.00 27.95 421 PHE A O 1
ATOM 3322 N N . THR A 1 422 ? -14.207 12.539 -1.514 1.00 30.45 422 THR A N 1
ATOM 3323 C CA . THR A 1 422 ? -13.172 13.543 -1.180 1.00 30.45 422 THR A CA 1
ATOM 3324 C C . THR A 1 422 ? -11.734 13.004 -1.260 1.00 30.45 422 THR A C 1
ATOM 3326 O O . THR A 1 422 ? -10.886 13.776 -1.681 1.00 30.45 422 THR A O 1
ATOM 3329 N N . MET A 1 423 ? -11.427 11.713 -1.020 1.00 31.58 423 MET A N 1
ATOM 3330 C CA . MET A 1 423 ? -10.118 11.154 -1.456 1.00 31.58 423 MET A CA 1
ATOM 3331 C C . MET A 1 423 ? -10.004 11.019 -2.991 1.00 31.58 423 MET A C 1
ATOM 3333 O O . MET A 1 423 ? -8.900 10.991 -3.524 1.00 31.58 423 MET A O 1
ATOM 3337 N N . LEU A 1 424 ? -11.128 10.924 -3.709 1.00 31.50 424 LEU A N 1
ATOM 3338 C CA . LEU A 1 424 ? -11.236 10.862 -5.177 1.00 31.50 424 LEU A CA 1
ATOM 3339 C C . LEU A 1 424 ? -11.327 12.261 -5.825 1.00 31.50 424 LEU A C 1
ATOM 3341 O O . LEU A 1 424 ? -11.316 12.343 -7.050 1.00 31.50 424 LEU A O 1
ATOM 3345 N N . ILE A 1 425 ? -11.489 13.337 -5.043 1.00 32.03 425 ILE A N 1
ATOM 3346 C CA . ILE A 1 425 ? -11.849 14.694 -5.511 1.00 32.03 425 ILE A CA 1
ATOM 3347 C C . ILE A 1 425 ? -10.911 15.767 -4.923 1.00 32.03 425 ILE A C 1
ATOM 3349 O O . ILE A 1 425 ? -10.945 16.907 -5.374 1.00 32.03 425 ILE A O 1
ATOM 3353 N N . ASP A 1 426 ? -10.003 15.404 -4.008 1.00 28.73 426 ASP A N 1
ATOM 3354 C CA . ASP A 1 426 ? -8.762 16.160 -3.791 1.00 28.73 426 ASP A CA 1
ATOM 3355 C C . ASP A 1 426 ? -8.014 16.277 -5.142 1.00 28.73 426 ASP A C 1
ATOM 3357 O O . ASP A 1 426 ? -8.022 15.328 -5.942 1.00 28.73 426 ASP A O 1
ATOM 3361 N N . PRO A 1 427 ? -7.390 17.424 -5.453 1.00 31.19 427 PRO A N 1
ATOM 3362 C CA . PRO A 1 427 ? -7.183 17.926 -6.810 1.00 31.19 427 PRO A CA 1
ATOM 3363 C C . PRO A 1 427 ? -6.166 17.164 -7.661 1.00 31.19 427 PRO A C 1
ATOM 3365 O O . PRO A 1 427 ? -5.865 17.531 -8.796 1.00 31.19 427 PRO A O 1
ATOM 3368 N N . VAL A 1 428 ? -5.641 16.062 -7.145 1.00 32.47 428 VAL A N 1
ATOM 3369 C CA . VAL A 1 428 ? -4.659 15.237 -7.840 1.00 32.47 428 VAL A CA 1
ATOM 3370 C C . VAL A 1 428 ? -5.334 14.230 -8.790 1.00 32.47 428 VAL A C 1
ATOM 3372 O O . VAL A 1 428 ? -4.671 13.678 -9.667 1.00 32.47 428 VAL A O 1
ATOM 3375 N N . PHE A 1 429 ? -6.653 13.995 -8.691 1.00 36.84 429 PHE A N 1
ATOM 3376 C CA . PHE A 1 429 ? -7.228 12.725 -9.164 1.00 36.84 429 PHE A CA 1
ATOM 3377 C C . PHE A 1 429 ? -8.440 12.767 -10.096 1.00 36.84 429 PHE A C 1
ATOM 3379 O O . PHE A 1 429 ? -9.383 12.022 -9.874 1.00 36.84 429 PHE A O 1
ATOM 3386 N N . VAL A 1 430 ? -8.406 13.465 -11.239 1.00 27.03 430 VAL A N 1
ATOM 3387 C CA . VAL A 1 430 ? -9.275 13.054 -12.371 1.00 27.03 430 VAL A CA 1
ATOM 3388 C C . VAL A 1 430 ? -8.650 13.372 -13.734 1.00 27.03 430 VAL A C 1
ATOM 3390 O O . VAL A 1 430 ? -8.515 14.541 -14.056 1.00 27.03 430 VAL A O 1
ATOM 3393 N N . ARG A 1 431 ? -8.387 12.356 -14.585 1.00 28.89 431 ARG A N 1
ATOM 3394 C CA . ARG A 1 431 ? -8.768 12.344 -16.027 1.00 28.89 431 ARG A CA 1
ATOM 3395 C C . ARG A 1 431 ? -8.755 10.943 -16.691 1.00 28.89 431 ARG A C 1
ATOM 3397 O O . ARG A 1 431 ? -7.720 10.318 -16.876 1.00 28.89 431 ARG A O 1
ATOM 3404 N N . LEU A 1 432 ? -9.966 10.499 -17.071 1.00 33.72 432 LEU A N 1
ATOM 3405 C CA . LEU A 1 432 ? -10.425 9.960 -18.379 1.00 33.72 432 LEU A CA 1
ATOM 3406 C C . LEU A 1 432 ? -9.502 8.979 -19.148 1.00 33.72 432 LEU A C 1
ATOM 3408 O O . LEU A 1 432 ? -8.877 9.372 -20.132 1.00 33.72 432 LEU A O 1
ATOM 3412 N N . PRO A 1 433 ? -9.389 7.704 -18.718 1.00 39.00 433 PRO A N 1
ATOM 3413 C CA . PRO A 1 433 ? -10.150 6.578 -19.323 1.00 39.00 433 PRO A CA 1
ATOM 3414 C C . PRO A 1 433 ? -10.770 5.620 -18.278 1.00 39.00 433 PRO A C 1
ATOM 3416 O O . PRO A 1 433 ? -11.429 4.631 -18.603 1.00 39.00 433 PRO A O 1
ATOM 3419 N N . VAL A 1 434 ? -10.560 5.929 -16.997 1.00 35.59 434 VAL A N 1
ATOM 3420 C CA . VAL A 1 434 ? -10.937 5.118 -15.829 1.00 35.59 434 VAL A CA 1
ATOM 3421 C C . VAL A 1 434 ? -12.447 4.978 -15.696 1.00 35.59 434 VAL A C 1
ATOM 3423 O O . VAL A 1 434 ? -12.934 3.919 -15.323 1.00 35.59 434 VAL A O 1
ATOM 3426 N N . VAL A 1 435 ? -13.200 6.019 -16.058 1.00 37.03 435 VAL A N 1
ATOM 3427 C CA . VAL A 1 435 ? -14.665 6.021 -15.994 1.00 37.03 435 VAL A CA 1
ATOM 3428 C C . VAL A 1 435 ? -15.267 4.999 -16.959 1.00 37.03 435 VAL A C 1
ATOM 3430 O O . VAL A 1 435 ? -16.252 4.360 -16.609 1.00 37.03 435 VAL A O 1
ATOM 3433 N N . ASP A 1 436 ? -14.670 4.773 -18.130 1.00 37.38 436 ASP A N 1
ATOM 3434 C CA . ASP A 1 436 ? -15.199 3.814 -19.106 1.00 37.38 436 ASP A CA 1
ATOM 3435 C C . ASP A 1 436 ? -14.794 2.368 -18.788 1.00 37.38 436 ASP A C 1
ATOM 3437 O O . ASP A 1 436 ? -15.593 1.455 -18.990 1.00 37.38 436 ASP A O 1
ATOM 3441 N N . ILE A 1 437 ? -13.616 2.158 -18.186 1.00 39.00 437 ILE A N 1
ATOM 3442 C CA . ILE A 1 437 ? -13.174 0.850 -17.670 1.00 39.00 437 ILE A CA 1
ATOM 3443 C C . ILE A 1 437 ? -13.961 0.472 -16.408 1.00 39.00 437 ILE A C 1
ATOM 3445 O O . ILE A 1 437 ? -14.469 -0.643 -16.314 1.00 39.00 437 ILE A O 1
ATOM 3449 N N . ALA A 1 438 ? -14.148 1.413 -15.478 1.00 38.09 438 ALA A N 1
ATOM 3450 C CA . ALA A 1 438 ? -14.983 1.233 -14.295 1.00 38.09 438 ALA A CA 1
ATOM 3451 C C . ALA A 1 438 ? -16.449 0.996 -14.684 1.00 38.09 438 ALA A C 1
ATOM 3453 O O . ALA A 1 438 ? -17.078 0.091 -14.145 1.00 38.09 438 ALA A O 1
ATOM 3454 N N . ARG A 1 439 ? -16.989 1.730 -15.673 1.00 38.91 439 ARG A N 1
ATOM 3455 C CA . ARG A 1 439 ? -18.330 1.473 -16.235 1.00 38.91 439 ARG A CA 1
ATOM 3456 C C . ARG A 1 439 ? -18.427 0.107 -16.915 1.00 38.91 439 ARG A C 1
ATOM 3458 O O . ARG A 1 439 ? -19.490 -0.500 -16.840 1.00 38.91 439 ARG A O 1
ATOM 3465 N N . ALA A 1 440 ? -17.376 -0.375 -17.581 1.00 36.62 440 ALA A N 1
ATOM 3466 C CA . ALA A 1 440 ? -17.360 -1.697 -18.208 1.00 36.62 440 ALA A CA 1
ATOM 3467 C C . ALA A 1 440 ? -17.293 -2.836 -17.171 1.00 36.62 440 ALA A C 1
ATOM 3469 O O . ALA A 1 440 ? -18.060 -3.791 -17.278 1.00 36.62 440 ALA A O 1
ATOM 3470 N N . GLU A 1 441 ? -16.458 -2.712 -16.134 1.00 38.78 441 GLU A N 1
ATOM 3471 C CA . GLU A 1 441 ? -16.354 -3.674 -15.020 1.00 38.78 441 GLU A CA 1
ATOM 3472 C C . GLU A 1 441 ? -17.644 -3.712 -14.176 1.00 38.78 441 GLU A C 1
ATOM 3474 O O . GLU A 1 441 ? -18.193 -4.793 -13.949 1.00 38.78 441 GLU A O 1
ATOM 3479 N N . LEU A 1 442 ? -18.211 -2.547 -13.819 1.00 39.88 442 LEU A N 1
ATOM 3480 C CA . LEU A 1 442 ? -19.498 -2.435 -13.107 1.00 39.88 442 LEU A CA 1
ATOM 3481 C C . LEU A 1 442 ? -20.667 -3.039 -13.900 1.00 39.88 442 LEU A C 1
ATOM 3483 O O . LEU A 1 442 ? -21.570 -3.629 -13.309 1.00 39.88 442 LEU A O 1
ATOM 3487 N N . ARG A 1 443 ? -20.658 -2.917 -15.236 1.00 39.50 443 ARG A N 1
ATOM 3488 C CA . ARG A 1 443 ? -21.697 -3.489 -16.112 1.00 39.50 443 ARG A CA 1
ATOM 3489 C C . ARG A 1 443 ? -21.578 -5.001 -16.300 1.00 39.50 443 ARG A C 1
ATOM 3491 O O . ARG A 1 443 ? -22.589 -5.629 -16.597 1.00 39.50 443 ARG A O 1
ATOM 3498 N N . LEU A 1 444 ? -20.381 -5.576 -16.172 1.00 37.00 444 LEU A N 1
ATOM 3499 C CA . LEU A 1 444 ? -20.139 -6.993 -16.464 1.00 37.00 444 LEU A CA 1
ATOM 3500 C C . LEU A 1 444 ? -20.209 -7.904 -15.226 1.00 37.00 444 LEU A C 1
ATOM 3502 O O . LEU A 1 444 ? -20.532 -9.076 -15.397 1.00 37.00 444 LEU A O 1
ATOM 3506 N N . HIS A 1 445 ? -19.907 -7.413 -14.013 1.00 37.03 445 HIS A N 1
ATOM 3507 C CA . HIS A 1 445 ? -19.660 -8.298 -12.855 1.00 37.03 445 HIS A CA 1
ATOM 3508 C C . HIS A 1 445 ? -20.435 -7.980 -11.565 1.00 37.03 445 HIS A C 1
ATOM 3510 O O . HIS A 1 445 ? -20.389 -8.780 -10.635 1.00 37.03 445 HIS A O 1
ATOM 3516 N N . GLY A 1 446 ? -21.183 -6.873 -11.490 1.00 39.66 446 GLY A N 1
ATOM 3517 C CA . GLY A 1 446 ? -21.839 -6.470 -10.239 1.00 39.66 446 GLY A CA 1
ATOM 3518 C C . GLY A 1 446 ? -20.846 -6.135 -9.109 1.00 39.66 446 GLY A C 1
ATOM 3519 O O . GLY A 1 446 ? -19.631 -6.285 -9.247 1.00 39.66 446 GLY A O 1
ATOM 3520 N N . ASN A 1 447 ? -21.368 -5.624 -7.990 1.00 40.72 447 ASN A N 1
ATOM 3521 C CA . ASN A 1 447 ? -20.592 -5.124 -6.843 1.00 40.72 447 ASN A CA 1
ATOM 3522 C C . ASN A 1 447 ? -19.986 -6.255 -5.980 1.00 40.72 447 ASN A C 1
ATOM 3524 O O . ASN A 1 447 ? -20.316 -6.385 -4.802 1.00 40.72 447 ASN A O 1
ATOM 3528 N N . ASP A 1 448 ? -19.116 -7.081 -6.556 1.00 39.41 448 ASP A N 1
ATOM 3529 C CA . ASP A 1 448 ? -18.280 -8.033 -5.818 1.00 39.41 448 ASP A CA 1
ATOM 3530 C C . ASP A 1 448 ? -17.024 -7.325 -5.258 1.00 39.41 448 ASP A C 1
ATOM 3532 O O . ASP A 1 448 ? -16.381 -6.522 -5.938 1.00 39.41 448 ASP A O 1
ATOM 3536 N N . THR A 1 449 ? -16.658 -7.650 -4.014 1.00 35.38 449 THR A N 1
ATOM 3537 C CA . THR A 1 449 ? -15.388 -7.345 -3.326 1.00 35.38 449 THR A CA 1
ATOM 3538 C C . THR A 1 449 ? -14.136 -7.443 -4.205 1.00 35.38 449 THR A C 1
ATOM 3540 O O . THR A 1 449 ? -13.192 -6.665 -4.052 1.00 35.38 449 THR A O 1
ATOM 3543 N N . THR A 1 450 ? -14.132 -8.355 -5.171 1.00 39.44 450 THR A N 1
ATOM 3544 C CA . THR A 1 450 ? -13.043 -8.535 -6.131 1.00 39.44 450 THR A CA 1
ATOM 3545 C C . THR A 1 450 ? -12.872 -7.355 -7.100 1.00 39.44 450 THR A C 1
ATOM 3547 O O . THR A 1 450 ? -11.743 -6.974 -7.429 1.00 39.44 450 THR A O 1
ATOM 3550 N N . SER A 1 451 ? -13.974 -6.729 -7.516 1.00 40.34 451 SER A N 1
ATOM 3551 C CA . SER A 1 451 ? -13.980 -5.536 -8.372 1.00 40.34 451 SER A CA 1
ATOM 3552 C C . SER A 1 451 ? -13.441 -4.313 -7.621 1.00 40.34 451 SER A C 1
ATOM 3554 O O . SER A 1 451 ? -12.784 -3.462 -8.215 1.00 40.34 451 SER A O 1
ATOM 3556 N N . VAL A 1 452 ? -13.638 -4.260 -6.297 1.00 40.31 452 VAL A N 1
ATOM 3557 C CA . VAL A 1 452 ? -13.127 -3.198 -5.411 1.00 40.31 452 VAL A CA 1
ATOM 3558 C C . VAL A 1 452 ? -11.616 -3.311 -5.210 1.00 40.31 452 VAL A C 1
ATOM 3560 O O . VAL A 1 452 ? -10.927 -2.299 -5.287 1.00 40.31 452 VAL A O 1
ATOM 3563 N N . LEU A 1 453 ? -11.068 -4.520 -5.034 1.00 38.06 453 LEU A N 1
ATOM 3564 C CA . LEU A 1 453 ? -9.614 -4.721 -4.942 1.00 38.06 453 LEU A CA 1
ATOM 3565 C C . LEU A 1 453 ? -8.909 -4.376 -6.268 1.00 38.06 453 LEU A C 1
ATOM 3567 O O . LEU A 1 453 ? -7.829 -3.788 -6.266 1.00 38.06 453 LEU A O 1
ATOM 3571 N N . ARG A 1 454 ? -9.546 -4.698 -7.406 1.00 45.34 454 ARG A N 1
ATOM 3572 C CA . ARG A 1 454 ? -9.086 -4.304 -8.749 1.00 45.34 454 ARG A CA 1
ATOM 3573 C C . ARG A 1 454 ? -9.124 -2.794 -8.943 1.00 45.34 454 ARG A C 1
ATOM 3575 O O . ARG A 1 454 ? -8.124 -2.231 -9.370 1.00 45.34 454 ARG A O 1
ATOM 3582 N N . LEU A 1 455 ? -10.238 -2.145 -8.602 1.00 42.03 455 LEU A N 1
ATOM 3583 C CA . LEU A 1 455 ? -10.373 -0.687 -8.638 1.00 42.03 455 LEU A CA 1
ATOM 3584 C C . LEU A 1 455 ? -9.344 -0.017 -7.730 1.00 42.03 455 LEU A C 1
ATOM 3586 O O . LEU A 1 455 ? -8.690 0.913 -8.174 1.00 42.03 455 LEU A O 1
ATOM 3590 N N . ARG A 1 456 ? -9.130 -0.529 -6.515 1.00 41.25 456 ARG A N 1
ATOM 3591 C CA . ARG A 1 456 ? -8.128 -0.027 -5.572 1.00 41.25 456 ARG A CA 1
ATOM 3592 C C . ARG A 1 456 ? -6.708 -0.130 -6.132 1.00 41.25 456 ARG A C 1
ATOM 3594 O O . ARG A 1 456 ? -6.025 0.880 -6.180 1.00 41.25 456 ARG A O 1
ATOM 3601 N N . LEU A 1 457 ? -6.286 -1.297 -6.627 1.00 39.88 457 LEU A N 1
ATOM 3602 C CA . LEU A 1 457 ? -4.949 -1.484 -7.214 1.00 39.88 457 LEU A CA 1
ATOM 3603 C C . LEU A 1 457 ? -4.744 -0.673 -8.505 1.00 39.88 457 LEU A C 1
ATOM 3605 O O . LEU A 1 457 ? -3.623 -0.258 -8.797 1.00 39.88 457 LEU A O 1
ATOM 3609 N N . LEU A 1 458 ? -5.803 -0.465 -9.296 1.00 40.31 458 LEU A N 1
ATOM 3610 C CA . LEU A 1 458 ? -5.763 0.375 -10.494 1.00 40.31 458 LEU A CA 1
ATOM 3611 C C . LEU A 1 458 ? -5.672 1.861 -10.109 1.00 40.31 458 LEU A C 1
ATOM 3613 O O . LEU A 1 458 ? -4.864 2.582 -10.681 1.00 40.31 458 LEU A O 1
ATOM 3617 N N . LEU A 1 459 ? -6.448 2.301 -9.114 1.00 40.12 459 LEU A N 1
ATOM 3618 C CA . LEU A 1 459 ? -6.455 3.670 -8.593 1.00 40.12 459 LEU A CA 1
ATOM 3619 C C . LEU A 1 459 ? -5.135 4.007 -7.882 1.00 40.12 459 LEU A C 1
ATOM 3621 O O . LEU A 1 459 ? -4.538 5.015 -8.226 1.00 40.12 459 LEU A O 1
ATOM 3625 N N . GLU A 1 460 ? -4.604 3.138 -7.014 1.00 39.66 460 GLU A N 1
ATOM 3626 C CA . GLU A 1 460 ? -3.297 3.302 -6.340 1.00 39.66 460 GLU A CA 1
ATOM 3627 C C . GLU A 1 460 ? -2.135 3.481 -7.339 1.00 39.66 460 GLU A C 1
ATOM 3629 O O . GLU A 1 460 ? -1.172 4.193 -7.067 1.00 39.66 460 GLU A O 1
ATOM 3634 N N . ARG A 1 461 ? -2.226 2.883 -8.536 1.00 42.19 461 ARG A N 1
ATOM 3635 C CA . ARG A 1 461 ? -1.226 3.042 -9.612 1.00 42.19 461 ARG A CA 1
ATOM 3636 C C . ARG A 1 461 ? -1.433 4.294 -10.459 1.00 42.19 461 ARG A C 1
ATOM 3638 O O . ARG A 1 461 ? -0.468 4.827 -10.997 1.00 42.19 461 ARG A O 1
ATOM 3645 N N . LEU A 1 462 ? -2.678 4.745 -10.587 1.00 36.66 462 LEU A N 1
ATOM 3646 C CA . LEU A 1 462 ? -3.061 5.960 -11.310 1.00 36.66 462 LEU A CA 1
ATOM 3647 C C . LEU A 1 462 ? -2.914 7.222 -10.447 1.00 36.66 462 LEU A C 1
ATOM 3649 O O . LEU A 1 462 ? -2.966 8.324 -10.983 1.00 36.66 462 LEU A O 1
ATOM 3653 N N . GLN A 1 463 ? -2.700 7.055 -9.136 1.00 38.69 463 GLN A N 1
ATOM 3654 C CA . GLN A 1 463 ? -2.492 8.137 -8.178 1.00 38.69 463 GLN A CA 1
ATOM 3655 C C . GLN A 1 463 ? -1.085 8.774 -8.236 1.00 38.69 463 GLN A C 1
ATOM 3657 O O . GLN A 1 463 ? -0.812 9.796 -7.609 1.00 38.69 463 GLN A O 1
ATOM 3662 N N . CYS A 1 464 ? -0.170 8.164 -8.985 1.00 41.22 464 CYS A N 1
ATOM 3663 C CA . CYS A 1 464 ? 1.215 8.593 -9.090 1.00 41.22 464 CYS A CA 1
ATOM 3664 C C . CYS A 1 464 ? 1.398 9.550 -10.276 1.00 41.22 464 CYS A C 1
ATOM 3666 O O . CYS A 1 464 ? 1.431 9.113 -11.427 1.00 41.22 464 CYS A O 1
ATOM 3668 N N . ARG A 1 465 ? 1.614 10.847 -9.999 1.00 50.66 465 ARG A N 1
ATOM 3669 C CA . ARG A 1 465 ? 2.114 11.823 -10.997 1.00 50.66 465 ARG A CA 1
ATOM 3670 C C . ARG A 1 465 ? 3.433 11.348 -11.625 1.00 50.66 465 ARG A C 1
ATOM 3672 O O . ARG A 1 465 ? 3.722 11.633 -12.789 1.00 50.66 465 ARG A O 1
ATOM 3679 N N . SER A 1 466 ? 4.177 10.558 -10.843 1.00 65.94 466 SER A N 1
ATOM 3680 C CA . SER A 1 466 ? 5.415 9.902 -11.228 1.00 65.94 466 SER A CA 1
ATOM 3681 C C . SER A 1 466 ? 5.403 8.413 -10.857 1.00 65.94 466 SER A C 1
ATOM 3683 O O . SER A 1 466 ? 5.245 8.072 -9.691 1.00 65.94 466 SER A O 1
ATOM 3685 N N . SER A 1 467 ? 5.605 7.512 -11.821 1.00 83.38 467 SER A N 1
ATOM 3686 C CA . SER A 1 467 ? 5.809 6.070 -11.569 1.00 83.38 467 SER A CA 1
ATOM 3687 C C . SER A 1 467 ? 7.264 5.705 -11.830 1.00 83.38 467 SER A C 1
ATOM 3689 O O . SER A 1 467 ? 7.919 6.344 -12.650 1.00 83.38 467 SER A O 1
ATOM 3691 N N . VAL A 1 468 ? 7.797 4.689 -11.157 1.00 93.38 468 VAL A N 1
ATOM 3692 C CA . VAL A 1 468 ? 9.216 4.328 -11.261 1.00 93.38 468 VAL A CA 1
ATOM 3693 C C . VAL A 1 468 ? 9.399 2.839 -11.519 1.00 93.38 468 VAL A C 1
ATOM 3695 O O . VAL A 1 468 ? 8.653 2.002 -11.015 1.00 93.38 468 VAL A O 1
ATOM 3698 N N . ALA A 1 469 ? 10.426 2.502 -12.293 1.00 95.81 469 ALA A N 1
ATOM 3699 C CA . ALA A 1 469 ? 10.863 1.134 -12.522 1.00 95.81 469 ALA A CA 1
ATOM 3700 C C . ALA A 1 469 ? 12.390 1.061 -12.537 1.00 95.81 469 ALA A C 1
ATOM 3702 O O . ALA A 1 469 ? 13.077 1.969 -13.004 1.00 95.81 469 ALA A O 1
ATOM 3703 N N . ALA A 1 470 ? 12.932 -0.053 -12.062 1.00 95.44 470 ALA A N 1
ATOM 3704 C CA . ALA A 1 470 ? 14.366 -0.282 -12.015 1.00 95.44 470 ALA A CA 1
ATOM 3705 C C . ALA A 1 470 ? 14.686 -1.677 -12.542 1.00 95.44 470 ALA A C 1
ATOM 3707 O O . ALA A 1 470 ? 14.078 -2.660 -12.132 1.00 95.44 470 ALA A O 1
ATOM 3708 N N . GLY A 1 471 ? 15.628 -1.743 -13.479 1.00 93.38 471 GLY A N 1
ATOM 3709 C CA . GLY A 1 471 ? 16.232 -2.989 -13.931 1.00 93.38 471 GLY A CA 1
ATOM 3710 C C . GLY A 1 471 ? 17.481 -3.312 -13.116 1.00 93.38 471 GLY A C 1
ATOM 3711 O O . GLY A 1 471 ? 17.776 -2.684 -12.094 1.00 93.38 471 GLY A O 1
ATOM 3712 N N . SER A 1 472 ? 18.297 -4.251 -13.591 1.00 91.94 472 SER A N 1
ATOM 3713 C CA . SER A 1 472 ? 19.562 -4.566 -12.908 1.00 91.94 472 SER A CA 1
ATOM 3714 C C . SER A 1 472 ? 20.527 -3.379 -12.862 1.00 91.94 472 SER A C 1
ATOM 3716 O O . SER A 1 472 ? 21.214 -3.179 -11.858 1.00 91.94 472 SER A O 1
ATOM 3718 N N . ILE A 1 473 ? 20.607 -2.618 -13.959 1.00 94.38 473 ILE A N 1
ATOM 3719 C CA . ILE A 1 473 ? 21.620 -1.569 -14.184 1.00 94.38 473 ILE A CA 1
ATOM 3720 C C . ILE A 1 473 ? 21.091 -0.362 -14.983 1.00 94.38 473 ILE A C 1
ATOM 3722 O O . ILE A 1 473 ? 21.880 0.431 -15.503 1.00 94.38 473 ILE A O 1
ATOM 3726 N N . HIS A 1 474 ? 19.772 -0.220 -15.092 1.00 98.25 474 HIS A N 1
ATOM 3727 C CA . HIS A 1 474 ? 19.089 0.935 -15.677 1.00 98.25 474 HIS A CA 1
ATOM 3728 C C . HIS A 1 474 ? 17.810 1.236 -14.898 1.00 98.25 474 HIS A C 1
ATOM 3730 O O . HIS A 1 474 ? 17.348 0.414 -14.104 1.00 98.25 474 HIS A O 1
ATOM 3736 N N . SER A 1 475 ? 17.255 2.414 -15.130 1.00 98.56 475 SER A N 1
ATOM 3737 C CA . SER A 1 475 ? 16.052 2.908 -14.476 1.00 98.56 475 SER A CA 1
ATOM 3738 C C . SER A 1 475 ? 15.143 3.566 -15.497 1.00 98.56 475 SER A C 1
ATOM 3740 O O . SER A 1 475 ? 15.583 4.024 -16.557 1.00 98.56 475 SER A O 1
ATOM 3742 N N . ALA A 1 476 ? 13.867 3.613 -15.154 1.00 97.81 476 ALA A N 1
ATOM 3743 C CA . ALA A 1 476 ? 12.868 4.369 -15.868 1.00 97.81 476 ALA A CA 1
ATOM 3744 C C . ALA A 1 476 ? 11.975 5.097 -14.870 1.00 97.81 476 ALA A C 1
ATOM 3746 O O . ALA A 1 476 ? 11.702 4.597 -13.777 1.00 97.81 476 ALA A O 1
ATOM 3747 N N . CYS A 1 477 ? 11.484 6.256 -15.272 1.00 94.25 477 CYS A N 1
ATOM 3748 C CA . CYS A 1 477 ? 10.387 6.911 -14.591 1.00 94.25 477 CYS A CA 1
ATOM 3749 C C . CYS A 1 477 ? 9.370 7.422 -15.604 1.00 94.25 477 CYS A C 1
ATOM 3751 O O . CYS A 1 477 ? 9.693 7.745 -16.749 1.00 94.25 477 CYS A O 1
ATOM 3753 N N . LEU A 1 478 ? 8.120 7.451 -15.171 1.00 88.25 478 LEU A N 1
ATOM 3754 C CA . LEU A 1 478 ? 7.042 8.152 -15.834 1.00 88.25 478 LEU A CA 1
ATOM 3755 C C . LEU A 1 478 ? 6.850 9.476 -15.116 1.00 88.25 478 LEU A C 1
ATOM 3757 O O . LEU A 1 478 ? 6.928 9.501 -13.894 1.00 88.25 478 LEU A O 1
ATOM 3761 N N . HIS A 1 479 ? 6.597 10.539 -15.865 1.00 83.19 479 HIS A N 1
ATOM 3762 C CA . HIS A 1 479 ? 6.189 11.833 -15.334 1.00 83.19 479 HIS A CA 1
ATOM 3763 C C . HIS A 1 479 ? 5.264 12.489 -16.359 1.00 83.19 479 HIS A C 1
ATOM 3765 O O . HIS A 1 479 ? 5.631 12.587 -17.533 1.00 83.19 479 HIS A O 1
ATOM 3771 N N . ASP A 1 480 ? 4.047 12.847 -15.947 1.00 77.62 480 ASP A N 1
ATOM 3772 C CA . ASP A 1 480 ? 3.009 13.432 -16.812 1.00 77.62 480 ASP A CA 1
ATOM 3773 C C . ASP A 1 480 ? 2.769 12.639 -18.117 1.00 77.62 480 ASP A C 1
ATOM 3775 O O . ASP A 1 480 ? 2.706 13.175 -19.225 1.00 77.62 480 ASP A O 1
ATOM 3779 N N . GLY A 1 481 ? 2.687 11.308 -18.003 1.00 79.06 481 GLY A N 1
ATOM 3780 C CA . GLY A 1 481 ? 2.430 10.410 -19.136 1.00 79.06 481 GLY A CA 1
ATOM 3781 C C . GLY A 1 481 ? 3.601 10.234 -20.111 1.00 79.06 481 GLY A C 1
ATOM 3782 O O . GLY A 1 481 ? 3.451 9.535 -21.115 1.00 79.06 481 GLY A O 1
ATOM 3783 N N . ARG A 1 482 ? 4.766 10.828 -19.828 1.00 88.81 482 ARG A N 1
ATOM 3784 C CA . ARG A 1 482 ? 6.003 10.674 -20.605 1.00 88.81 482 ARG A CA 1
ATOM 3785 C C . ARG A 1 482 ? 6.963 9.725 -19.901 1.00 88.81 482 ARG A C 1
ATOM 3787 O O . ARG A 1 482 ? 7.072 9.750 -18.680 1.00 88.81 482 ARG A O 1
ATOM 3794 N N . ALA A 1 483 ? 7.680 8.912 -20.675 1.00 93.75 483 ALA A N 1
ATOM 3795 C CA . ALA A 1 483 ? 8.673 7.979 -20.151 1.00 93.75 483 ALA A CA 1
ATOM 3796 C C . ALA A 1 483 ? 10.097 8.517 -20.320 1.00 93.75 483 ALA A C 1
ATOM 3798 O O . ALA A 1 483 ? 10.512 8.843 -21.434 1.00 93.75 483 ALA A O 1
ATOM 3799 N N . TYR A 1 484 ? 10.853 8.530 -19.227 1.00 97.25 484 TYR A N 1
ATOM 3800 C CA . TYR A 1 484 ? 12.280 8.824 -19.202 1.00 97.25 484 TYR A CA 1
ATOM 3801 C C . TYR A 1 484 ? 13.043 7.566 -18.803 1.00 97.25 484 TYR A C 1
ATOM 3803 O O . TYR A 1 484 ? 12.630 6.842 -17.897 1.00 97.25 484 TYR A O 1
ATOM 3811 N N . THR A 1 485 ? 14.165 7.302 -19.464 1.00 98.44 485 THR A N 1
ATOM 3812 C CA . THR A 1 485 ? 15.028 6.151 -19.170 1.00 98.44 485 THR A CA 1
ATOM 3813 C C . THR A 1 485 ? 16.484 6.588 -19.076 1.00 98.44 485 THR A C 1
ATOM 3815 O O . THR A 1 485 ? 16.925 7.497 -19.783 1.00 98.44 485 THR A O 1
ATOM 3818 N N . PHE A 1 486 ? 17.227 5.951 -18.172 1.00 98.25 486 PHE A N 1
ATOM 3819 C CA . PHE A 1 486 ? 18.618 6.284 -17.866 1.00 98.25 486 PHE A CA 1
ATOM 3820 C C . PHE A 1 486 ? 19.367 5.092 -17.257 1.00 98.25 486 PHE A C 1
ATOM 3822 O O . PHE A 1 486 ? 18.778 4.093 -16.842 1.00 98.25 486 PHE A O 1
ATOM 3829 N N . GLY A 1 487 ? 20.691 5.178 -17.214 1.00 98.00 487 GLY A N 1
ATOM 3830 C CA . GLY A 1 487 ? 21.602 4.106 -16.834 1.00 98.00 487 GLY A CA 1
ATOM 3831 C C . GLY A 1 487 ? 22.196 3.384 -18.038 1.00 98.00 487 GLY A C 1
ATOM 3832 O O . GLY A 1 487 ? 22.541 4.002 -19.042 1.00 98.00 487 GLY A O 1
ATOM 3833 N N . THR A 1 488 ? 22.341 2.061 -17.943 1.00 97.56 488 THR A N 1
ATOM 3834 C CA . THR A 1 488 ? 22.973 1.272 -19.012 1.00 97.56 488 THR A CA 1
ATOM 3835 C C . THR A 1 488 ? 22.075 1.167 -20.242 1.00 97.56 488 THR A C 1
ATOM 3837 O O . THR A 1 488 ? 20.919 0.776 -20.112 1.00 97.56 488 THR A O 1
ATOM 3840 N N . GLY A 1 489 ? 22.621 1.400 -21.438 1.00 97.19 489 GLY A N 1
ATOM 3841 C CA . GLY A 1 489 ? 21.912 1.247 -22.718 1.00 97.19 489 GLY A CA 1
ATOM 3842 C C . GLY A 1 489 ? 22.621 0.363 -23.744 1.00 97.19 489 GLY A C 1
ATOM 3843 O O . GLY A 1 489 ? 22.234 0.340 -24.909 1.00 97.19 489 GLY A O 1
ATOM 3844 N N . THR A 1 490 ? 23.645 -0.387 -23.333 1.00 96.75 490 THR A N 1
ATOM 3845 C CA . THR A 1 490 ? 24.455 -1.258 -24.215 1.00 96.75 490 THR A CA 1
ATOM 3846 C C . THR A 1 490 ? 23.691 -2.387 -24.922 1.00 96.75 490 THR A C 1
ATOM 3848 O O . THR A 1 490 ? 24.183 -2.890 -25.926 1.00 96.75 490 THR A O 1
ATOM 3851 N N . SER A 1 491 ? 22.495 -2.757 -24.454 1.00 97.50 491 SER A N 1
ATOM 3852 C CA . SER A 1 491 ? 21.577 -3.694 -25.127 1.00 97.50 491 SER A CA 1
ATOM 3853 C C . SER A 1 491 ? 20.357 -2.989 -25.731 1.00 97.50 491 SER A C 1
ATOM 3855 O O . SER A 1 491 ? 19.438 -3.653 -26.190 1.00 97.50 491 SER A O 1
ATOM 3857 N N . GLY A 1 492 ? 20.309 -1.653 -25.726 1.00 97.88 492 GLY A N 1
ATOM 3858 C CA . GLY A 1 492 ? 19.178 -0.885 -26.250 1.00 97.88 492 GLY A CA 1
ATOM 3859 C C . GLY A 1 492 ? 18.000 -0.738 -25.279 1.00 97.88 492 GLY A C 1
ATOM 3860 O O . GLY A 1 492 ? 16.933 -0.263 -25.668 1.00 97.88 492 GLY A O 1
ATOM 3861 N N . GLN A 1 493 ? 18.168 -1.126 -24.009 1.00 98.00 493 GLN A N 1
ATOM 3862 C CA . GLN A 1 493 ? 17.101 -1.140 -22.997 1.00 98.00 493 GLN A CA 1
ATOM 3863 C C . GLN A 1 493 ? 16.541 0.243 -22.637 1.00 98.00 493 GLN A C 1
ATOM 3865 O O . GLN A 1 493 ? 15.495 0.326 -21.997 1.00 98.00 493 GLN A O 1
ATOM 3870 N N . LEU A 1 494 ? 17.211 1.320 -23.053 1.00 98.50 494 LEU A N 1
ATOM 3871 C CA . LEU A 1 494 ? 16.745 2.685 -22.825 1.00 98.50 494 LEU A CA 1
ATOM 3872 C C . LEU A 1 494 ? 15.734 3.153 -23.886 1.00 98.50 494 LEU A C 1
ATOM 3874 O O . LEU A 1 494 ? 14.890 3.986 -23.583 1.00 98.50 494 LEU A O 1
ATOM 3878 N N . GLY A 1 495 ? 15.762 2.605 -25.106 1.00 98.12 495 GLY A N 1
ATOM 3879 C CA . GLY A 1 495 ? 14.789 2.960 -26.151 1.00 98.12 495 GLY A CA 1
ATOM 3880 C C . GLY A 1 495 ? 15.101 4.228 -26.960 1.00 98.12 495 GLY A C 1
ATOM 3881 O O . GLY A 1 495 ? 14.227 4.739 -27.663 1.00 98.12 495 GLY A O 1
ATOM 3882 N N . HIS A 1 496 ? 16.337 4.729 -26.904 1.00 98.06 49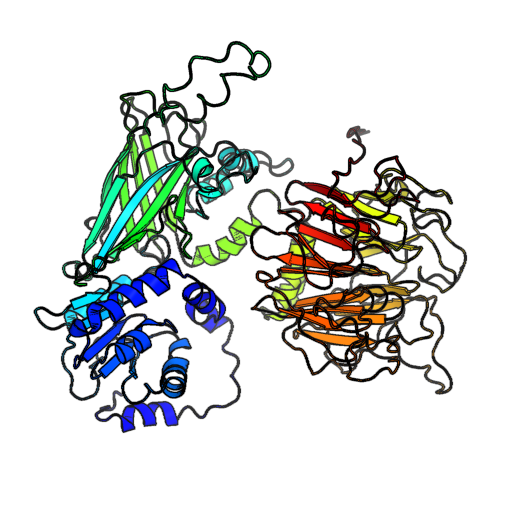6 HIS A N 1
ATOM 3883 C CA . HIS A 1 496 ? 16.747 5.993 -27.544 1.00 98.06 496 HIS A CA 1
ATOM 3884 C C . HIS A 1 496 ? 17.231 5.852 -28.997 1.00 98.06 496 HIS A C 1
ATOM 3886 O O . HIS A 1 496 ? 17.768 6.790 -29.575 1.00 98.06 496 HIS A O 1
ATOM 3892 N N . GLY A 1 497 ? 17.085 4.670 -29.599 1.00 97.44 497 GLY A N 1
ATOM 3893 C CA . GLY A 1 497 ? 17.560 4.359 -30.954 1.00 97.44 497 GLY A CA 1
ATOM 3894 C C . GLY A 1 497 ? 19.064 4.110 -31.071 1.00 97.44 497 GLY A C 1
ATOM 3895 O O . GLY A 1 497 ? 19.561 3.874 -32.169 1.00 97.44 497 GLY A O 1
ATOM 3896 N N . VAL A 1 498 ? 19.785 4.102 -29.947 1.00 96.88 498 VAL A N 1
ATOM 3897 C CA . VAL A 1 498 ? 21.231 3.858 -29.872 1.00 96.88 498 VAL A CA 1
ATOM 3898 C C . VAL A 1 498 ? 21.590 2.869 -28.756 1.00 96.88 498 VAL A C 1
ATOM 3900 O O . VAL A 1 498 ? 20.837 2.694 -27.800 1.00 96.88 498 VAL A O 1
ATOM 3903 N N . PHE A 1 499 ? 22.766 2.243 -28.864 1.00 97.56 499 PHE A N 1
ATOM 3904 C CA . PHE A 1 499 ? 23.330 1.333 -27.857 1.00 97.56 499 PHE A CA 1
ATOM 3905 C C . PHE A 1 499 ? 24.322 2.065 -26.943 1.00 97.56 499 PHE A C 1
ATOM 3907 O O . PHE A 1 499 ? 25.533 1.845 -27.017 1.00 97.56 499 PHE A O 1
ATOM 3914 N N . ARG A 1 500 ? 23.830 3.002 -26.129 1.00 96.12 500 ARG A N 1
ATOM 3915 C CA . ARG A 1 500 ? 24.675 3.880 -25.308 1.00 96.12 500 ARG A CA 1
ATOM 3916 C C . ARG A 1 500 ? 24.077 4.086 -23.919 1.00 96.12 500 ARG A C 1
ATOM 3918 O O . ARG A 1 500 ? 22.865 4.201 -23.792 1.00 96.12 500 ARG A O 1
ATOM 3925 N N . ASP A 1 501 ? 24.943 4.140 -22.909 1.00 96.62 501 ASP A N 1
ATOM 3926 C CA . ASP A 1 501 ? 24.580 4.499 -21.535 1.00 96.62 501 ASP A CA 1
ATOM 3927 C C . ASP A 1 501 ? 24.200 5.983 -21.446 1.00 96.62 501 ASP A C 1
ATOM 3929 O O . ASP A 1 501 ? 24.858 6.831 -22.057 1.00 96.62 501 ASP A O 1
ATOM 3933 N N . GLU A 1 502 ? 23.182 6.290 -20.647 1.00 97.12 502 GLU A N 1
ATOM 3934 C CA . GLU A 1 502 ? 22.674 7.647 -20.466 1.00 97.12 502 GLU A CA 1
ATOM 3935 C C . GLU A 1 502 ? 22.648 8.003 -18.971 1.00 97.12 502 GLU A C 1
ATOM 3937 O O . GLU A 1 502 ? 21.826 7.470 -18.228 1.00 97.12 502 GLU A O 1
ATOM 3942 N N . PRO A 1 503 ? 23.565 8.854 -18.476 1.00 95.81 503 PRO A N 1
ATOM 3943 C CA . PRO A 1 503 ? 23.723 9.088 -17.042 1.00 95.81 503 PRO A CA 1
ATOM 3944 C C . PRO A 1 503 ? 22.687 10.052 -16.449 1.00 95.81 503 PRO A C 1
ATOM 3946 O O . PRO A 1 503 ? 22.738 10.300 -15.246 1.00 95.81 503 PRO A O 1
ATOM 3949 N N . ARG A 1 504 ? 21.784 10.611 -17.263 1.00 96.88 504 ARG A N 1
ATOM 3950 C CA . ARG A 1 504 ? 20.687 11.503 -16.855 1.00 96.88 504 ARG A CA 1
ATOM 3951 C C . ARG A 1 504 ? 19.362 11.023 -17.451 1.00 96.88 504 ARG A C 1
ATOM 3953 O O . ARG A 1 504 ? 19.395 10.399 -18.505 1.00 96.88 504 ARG A O 1
ATOM 3960 N N . PRO A 1 505 ? 18.201 11.299 -16.834 1.00 97.19 505 PRO A N 1
ATOM 3961 C CA . PRO A 1 505 ? 16.911 10.970 -17.428 1.00 97.19 505 PRO A CA 1
ATOM 3962 C C . PRO A 1 505 ? 16.778 11.561 -18.831 1.00 97.19 505 PRO A C 1
ATOM 3964 O O . PRO A 1 505 ? 16.863 12.774 -19.011 1.00 97.19 505 PRO A O 1
ATOM 3967 N N . LEU A 1 506 ? 16.559 10.698 -19.823 1.00 97.00 506 LEU A N 1
ATOM 3968 C CA . LEU A 1 506 ? 16.331 11.102 -21.205 1.00 97.00 506 LEU A CA 1
ATOM 3969 C C . LEU A 1 506 ? 14.954 10.626 -21.657 1.00 97.00 506 LEU A C 1
ATOM 3971 O O . LEU A 1 506 ? 14.587 9.468 -21.450 1.00 97.00 506 LEU A O 1
ATOM 3975 N N . LEU A 1 507 ? 14.192 11.533 -22.267 1.00 96.69 507 LEU A N 1
ATOM 3976 C CA . LEU A 1 507 ? 12.865 11.253 -22.805 1.00 96.69 507 LEU A CA 1
ATOM 3977 C C . LEU A 1 507 ? 12.949 10.196 -23.913 1.00 96.69 507 LEU A C 1
ATOM 3979 O O . LEU A 1 507 ? 13.696 10.357 -24.881 1.00 96.69 507 LEU A O 1
ATOM 3983 N N . VAL A 1 508 ? 12.113 9.160 -23.831 1.00 97.38 508 VAL A N 1
ATOM 3984 C CA . VAL A 1 508 ? 11.939 8.179 -24.911 1.00 97.38 508 VAL A CA 1
ATOM 3985 C C . VAL A 1 508 ? 11.111 8.820 -26.030 1.00 97.38 508 VAL A C 1
ATOM 3987 O O . VAL A 1 508 ? 9.902 8.617 -26.147 1.00 97.38 508 VAL A O 1
ATOM 3990 N N . ALA A 1 509 ? 11.766 9.635 -26.861 1.00 95.31 509 ALA A N 1
ATOM 3991 C CA . ALA A 1 509 ? 11.117 10.518 -27.837 1.00 95.31 509 ALA A CA 1
ATOM 3992 C C . ALA A 1 509 ? 10.176 9.787 -28.811 1.00 95.31 509 ALA A C 1
ATOM 3994 O O . ALA A 1 509 ? 9.133 10.315 -29.197 1.00 95.31 509 ALA A O 1
ATOM 3995 N N . SER A 1 510 ? 10.503 8.541 -29.163 1.00 95.31 510 SER A N 1
ATOM 3996 C CA . SER A 1 510 ? 9.677 7.701 -30.039 1.00 95.31 510 SER A CA 1
ATOM 3997 C C . SER A 1 510 ? 8.294 7.379 -29.461 1.00 95.31 510 SER A C 1
ATOM 3999 O O . SER A 1 510 ? 7.388 7.080 -30.233 1.00 95.31 510 SER A O 1
ATOM 4001 N N . LEU A 1 511 ? 8.096 7.482 -28.142 1.00 94.00 511 LEU A N 1
ATOM 4002 C CA . LEU A 1 511 ? 6.813 7.261 -27.466 1.00 94.00 511 LEU A CA 1
ATOM 4003 C C . LEU A 1 511 ? 6.102 8.561 -27.066 1.00 94.00 511 LEU A C 1
ATOM 4005 O O . LEU A 1 511 ? 4.967 8.494 -26.616 1.00 94.00 511 LEU A O 1
ATOM 4009 N N . ASN A 1 512 ? 6.706 9.737 -27.275 1.00 88.69 512 ASN A N 1
ATOM 4010 C CA . ASN A 1 512 ? 6.173 11.025 -26.796 1.00 88.69 512 ASN A CA 1
ATOM 4011 C C . ASN A 1 512 ? 4.806 11.413 -27.401 1.00 88.69 512 ASN A C 1
ATOM 4013 O O . ASN A 1 512 ? 4.090 12.243 -26.857 1.00 88.69 512 ASN A O 1
ATOM 4017 N N . HIS A 1 513 ? 4.427 10.800 -28.524 1.00 85.25 513 HIS A N 1
ATOM 4018 C CA . HIS A 1 513 ? 3.115 10.970 -29.156 1.00 85.25 513 HIS A CA 1
ATOM 4019 C C . HIS A 1 513 ? 2.011 10.101 -28.516 1.00 85.25 513 HIS A C 1
ATOM 4021 O O . HIS A 1 513 ? 0.901 10.025 -29.042 1.00 85.25 513 HIS A O 1
ATOM 4027 N N . ARG A 1 514 ? 2.320 9.386 -27.427 1.00 85.69 514 ARG A N 1
ATOM 4028 C CA . ARG A 1 514 ? 1.414 8.504 -26.684 1.00 85.69 514 ARG A CA 1
ATOM 4029 C C . ARG A 1 514 ? 1.548 8.777 -25.196 1.00 85.69 514 ARG A C 1
ATOM 4031 O O . ARG A 1 514 ? 2.629 9.087 -24.711 1.00 85.69 514 ARG A O 1
ATOM 4038 N N . THR A 1 515 ? 0.471 8.548 -24.460 1.00 84.25 515 THR A N 1
ATOM 4039 C CA . THR A 1 515 ? 0.523 8.516 -23.000 1.00 84.25 515 THR A CA 1
ATOM 4040 C C . THR A 1 515 ? 1.011 7.144 -22.549 1.00 84.25 515 THR A C 1
ATOM 4042 O O . THR A 1 515 ? 0.376 6.125 -22.834 1.00 84.25 515 THR A O 1
ATOM 4045 N N . VAL A 1 516 ? 2.149 7.106 -21.861 1.00 85.62 516 VAL A N 1
ATOM 4046 C CA . VAL A 1 516 ? 2.680 5.901 -21.216 1.00 85.62 516 VAL A CA 1
ATOM 4047 C C . VAL A 1 516 ? 2.061 5.785 -19.822 1.00 85.62 516 VAL A C 1
ATOM 4049 O O . VAL A 1 516 ? 2.226 6.675 -18.995 1.00 85.62 516 VAL A O 1
ATOM 4052 N N . ALA A 1 517 ? 1.334 4.697 -19.576 1.00 81.31 517 ALA A N 1
ATOM 4053 C CA . ALA A 1 517 ? 0.627 4.420 -18.326 1.00 81.31 517 ALA A CA 1
ATOM 4054 C C . ALA A 1 517 ? 1.415 3.526 -17.359 1.00 81.31 517 ALA A C 1
ATOM 4056 O O . ALA A 1 517 ? 1.216 3.615 -16.153 1.00 81.31 517 ALA A O 1
ATOM 4057 N N . ALA A 1 518 ? 2.294 2.657 -17.865 1.00 85.88 518 ALA A N 1
ATOM 4058 C CA . ALA A 1 518 ? 3.166 1.836 -17.026 1.00 85.88 518 ALA A CA 1
ATOM 4059 C C . ALA A 1 518 ? 4.495 1.544 -17.728 1.00 85.88 518 ALA A C 1
ATOM 4061 O O . ALA A 1 518 ? 4.567 1.483 -18.958 1.00 85.88 518 ALA A O 1
ATOM 4062 N N . VAL A 1 519 ? 5.541 1.340 -16.932 1.00 93.62 519 VAL A N 1
ATOM 4063 C CA . VAL A 1 519 ? 6.872 0.946 -17.396 1.00 93.62 519 VAL A CA 1
ATOM 4064 C C . VAL A 1 519 ? 7.407 -0.173 -16.510 1.00 93.62 519 VAL A C 1
ATOM 4066 O O . VAL A 1 519 ? 7.218 -0.154 -15.297 1.00 93.62 519 VAL A O 1
ATOM 4069 N N . ALA A 1 520 ? 8.070 -1.158 -17.111 1.00 96.69 520 ALA A N 1
ATOM 4070 C CA . ALA A 1 520 ? 8.710 -2.249 -16.388 1.00 96.69 520 ALA A CA 1
ATOM 4071 C C . ALA A 1 520 ? 10.099 -2.532 -16.957 1.00 96.69 520 ALA A C 1
ATOM 4073 O O . ALA A 1 520 ? 10.271 -2.690 -18.165 1.00 96.69 520 ALA A O 1
ATOM 4074 N N . CYS A 1 521 ? 11.086 -2.639 -16.074 1.00 97.75 521 CYS A N 1
ATOM 4075 C CA . CYS A 1 521 ? 12.483 -2.858 -16.428 1.00 97.75 521 CYS A CA 1
ATOM 4076 C C . CYS A 1 521 ? 12.906 -4.275 -16.025 1.00 97.75 521 CYS A C 1
ATOM 4078 O O . CYS A 1 521 ? 12.751 -4.657 -14.870 1.00 97.75 521 CYS A O 1
ATOM 4080 N N . GLY A 1 522 ? 13.432 -5.051 -16.972 1.00 96.56 522 GLY A N 1
ATOM 4081 C CA . GLY A 1 522 ? 14.076 -6.342 -16.709 1.00 96.56 522 GLY A CA 1
ATOM 4082 C C . GLY A 1 522 ? 15.586 -6.203 -16.499 1.00 96.56 522 GLY A C 1
ATOM 4083 O O . GLY A 1 522 ? 16.078 -5.117 -16.195 1.00 96.56 522 GLY A O 1
ATOM 4084 N N . ASP A 1 523 ? 16.364 -7.272 -16.721 1.00 95.75 523 ASP A N 1
ATOM 4085 C CA . ASP A 1 523 ? 17.836 -7.186 -16.615 1.00 95.75 523 ASP A CA 1
ATOM 4086 C C . ASP A 1 523 ? 18.422 -6.234 -17.670 1.00 95.75 523 ASP A C 1
ATOM 4088 O O . ASP A 1 523 ? 19.252 -5.374 -17.367 1.00 95.75 523 ASP A O 1
ATOM 4092 N N . ARG A 1 524 ? 17.973 -6.392 -18.924 1.00 97.06 524 ARG A N 1
ATOM 4093 C CA . ARG A 1 524 ? 18.459 -5.649 -20.103 1.00 97.06 524 ARG A CA 1
ATOM 4094 C C . ARG A 1 524 ? 17.370 -5.346 -21.129 1.00 97.06 524 ARG A C 1
ATOM 4096 O O . ARG A 1 524 ? 17.665 -5.222 -22.314 1.00 97.06 524 ARG A O 1
ATOM 4103 N N . HIS A 1 525 ? 16.118 -5.257 -20.703 1.00 98.56 525 HIS A N 1
ATOM 4104 C CA . HIS A 1 525 ? 15.001 -4.863 -21.560 1.00 98.56 525 HIS A CA 1
ATOM 4105 C C . HIS A 1 525 ? 14.000 -4.019 -20.771 1.00 98.56 525 HIS A C 1
ATOM 4107 O O . HIS A 1 525 ? 14.010 -4.036 -19.539 1.00 98.56 525 HIS A O 1
ATOM 4113 N N . THR A 1 526 ? 13.157 -3.280 -21.484 1.00 98.81 526 THR A N 1
ATOM 4114 C CA . THR A 1 526 ? 12.126 -2.418 -20.902 1.00 98.81 526 THR A CA 1
ATOM 4115 C C . THR A 1 526 ? 10.835 -2.581 -21.686 1.00 98.81 526 THR A C 1
ATOM 4117 O O . THR A 1 526 ? 10.859 -2.563 -22.919 1.00 98.81 526 THR A O 1
ATOM 4120 N N . LEU A 1 527 ? 9.721 -2.725 -20.972 1.00 98.50 527 LEU A N 1
ATOM 4121 C CA . LEU A 1 527 ? 8.375 -2.697 -21.529 1.00 98.50 527 LEU A CA 1
ATOM 4122 C C . LEU A 1 527 ? 7.666 -1.403 -21.144 1.00 98.50 527 LEU A C 1
ATOM 4124 O O . LEU A 1 527 ? 7.804 -0.920 -20.022 1.00 98.50 527 LEU A O 1
ATOM 4128 N N . PHE A 1 528 ? 6.869 -0.888 -22.072 1.00 96.94 528 PHE A N 1
ATOM 4129 C CA . PHE A 1 528 ? 6.030 0.289 -21.904 1.00 96.94 528 PHE A CA 1
ATOM 4130 C C . PHE A 1 528 ? 4.589 -0.081 -22.241 1.00 96.94 528 PHE A C 1
ATOM 4132 O O . PHE A 1 528 ? 4.322 -0.643 -23.303 1.00 96.94 528 PHE A O 1
ATOM 4139 N N . LEU A 1 529 ? 3.657 0.255 -21.359 1.00 92.06 529 LEU A N 1
ATOM 4140 C CA . LEU A 1 529 ? 2.227 0.185 -21.629 1.00 92.06 529 LEU A CA 1
ATOM 4141 C C . LEU A 1 529 ? 1.735 1.587 -21.982 1.00 92.06 529 LEU A C 1
ATOM 4143 O O . LEU A 1 529 ? 1.736 2.473 -21.134 1.00 92.06 529 LEU A O 1
ATOM 4147 N N . CYS A 1 530 ? 1.303 1.788 -23.219 1.00 85.44 530 CYS A N 1
ATOM 4148 C CA . CYS A 1 530 ? 0.689 3.022 -23.694 1.00 85.44 530 CYS A CA 1
ATOM 4149 C C . CYS A 1 530 ? -0.837 2.904 -23.712 1.00 85.44 530 CYS A C 1
ATOM 4151 O O . CYS A 1 530 ? -1.382 1.826 -23.955 1.00 85.44 530 CYS A O 1
ATOM 4153 N N . THR A 1 531 ? -1.551 4.013 -23.531 1.00 78.88 531 THR A N 1
ATOM 4154 C CA . THR A 1 531 ? -3.011 4.027 -23.679 1.00 78.88 531 THR A CA 1
ATOM 4155 C C . THR A 1 531 ? -3.449 4.213 -25.143 1.00 78.88 531 THR A C 1
ATOM 4157 O O . THR A 1 531 ? -2.786 4.924 -25.905 1.00 78.88 531 THR A O 1
ATOM 4160 N N . PRO A 1 532 ? -4.569 3.583 -25.560 1.00 77.62 532 PRO A N 1
ATOM 4161 C CA . PRO A 1 532 ? -5.318 2.546 -24.844 1.00 77.62 532 PRO A CA 1
ATOM 4162 C C . PRO A 1 532 ? -4.723 1.137 -25.076 1.00 77.62 532 PRO A C 1
ATOM 4164 O O . PRO A 1 532 ? -4.850 0.580 -26.162 1.00 77.62 532 PRO A O 1
ATOM 4167 N N . GLY A 1 533 ? -4.103 0.539 -24.050 1.00 79.44 533 GLY A N 1
ATOM 4168 C CA . GLY A 1 533 ? -3.743 -0.889 -24.021 1.00 79.44 533 GLY A CA 1
ATOM 4169 C C . GLY A 1 533 ? -2.703 -1.366 -25.048 1.00 79.44 533 GLY A C 1
ATOM 4170 O O . GLY A 1 533 ? -2.734 -2.531 -25.434 1.00 79.44 533 GLY A O 1
ATOM 4171 N N . VAL A 1 534 ? -1.798 -0.503 -25.518 1.00 87.50 534 VAL A N 1
ATOM 4172 C CA . VAL A 1 534 ? -0.766 -0.859 -26.509 1.00 87.50 534 VAL A CA 1
ATOM 4173 C C . VAL A 1 534 ? 0.572 -1.082 -25.814 1.00 87.50 534 VAL A C 1
ATOM 4175 O O . VAL A 1 534 ? 1.075 -0.182 -25.151 1.00 87.50 534 VAL A O 1
ATOM 4178 N N . VAL A 1 535 ? 1.180 -2.254 -25.996 1.00 95.12 535 VAL A N 1
ATOM 4179 C CA . VAL A 1 535 ? 2.473 -2.584 -25.380 1.00 95.12 535 VAL A CA 1
ATOM 4180 C C . VAL A 1 535 ? 3.614 -2.327 -26.363 1.00 95.12 535 VAL A C 1
ATOM 4182 O O . VAL A 1 535 ? 3.540 -2.712 -27.530 1.00 95.12 535 VAL A O 1
ATOM 4185 N N . PHE A 1 536 ? 4.683 -1.699 -25.882 1.00 97.88 536 PHE A N 1
ATOM 4186 C CA . PHE A 1 536 ? 5.956 -1.566 -26.581 1.00 97.88 536 PHE A CA 1
ATOM 4187 C C . PHE A 1 536 ? 7.083 -2.201 -25.769 1.00 97.88 536 PHE A C 1
ATOM 4189 O O . PHE A 1 536 ? 7.028 -2.230 -24.543 1.00 97.88 536 PHE A O 1
ATOM 4196 N N . GLY A 1 537 ? 8.131 -2.659 -26.447 1.00 98.06 537 GLY A N 1
ATOM 4197 C CA . GLY A 1 537 ? 9.327 -3.202 -25.817 1.00 98.06 537 GLY A CA 1
ATOM 4198 C C . GLY A 1 537 ? 10.615 -2.771 -26.511 1.00 98.06 537 GLY A C 1
ATOM 4199 O O . GLY A 1 537 ? 10.639 -2.566 -27.722 1.00 98.06 537 GLY A O 1
ATOM 4200 N N . THR A 1 538 ? 11.687 -2.620 -25.739 1.00 98.69 538 THR A N 1
ATOM 4201 C CA . THR A 1 538 ? 13.034 -2.282 -26.223 1.00 98.69 538 THR A CA 1
ATOM 4202 C C . THR A 1 538 ? 14.082 -3.031 -25.406 1.00 98.69 538 THR A C 1
ATOM 4204 O O . THR A 1 538 ? 13.843 -3.411 -24.260 1.00 98.69 538 THR A O 1
ATOM 4207 N N . GLY A 1 539 ? 15.269 -3.208 -25.967 1.00 98.38 539 GLY A N 1
ATOM 4208 C CA . GLY A 1 539 ? 16.404 -3.845 -25.320 1.00 98.38 539 GLY A CA 1
ATOM 4209 C C . GLY A 1 539 ? 16.701 -5.242 -25.845 1.00 98.38 539 GLY A C 1
ATOM 4210 O O . GLY A 1 539 ? 16.465 -5.556 -27.013 1.00 98.38 539 GLY A O 1
ATOM 4211 N N . ARG A 1 540 ? 17.239 -6.077 -24.958 1.00 98.19 540 ARG A N 1
ATOM 4212 C CA . ARG A 1 540 ? 17.653 -7.444 -25.255 1.00 98.19 540 ARG A CA 1
ATOM 4213 C C . ARG A 1 540 ? 16.478 -8.308 -25.702 1.00 98.19 540 ARG A C 1
ATOM 4215 O O . ARG A 1 540 ? 15.475 -8.359 -24.997 1.00 98.19 540 ARG A O 1
ATOM 4222 N N . ASN A 1 541 ? 16.647 -9.0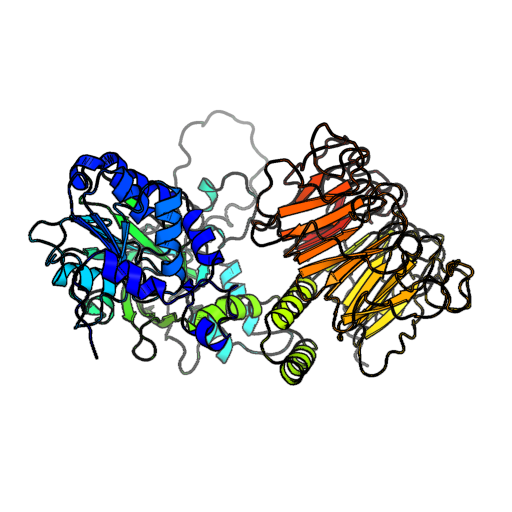44 -26.805 1.00 97.62 541 ASN A N 1
ATOM 4223 C CA . ASN A 1 541 ? 15.638 -9.997 -27.295 1.00 97.62 541 ASN A CA 1
ATOM 4224 C C . ASN A 1 541 ? 16.180 -11.416 -27.574 1.00 97.62 541 ASN A C 1
ATOM 4226 O O . ASN A 1 541 ? 15.535 -12.215 -28.251 1.00 97.62 541 ASN A O 1
ATOM 4230 N N . THR A 1 542 ? 17.355 -11.775 -27.046 1.00 96.81 542 THR A N 1
ATOM 4231 C CA . THR A 1 542 ? 18.012 -13.064 -27.348 1.00 96.81 542 THR A CA 1
ATOM 4232 C C . THR A 1 542 ? 17.208 -14.311 -26.956 1.00 96.81 542 THR A C 1
ATOM 4234 O O . THR A 1 542 ? 17.528 -15.402 -27.419 1.00 96.81 542 THR A O 1
ATOM 4237 N N . PHE A 1 543 ? 16.200 -14.175 -26.089 1.00 96.12 543 PHE A N 1
ATOM 4238 C CA . PHE A 1 543 ? 15.294 -15.256 -25.683 1.00 96.12 543 PHE A CA 1
ATOM 4239 C C . PHE A 1 543 ? 13.827 -14.971 -26.037 1.00 96.12 543 PHE A C 1
ATOM 4241 O O . PHE A 1 543 ? 12.947 -15.681 -25.560 1.00 96.12 543 PHE A O 1
ATOM 4248 N N . GLY A 1 544 ? 13.544 -13.944 -26.846 1.00 96.56 544 GLY A N 1
ATOM 4249 C CA . GLY A 1 544 ? 12.174 -13.551 -27.179 1.00 96.56 544 GLY A CA 1
ATOM 4250 C C . GLY A 1 544 ? 11.494 -12.674 -26.120 1.00 96.56 544 GLY A C 1
ATOM 4251 O O . GLY A 1 544 ? 10.268 -12.654 -26.050 1.00 96.56 544 GLY A O 1
ATOM 4252 N N . GLN A 1 545 ? 12.260 -11.953 -25.288 1.00 96.88 545 GLN A N 1
ATOM 4253 C CA . GLN A 1 545 ? 11.744 -11.053 -24.242 1.00 96.88 545 GLN A CA 1
ATOM 4254 C C . GLN A 1 545 ? 10.836 -9.934 -24.774 1.00 96.88 545 GLN A C 1
ATOM 4256 O O . GLN A 1 545 ? 10.124 -9.317 -24.001 1.00 96.88 545 GLN A O 1
ATOM 4261 N N . LEU A 1 546 ? 10.854 -9.652 -26.075 1.00 97.00 546 LEU A N 1
ATOM 4262 C CA . LEU A 1 546 ? 10.036 -8.627 -26.726 1.00 97.00 546 LEU A CA 1
ATOM 4263 C C . LEU A 1 546 ? 8.958 -9.231 -27.640 1.00 97.00 546 LEU A C 1
ATOM 4265 O O . LEU A 1 546 ? 8.443 -8.533 -28.509 1.00 97.00 546 LEU A O 1
ATOM 4269 N N . ALA A 1 547 ? 8.650 -10.524 -27.472 1.00 95.12 547 ALA A N 1
ATOM 4270 C CA . ALA A 1 547 ? 7.645 -11.259 -28.244 1.00 95.12 547 ALA A CA 1
ATOM 4271 C C . ALA A 1 547 ? 7.797 -11.074 -29.773 1.00 95.12 547 ALA A C 1
ATOM 4273 O O . ALA A 1 547 ? 6.858 -10.744 -30.496 1.00 95.12 547 ALA A O 1
ATOM 4274 N N . SER A 1 548 ? 9.031 -11.258 -30.250 1.00 92.12 548 SER A N 1
ATOM 4275 C CA . SER A 1 548 ? 9.410 -11.160 -31.659 1.00 92.12 548 SER A CA 1
ATOM 4276 C C . SER A 1 548 ? 10.326 -12.318 -32.043 1.00 92.12 548 SER A C 1
ATOM 4278 O O . SER A 1 548 ? 11.276 -12.616 -31.314 1.00 92.12 548 SER A O 1
ATOM 4280 N N . ASP A 1 549 ? 10.089 -12.905 -33.219 1.00 89.88 549 ASP A N 1
ATOM 4281 C CA . ASP A 1 549 ? 10.940 -13.950 -33.811 1.00 89.88 549 ASP A CA 1
ATOM 4282 C C . ASP A 1 549 ? 12.309 -13.420 -34.276 1.00 89.88 549 ASP A C 1
ATOM 4284 O O . ASP A 1 549 ? 13.262 -14.182 -34.431 1.00 89.88 549 ASP A O 1
ATOM 4288 N N . ASP A 1 550 ? 12.445 -12.104 -34.467 1.00 94.12 550 ASP A N 1
ATOM 4289 C CA . ASP A 1 550 ? 13.749 -11.462 -34.645 1.00 94.12 550 ASP A CA 1
ATOM 4290 C C . ASP A 1 550 ? 14.437 -11.306 -33.281 1.00 94.12 550 ASP A C 1
ATOM 4292 O O . ASP A 1 550 ? 14.119 -10.391 -32.524 1.00 94.12 550 ASP A O 1
ATOM 4296 N N . LEU A 1 551 ? 15.368 -12.212 -32.968 1.00 95.31 551 LEU A N 1
ATOM 4297 C CA . LEU A 1 551 ? 16.036 -12.338 -31.661 1.00 95.31 551 LEU A CA 1
ATOM 4298 C C . LEU A 1 551 ? 17.198 -11.350 -31.429 1.00 95.31 551 LEU A C 1
ATOM 4300 O O . LEU A 1 551 ? 18.005 -11.540 -30.515 1.00 95.31 551 LEU A O 1
ATOM 4304 N N . ARG A 1 552 ? 17.333 -10.315 -32.264 1.00 96.75 552 ARG A N 1
ATOM 4305 C CA . ARG A 1 552 ? 18.338 -9.258 -32.079 1.00 96.75 552 ARG A CA 1
ATOM 4306 C C . ARG A 1 552 ? 17.903 -8.259 -31.012 1.00 96.75 552 ARG A C 1
ATOM 4308 O O . ARG A 1 552 ? 16.720 -8.070 -30.769 1.00 96.75 552 ARG A O 1
ATOM 4315 N N . ASP A 1 553 ? 18.870 -7.575 -30.414 1.00 97.94 553 ASP A N 1
ATOM 4316 C CA . ASP A 1 553 ? 18.599 -6.485 -29.479 1.00 97.94 553 ASP A CA 1
ATOM 4317 C C . ASP A 1 553 ? 18.056 -5.257 -30.232 1.00 97.94 553 ASP A C 1
ATOM 4319 O O . ASP A 1 553 ? 18.550 -4.900 -31.308 1.00 97.94 553 ASP A O 1
ATOM 4323 N N . PHE A 1 554 ? 17.052 -4.590 -29.664 1.00 97.75 554 PHE A N 1
ATOM 4324 C CA . PHE A 1 554 ? 16.392 -3.441 -30.282 1.00 97.75 554 PHE A CA 1
ATOM 4325 C C . PHE A 1 554 ? 16.629 -2.173 -29.465 1.00 97.75 554 PHE A C 1
ATOM 4327 O O . PHE A 1 554 ? 16.211 -2.116 -28.314 1.00 97.75 554 PHE A O 1
ATOM 4334 N N . PRO A 1 555 ? 17.252 -1.127 -30.033 1.00 97.81 555 PRO A N 1
ATOM 4335 C CA . PRO A 1 555 ? 17.502 0.108 -29.303 1.00 97.81 555 PRO A CA 1
ATOM 4336 C C . PRO A 1 555 ? 16.333 1.097 -29.354 1.00 97.81 555 PRO A C 1
ATOM 4338 O O . PRO A 1 555 ? 16.405 2.137 -28.708 1.00 97.81 555 PRO A O 1
ATOM 4341 N N . SER A 1 556 ? 15.272 0.801 -30.108 1.00 97.69 556 SER A N 1
ATOM 4342 C CA . SER A 1 556 ? 14.045 1.600 -30.177 1.00 97.69 556 SER A CA 1
ATOM 4343 C C . SER A 1 556 ? 12.836 0.763 -29.749 1.00 97.69 556 SER A C 1
ATOM 4345 O O . SER A 1 556 ? 12.768 -0.408 -30.134 1.00 97.69 556 SER A O 1
ATOM 4347 N N . PRO A 1 557 ? 11.851 1.358 -29.046 1.00 98.06 557 PRO A N 1
ATOM 4348 C CA . PRO A 1 557 ? 10.593 0.710 -28.713 1.00 98.06 557 PRO A CA 1
ATOM 4349 C C . PRO A 1 557 ? 9.892 0.151 -29.949 1.00 98.06 557 PRO A C 1
ATOM 4351 O O . PRO A 1 557 ? 9.649 0.857 -30.930 1.00 98.06 557 PRO A O 1
ATOM 4354 N N . ARG A 1 558 ? 9.534 -1.128 -29.883 1.00 96.06 558 ARG A N 1
ATOM 4355 C CA . ARG A 1 558 ? 8.742 -1.830 -30.891 1.00 96.06 558 ARG A CA 1
ATOM 4356 C C . ARG A 1 558 ? 7.415 -2.251 -30.306 1.00 96.06 558 ARG A C 1
ATOM 4358 O O . ARG A 1 558 ? 7.367 -2.702 -29.168 1.00 96.06 558 ARG A O 1
ATOM 4365 N N . LYS A 1 559 ? 6.353 -2.111 -31.093 1.00 95.75 559 LYS A N 1
ATOM 4366 C CA . LYS A 1 559 ? 5.028 -2.589 -30.707 1.00 95.75 559 LYS A CA 1
ATOM 4367 C C . LYS A 1 559 ? 5.071 -4.110 -30.527 1.00 95.75 559 LYS A C 1
ATOM 4369 O O . LYS A 1 559 ? 5.628 -4.803 -31.374 1.00 95.75 559 LYS A O 1
ATOM 4374 N N . ILE A 1 560 ? 4.480 -4.589 -29.440 1.00 94.94 560 ILE A N 1
ATOM 4375 C CA . ILE A 1 560 ? 4.264 -6.006 -29.156 1.00 94.94 560 ILE A CA 1
ATOM 4376 C C . ILE A 1 560 ? 2.787 -6.299 -29.410 1.00 94.94 560 ILE A C 1
ATOM 4378 O O . ILE A 1 560 ? 1.910 -5.724 -28.759 1.00 94.94 560 ILE A O 1
ATOM 4382 N N . ASP A 1 561 ? 2.506 -7.179 -30.367 1.00 89.25 561 ASP A N 1
ATOM 4383 C CA . ASP A 1 561 ? 1.140 -7.555 -30.728 1.00 89.25 561 ASP A CA 1
ATOM 4384 C C . ASP A 1 561 ? 0.602 -8.612 -29.757 1.00 89.25 561 ASP A C 1
ATOM 4386 O O . ASP A 1 561 ? 0.697 -9.816 -29.974 1.00 89.25 561 ASP A O 1
ATOM 4390 N N . VAL A 1 562 ? 0.040 -8.142 -28.642 1.00 83.31 562 VAL A N 1
ATOM 4391 C CA . VAL A 1 562 ? -0.657 -8.983 -27.661 1.00 83.31 562 VAL A CA 1
ATOM 4392 C C . VAL A 1 562 ? -2.085 -9.234 -28.156 1.00 83.31 562 VAL A C 1
ATOM 4394 O O . VAL A 1 562 ? -3.029 -8.555 -27.755 1.00 83.31 562 VAL A O 1
ATOM 4397 N N . GLU A 1 563 ? -2.251 -10.179 -29.082 1.00 68.94 563 GLU A N 1
ATOM 4398 C CA . GLU A 1 563 ? -3.567 -10.562 -29.603 1.00 68.94 563 GLU A CA 1
ATOM 4399 C C . GLU A 1 563 ? -4.298 -11.491 -28.625 1.00 68.94 563 GLU A C 1
ATOM 4401 O O . GLU A 1 563 ? -4.065 -12.698 -28.596 1.00 68.94 563 GLU A O 1
ATOM 4406 N N . VAL A 1 564 ? -5.223 -10.942 -27.830 1.00 63.47 564 VAL A N 1
ATOM 4407 C CA . VAL A 1 564 ? -6.164 -11.750 -27.041 1.00 63.47 564 VAL A CA 1
ATOM 4408 C C . VAL A 1 564 ? -7.594 -11.265 -27.288 1.00 63.47 564 VAL A C 1
ATOM 4410 O O . VAL A 1 564 ? -7.907 -10.113 -26.979 1.00 63.47 564 VAL A O 1
ATOM 4413 N N . PRO A 1 565 ? -8.489 -12.110 -27.839 1.00 59.84 565 PRO A N 1
ATOM 4414 C CA . PRO A 1 565 ? -9.871 -11.725 -28.098 1.00 59.84 565 PRO A CA 1
ATOM 4415 C C . PRO A 1 565 ? -10.572 -11.197 -26.839 1.00 59.84 565 PRO A C 1
ATOM 4417 O O . PRO A 1 565 ? -10.562 -11.842 -25.792 1.00 59.84 565 PRO A O 1
ATOM 4420 N N . SER A 1 566 ? -11.242 -10.049 -26.969 1.00 65.25 566 SER A N 1
ATOM 4421 C CA . SER A 1 566 ? -12.125 -9.462 -25.945 1.00 65.25 566 SER A CA 1
ATOM 4422 C C . SER A 1 566 ? -11.460 -9.049 -24.618 1.00 65.25 566 SER A C 1
ATOM 4424 O O . SER A 1 566 ? -12.142 -8.991 -23.597 1.00 65.25 566 SER A O 1
ATOM 4426 N N . SER A 1 567 ? -10.156 -8.743 -24.596 1.00 79.88 567 SER A N 1
ATOM 4427 C CA . SER A 1 567 ? -9.496 -8.174 -23.408 1.00 79.88 567 SER A CA 1
ATOM 4428 C C . SER A 1 567 ? -8.326 -7.256 -23.769 1.00 79.88 567 SER A C 1
ATOM 4430 O O . SER A 1 567 ? -7.687 -7.434 -24.800 1.00 79.88 567 SER A O 1
ATOM 4432 N N . THR A 1 568 ? -8.021 -6.285 -22.905 1.00 84.25 568 THR A N 1
ATOM 4433 C CA . THR A 1 568 ? -6.954 -5.290 -23.112 1.00 84.25 568 THR A CA 1
ATOM 4434 C C . THR A 1 568 ? -5.821 -5.448 -22.093 1.00 84.25 568 THR A C 1
ATOM 4436 O O . THR A 1 568 ? -6.105 -5.775 -20.936 1.00 84.25 568 THR A O 1
ATOM 4439 N N . PRO A 1 569 ? -4.554 -5.194 -22.470 1.00 83.81 569 PRO A N 1
ATOM 4440 C CA . PRO A 1 569 ? -3.442 -5.043 -21.529 1.00 83.81 569 PRO A CA 1
ATOM 4441 C C . PRO A 1 569 ? -3.687 -3.945 -20.487 1.00 83.81 569 PRO A C 1
ATOM 4443 O O . PRO A 1 569 ? -4.112 -2.844 -20.842 1.00 83.81 569 PRO A O 1
ATOM 4446 N N . ILE A 1 570 ? -3.400 -4.246 -19.217 1.00 81.62 570 ILE A N 1
ATOM 4447 C CA . ILE A 1 570 ? -3.544 -3.319 -18.078 1.00 81.62 570 ILE A CA 1
ATOM 4448 C C . ILE A 1 570 ? -2.287 -3.213 -17.200 1.00 81.62 570 ILE A C 1
ATOM 4450 O O . ILE A 1 570 ? -2.170 -2.262 -16.435 1.00 81.62 570 ILE A O 1
ATOM 4454 N N . ASP A 1 571 ? -1.348 -4.159 -17.298 1.00 85.62 571 ASP A N 1
ATOM 4455 C CA . ASP A 1 571 ? -0.054 -4.097 -16.604 1.00 85.62 571 ASP A CA 1
ATOM 4456 C C . ASP A 1 571 ? 1.021 -4.836 -17.410 1.00 85.62 571 ASP A C 1
ATOM 4458 O O . ASP A 1 571 ? 0.723 -5.788 -18.138 1.00 85.62 571 ASP A O 1
ATOM 4462 N N . VAL A 1 572 ? 2.275 -4.419 -17.248 1.00 94.19 572 VAL A N 1
ATOM 4463 C CA . VAL A 1 572 ? 3.458 -5.057 -17.839 1.00 94.19 572 VAL A CA 1
ATOM 4464 C C . VAL A 1 572 ? 4.480 -5.328 -16.744 1.00 94.19 572 VAL A C 1
ATOM 4466 O O . VAL A 1 572 ? 4.689 -4.497 -15.867 1.00 94.19 572 VAL A O 1
ATOM 4469 N N . ARG A 1 573 ? 5.134 -6.491 -16.780 1.00 97.31 573 ARG A N 1
ATOM 4470 C CA . ARG A 1 573 ? 6.203 -6.863 -15.842 1.00 97.31 573 ARG A CA 1
ATOM 4471 C C . ARG A 1 573 ? 7.353 -7.535 -16.562 1.00 97.31 573 ARG A C 1
ATOM 4473 O O . ARG A 1 573 ? 7.152 -8.278 -17.519 1.00 97.31 573 ARG A O 1
ATOM 4480 N N . CYS A 1 574 ? 8.548 -7.308 -16.038 1.00 97.06 574 CYS A N 1
ATOM 4481 C CA . CYS A 1 574 ? 9.787 -7.852 -16.567 1.00 97.06 574 CYS A CA 1
ATOM 4482 C C . CYS A 1 574 ? 10.524 -8.582 -15.449 1.00 97.06 574 CYS A C 1
ATOM 4484 O O . CYS A 1 574 ? 10.654 -8.056 -14.346 1.00 97.06 574 CYS A O 1
ATOM 4486 N N . GLY A 1 575 ? 10.978 -9.796 -15.731 1.00 96.06 575 GLY A N 1
ATOM 4487 C CA . GLY A 1 575 ? 11.959 -10.500 -14.918 1.00 96.06 575 GLY A CA 1
ATOM 4488 C C . GLY A 1 575 ? 13.368 -10.291 -15.456 1.00 96.06 575 GLY A C 1
ATOM 4489 O O . GLY A 1 575 ? 13.640 -9.326 -16.172 1.00 96.06 575 GLY A O 1
ATOM 4490 N N . GLY A 1 576 ? 14.272 -11.226 -15.157 1.00 95.88 576 GLY A N 1
ATOM 4491 C CA . GLY A 1 576 ? 15.636 -11.179 -15.692 1.00 95.88 576 GLY A CA 1
ATOM 4492 C C . GLY A 1 576 ? 15.637 -11.186 -17.225 1.00 95.88 576 GLY A C 1
ATOM 4493 O O . GLY A 1 576 ? 16.013 -10.207 -17.870 1.00 95.88 576 GLY A O 1
ATOM 4494 N N . ASP A 1 577 ? 15.133 -12.276 -17.798 1.00 97.75 577 ASP A N 1
ATOM 4495 C CA . ASP A 1 577 ? 15.082 -12.513 -19.245 1.00 97.75 577 ASP A CA 1
ATOM 4496 C C . ASP A 1 577 ? 13.687 -12.986 -19.705 1.00 97.75 577 ASP A C 1
ATOM 4498 O O . ASP A 1 577 ? 13.562 -13.706 -20.693 1.00 97.75 577 ASP A O 1
ATOM 4502 N N . HIS A 1 578 ? 12.623 -12.609 -18.993 1.00 98.31 578 HIS A N 1
ATOM 4503 C CA . HIS A 1 578 ? 11.240 -12.907 -19.375 1.00 98.31 578 HIS A CA 1
ATOM 4504 C C . HIS A 1 578 ? 10.303 -11.739 -19.088 1.00 98.31 578 HIS A C 1
ATOM 4506 O O . HIS A 1 578 ? 10.625 -10.849 -18.302 1.00 98.31 578 HIS A O 1
ATOM 4512 N N . SER A 1 579 ? 9.134 -11.768 -19.713 1.00 98.50 579 SER A N 1
ATOM 4513 C CA . SER A 1 579 ? 8.153 -10.697 -19.648 1.00 98.50 579 SER A CA 1
ATOM 4514 C C . SER A 1 579 ? 6.743 -11.243 -19.503 1.00 98.50 579 SER A C 1
ATOM 4516 O O . SER A 1 579 ? 6.429 -12.338 -19.977 1.00 98.50 579 SER A O 1
ATOM 4518 N N . MET A 1 580 ? 5.888 -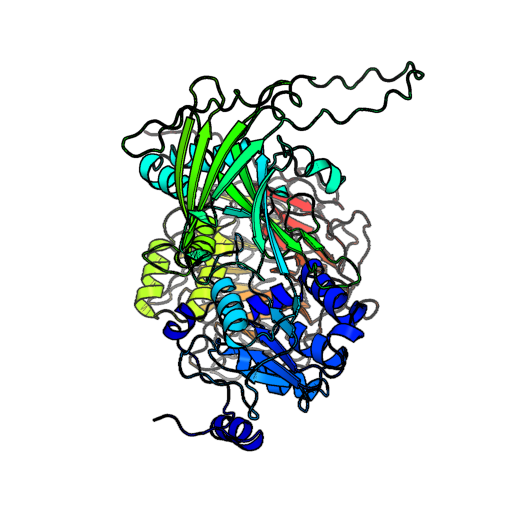10.459 -18.853 1.00 98.00 580 MET A N 1
ATOM 4519 C CA . MET A 1 580 ? 4.477 -10.763 -18.663 1.00 98.00 580 MET A CA 1
ATOM 4520 C C . MET A 1 580 ? 3.612 -9.529 -18.892 1.00 98.00 580 MET A C 1
ATOM 4522 O O . MET A 1 580 ? 3.989 -8.409 -18.550 1.00 98.00 580 MET A O 1
ATOM 4526 N N . VAL A 1 581 ? 2.422 -9.761 -19.431 1.00 96.12 581 VAL A N 1
ATOM 4527 C CA . VAL A 1 581 ? 1.378 -8.763 -19.652 1.00 96.12 581 VAL A CA 1
ATOM 4528 C C . VAL A 1 581 ? 0.110 -9.255 -18.964 1.00 96.12 581 VAL A C 1
ATOM 4530 O O . VAL A 1 581 ? -0.395 -10.331 -19.288 1.00 96.12 581 VAL A O 1
ATOM 4533 N N . LEU A 1 582 ? -0.397 -8.480 -18.005 1.00 91.50 582 LEU A N 1
ATOM 4534 C CA . LEU A 1 582 ? -1.680 -8.742 -17.354 1.00 91.50 582 LEU A CA 1
ATOM 4535 C C . LEU A 1 582 ? -2.798 -8.096 -18.172 1.00 91.50 582 LEU A C 1
ATOM 4537 O O . LEU A 1 582 ? -2.690 -6.941 -18.589 1.00 91.50 582 LEU A O 1
ATOM 4541 N N . LEU A 1 583 ? -3.881 -8.837 -18.372 1.00 85.12 583 LEU A N 1
ATOM 4542 C CA . LEU A 1 583 ? -5.047 -8.405 -19.130 1.00 85.12 583 LEU A CA 1
ATOM 4543 C C . LEU A 1 583 ? -6.229 -8.093 -18.200 1.00 85.12 583 LEU A C 1
ATOM 4545 O O . LEU A 1 583 ? -6.337 -8.661 -17.115 1.00 85.12 583 LEU A O 1
ATOM 4549 N N . ALA A 1 584 ? -7.146 -7.228 -18.644 1.00 80.81 584 ALA A N 1
ATOM 4550 C CA . ALA A 1 584 ? -8.327 -6.806 -17.874 1.00 80.81 584 ALA A CA 1
ATOM 4551 C C . ALA A 1 584 ? -9.218 -7.974 -17.397 1.00 80.81 584 ALA A C 1
ATOM 4553 O O . ALA A 1 584 ? -9.746 -7.963 -16.287 1.00 80.81 584 ALA A O 1
ATOM 4554 N N . ASN A 1 585 ? -9.335 -9.039 -18.192 1.00 80.25 585 ASN A N 1
ATOM 4555 C CA . ASN A 1 585 ? -10.070 -10.246 -17.802 1.00 80.25 585 ASN A CA 1
ATOM 4556 C C . ASN A 1 585 ? -9.362 -11.099 -16.721 1.00 80.25 585 ASN A C 1
ATOM 4558 O O . ASN A 1 585 ? -9.931 -12.079 -16.243 1.00 80.25 585 ASN A O 1
ATOM 4562 N N . GLY A 1 586 ? -8.150 -10.730 -16.297 1.00 85.81 586 GLY A N 1
ATOM 4563 C CA . GLY A 1 586 ? -7.338 -11.448 -15.313 1.00 85.81 586 GLY A CA 1
ATOM 4564 C C . GLY A 1 586 ? -6.489 -12.582 -15.890 1.00 85.81 586 GLY A C 1
ATOM 4565 O O . GLY A 1 586 ? -5.861 -13.320 -15.129 1.00 85.81 586 GLY A O 1
ATOM 4566 N N . HIS A 1 587 ? -6.456 -12.736 -17.215 1.00 88.62 587 HIS A N 1
ATOM 4567 C CA . HIS A 1 587 ? -5.488 -13.595 -17.888 1.00 88.62 587 HIS A CA 1
ATOM 4568 C C . HIS A 1 587 ? -4.115 -12.924 -17.969 1.00 88.62 587 HIS A C 1
ATOM 4570 O O . HIS A 1 587 ? -3.994 -11.698 -17.970 1.00 88.62 587 HIS A O 1
ATOM 4576 N N . VAL A 1 588 ? -3.074 -13.746 -18.077 1.00 94.38 588 VAL A N 1
ATOM 4577 C CA . VAL A 1 588 ? -1.689 -13.295 -18.213 1.00 94.38 588 VAL A CA 1
ATOM 4578 C C . VAL A 1 588 ? -1.109 -13.897 -19.478 1.00 94.38 588 VAL A C 1
ATOM 4580 O O . VAL A 1 588 ? -1.293 -15.083 -19.748 1.00 94.38 588 VAL A O 1
ATOM 4583 N N . VAL A 1 589 ? -0.399 -13.079 -20.240 1.00 95.06 589 VAL A N 1
ATOM 4584 C CA . VAL A 1 589 ? 0.369 -13.507 -21.405 1.00 95.06 589 VAL A CA 1
ATOM 4585 C C . VAL A 1 589 ? 1.847 -13.342 -21.088 1.00 95.06 589 VAL A C 1
ATOM 4587 O O . VAL A 1 589 ? 2.240 -12.327 -20.521 1.00 95.06 589 VAL A O 1
ATOM 4590 N N . ALA A 1 590 ? 2.660 -14.335 -21.424 1.00 96.81 590 ALA A N 1
ATOM 4591 C CA . ALA A 1 590 ? 4.072 -14.387 -21.084 1.00 96.81 590 ALA A CA 1
ATOM 4592 C C . ALA A 1 590 ? 4.928 -14.770 -22.300 1.00 96.81 590 ALA A C 1
ATOM 4594 O O . ALA A 1 590 ? 4.480 -15.493 -23.194 1.00 96.81 590 ALA A O 1
ATOM 4595 N N . PHE A 1 591 ? 6.156 -14.260 -22.335 1.00 97.12 591 PHE A N 1
ATOM 4596 C CA . PHE A 1 591 ? 7.146 -14.503 -23.387 1.00 97.12 591 PHE A CA 1
ATOM 4597 C C . PHE A 1 591 ? 8.568 -14.283 -22.846 1.00 97.12 591 PHE A C 1
ATOM 4599 O O . PHE A 1 591 ? 8.764 -13.726 -21.764 1.00 97.12 591 PHE A O 1
ATOM 4606 N N . GLY A 1 592 ? 9.574 -14.755 -23.577 1.00 97.62 592 GLY A N 1
ATOM 4607 C CA . GLY A 1 592 ? 10.977 -14.734 -23.175 1.00 97.62 592 GLY A CA 1
ATOM 4608 C C . GLY A 1 592 ? 11.501 -16.090 -22.705 1.00 97.62 592 GLY A C 1
ATOM 4609 O O . GLY A 1 592 ? 11.014 -17.154 -23.092 1.00 97.62 592 GLY A O 1
ATOM 4610 N N . TRP A 1 593 ? 12.535 -16.057 -21.871 1.00 96.88 593 TRP A N 1
ATOM 4611 C CA . TRP A 1 593 ? 13.215 -17.241 -21.360 1.00 96.88 593 TRP A CA 1
ATOM 4612 C C . TRP A 1 593 ? 12.329 -18.053 -20.404 1.00 96.88 593 TRP A C 1
ATOM 4614 O O . TRP A 1 593 ? 11.625 -17.497 -19.565 1.00 96.88 593 TRP A O 1
ATOM 4624 N N . ASN A 1 594 ? 12.382 -19.383 -20.513 1.00 96.00 594 ASN A N 1
ATOM 4625 C CA . ASN A 1 594 ? 11.511 -20.309 -19.782 1.00 96.00 594 ASN A CA 1
ATOM 4626 C C . ASN A 1 594 ? 12.208 -21.613 -19.340 1.00 96.00 594 ASN A C 1
ATOM 4628 O O . ASN A 1 594 ? 11.551 -22.607 -19.029 1.00 96.00 594 ASN A O 1
ATOM 4632 N N . ALA A 1 595 ? 13.544 -21.645 -19.291 1.00 93.94 595 ALA A N 1
ATOM 4633 C CA . ALA A 1 595 ? 14.280 -22.867 -18.940 1.00 93.94 595 ALA A CA 1
ATOM 4634 C C . ALA A 1 595 ? 13.924 -23.436 -17.552 1.00 93.94 595 ALA A C 1
ATOM 4636 O O . ALA A 1 595 ? 14.095 -24.631 -17.323 1.00 93.94 595 ALA A O 1
ATOM 4637 N N . PHE A 1 596 ? 13.395 -22.606 -16.647 1.00 94.88 596 PHE A N 1
ATOM 4638 C CA . PHE A 1 596 ? 12.975 -23.012 -15.306 1.00 94.88 596 PHE A CA 1
ATOM 4639 C C . PHE A 1 596 ? 11.454 -23.034 -15.119 1.00 94.88 596 PHE A C 1
ATOM 4641 O O . PHE A 1 596 ? 10.994 -23.323 -14.019 1.00 94.88 596 PHE A O 1
ATOM 4648 N N . GLY A 1 597 ? 10.674 -22.740 -16.165 1.00 95.12 597 GLY A N 1
ATOM 4649 C CA . GLY A 1 597 ? 9.213 -22.676 -16.088 1.00 95.12 597 GLY A CA 1
ATOM 4650 C C . GLY A 1 597 ? 8.656 -21.330 -15.613 1.00 95.12 597 GLY A C 1
ATOM 4651 O O . GLY A 1 597 ? 7.495 -21.255 -15.214 1.00 95.12 597 GLY A O 1
ATOM 4652 N N . GLN A 1 598 ? 9.462 -20.263 -15.624 1.00 97.31 598 GLN A N 1
ATOM 4653 C CA . GLN A 1 598 ? 9.068 -18.943 -15.117 1.00 97.31 598 GLN A CA 1
ATOM 4654 C C . GLN A 1 598 ? 7.902 -18.302 -15.875 1.00 97.31 598 GLN A C 1
ATOM 4656 O O . GLN A 1 598 ? 7.258 -17.422 -15.320 1.00 97.31 598 GLN A O 1
ATOM 4661 N N . LEU A 1 599 ? 7.592 -18.754 -17.097 1.00 96.69 599 LEU A N 1
ATOM 4662 C CA . LEU A 1 599 ? 6.416 -18.283 -17.828 1.00 96.69 599 LEU A CA 1
ATOM 4663 C C . LEU A 1 599 ? 5.115 -18.934 -17.338 1.00 96.69 599 LEU A C 1
ATOM 4665 O O . LEU A 1 599 ? 4.045 -18.421 -17.627 1.00 96.69 599 LEU A O 1
ATOM 4669 N N . GLY A 1 600 ? 5.168 -20.069 -16.630 1.00 94.94 600 GLY A N 1
ATOM 4670 C CA . GLY A 1 600 ? 3.961 -20.739 -16.131 1.00 94.94 600 GLY A CA 1
ATOM 4671 C C . GLY A 1 600 ? 3.093 -21.396 -17.218 1.00 94.94 600 GLY A C 1
ATOM 4672 O O . GLY A 1 600 ? 1.908 -21.641 -17.005 1.00 94.94 600 GLY A O 1
ATOM 4673 N N . ILE A 1 601 ? 3.664 -21.675 -18.391 1.00 92.06 601 ILE A N 1
ATOM 4674 C CA . ILE A 1 601 ? 2.958 -22.220 -19.566 1.00 92.06 601 ILE A CA 1
ATOM 4675 C C . ILE A 1 601 ? 2.976 -23.758 -19.646 1.00 92.06 601 ILE A C 1
ATOM 4677 O O . ILE A 1 601 ? 2.598 -24.342 -20.656 1.00 92.06 601 ILE A O 1
ATOM 4681 N N . GLY A 1 602 ? 3.440 -24.439 -18.602 1.00 86.38 602 GLY A N 1
ATOM 4682 C CA . GLY A 1 602 ? 3.542 -25.894 -18.565 1.00 86.38 602 GLY A CA 1
ATOM 4683 C C . GLY A 1 602 ? 4.681 -26.470 -19.411 1.00 86.38 602 GLY A C 1
ATOM 4684 O O . GLY A 1 602 ? 5.693 -25.822 -19.688 1.00 86.38 602 GLY A O 1
ATOM 4685 N N . VAL A 1 603 ? 4.525 -27.745 -19.766 1.00 71.62 603 VAL A N 1
ATOM 4686 C CA . VAL A 1 603 ? 5.426 -28.505 -20.644 1.00 71.62 603 VAL A CA 1
ATOM 4687 C C . VAL A 1 603 ? 4.748 -28.726 -21.996 1.00 71.62 603 VAL A C 1
ATOM 4689 O O . VAL A 1 603 ? 3.523 -28.722 -22.084 1.00 71.62 603 VAL A O 1
ATOM 4692 N N . SER A 1 604 ? 5.531 -28.911 -23.060 1.00 62.16 604 SER A N 1
ATOM 4693 C CA . SER A 1 604 ? 4.979 -29.117 -24.406 1.00 62.16 604 SER A CA 1
ATOM 4694 C C . SER A 1 604 ? 4.020 -30.320 -24.466 1.00 62.16 604 SER A C 1
ATOM 4696 O O . SER A 1 604 ? 4.246 -31.341 -23.815 1.00 62.16 604 SER A O 1
ATOM 4698 N N . ALA A 1 605 ? 2.975 -30.226 -25.300 1.00 53.25 605 ALA A N 1
ATOM 4699 C CA . ALA A 1 605 ? 1.962 -31.276 -25.491 1.00 53.25 605 ALA A CA 1
ATOM 4700 C C . ALA A 1 605 ? 2.540 -32.634 -25.955 1.00 53.25 605 ALA A C 1
ATOM 4702 O O . ALA A 1 605 ? 1.874 -33.659 -25.851 1.00 53.25 605 ALA A O 1
ATOM 4703 N N . PHE A 1 606 ? 3.792 -32.649 -26.426 1.00 52.88 606 PHE A N 1
ATOM 4704 C CA . PHE A 1 606 ? 4.530 -33.849 -26.832 1.00 52.88 606 PHE A CA 1
ATOM 4705 C C . PHE A 1 606 ? 5.360 -34.484 -25.701 1.00 52.88 606 PHE A C 1
ATOM 4707 O O . PHE A 1 606 ? 6.153 -35.386 -25.956 1.00 52.88 606 PHE A O 1
ATOM 4714 N N . GLY A 1 607 ? 5.197 -34.032 -24.453 1.00 49.03 607 GLY A N 1
ATOM 4715 C CA . GLY A 1 607 ? 5.613 -34.765 -23.253 1.00 49.03 607 GLY A CA 1
ATOM 4716 C C . GLY A 1 607 ? 7.119 -34.951 -23.028 1.00 49.03 607 GLY A C 1
ATOM 4717 O O . GLY A 1 607 ? 7.477 -35.693 -22.119 1.00 49.03 607 GLY A O 1
ATOM 4718 N N . ALA A 1 608 ? 8.007 -34.311 -23.801 1.00 57.88 608 ALA A N 1
ATOM 4719 C CA . ALA A 1 608 ? 9.439 -34.651 -23.768 1.00 57.88 608 ALA A CA 1
ATOM 4720 C C . ALA A 1 608 ? 10.411 -33.543 -23.316 1.00 57.88 608 ALA A C 1
ATOM 4722 O O . ALA A 1 608 ? 11.559 -33.857 -23.022 1.00 57.88 608 ALA A O 1
ATOM 4723 N N . SER A 1 609 ? 10.017 -32.269 -23.214 1.00 62.22 609 SER A N 1
ATOM 4724 C CA . SER A 1 609 ? 10.903 -31.233 -22.649 1.00 62.22 609 SER A CA 1
ATOM 4725 C C . SER A 1 609 ? 10.137 -29.951 -22.306 1.00 62.22 609 SER A C 1
ATOM 4727 O O . SER A 1 609 ? 9.206 -29.584 -23.038 1.00 62.22 609 SER A O 1
ATOM 4729 N N . PRO A 1 610 ? 10.541 -29.226 -21.245 1.00 67.75 610 PRO A N 1
ATOM 4730 C CA . PRO A 1 610 ? 10.222 -27.813 -21.080 1.00 67.75 610 PRO A CA 1
ATOM 4731 C C . PRO A 1 610 ? 10.519 -27.004 -22.345 1.00 67.75 610 PRO A C 1
ATOM 4733 O O . PRO A 1 610 ? 11.558 -27.201 -22.980 1.00 67.75 610 PRO A O 1
ATOM 4736 N N . VAL A 1 611 ? 9.630 -26.070 -22.688 1.00 80.12 611 VAL A N 1
ATOM 4737 C CA . VAL A 1 611 ? 9.899 -25.054 -23.713 1.00 80.12 611 VAL A CA 1
ATOM 4738 C C . VAL A 1 611 ? 10.898 -24.066 -23.117 1.00 80.12 611 VAL A C 1
ATOM 4740 O O . VAL A 1 611 ? 10.569 -23.406 -22.140 1.00 80.12 611 VAL A O 1
ATOM 4743 N N . ALA A 1 612 ? 12.121 -23.996 -23.647 1.00 84.81 612 ALA A N 1
ATOM 4744 C CA . ALA A 1 612 ? 13.215 -23.237 -23.027 1.00 84.81 612 ALA A CA 1
ATOM 4745 C C . ALA A 1 612 ? 13.119 -21.712 -23.219 1.00 84.81 612 ALA A C 1
ATOM 4747 O O . ALA A 1 612 ? 13.693 -20.962 -22.428 1.00 84.81 612 ALA A O 1
ATOM 4748 N N . ALA A 1 613 ? 12.416 -21.255 -24.255 1.00 89.75 613 ALA A N 1
ATOM 4749 C CA . ALA A 1 613 ? 12.153 -19.851 -24.549 1.00 89.75 613 ALA A CA 1
ATOM 4750 C C . ALA A 1 613 ? 10.937 -19.729 -25.479 1.00 89.75 613 ALA A C 1
ATOM 4752 O O . ALA A 1 613 ? 10.638 -20.663 -26.225 1.00 89.75 613 ALA A O 1
ATOM 4753 N N . VAL A 1 614 ? 10.251 -18.590 -25.429 1.00 92.00 614 VAL A N 1
ATOM 4754 C CA . VAL A 1 614 ? 9.025 -18.320 -26.184 1.00 92.00 614 VAL A CA 1
ATOM 4755 C C . VAL A 1 614 ? 9.108 -16.927 -26.806 1.00 92.00 614 VAL A C 1
ATOM 4757 O O . VAL A 1 614 ? 9.146 -15.935 -26.085 1.00 92.00 614 VAL A O 1
ATOM 4760 N N . SER A 1 615 ? 9.119 -16.846 -28.137 1.00 92.75 615 SER A N 1
ATOM 4761 C CA . SER A 1 615 ? 9.180 -15.588 -28.901 1.00 92.75 615 SER A CA 1
ATOM 4762 C C . SER A 1 615 ? 7.813 -15.025 -29.291 1.00 92.75 615 SER A C 1
ATOM 4764 O O . SER A 1 615 ? 7.761 -13.967 -29.905 1.00 92.75 615 SER A O 1
ATOM 4766 N N . SER A 1 616 ? 6.712 -15.686 -28.931 1.00 91.25 616 SER A N 1
ATOM 4767 C CA . SER A 1 616 ? 5.346 -15.233 -29.210 1.00 91.25 616 SER A CA 1
ATOM 4768 C C . SER A 1 616 ? 4.535 -15.078 -27.920 1.00 91.25 616 SER A C 1
ATOM 4770 O O . SER A 1 616 ? 4.700 -15.872 -26.991 1.00 91.25 616 SER A O 1
ATOM 4772 N N . PRO A 1 617 ? 3.640 -14.082 -27.819 1.00 93.00 617 PRO A N 1
ATOM 4773 C CA . PRO A 1 617 ? 2.812 -13.916 -26.630 1.00 93.00 617 PRO A CA 1
ATOM 4774 C C . PRO A 1 617 ? 1.990 -15.186 -26.344 1.00 93.00 617 PRO A C 1
ATOM 4776 O O . PRO A 1 617 ? 1.110 -15.551 -27.117 1.00 93.00 617 PRO A O 1
ATOM 4779 N N . THR A 1 618 ? 2.283 -15.876 -25.236 1.00 92.81 618 THR A N 1
ATOM 4780 C CA . THR A 1 618 ? 1.650 -17.157 -24.881 1.00 92.81 618 THR A CA 1
ATOM 4781 C C . THR A 1 618 ? 0.847 -17.040 -23.592 1.00 92.81 618 THR A C 1
ATOM 4783 O O . THR A 1 618 ? 1.322 -16.493 -22.600 1.00 92.81 618 THR A O 1
ATOM 4786 N N . LEU A 1 619 ? -0.380 -17.562 -23.589 1.00 92.12 619 LEU A N 1
ATOM 4787 C CA . LEU A 1 619 ? -1.253 -17.539 -22.418 1.00 92.12 619 LEU A CA 1
ATOM 4788 C C . LEU A 1 619 ? -0.675 -18.401 -21.281 1.00 92.12 619 LEU A C 1
ATOM 4790 O O . LEU A 1 619 ? -0.369 -19.576 -21.477 1.00 92.12 619 LEU A O 1
ATOM 4794 N N . VAL A 1 620 ? -0.574 -17.831 -20.083 1.00 93.62 620 VAL A N 1
ATOM 4795 C CA . VAL A 1 620 ? -0.231 -18.566 -18.859 1.00 93.62 620 VAL A CA 1
ATOM 4796 C C . VAL A 1 620 ? -1.402 -19.464 -18.468 1.00 93.62 620 VAL A C 1
ATOM 4798 O O . VAL A 1 620 ? -2.547 -19.011 -18.431 1.00 93.62 620 VAL A O 1
ATOM 4801 N N . HIS A 1 621 ? -1.134 -20.731 -18.146 1.00 86.44 621 HIS A N 1
ATOM 4802 C CA . HIS A 1 621 ? -2.182 -21.673 -17.757 1.00 86.44 621 HIS A CA 1
ATOM 4803 C C . HIS A 1 621 ? -2.499 -21.542 -16.260 1.00 86.44 621 HIS A C 1
ATOM 4805 O O . HIS A 1 621 ? -1.654 -21.903 -15.437 1.00 86.44 621 HIS A O 1
ATOM 4811 N N . PRO A 1 622 ? -3.693 -21.058 -15.861 1.00 84.69 622 PRO A N 1
ATOM 4812 C CA . PRO A 1 622 ? -4.081 -21.083 -14.458 1.00 84.69 622 PRO A CA 1
ATOM 4813 C C . PRO A 1 622 ? -4.223 -22.539 -13.977 1.00 84.69 622 PRO A C 1
ATOM 4815 O O . PRO A 1 622 ? -4.607 -23.413 -14.757 1.00 84.69 622 PRO A O 1
ATOM 4818 N N . PRO A 1 623 ? -3.954 -22.823 -12.691 1.00 84.88 623 PRO A N 1
ATOM 4819 C CA . PRO A 1 623 ? -3.959 -24.194 -12.177 1.00 84.88 623 PRO A CA 1
ATOM 4820 C C . PRO A 1 623 ? -5.359 -24.819 -12.102 1.00 84.88 623 PRO A C 1
ATOM 4822 O O . PRO A 1 623 ? -5.479 -26.038 -12.014 1.00 84.88 623 PRO A O 1
ATOM 4825 N N . ALA A 1 624 ? -6.414 -24.003 -12.135 1.00 85.94 624 ALA A N 1
ATOM 4826 C CA . ALA A 1 624 ? -7.799 -24.446 -12.203 1.00 85.94 624 ALA A CA 1
ATOM 4827 C C . ALA A 1 624 ? -8.657 -23.427 -12.978 1.00 85.94 624 ALA A C 1
ATOM 4829 O O . ALA A 1 624 ? -8.323 -22.235 -12.992 1.00 85.94 624 ALA A O 1
ATOM 4830 N N . PRO A 1 625 ? -9.772 -23.861 -13.596 1.00 84.94 625 PRO A N 1
ATOM 4831 C CA . PRO A 1 625 ? -10.745 -22.954 -14.198 1.00 84.94 625 PRO A CA 1
ATOM 4832 C C . PRO A 1 625 ? -11.283 -21.932 -13.188 1.00 84.94 625 PRO A C 1
ATOM 4834 O O . PRO A 1 625 ? -11.477 -22.251 -12.017 1.00 84.94 625 PRO A O 1
ATOM 4837 N N . GLY A 1 626 ? -11.550 -20.710 -13.651 1.00 83.44 626 GLY A N 1
ATOM 4838 C CA . GLY A 1 626 ? -12.154 -19.646 -12.838 1.00 83.44 626 GLY A CA 1
ATOM 4839 C C . GLY A 1 626 ? -11.175 -18.816 -12.003 1.00 83.44 626 GLY A C 1
ATOM 4840 O O . GLY A 1 626 ? -11.585 -17.805 -11.446 1.00 83.44 626 GLY A O 1
ATOM 4841 N N . ILE A 1 627 ? -9.888 -19.175 -11.944 1.00 87.25 627 ILE A N 1
ATOM 4842 C CA . ILE A 1 627 ? -8.870 -18.328 -11.307 1.00 87.25 627 ILE A CA 1
ATOM 4843 C C . ILE A 1 627 ? -8.569 -17.131 -12.209 1.00 87.25 627 ILE A C 1
ATOM 4845 O O . ILE A 1 627 ? -8.178 -17.304 -13.364 1.00 87.25 627 ILE A O 1
ATOM 4849 N N . ARG A 1 628 ? -8.683 -15.921 -11.654 1.00 85.88 628 ARG A N 1
ATOM 4850 C CA . ARG A 1 628 ? -8.268 -14.678 -12.311 1.00 85.88 628 ARG A CA 1
ATOM 4851 C C . ARG A 1 628 ? -7.147 -14.026 -11.522 1.00 85.88 628 ARG A C 1
ATOM 4853 O O . ARG A 1 628 ? -7.227 -13.919 -10.299 1.00 85.88 628 ARG A O 1
ATOM 4860 N N . PHE A 1 629 ? -6.113 -13.570 -12.215 1.00 87.62 629 PHE A N 1
ATOM 4861 C CA . PHE A 1 629 ? -5.022 -12.828 -11.596 1.00 87.62 629 PHE A CA 1
ATOM 4862 C C . PHE A 1 629 ? -5.326 -11.328 -11.573 1.00 87.62 629 PHE A C 1
ATOM 4864 O O . PHE A 1 629 ? -5.953 -10.794 -12.485 1.00 87.62 629 PHE A O 1
ATOM 4871 N N . VAL A 1 630 ? -4.900 -10.654 -10.505 1.00 83.56 630 VAL A N 1
ATOM 4872 C CA . VAL A 1 630 ? -5.034 -9.197 -10.307 1.00 83.56 630 VAL A CA 1
ATOM 4873 C C . VAL A 1 630 ? -3.684 -8.498 -10.195 1.00 83.56 630 VAL A C 1
ATOM 4875 O O . VAL A 1 630 ? -3.594 -7.288 -10.370 1.00 83.56 630 VAL A O 1
ATOM 4878 N N . SER A 1 631 ? -2.616 -9.249 -9.926 1.00 87.12 631 SER A N 1
ATOM 4879 C CA . SER A 1 631 ? -1.252 -8.733 -9.928 1.00 87.12 631 SER A CA 1
ATOM 4880 C C . SER A 1 631 ? -0.272 -9.842 -10.283 1.00 87.12 631 SER A C 1
ATOM 4882 O O . SER A 1 631 ? -0.480 -11.007 -9.938 1.00 87.12 631 SER A O 1
ATOM 4884 N N . VAL A 1 632 ? 0.808 -9.470 -10.961 1.00 94.06 632 VAL A N 1
ATOM 4885 C CA . VAL A 1 632 ? 1.921 -10.358 -11.291 1.00 94.06 632 VAL A CA 1
ATOM 4886 C C . VAL A 1 632 ? 3.232 -9.683 -10.919 1.00 94.06 632 VAL A C 1
ATOM 4888 O O . VAL A 1 632 ? 3.346 -8.459 -10.949 1.00 94.06 632 VAL A O 1
ATOM 4891 N N . SER A 1 633 ? 4.232 -10.471 -10.547 1.00 97.50 633 SER A N 1
ATOM 4892 C CA . SER A 1 633 ? 5.584 -9.986 -10.286 1.00 97.50 633 SER A CA 1
ATOM 4893 C C . SER A 1 633 ? 6.597 -10.987 -10.821 1.00 97.50 633 SER A C 1
ATOM 4895 O O . SER A 1 633 ? 6.390 -12.194 -10.726 1.00 97.50 633 SER A O 1
ATOM 4897 N N . CYS A 1 634 ? 7.673 -10.483 -11.416 1.00 96.94 634 CYS A N 1
ATOM 4898 C CA . CYS A 1 634 ? 8.688 -11.285 -12.087 1.00 96.94 634 CYS A CA 1
ATOM 4899 C C . CYS A 1 634 ? 10.037 -11.066 -11.401 1.00 96.94 634 CYS A C 1
ATOM 4901 O O . CYS A 1 634 ? 10.489 -9.933 -11.278 1.00 96.94 634 CYS A O 1
ATOM 4903 N N . GLY A 1 635 ? 10.664 -12.145 -10.935 1.00 97.12 635 GLY A N 1
ATOM 4904 C CA . GLY A 1 635 ? 12.026 -12.122 -10.403 1.00 97.12 635 GLY A CA 1
ATOM 4905 C C . GLY A 1 635 ? 13.056 -12.426 -11.484 1.00 97.12 635 GLY A C 1
ATOM 4906 O O . GLY A 1 635 ? 12.756 -12.390 -12.677 1.00 97.12 635 GLY A O 1
ATOM 4907 N N . PHE A 1 636 ? 14.272 -12.807 -11.086 1.00 96.50 636 PHE A N 1
ATOM 4908 C CA . PHE A 1 636 ? 15.317 -13.155 -12.060 1.00 96.50 636 PHE A CA 1
ATOM 4909 C C . PHE A 1 636 ? 14.914 -14.334 -12.961 1.00 96.50 636 PHE A C 1
ATOM 4911 O O . PHE A 1 636 ? 15.086 -14.279 -14.175 1.00 96.50 636 PHE A O 1
ATOM 4918 N N . ALA A 1 637 ? 14.368 -15.396 -12.360 1.00 97.56 637 ALA A N 1
ATOM 4919 C CA . ALA A 1 637 ? 13.981 -16.628 -13.051 1.00 97.56 637 ALA A CA 1
ATOM 4920 C C . ALA A 1 637 ? 12.744 -17.295 -12.421 1.00 97.56 637 ALA A C 1
ATOM 4922 O O . ALA A 1 637 ? 12.574 -18.510 -12.512 1.00 97.56 637 ALA A O 1
ATOM 4923 N N . HIS A 1 638 ? 11.903 -16.526 -11.731 1.00 98.62 638 HIS A N 1
ATOM 4924 C CA . HIS A 1 638 ? 10.651 -16.987 -11.125 1.00 98.62 638 HIS A CA 1
ATOM 4925 C C . HIS A 1 638 ? 9.571 -15.918 -11.252 1.00 98.62 638 HIS A C 1
ATOM 4927 O O . HIS A 1 638 ? 9.849 -14.781 -11.638 1.00 98.62 638 HIS A O 1
ATOM 4933 N N . SER A 1 639 ? 8.322 -16.282 -10.991 1.00 98.69 639 SER A N 1
ATOM 4934 C CA . SER A 1 639 ? 7.190 -15.357 -11.038 1.00 98.69 639 SER A CA 1
ATOM 4935 C C . SER A 1 639 ? 6.171 -15.676 -9.959 1.00 98.69 639 SER A C 1
ATOM 4937 O O . SER A 1 639 ? 5.980 -16.839 -9.596 1.00 98.69 639 SER A O 1
ATOM 4939 N N . LEU A 1 640 ? 5.534 -14.622 -9.457 1.00 98.62 640 LEU A N 1
ATOM 4940 C CA . LEU A 1 640 ? 4.427 -14.675 -8.514 1.00 98.62 640 LEU A CA 1
ATOM 4941 C C . LEU A 1 640 ? 3.171 -14.106 -9.158 1.00 98.62 640 LEU A C 1
ATOM 4943 O O . LEU A 1 640 ? 3.221 -13.109 -9.878 1.00 98.62 640 LEU A O 1
ATOM 4947 N N . PHE A 1 641 ? 2.041 -14.715 -8.828 1.00 97.94 641 PHE A N 1
ATOM 4948 C CA . PHE A 1 641 ? 0.723 -14.325 -9.296 1.00 97.94 641 PHE A CA 1
ATOM 4949 C C . PHE A 1 641 ? -0.192 -14.179 -8.090 1.00 97.94 641 PHE A C 1
ATOM 4951 O O . PHE A 1 641 ? -0.339 -15.111 -7.297 1.00 97.94 641 PHE A O 1
ATOM 4958 N N . LEU A 1 642 ? -0.817 -13.016 -7.962 1.00 94.00 642 LEU A N 1
ATOM 4959 C CA . LEU A 1 642 ? -1.865 -12.771 -6.989 1.00 94.00 642 LEU A CA 1
ATOM 4960 C C . LEU A 1 642 ? -3.212 -12.936 -7.678 1.00 94.00 642 LEU A C 1
ATOM 4962 O O . LEU A 1 642 ? -3.493 -12.267 -8.673 1.00 94.00 642 LEU A O 1
ATOM 4966 N N . SER A 1 643 ? -4.033 -13.834 -7.152 1.00 86.88 643 SER A N 1
ATOM 4967 C CA . SER A 1 643 ? -5.408 -14.005 -7.611 1.00 86.88 643 SER A CA 1
ATOM 4968 C C . SER A 1 643 ? -6.365 -13.019 -6.961 1.00 86.88 643 SER A C 1
ATOM 4970 O O . SER A 1 643 ? -6.100 -12.441 -5.909 1.00 86.88 643 SER A O 1
ATOM 4972 N N . ASP A 1 644 ? -7.510 -12.883 -7.602 1.00 79.25 644 ASP A N 1
ATOM 4973 C CA . ASP A 1 644 ? -8.629 -12.038 -7.221 1.00 79.25 644 ASP A CA 1
ATOM 4974 C C . ASP A 1 644 ? -9.309 -12.472 -5.898 1.00 79.25 644 ASP A C 1
ATOM 4976 O O . ASP A 1 644 ? -9.989 -11.677 -5.254 1.00 79.25 644 ASP A O 1
ATOM 4980 N N . SER A 1 645 ? -9.028 -13.698 -5.441 1.00 79.00 645 SER A N 1
ATOM 4981 C CA . SER A 1 645 ? -9.411 -14.245 -4.136 1.00 79.00 645 SER A CA 1
ATOM 4982 C C . SER A 1 645 ? -8.335 -14.076 -3.045 1.00 79.00 645 SER A C 1
ATOM 4984 O O . SER A 1 645 ? -8.386 -14.768 -2.027 1.00 79.00 645 SER A O 1
ATOM 4986 N N . GLY A 1 646 ? -7.287 -13.279 -3.283 1.00 81.44 646 GLY A N 1
ATOM 4987 C CA . GLY A 1 646 ? -6.188 -13.062 -2.329 1.00 81.44 646 GLY A CA 1
ATOM 4988 C C . GLY A 1 646 ? -5.252 -14.263 -2.130 1.00 81.44 646 GLY A C 1
ATOM 4989 O O . GLY A 1 646 ? -4.533 -14.326 -1.135 1.00 81.44 646 GLY A O 1
ATOM 4990 N N . ARG A 1 647 ? -5.262 -15.245 -3.046 1.00 90.62 647 ARG A N 1
ATOM 4991 C CA . ARG A 1 647 ? -4.330 -16.393 -3.036 1.00 90.62 647 ARG A CA 1
ATOM 4992 C C . ARG A 1 647 ? -3.110 -16.117 -3.904 1.00 90.62 647 ARG A C 1
ATOM 4994 O O . ARG A 1 647 ? -3.260 -15.555 -4.993 1.00 90.62 647 ARG A O 1
ATOM 5001 N N . VAL A 1 648 ? -1.943 -16.590 -3.467 1.00 96.50 648 VAL A N 1
ATOM 5002 C CA . VAL A 1 648 ? -0.673 -16.452 -4.194 1.00 96.50 648 VAL A CA 1
ATOM 5003 C C . VAL A 1 648 ? -0.270 -17.765 -4.856 1.00 96.50 648 VAL A C 1
ATOM 5005 O O . VAL A 1 648 ? -0.341 -18.840 -4.257 1.00 96.50 648 VAL A O 1
ATOM 5008 N N . TYR A 1 649 ? 0.181 -17.657 -6.100 1.00 98.31 649 TYR A N 1
ATOM 5009 C CA . TYR A 1 649 ? 0.722 -18.750 -6.896 1.00 98.31 649 TYR A CA 1
ATOM 5010 C C . TYR A 1 649 ? 2.130 -18.393 -7.362 1.00 98.31 649 TYR A C 1
ATOM 5012 O O . TYR A 1 649 ? 2.437 -17.219 -7.570 1.00 98.31 649 TYR A O 1
ATOM 5020 N N . SER A 1 650 ? 2.977 -19.397 -7.556 1.00 98.38 650 SER A N 1
ATOM 5021 C CA . SER A 1 650 ? 4.366 -19.213 -7.975 1.00 98.38 650 SER A CA 1
ATOM 5022 C C . SER A 1 650 ? 4.774 -20.209 -9.061 1.00 98.38 650 SER A C 1
ATOM 5024 O O . SER A 1 650 ? 4.291 -21.343 -9.101 1.00 98.38 650 SER A O 1
ATOM 5026 N N . CYS A 1 651 ? 5.658 -19.795 -9.968 1.00 98.06 651 CYS A N 1
ATOM 5027 C CA . CYS A 1 651 ? 6.310 -20.697 -10.919 1.00 98.06 651 CYS A CA 1
ATOM 5028 C C . CYS A 1 651 ? 7.743 -20.255 -11.246 1.00 98.06 651 CYS A C 1
ATOM 5030 O O . CYS A 1 651 ? 8.168 -19.149 -10.906 1.00 98.06 651 CYS A O 1
ATOM 5032 N N . GLY A 1 652 ? 8.502 -21.126 -11.906 1.00 97.88 652 GLY A N 1
ATOM 5033 C CA . GLY A 1 652 ? 9.888 -20.899 -12.293 1.00 97.88 652 GLY A CA 1
ATOM 5034 C C . GLY A 1 652 ? 10.908 -21.607 -11.409 1.00 97.88 652 GLY A C 1
ATOM 5035 O O . GLY A 1 652 ? 10.707 -22.728 -10.935 1.00 97.88 652 GLY A O 1
ATOM 5036 N N . MET A 1 653 ? 12.050 -20.951 -11.218 1.00 97.69 653 MET A N 1
ATOM 5037 C CA . MET A 1 653 ? 13.174 -21.472 -10.454 1.00 97.69 653 MET A CA 1
ATOM 5038 C C . MET A 1 653 ? 12.826 -21.599 -8.963 1.00 97.69 653 MET A C 1
ATOM 5040 O O . MET A 1 653 ? 12.409 -20.617 -8.364 1.00 97.69 653 MET A O 1
ATOM 5044 N N . GLY A 1 654 ? 13.066 -22.767 -8.350 1.00 97.69 654 GLY A N 1
ATOM 5045 C CA . GLY A 1 654 ? 12.840 -23.004 -6.917 1.00 97.69 654 GLY A CA 1
ATOM 5046 C C . GLY A 1 654 ? 14.093 -23.314 -6.101 1.00 97.69 654 GLY A C 1
ATOM 5047 O O . GLY A 1 654 ? 13.980 -23.562 -4.909 1.00 97.69 654 GLY A O 1
ATOM 5048 N N . SER A 1 655 ? 15.291 -23.287 -6.692 1.00 98.00 655 SER A N 1
ATOM 5049 C CA . SER A 1 655 ? 16.526 -23.788 -6.063 1.00 98.00 655 SER A CA 1
ATOM 5050 C C . SER A 1 655 ? 16.906 -23.127 -4.728 1.00 98.00 655 SER A C 1
ATOM 5052 O O . SER A 1 655 ? 17.582 -23.761 -3.925 1.00 98.00 655 SER A O 1
ATOM 5054 N N . HIS A 1 656 ? 16.454 -21.896 -4.467 1.00 97.56 656 HIS A N 1
ATOM 5055 C CA . HIS A 1 656 ? 16.662 -21.180 -3.199 1.00 97.56 656 HIS A CA 1
ATOM 5056 C C . HIS A 1 656 ? 15.396 -21.145 -2.327 1.00 97.56 656 HIS A C 1
ATOM 5058 O O . HIS A 1 656 ? 15.366 -20.462 -1.311 1.00 97.56 656 HIS A O 1
ATOM 5064 N N . GLY A 1 657 ? 14.327 -21.841 -2.720 1.00 98.00 657 GLY A N 1
ATOM 5065 C CA . GLY A 1 657 ? 13.032 -21.801 -2.042 1.00 98.00 657 GLY A CA 1
ATOM 5066 C C . GLY A 1 657 ? 12.144 -20.611 -2.429 1.00 98.00 657 GLY A C 1
ATOM 5067 O O . GLY A 1 657 ? 11.112 -20.390 -1.804 1.00 98.00 657 GLY A O 1
ATOM 5068 N N . GLN A 1 658 ? 12.499 -19.846 -3.470 1.00 98.25 658 GLN A N 1
ATOM 5069 C CA . GLN A 1 658 ? 11.834 -18.581 -3.834 1.00 98.25 658 GLN A CA 1
ATOM 5070 C C . GLN A 1 658 ? 10.396 -18.725 -4.361 1.00 98.25 658 GLN A C 1
ATOM 5072 O O . GLN A 1 658 ? 9.751 -17.722 -4.666 1.00 98.25 658 GLN A O 1
ATOM 5077 N N . LEU A 1 659 ? 9.901 -19.962 -4.454 1.00 98.44 659 LEU A N 1
ATOM 5078 C CA . LEU A 1 659 ? 8.521 -20.287 -4.807 1.00 98.44 659 LEU A CA 1
ATOM 5079 C C . LEU A 1 659 ? 7.620 -20.495 -3.582 1.00 98.44 659 LEU A C 1
ATOM 5081 O O . LEU A 1 659 ? 6.404 -20.465 -3.733 1.00 98.44 659 LEU A O 1
ATOM 5085 N N . GLY A 1 660 ? 8.182 -20.702 -2.385 1.00 98.00 660 GLY A N 1
ATOM 5086 C CA . GLY A 1 660 ? 7.409 -20.809 -1.142 1.00 98.00 660 GLY A CA 1
ATOM 5087 C C . GLY A 1 660 ? 6.598 -22.103 -0.977 1.00 98.00 660 GLY A C 1
ATOM 5088 O O . GLY A 1 660 ? 5.817 -22.210 -0.038 1.00 98.00 660 GLY A O 1
ATOM 5089 N N . ASN A 1 661 ? 6.754 -23.101 -1.856 1.00 96.75 661 ASN A N 1
ATOM 5090 C CA . ASN A 1 661 ? 5.950 -24.333 -1.831 1.00 96.75 661 ASN A CA 1
ATOM 5091 C C . ASN A 1 661 ? 6.519 -25.444 -0.924 1.00 96.75 661 ASN A C 1
ATOM 5093 O O . ASN A 1 661 ? 6.229 -26.616 -1.153 1.00 96.75 661 ASN A O 1
ATOM 5097 N N . ASN A 1 662 ? 7.324 -25.099 0.086 1.00 96.94 662 ASN A N 1
ATOM 5098 C CA . ASN A 1 662 ? 7.957 -26.045 1.014 1.00 96.94 662 ASN A CA 1
ATOM 5099 C C . ASN A 1 662 ? 8.902 -27.070 0.351 1.00 96.94 662 ASN A C 1
ATOM 5101 O O . ASN A 1 662 ? 9.127 -28.162 0.867 1.00 96.94 662 ASN A O 1
ATOM 5105 N N . ASP A 1 663 ? 9.482 -26.725 -0.796 1.00 95.25 663 ASP A N 1
ATOM 5106 C CA . ASP A 1 663 ? 10.559 -27.485 -1.424 1.00 95.25 663 ASP A CA 1
ATOM 5107 C C . ASP A 1 663 ? 11.446 -26.572 -2.290 1.00 95.25 663 ASP A C 1
ATOM 5109 O O . ASP A 1 663 ? 11.279 -25.350 -2.306 1.00 95.25 663 ASP A O 1
ATOM 5113 N N . ARG A 1 664 ? 12.442 -27.160 -2.964 1.00 97.00 664 ARG A N 1
ATOM 5114 C CA . ARG A 1 664 ? 13.380 -26.445 -3.849 1.00 97.00 664 ARG A CA 1
ATOM 5115 C C . ARG A 1 664 ? 13.231 -26.811 -5.328 1.00 97.00 664 ARG A C 1
ATOM 5117 O O . ARG A 1 664 ? 14.155 -26.627 -6.121 1.00 97.00 664 ARG A O 1
ATOM 5124 N N . SER A 1 665 ? 12.089 -27.376 -5.699 1.00 96.56 665 SER A N 1
ATOM 5125 C CA . SER A 1 665 ? 11.831 -27.854 -7.053 1.00 96.56 665 SER A CA 1
ATOM 5126 C C . SER A 1 665 ? 11.389 -26.713 -7.961 1.00 96.56 665 SER A C 1
ATOM 5128 O O . SER A 1 665 ? 10.703 -25.786 -7.541 1.00 96.56 665 SER A O 1
ATOM 5130 N N . HIS A 1 666 ? 11.740 -26.801 -9.239 1.00 96.06 666 HIS A N 1
ATOM 5131 C CA . HIS A 1 666 ? 11.188 -25.918 -10.263 1.00 96.06 666 HIS A CA 1
ATOM 5132 C C . HIS A 1 666 ? 9.693 -26.205 -10.490 1.00 96.06 666 HIS A C 1
ATOM 5134 O O . HIS A 1 666 ? 9.219 -27.329 -10.277 1.00 96.06 666 HIS A O 1
ATOM 5140 N N . ARG A 1 667 ? 8.948 -25.194 -10.944 1.00 95.25 667 ARG A N 1
ATOM 5141 C CA . ARG A 1 667 ? 7.519 -25.304 -11.272 1.00 95.25 667 ARG A CA 1
ATOM 5142 C C . ARG A 1 667 ? 7.256 -24.713 -12.648 1.00 95.25 667 ARG A C 1
ATOM 5144 O O . ARG A 1 667 ? 7.609 -23.571 -12.903 1.00 95.25 667 ARG A O 1
ATOM 5151 N N . TRP A 1 668 ? 6.599 -25.474 -13.516 1.00 93.94 668 TRP A N 1
ATOM 5152 C CA . TRP A 1 668 ? 6.290 -25.047 -14.888 1.00 93.94 668 TRP A CA 1
ATOM 5153 C C . TRP A 1 668 ? 4.892 -24.465 -15.056 1.00 93.94 668 TRP A C 1
ATOM 5155 O O . TRP A 1 668 ? 4.585 -23.918 -16.107 1.00 93.94 668 TRP A O 1
ATOM 5165 N N . VAL A 1 669 ? 4.061 -24.551 -14.022 1.00 93.69 669 VAL A N 1
ATOM 5166 C CA . VAL A 1 669 ? 2.730 -23.942 -13.959 1.00 93.69 669 VAL A CA 1
ATOM 5167 C C . VAL A 1 669 ? 2.595 -23.180 -12.639 1.00 93.69 669 VAL A C 1
ATOM 5169 O O . VAL A 1 669 ? 3.231 -23.587 -11.655 1.00 93.69 669 VAL A O 1
ATOM 5172 N N . PRO A 1 670 ? 1.796 -22.098 -12.581 1.00 97.25 670 PRO A N 1
ATOM 5173 C CA . PRO A 1 670 ? 1.503 -21.403 -11.334 1.00 97.25 670 PRO A CA 1
ATOM 5174 C C . PRO A 1 670 ? 0.986 -22.387 -10.281 1.00 97.25 670 PRO A C 1
ATOM 5176 O O . PRO A 1 670 ? -0.050 -23.025 -10.452 1.00 97.25 670 PRO A O 1
ATOM 5179 N N . THR A 1 671 ? 1.733 -22.531 -9.192 1.00 97.00 671 THR A N 1
ATOM 5180 C CA . THR A 1 671 ? 1.467 -23.493 -8.121 1.00 97.00 671 THR A CA 1
ATOM 5181 C C . THR A 1 671 ? 1.077 -22.740 -6.857 1.00 97.00 671 THR A C 1
ATOM 5183 O O . THR A 1 671 ? 1.773 -21.815 -6.447 1.00 97.00 671 THR A O 1
ATOM 5186 N N . PHE A 1 672 ? -0.045 -23.118 -6.248 1.00 96.81 672 PHE A N 1
ATOM 5187 C CA . PHE A 1 672 ? -0.587 -22.443 -5.068 1.00 96.81 672 PHE A CA 1
ATOM 5188 C C . PHE A 1 672 ? 0.359 -22.539 -3.860 1.00 96.81 672 PHE A C 1
ATOM 5190 O O . PHE A 1 672 ? 0.944 -23.596 -3.607 1.00 96.81 672 PHE A O 1
ATOM 5197 N N . ILE A 1 673 ? 0.483 -21.447 -3.103 1.00 97.31 673 ILE A N 1
ATOM 5198 C CA . ILE A 1 673 ? 1.214 -21.388 -1.832 1.00 97.31 673 ILE A CA 1
ATOM 5199 C C . ILE A 1 673 ? 0.195 -21.450 -0.681 1.00 97.31 673 ILE A C 1
ATOM 5201 O O . ILE A 1 673 ? -0.422 -20.435 -0.368 1.00 97.31 673 ILE A O 1
ATOM 5205 N N . PRO A 1 674 ? -0.007 -22.612 -0.032 1.00 91.44 674 PRO A N 1
ATOM 5206 C CA . PRO A 1 674 ? -1.103 -22.790 0.925 1.00 91.44 674 PRO A CA 1
ATOM 5207 C C . PRO A 1 674 ? -0.848 -22.189 2.312 1.00 91.44 674 PRO A C 1
ATOM 5209 O O . PRO A 1 674 ? -1.760 -22.146 3.129 1.00 91.44 674 PRO A O 1
ATOM 5212 N N . THR A 1 675 ? 0.381 -21.771 2.612 1.00 91.56 675 THR A N 1
ATOM 5213 C CA . THR A 1 675 ? 0.789 -21.311 3.951 1.00 91.56 675 THR A CA 1
ATOM 5214 C C . THR A 1 675 ? 0.544 -19.822 4.197 1.00 91.56 675 THR A C 1
ATOM 5216 O O . THR A 1 675 ? 0.853 -19.339 5.281 1.00 91.56 675 THR A O 1
ATOM 5219 N N . ILE A 1 676 ? 0.048 -19.095 3.194 1.00 89.19 676 ILE A N 1
ATOM 5220 C CA . ILE A 1 676 ? -0.317 -17.678 3.268 1.00 89.19 676 ILE A CA 1
ATOM 5221 C C . ILE A 1 676 ? -1.650 -17.470 2.550 1.00 89.19 676 ILE A C 1
ATOM 5223 O O . ILE A 1 676 ? -1.911 -18.079 1.510 1.00 89.19 676 ILE A O 1
ATOM 5227 N N . ASP A 1 677 ? -2.494 -16.613 3.105 1.00 82.25 677 ASP A N 1
ATOM 5228 C CA . ASP A 1 677 ? -3.777 -16.221 2.538 1.00 82.25 677 ASP A CA 1
ATOM 5229 C C . ASP A 1 677 ? -4.007 -14.715 2.727 1.00 82.25 677 ASP A C 1
ATOM 5231 O O . ASP A 1 677 ? -3.189 -14.018 3.330 1.00 82.25 677 ASP A O 1
ATOM 5235 N N . ARG A 1 678 ? -5.103 -14.199 2.154 1.00 76.81 678 ARG A N 1
ATOM 5236 C CA . ARG A 1 678 ? -5.496 -12.778 2.256 1.00 76.81 678 ARG A CA 1
ATOM 5237 C C . ARG A 1 678 ? -4.382 -11.820 1.818 1.00 76.81 678 ARG A C 1
ATOM 5239 O O . ARG A 1 678 ? -4.174 -10.756 2.400 1.00 76.81 678 ARG A O 1
ATOM 5246 N N . CYS A 1 679 ? -3.652 -12.218 0.782 1.00 83.38 679 CYS A N 1
ATOM 5247 C CA . CYS A 1 679 ? -2.547 -11.444 0.252 1.00 83.38 679 CYS A CA 1
ATOM 5248 C C . CYS A 1 679 ? -3.069 -10.291 -0.612 1.00 83.38 679 CYS A C 1
ATOM 5250 O O . CYS A 1 679 ? -4.031 -10.457 -1.363 1.00 83.38 679 CYS A O 1
ATOM 5252 N N . THR A 1 680 ? -2.410 -9.139 -0.540 1.00 78.88 680 THR A N 1
ATOM 5253 C CA . THR A 1 680 ? -2.775 -7.926 -1.291 1.00 78.88 680 THR A CA 1
ATOM 5254 C C . THR A 1 680 ? -1.673 -7.469 -2.236 1.00 78.88 680 THR A C 1
ATOM 5256 O O . THR A 1 680 ? -1.958 -6.820 -3.242 1.00 78.88 680 THR A O 1
ATOM 5259 N N . MET A 1 681 ? -0.421 -7.876 -1.999 1.00 84.44 681 MET A N 1
ATOM 5260 C CA . MET A 1 681 ? 0.697 -7.536 -2.876 1.00 84.44 681 MET A CA 1
ATOM 5261 C C . MET A 1 681 ? 1.728 -8.657 -2.960 1.00 84.44 681 MET A C 1
ATOM 5263 O O . MET A 1 681 ? 1.997 -9.353 -1.984 1.00 84.44 681 MET A O 1
ATOM 5267 N N . VAL A 1 682 ? 2.330 -8.806 -4.139 1.00 94.94 682 VAL A N 1
ATOM 5268 C CA . VAL A 1 682 ? 3.443 -9.725 -4.395 1.00 94.94 682 VAL A CA 1
ATOM 5269 C C . VAL A 1 682 ? 4.594 -8.962 -5.042 1.00 94.94 682 VAL A C 1
ATOM 5271 O O . VAL A 1 682 ? 4.377 -8.131 -5.927 1.00 94.94 682 VAL A O 1
ATOM 5274 N N . SER A 1 683 ? 5.821 -9.259 -4.628 1.00 97.88 683 SER A N 1
ATOM 5275 C CA . SER A 1 683 ? 7.033 -8.692 -5.213 1.00 97.88 683 SER A CA 1
ATOM 5276 C C . SER A 1 683 ? 8.127 -9.751 -5.310 1.00 97.88 683 SER A C 1
ATOM 5278 O O . SER A 1 683 ? 8.337 -10.525 -4.380 1.00 97.88 683 SER A O 1
ATOM 5280 N N . CYS A 1 684 ? 8.817 -9.805 -6.445 1.00 97.12 684 CYS A N 1
ATOM 5281 C CA . CYS A 1 684 ? 9.928 -10.714 -6.688 1.00 97.12 684 CYS A CA 1
ATOM 5282 C C . CYS A 1 684 ? 11.232 -9.932 -6.784 1.00 97.12 684 CYS A C 1
ATOM 5284 O O . CYS A 1 684 ? 11.315 -8.946 -7.509 1.00 97.12 684 CYS A O 1
ATOM 5286 N N . GLY A 1 685 ? 12.266 -10.409 -6.098 1.00 95.44 685 GLY A N 1
ATOM 5287 C CA . GLY A 1 685 ? 13.634 -9.930 -6.264 1.00 95.44 685 GLY A CA 1
ATOM 5288 C C . GLY A 1 685 ? 14.466 -10.864 -7.131 1.00 95.44 685 GLY A C 1
ATOM 5289 O O . GLY A 1 685 ? 13.942 -11.696 -7.874 1.00 95.44 685 GLY A O 1
ATOM 5290 N N . GLY A 1 686 ? 15.792 -10.795 -6.977 1.00 93.75 686 GLY A N 1
ATOM 5291 C CA . GLY A 1 686 ? 16.707 -11.686 -7.701 1.00 93.75 686 GLY A CA 1
ATOM 5292 C C . GLY A 1 686 ? 16.414 -13.171 -7.439 1.00 93.75 686 GLY A C 1
ATOM 5293 O O . GLY A 1 686 ? 16.061 -13.920 -8.342 1.00 93.75 686 GLY A O 1
ATOM 5294 N N . HIS A 1 687 ? 16.499 -13.593 -6.176 1.00 97.44 687 HIS A N 1
ATOM 5295 C CA . HIS A 1 687 ? 16.232 -14.980 -5.756 1.00 97.44 687 HIS A CA 1
ATOM 5296 C C . HIS A 1 687 ? 15.371 -15.061 -4.491 1.00 97.44 687 HIS A C 1
ATOM 5298 O O . HIS A 1 687 ? 15.478 -16.022 -3.739 1.00 97.44 687 HIS A O 1
ATOM 5304 N N . HIS A 1 688 ? 14.577 -14.030 -4.213 1.00 98.62 688 HIS A N 1
ATOM 5305 C CA . HIS A 1 688 ? 13.669 -13.983 -3.068 1.00 98.62 688 HIS A CA 1
ATOM 5306 C C . HIS A 1 688 ? 12.345 -13.343 -3.477 1.00 98.62 688 HIS A C 1
ATOM 5308 O O . HIS A 1 688 ? 12.226 -12.796 -4.577 1.00 98.62 688 HIS A O 1
ATOM 5314 N N . SER A 1 689 ? 11.374 -13.451 -2.591 1.00 98.75 689 SER A N 1
ATOM 5315 C CA . SER A 1 689 ? 9.988 -13.076 -2.801 1.00 98.75 689 SER A CA 1
ATOM 5316 C C . SER A 1 689 ? 9.464 -12.416 -1.536 1.00 98.75 689 SER A C 1
ATOM 5318 O O . SER A 1 689 ? 9.740 -12.910 -0.443 1.00 98.75 689 SER A O 1
ATOM 5320 N N . LEU A 1 690 ? 8.701 -11.339 -1.698 1.00 98.38 690 LEU A N 1
ATOM 5321 C CA . LEU A 1 690 ? 7.919 -10.699 -0.648 1.00 98.38 690 LEU A CA 1
ATOM 5322 C C . LEU A 1 690 ? 6.433 -10.795 -0.978 1.00 98.38 690 LEU A C 1
ATOM 5324 O O . LEU A 1 690 ? 6.023 -10.648 -2.133 1.00 98.38 690 LEU A O 1
ATOM 5328 N N . VAL A 1 691 ? 5.627 -10.996 0.054 1.00 97.06 691 VAL A N 1
ATOM 5329 C CA . VAL A 1 691 ? 4.170 -10.982 -0.019 1.00 97.06 691 VAL A CA 1
ATOM 5330 C C . VAL A 1 691 ? 3.634 -10.145 1.132 1.00 97.06 691 VAL A C 1
ATOM 5332 O O . VAL A 1 691 ? 4.041 -10.344 2.274 1.00 97.06 691 VAL A O 1
ATOM 5335 N N . LEU A 1 692 ? 2.734 -9.216 0.822 1.00 89.69 692 LEU A N 1
ATOM 5336 C CA . LEU A 1 692 ? 1.964 -8.464 1.807 1.00 89.69 692 LEU A CA 1
ATOM 5337 C C . LEU A 1 692 ? 0.625 -9.165 2.034 1.00 89.69 692 LEU A C 1
ATOM 5339 O O . LEU A 1 692 ? -0.088 -9.451 1.067 1.00 89.69 692 LEU A O 1
ATOM 5343 N N . CYS A 1 693 ? 0.294 -9.411 3.296 1.00 81.12 693 CYS A N 1
ATOM 5344 C CA . CYS A 1 693 ? -0.966 -9.987 3.742 1.00 81.12 693 CYS A CA 1
ATOM 5345 C C . CYS A 1 693 ? -1.702 -9.003 4.655 1.00 81.12 693 CYS A C 1
ATOM 5347 O O . CYS A 1 693 ? -1.109 -8.393 5.547 1.00 81.12 693 CYS A O 1
ATOM 5349 N N . ASP A 1 694 ? -3.008 -8.875 4.442 1.00 70.50 694 ASP A N 1
ATOM 5350 C CA . ASP A 1 694 ? -3.848 -7.878 5.099 1.00 70.50 694 ASP A CA 1
ATOM 5351 C C . ASP A 1 694 ? -4.933 -8.506 5.984 1.00 70.50 694 ASP A C 1
ATOM 5353 O O . ASP A 1 694 ? -5.332 -9.660 5.785 1.00 70.50 694 ASP A O 1
ATOM 5357 N N . PRO A 1 695 ? -5.411 -7.770 7.012 1.00 49.25 695 PR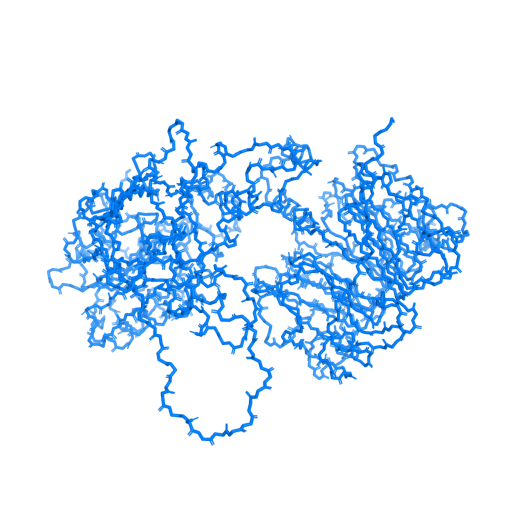O A N 1
ATOM 5358 C CA . PRO A 1 695 ? -5.374 -6.307 7.174 1.00 49.25 695 PRO A CA 1
ATOM 5359 C C . PRO A 1 695 ? -4.305 -5.758 8.122 1.00 49.25 695 PRO A C 1
ATOM 5361 O O . PRO A 1 695 ? -4.231 -4.544 8.281 1.00 49.25 695 PRO A O 1
ATOM 5364 N N . LEU A 1 696 ? -3.486 -6.605 8.749 1.00 57.03 696 LEU A N 1
ATOM 5365 C CA . LEU A 1 696 ? -2.465 -6.164 9.708 1.00 57.03 696 LEU A CA 1
ATOM 5366 C C . LEU A 1 696 ? -1.206 -5.582 9.033 1.00 57.03 696 LEU A C 1
ATOM 5368 O O . LEU A 1 696 ? -0.304 -5.124 9.732 1.00 57.03 696 LEU A O 1
ATOM 5372 N N . GLY A 1 697 ? -1.132 -5.591 7.695 1.00 71.75 697 GLY A N 1
ATOM 5373 C CA . GLY A 1 697 ? 0.053 -5.174 6.947 1.00 71.75 697 GLY A CA 1
ATOM 5374 C C . GLY A 1 697 ? 1.253 -6.089 7.209 1.00 71.75 697 GLY A C 1
ATOM 5375 O O . GLY A 1 697 ? 2.368 -5.608 7.405 1.00 71.75 697 GLY A O 1
ATOM 5376 N N . GLU A 1 698 ? 1.022 -7.403 7.284 1.00 86.56 698 GLU A N 1
ATOM 5377 C CA . GLU A 1 698 ? 2.058 -8.394 7.576 1.00 86.56 698 GLU A CA 1
ATOM 5378 C C . GLU A 1 698 ? 2.845 -8.743 6.316 1.00 86.56 698 GLU A C 1
ATOM 5380 O O . GLU A 1 698 ? 2.274 -9.086 5.283 1.00 86.56 698 GLU A O 1
ATOM 5385 N N . VAL A 1 699 ? 4.174 -8.715 6.413 1.00 95.06 699 VAL A N 1
ATOM 5386 C CA . VAL A 1 699 ? 5.054 -9.062 5.295 1.00 95.06 699 VAL A CA 1
ATOM 5387 C C . VAL A 1 699 ? 5.640 -10.448 5.506 1.00 95.06 699 VAL A C 1
ATOM 5389 O O . VAL A 1 699 ? 6.230 -10.740 6.547 1.00 95.06 699 VAL A O 1
ATOM 5392 N N . TYR A 1 700 ? 5.520 -11.290 4.488 1.00 97.62 700 TYR A N 1
ATOM 5393 C CA . TYR A 1 700 ? 6.150 -12.599 4.416 1.00 97.62 700 TYR A CA 1
ATOM 5394 C C . TYR A 1 700 ? 7.232 -12.593 3.345 1.00 97.62 700 TYR A C 1
ATOM 5396 O O . TYR A 1 700 ? 7.014 -12.117 2.233 1.00 97.62 700 TYR A O 1
ATOM 5404 N N . ALA A 1 701 ? 8.387 -13.159 3.670 1.00 98.38 701 ALA A N 1
ATOM 5405 C CA . ALA A 1 701 ? 9.516 -13.314 2.771 1.00 98.38 701 ALA A CA 1
ATOM 5406 C C . ALA A 1 701 ? 9.838 -14.799 2.559 1.00 98.38 701 ALA A C 1
ATOM 5408 O O . ALA A 1 701 ? 9.636 -15.617 3.452 1.00 98.38 701 ALA A O 1
ATOM 5409 N N . PHE A 1 702 ? 10.334 -15.176 1.384 1.00 98.62 702 PHE A N 1
ATOM 5410 C CA . PHE A 1 702 ? 10.855 -16.523 1.116 1.00 98.62 702 PHE A CA 1
ATOM 5411 C C . PHE A 1 702 ? 11.847 -16.515 -0.045 1.00 98.62 702 PHE A C 1
ATOM 5413 O O . PHE A 1 702 ? 11.953 -15.547 -0.796 1.00 98.62 702 PHE A O 1
ATOM 5420 N N . GLY A 1 703 ? 12.599 -17.600 -0.194 1.00 98.56 703 GLY A N 1
ATOM 5421 C CA . GLY A 1 703 ? 13.724 -17.705 -1.108 1.00 98.56 703 GLY A CA 1
ATOM 5422 C C . GLY A 1 703 ? 15.058 -17.486 -0.418 1.00 98.56 703 GLY A C 1
ATOM 5423 O O . GLY A 1 703 ? 15.255 -17.873 0.730 1.00 98.56 703 GLY A O 1
ATOM 5424 N N . SER A 1 704 ? 15.990 -16.875 -1.138 1.00 98.00 704 SER A N 1
ATOM 5425 C CA . SER A 1 704 ? 17.361 -16.707 -0.688 1.00 98.00 704 SER A CA 1
ATOM 5426 C C . SER A 1 704 ? 17.465 -15.771 0.523 1.00 98.00 704 SER A C 1
ATOM 5428 O O . SER A 1 704 ? 17.007 -14.631 0.459 1.00 98.00 704 SER A O 1
ATOM 5430 N N . GLY A 1 705 ? 18.123 -16.231 1.590 1.00 95.56 705 GLY A N 1
ATOM 5431 C CA . GLY A 1 705 ? 18.357 -15.483 2.836 1.00 95.56 705 GLY A CA 1
ATOM 5432 C C . GLY A 1 705 ? 19.605 -14.609 2.833 1.00 95.56 705 GLY A C 1
ATOM 5433 O O . GLY A 1 705 ? 19.759 -13.728 3.685 1.00 95.56 705 GLY A O 1
ATOM 5434 N N . SER A 1 706 ? 20.486 -14.825 1.848 1.00 94.44 706 SER A N 1
ATOM 5435 C CA . SER A 1 706 ? 21.781 -14.151 1.730 1.00 94.44 706 SER A CA 1
ATOM 5436 C C . SER A 1 706 ? 21.644 -12.645 1.956 1.00 94.44 706 SER A C 1
ATOM 5438 O O . SER A 1 706 ? 20.715 -12.045 1.414 1.00 94.44 706 SER A O 1
ATOM 5440 N N . THR A 1 707 ? 22.594 -12.045 2.675 1.00 93.62 707 THR A N 1
ATOM 5441 C CA . THR A 1 707 ? 22.645 -10.602 2.986 1.00 93.62 707 THR A CA 1
ATOM 5442 C C . THR A 1 707 ? 21.489 -10.069 3.836 1.00 93.62 707 THR A C 1
ATOM 5444 O O . THR A 1 707 ? 21.405 -8.858 4.002 1.00 93.62 707 THR A O 1
ATOM 5447 N N . GLY A 1 708 ? 20.617 -10.927 4.376 1.00 95.38 708 GLY A N 1
ATOM 5448 C CA . GLY A 1 708 ? 19.542 -10.524 5.289 1.00 95.38 708 GLY A CA 1
ATOM 5449 C C . GLY A 1 708 ? 18.276 -10.029 4.598 1.00 95.38 708 GLY A C 1
ATOM 5450 O O . GLY A 1 708 ? 17.411 -9.440 5.235 1.00 95.38 708 GLY A O 1
ATOM 5451 N N . LYS A 1 709 ? 18.143 -10.270 3.288 1.00 96.12 709 LYS A N 1
ATOM 5452 C CA . LYS A 1 709 ? 17.033 -9.769 2.454 1.00 96.12 709 LYS A CA 1
ATOM 5453 C C . LYS A 1 709 ? 15.676 -10.436 2.724 1.00 96.12 709 LYS A C 1
ATOM 5455 O O . LYS A 1 709 ? 14.704 -10.098 2.070 1.00 96.12 709 LYS A O 1
ATOM 5460 N N . LEU A 1 710 ? 15.606 -11.366 3.680 1.00 97.75 710 LEU A N 1
ATOM 5461 C CA . LEU A 1 710 ? 14.343 -11.897 4.209 1.00 97.75 710 LEU A CA 1
ATOM 5462 C C . LEU A 1 710 ? 13.897 -11.199 5.502 1.00 97.75 710 LEU A C 1
ATOM 5464 O O . LEU A 1 710 ? 12.792 -11.456 5.963 1.00 97.75 710 LEU A O 1
ATOM 5468 N N . GLY A 1 711 ? 14.734 -10.344 6.101 1.00 96.19 711 GLY A N 1
ATOM 5469 C CA . GLY A 1 711 ? 14.341 -9.542 7.259 1.00 96.19 711 GLY A CA 1
ATOM 5470 C C . GLY A 1 711 ? 14.161 -10.343 8.553 1.00 96.19 711 GLY A C 1
ATOM 5471 O O . GLY A 1 711 ? 13.272 -10.032 9.334 1.00 96.19 711 GLY A O 1
ATOM 5472 N N . ARG A 1 712 ? 14.939 -11.411 8.778 1.00 92.88 712 ARG A N 1
ATOM 5473 C CA . ARG A 1 712 ? 14.751 -12.361 9.898 1.00 92.88 712 ARG A CA 1
ATOM 5474 C C . ARG A 1 712 ? 15.791 -12.232 11.014 1.00 92.88 712 ARG A C 1
ATOM 5476 O O . ARG A 1 712 ? 15.914 -13.135 11.839 1.00 92.88 712 ARG A O 1
ATOM 5483 N N . GLY A 1 713 ? 16.532 -11.126 11.064 1.00 89.62 713 GLY A N 1
ATOM 5484 C CA . GLY A 1 713 ? 17.628 -10.972 12.020 1.00 89.62 713 GLY A CA 1
ATOM 5485 C C . GLY A 1 713 ? 18.830 -11.831 11.631 1.00 89.62 713 GLY A C 1
ATOM 5486 O O . GLY A 1 713 ? 19.154 -11.962 10.452 1.00 89.62 713 GLY A O 1
ATOM 5487 N N . ASP A 1 714 ? 19.494 -12.423 12.618 1.00 86.75 714 ASP A N 1
ATOM 5488 C CA . ASP A 1 714 ? 20.750 -13.153 12.400 1.00 86.75 714 ASP A CA 1
ATOM 5489 C C . ASP A 1 714 ? 20.592 -14.438 11.560 1.00 86.75 714 ASP A C 1
ATOM 5491 O O . ASP A 1 714 ? 21.584 -14.977 11.063 1.00 86.75 714 ASP A O 1
ATOM 5495 N N . ASP A 1 715 ? 19.359 -14.916 11.342 1.00 85.12 715 ASP A N 1
ATOM 5496 C CA . ASP A 1 715 ? 19.078 -16.009 10.409 1.00 85.12 715 ASP A CA 1
ATOM 5497 C C . ASP A 1 715 ? 19.106 -15.524 8.947 1.00 85.12 715 ASP A C 1
ATOM 5499 O O . ASP A 1 715 ? 18.120 -15.039 8.388 1.00 85.12 715 ASP A O 1
ATOM 5503 N N . MET A 1 716 ? 20.269 -15.706 8.321 1.00 85.44 716 MET A N 1
ATOM 5504 C CA . MET A 1 716 ? 20.543 -15.391 6.914 1.00 85.44 716 MET A CA 1
ATOM 5505 C C . MET A 1 716 ? 20.294 -16.582 5.969 1.00 85.44 716 MET A C 1
ATOM 5507 O O . MET A 1 716 ? 20.745 -16.560 4.819 1.00 85.44 716 MET A O 1
ATOM 5511 N N . GLY A 1 717 ? 19.659 -17.655 6.450 1.00 93.38 717 GLY A N 1
ATOM 5512 C CA . GLY A 1 717 ? 19.409 -18.871 5.683 1.00 93.38 717 GLY A CA 1
ATOM 5513 C C . GLY A 1 717 ? 18.279 -18.729 4.663 1.00 93.38 717 GLY A C 1
ATOM 5514 O O . GLY A 1 717 ? 17.331 -17.963 4.843 1.00 93.38 717 GLY A O 1
ATOM 5515 N N . ASP A 1 718 ? 18.371 -19.499 3.579 1.00 97.62 718 ASP A N 1
ATOM 5516 C CA . ASP A 1 718 ? 17.299 -19.617 2.590 1.00 97.62 718 ASP A CA 1
ATOM 5517 C C . ASP A 1 718 ? 16.039 -20.249 3.204 1.00 97.62 718 ASP A C 1
ATOM 5519 O O . ASP A 1 718 ? 16.132 -21.227 3.950 1.00 97.62 718 ASP A O 1
ATOM 5523 N N . SER A 1 719 ? 14.858 -19.763 2.816 1.00 97.56 719 SER A N 1
ATOM 5524 C CA . SER A 1 719 ? 13.568 -20.309 3.250 1.00 97.56 719 SER A CA 1
ATOM 5525 C C . SER A 1 719 ? 12.734 -20.801 2.071 1.00 97.56 719 SER A C 1
ATOM 5527 O O . SER A 1 719 ? 12.410 -20.037 1.166 1.00 97.56 719 SER A O 1
ATOM 5529 N N . ALA A 1 720 ? 12.338 -22.075 2.103 1.00 97.62 720 ALA A N 1
ATOM 5530 C CA . ALA A 1 720 ? 11.425 -22.673 1.121 1.00 97.62 720 ALA A CA 1
ATOM 5531 C C . ALA A 1 720 ? 9.939 -22.490 1.464 1.00 97.62 720 ALA A C 1
ATOM 5533 O O . ALA A 1 720 ? 9.076 -22.899 0.689 1.00 97.62 720 ALA A O 1
ATOM 5534 N N . ILE A 1 721 ? 9.644 -21.876 2.609 1.00 97.31 721 ILE A N 1
ATOM 5535 C CA . ILE A 1 721 ? 8.298 -21.505 3.044 1.00 97.31 721 ILE A CA 1
ATOM 5536 C C . ILE A 1 721 ? 8.238 -19.995 3.301 1.00 97.31 721 ILE A C 1
ATOM 5538 O O . ILE A 1 721 ? 9.245 -19.419 3.729 1.00 97.31 721 ILE A O 1
ATOM 5542 N N . PRO A 1 722 ? 7.090 -19.340 3.071 1.00 98.12 722 PRO A N 1
ATOM 5543 C CA . PRO A 1 722 ? 6.850 -17.983 3.537 1.00 98.12 722 PRO A CA 1
ATOM 5544 C C . PRO A 1 722 ? 7.107 -17.869 5.037 1.00 98.12 722 PRO A C 1
ATOM 5546 O O . PRO A 1 722 ? 6.527 -18.597 5.840 1.00 98.12 722 PRO A O 1
ATOM 5549 N N . VAL A 1 723 ? 7.985 -16.946 5.408 1.00 96.25 723 VAL A N 1
ATOM 5550 C CA . VAL A 1 723 ? 8.340 -16.639 6.792 1.00 96.25 723 VAL A CA 1
ATOM 5551 C C . VAL A 1 723 ? 8.088 -15.166 7.040 1.00 96.25 723 VAL A C 1
ATOM 5553 O O . VAL A 1 723 ? 8.415 -14.326 6.206 1.00 96.25 723 VAL A O 1
ATOM 5556 N N . LYS A 1 724 ? 7.469 -14.850 8.174 1.00 94.81 724 LYS A N 1
ATOM 5557 C CA . LYS A 1 724 ? 7.156 -13.468 8.528 1.00 94.81 724 LYS A CA 1
ATOM 5558 C C . LYS A 1 724 ? 8.454 -12.667 8.684 1.00 94.81 724 LYS A C 1
ATOM 5560 O O . LYS A 1 724 ? 9.399 -13.147 9.313 1.00 94.81 724 LYS A O 1
ATOM 5565 N N . VAL A 1 725 ? 8.491 -11.473 8.098 1.00 95.50 725 VAL A N 1
ATOM 5566 C CA . VAL A 1 725 ? 9.568 -10.498 8.300 1.00 95.50 725 VAL A CA 1
ATOM 5567 C C . VAL A 1 725 ? 9.551 -10.070 9.769 1.00 95.50 725 VAL A C 1
ATOM 5569 O O . VAL A 1 725 ? 8.505 -9.711 10.310 1.00 95.50 725 VAL A O 1
ATOM 5572 N N . SER A 1 726 ? 10.707 -10.154 10.419 1.00 87.12 726 SER A N 1
ATOM 5573 C CA . SER A 1 726 ? 10.913 -9.791 11.819 1.00 87.12 726 SER A CA 1
ATOM 5574 C C . SER A 1 726 ? 11.250 -8.303 11.967 1.00 87.12 726 SER A C 1
ATOM 5576 O O . SER A 1 726 ? 11.632 -7.632 11.010 1.00 87.12 726 SER A O 1
ATOM 5578 N N . GLY A 1 727 ? 11.185 -7.804 13.203 1.00 73.50 727 GLY A N 1
ATOM 5579 C CA . GLY A 1 727 ? 11.451 -6.403 13.540 1.00 73.50 727 GLY A CA 1
ATOM 5580 C C . GLY A 1 727 ? 10.165 -5.615 13.789 1.00 73.50 727 GLY A C 1
ATOM 5581 O O . GLY A 1 727 ? 9.086 -6.005 13.349 1.00 73.50 727 GLY A O 1
ATOM 5582 N N . GLN A 1 728 ? 10.272 -4.522 14.545 1.00 72.81 728 GLN A N 1
ATOM 5583 C CA . GLN A 1 728 ? 9.154 -3.611 14.790 1.00 72.81 728 GLN A CA 1
ATOM 5584 C C . GLN A 1 728 ? 8.943 -2.737 13.546 1.00 72.81 728 GLN A C 1
ATOM 5586 O O . GLN A 1 728 ? 9.545 -1.676 13.416 1.00 72.81 728 GLN A O 1
ATOM 5591 N N . LEU A 1 729 ? 8.128 -3.220 12.607 1.00 76.44 729 LEU A N 1
ATOM 5592 C CA . LEU A 1 729 ? 7.605 -2.422 11.500 1.00 76.44 729 LEU A CA 1
ATOM 5593 C C . LEU A 1 729 ? 6.187 -1.947 11.839 1.00 76.44 729 LEU A C 1
ATOM 5595 O O . LEU A 1 729 ? 5.366 -2.773 12.251 1.00 76.44 729 LEU A O 1
ATOM 5599 N N . PRO A 1 730 ? 5.859 -0.661 11.620 1.00 79.75 730 PRO A N 1
ATOM 5600 C CA . PRO A 1 730 ? 4.469 -0.234 11.519 1.00 79.75 730 PRO A CA 1
ATOM 5601 C C . PRO A 1 730 ? 3.735 -1.021 10.415 1.00 79.75 730 PRO A C 1
ATOM 5603 O O . PRO A 1 730 ? 4.391 -1.574 9.525 1.00 79.75 730 PRO A O 1
ATOM 5606 N N . PRO A 1 731 ? 2.387 -1.053 10.420 1.00 78.31 731 PRO A N 1
ATOM 5607 C CA . PRO A 1 731 ? 1.611 -1.727 9.382 1.00 78.31 731 PRO A CA 1
ATOM 5608 C C . PRO A 1 731 ? 2.078 -1.336 7.978 1.00 78.31 731 PRO A C 1
ATOM 5610 O O . PRO A 1 731 ? 2.165 -0.149 7.658 1.00 78.31 731 PRO A O 1
ATOM 5613 N N . VAL A 1 732 ? 2.392 -2.327 7.144 1.00 81.50 732 VAL A N 1
ATOM 5614 C CA . VAL A 1 732 ? 2.926 -2.108 5.794 1.00 81.50 732 VAL A CA 1
ATOM 5615 C C . VAL A 1 732 ? 1.790 -1.887 4.792 1.00 81.50 732 VAL A C 1
ATOM 5617 O O . VAL A 1 732 ? 0.752 -2.545 4.846 1.00 81.50 732 VAL A O 1
ATOM 5620 N N . ALA A 1 733 ? 1.986 -0.933 3.884 1.00 77.69 733 ALA A N 1
ATOM 5621 C CA . ALA A 1 733 ? 1.097 -0.617 2.768 1.00 77.69 733 ALA A CA 1
ATOM 5622 C C . ALA A 1 733 ? 1.586 -1.216 1.443 1.00 77.69 733 ALA A C 1
ATOM 5624 O O . ALA A 1 733 ? 0.782 -1.591 0.595 1.00 77.69 733 ALA A O 1
ATOM 5625 N N . SER A 1 734 ? 2.906 -1.294 1.247 1.00 85.06 734 SER A N 1
ATOM 5626 C CA . SER A 1 734 ? 3.499 -1.742 -0.015 1.00 85.06 734 SER A CA 1
ATOM 5627 C C . SER A 1 734 ? 4.845 -2.427 0.199 1.00 85.06 734 SER A C 1
ATOM 5629 O O . SER A 1 734 ? 5.592 -2.089 1.118 1.00 85.06 734 SER A O 1
ATOM 5631 N N . VAL A 1 735 ? 5.157 -3.394 -0.665 1.00 92.88 735 VAL A N 1
ATOM 5632 C CA . VAL A 1 735 ? 6.390 -4.189 -0.636 1.00 92.88 735 VAL A CA 1
ATOM 5633 C C . VAL A 1 735 ? 7.075 -4.153 -1.999 1.00 92.88 735 VAL A C 1
ATOM 5635 O O . VAL A 1 735 ? 6.437 -4.296 -3.042 1.00 92.88 735 VAL A O 1
ATOM 5638 N N . CYS A 1 736 ? 8.397 -4.010 -2.007 1.00 95.69 736 CYS A N 1
ATOM 5639 C CA . CYS A 1 736 ? 9.196 -4.070 -3.222 1.00 95.69 736 CYS A CA 1
ATOM 5640 C C . CYS A 1 736 ? 10.505 -4.808 -2.968 1.00 95.69 736 CYS A C 1
ATOM 5642 O O . CYS A 1 736 ? 11.223 -4.531 -2.013 1.00 95.69 736 CYS A O 1
ATOM 5644 N N . CYS A 1 737 ? 10.856 -5.727 -3.856 1.00 95.44 737 CYS A N 1
ATOM 5645 C CA . CYS A 1 737 ? 12.177 -6.330 -3.865 1.00 95.44 737 CYS A CA 1
ATOM 5646 C C . CYS A 1 737 ? 13.111 -5.553 -4.796 1.00 95.44 737 CYS A C 1
ATOM 5648 O O . CYS A 1 737 ? 12.684 -5.036 -5.825 1.00 95.44 737 CYS A O 1
ATOM 5650 N N . GLY A 1 738 ? 14.398 -5.540 -4.466 1.00 95.69 738 GLY A N 1
ATOM 5651 C CA . GLY A 1 738 ? 15.475 -5.352 -5.431 1.00 95.69 738 GLY A CA 1
ATOM 5652 C C . GLY A 1 738 ? 16.191 -6.667 -5.743 1.00 95.69 738 GLY A C 1
ATOM 5653 O O . GLY A 1 738 ? 15.738 -7.764 -5.400 1.00 95.69 738 GLY A O 1
ATOM 5654 N N . GLY A 1 739 ? 17.367 -6.581 -6.366 1.00 93.31 739 GLY A N 1
ATOM 5655 C CA . GLY A 1 739 ? 18.184 -7.760 -6.669 1.00 93.31 739 GLY A CA 1
ATOM 5656 C C . GLY A 1 739 ? 18.651 -8.501 -5.407 1.00 93.31 739 GLY A C 1
ATOM 5657 O O . GLY A 1 739 ? 18.557 -9.730 -5.322 1.00 93.31 739 GLY A O 1
ATOM 5658 N N . ALA A 1 740 ? 19.120 -7.745 -4.408 1.00 95.06 740 ALA A N 1
ATOM 5659 C CA . ALA A 1 740 ? 19.706 -8.268 -3.168 1.00 95.06 740 ALA A CA 1
ATOM 5660 C C . ALA A 1 740 ? 19.203 -7.575 -1.885 1.00 95.06 740 ALA A C 1
ATOM 5662 O O . ALA A 1 740 ? 19.743 -7.809 -0.802 1.00 95.06 740 ALA A O 1
ATOM 5663 N N . HIS A 1 741 ? 18.188 -6.724 -1.996 1.00 98.12 741 HIS A N 1
ATOM 5664 C CA . HIS A 1 741 ? 17.568 -6.004 -0.886 1.00 98.12 741 HIS A CA 1
ATOM 5665 C C . HIS A 1 741 ? 16.047 -6.021 -1.019 1.00 98.12 741 HIS A C 1
ATOM 5667 O O . HIS A 1 741 ? 15.506 -6.425 -2.046 1.00 98.12 741 HIS A O 1
ATOM 5673 N N . SER A 1 742 ? 15.383 -5.606 0.043 1.00 98.50 742 SER A N 1
ATOM 5674 C CA . SER A 1 742 ? 13.940 -5.530 0.196 1.00 98.50 742 SER A CA 1
ATOM 5675 C C . SER A 1 742 ? 13.573 -4.161 0.748 1.00 98.50 742 SER A C 1
ATOM 5677 O O . SER A 1 742 ? 14.335 -3.566 1.512 1.00 98.50 742 SER A O 1
ATOM 5679 N N . LEU A 1 743 ? 12.412 -3.671 0.339 1.00 97.88 743 LEU A N 1
ATOM 5680 C CA . LEU A 1 743 ? 11.884 -2.359 0.665 1.00 97.88 743 LEU A CA 1
ATOM 5681 C C . LEU A 1 743 ? 10.417 -2.504 1.061 1.00 97.88 743 LEU A C 1
ATOM 5683 O O . LEU A 1 743 ? 9.677 -3.291 0.462 1.00 97.88 743 LEU A O 1
ATOM 5687 N N . VAL A 1 744 ? 9.997 -1.734 2.056 1.00 95.50 744 VAL A N 1
ATOM 5688 C CA . VAL A 1 744 ? 8.600 -1.660 2.491 1.00 95.50 744 VAL A CA 1
ATOM 5689 C C . VAL A 1 744 ? 8.209 -0.209 2.724 1.00 95.50 744 VAL A C 1
ATOM 5691 O O . VAL A 1 744 ? 9.025 0.582 3.194 1.00 95.50 744 VAL A O 1
ATOM 5694 N N . ILE A 1 745 ? 6.964 0.126 2.401 1.00 85.88 745 ILE A N 1
ATOM 5695 C CA . ILE A 1 745 ? 6.351 1.418 2.722 1.00 85.88 745 ILE A CA 1
ATOM 5696 C C . ILE A 1 745 ? 5.301 1.174 3.797 1.00 85.88 745 ILE A C 1
ATOM 5698 O O . ILE A 1 745 ? 4.449 0.299 3.629 1.00 85.88 745 ILE A O 1
ATOM 5702 N N . THR A 1 746 ? 5.352 1.916 4.897 1.00 81.19 746 THR A N 1
ATOM 5703 C CA . THR A 1 746 ? 4.357 1.838 5.973 1.00 81.19 746 THR A CA 1
ATOM 5704 C C . THR A 1 746 ? 3.084 2.600 5.617 1.00 81.19 746 THR A C 1
ATOM 5706 O O . THR A 1 746 ? 3.117 3.550 4.844 1.00 81.19 746 THR A O 1
ATOM 5709 N N . ARG A 1 747 ? 1.945 2.205 6.196 1.00 73.69 747 ARG A N 1
ATOM 5710 C CA . ARG A 1 747 ? 0.650 2.880 5.999 1.00 73.69 747 ARG A CA 1
ATOM 5711 C C . ARG A 1 747 ? 0.642 4.301 6.544 1.00 73.69 747 ARG A C 1
ATOM 5713 O O . ARG A 1 747 ? 0.103 5.196 5.910 1.00 73.69 747 ARG A O 1
ATOM 5720 N N . TYR A 1 748 ? 1.245 4.496 7.712 1.00 64.06 748 TYR A N 1
ATOM 5721 C CA . TYR A 1 748 ? 1.361 5.810 8.331 1.00 64.06 748 TYR A CA 1
ATOM 5722 C C . TYR A 1 748 ? 2.564 6.546 7.736 1.00 64.06 748 TYR A C 1
ATOM 5724 O O . TYR A 1 748 ? 3.658 5.977 7.652 1.00 64.06 748 TYR A O 1
ATOM 5732 N N . ASN A 1 749 ? 2.339 7.786 7.294 1.00 58.59 749 ASN A N 1
ATOM 5733 C CA . ASN A 1 749 ? 3.319 8.712 6.709 1.00 58.59 749 ASN A CA 1
ATOM 5734 C C . ASN A 1 749 ? 4.039 8.217 5.440 1.00 58.59 749 ASN A C 1
ATOM 5736 O O . ASN A 1 749 ? 5.025 8.827 5.016 1.00 58.59 749 ASN A O 1
ATOM 5740 N N . SER A 1 750 ? 3.569 7.117 4.834 1.00 78.12 750 SER A N 1
ATOM 5741 C CA . SER A 1 750 ? 4.170 6.509 3.641 1.00 78.12 750 SER A CA 1
ATOM 5742 C C . SER A 1 750 ? 5.690 6.355 3.771 1.00 78.12 750 SER A C 1
ATOM 5744 O O . SER A 1 750 ? 6.458 6.716 2.875 1.00 78.12 750 SER A O 1
ATOM 5746 N N . ALA A 1 751 ? 6.136 5.886 4.938 1.00 84.25 751 ALA A N 1
ATOM 5747 C CA . ALA A 1 751 ? 7.544 5.879 5.295 1.00 84.25 751 ALA A CA 1
ATOM 5748 C C . ALA A 1 751 ? 8.264 4.645 4.737 1.00 84.25 751 ALA A C 1
ATOM 5750 O O . ALA A 1 751 ? 7.784 3.516 4.847 1.00 84.25 751 ALA A O 1
ATOM 5751 N N . LEU A 1 752 ? 9.429 4.866 4.130 1.00 93.06 752 LEU A N 1
ATOM 5752 C CA . LEU A 1 752 ? 10.229 3.853 3.451 1.00 93.06 752 LEU A CA 1
ATOM 5753 C C . LEU A 1 752 ? 11.249 3.229 4.401 1.00 93.06 752 LEU A C 1
ATOM 5755 O O . LEU A 1 752 ? 12.090 3.923 4.971 1.00 93.06 752 LEU A O 1
ATOM 5759 N N . TYR A 1 753 ? 11.223 1.904 4.501 1.00 96.38 753 TYR A N 1
ATOM 5760 C CA . TYR A 1 753 ? 12.208 1.099 5.218 1.00 96.38 753 TYR A CA 1
ATOM 5761 C C . TYR A 1 753 ? 12.887 0.130 4.254 1.00 96.38 753 TYR A C 1
ATOM 5763 O O . TYR A 1 753 ? 12.262 -0.387 3.325 1.00 96.38 753 TYR A O 1
ATOM 5771 N N . GLY A 1 754 ? 14.163 -0.160 4.505 1.00 96.50 754 GLY A N 1
ATOM 5772 C CA . GLY A 1 754 ? 14.954 -1.104 3.721 1.00 96.50 754 GLY A CA 1
ATOM 5773 C C . GLY A 1 754 ? 15.608 -2.184 4.578 1.00 96.50 754 GLY A C 1
ATOM 5774 O O . GLY A 1 754 ? 15.950 -1.962 5.736 1.00 96.50 754 GLY A O 1
ATOM 5775 N N . PHE A 1 755 ? 15.810 -3.367 4.002 1.00 97.56 755 PHE A N 1
ATOM 5776 C CA . PHE A 1 755 ? 16.616 -4.442 4.587 1.00 97.56 755 PHE A CA 1
ATOM 5777 C C . PHE A 1 755 ? 17.279 -5.302 3.510 1.00 97.56 755 PHE A C 1
ATOM 5779 O O . PHE A 1 755 ? 16.939 -5.257 2.330 1.00 97.56 755 PHE A O 1
ATOM 5786 N N . GLY A 1 756 ? 18.269 -6.094 3.902 1.00 97.31 756 GLY A N 1
ATOM 5787 C CA . GLY A 1 756 ? 19.113 -6.878 3.012 1.00 97.31 756 GLY A CA 1
ATOM 5788 C C . GLY A 1 756 ? 20.463 -6.222 2.731 1.00 97.31 756 GLY A C 1
ATOM 5789 O O . GLY A 1 756 ? 21.072 -5.590 3.597 1.00 97.31 756 GLY A O 1
ATOM 5790 N N . MET A 1 757 ? 20.977 -6.408 1.514 1.00 97.06 757 MET A N 1
ATOM 5791 C CA . MET A 1 757 ? 22.271 -5.862 1.110 1.00 97.06 757 MET A CA 1
ATOM 5792 C C . MET A 1 757 ? 22.233 -4.331 1.078 1.00 97.06 757 MET A C 1
ATOM 5794 O O . MET A 1 757 ? 21.430 -3.767 0.349 1.00 97.06 757 MET A O 1
ATOM 5798 N N . GLY A 1 758 ? 23.164 -3.665 1.766 1.00 96.50 758 GLY A N 1
ATOM 5799 C CA . GLY A 1 758 ? 23.312 -2.200 1.715 1.00 96.50 758 GLY A CA 1
ATOM 5800 C C . GLY A 1 758 ? 24.724 -1.705 1.398 1.00 96.50 758 GLY A C 1
ATOM 5801 O O . GLY A 1 758 ? 24.985 -0.512 1.478 1.00 96.50 758 GLY A O 1
ATOM 5802 N N . ARG A 1 759 ? 25.661 -2.579 0.987 1.00 95.81 759 ARG A N 1
ATOM 5803 C CA . ARG A 1 759 ? 27.072 -2.193 0.724 1.00 95.81 759 ARG A CA 1
ATOM 5804 C C . ARG A 1 759 ? 27.274 -1.170 -0.401 1.00 95.81 759 ARG A C 1
ATOM 5806 O O . ARG A 1 759 ? 28.364 -0.623 -0.529 1.00 95.81 759 ARG A O 1
ATOM 5813 N N . ARG A 1 760 ? 26.261 -0.951 -1.241 1.00 96.56 760 ARG A N 1
ATOM 5814 C CA . ARG A 1 760 ? 26.258 0.061 -2.308 1.00 96.56 760 ARG A CA 1
ATOM 5815 C C . ARG A 1 760 ? 25.417 1.283 -1.950 1.00 96.56 760 ARG A C 1
ATOM 5817 O O . ARG A 1 760 ? 25.273 2.156 -2.786 1.00 96.56 760 ARG A O 1
ATOM 5824 N N . GLY A 1 761 ? 24.867 1.343 -0.735 1.00 96.69 761 GLY A N 1
ATOM 5825 C CA . GLY A 1 761 ? 23.978 2.419 -0.306 1.00 96.69 761 GLY A CA 1
ATOM 5826 C C . GLY A 1 761 ? 22.513 2.230 -0.705 1.00 96.69 761 GLY A C 1
ATOM 5827 O O . GLY A 1 761 ? 21.715 3.127 -0.483 1.00 96.69 761 GLY A O 1
ATOM 5828 N N . GLN A 1 762 ? 22.132 1.076 -1.264 1.00 97.31 762 GLN A N 1
ATOM 5829 C CA . GLN A 1 762 ? 20.782 0.836 -1.803 1.00 97.31 762 GLN A CA 1
ATOM 5830 C C . GLN A 1 762 ? 19.660 0.768 -0.753 1.00 97.31 762 GLN A C 1
ATOM 5832 O O . GLN A 1 762 ? 18.499 0.621 -1.125 1.00 97.31 762 GLN A O 1
ATOM 5837 N N . LEU A 1 763 ? 20.008 0.845 0.535 1.00 97.50 763 LEU A N 1
ATOM 5838 C CA . LEU A 1 763 ? 19.055 0.968 1.638 1.00 97.50 763 LEU A CA 1
ATOM 5839 C C . LEU A 1 763 ? 18.771 2.429 2.015 1.00 97.50 763 LEU A C 1
ATOM 5841 O O . LEU A 1 763 ? 17.776 2.670 2.679 1.00 97.50 763 LEU A O 1
ATOM 5845 N N . GLY A 1 764 ? 19.601 3.390 1.589 1.00 96.56 764 GLY A N 1
ATOM 5846 C CA . GLY A 1 764 ? 19.366 4.821 1.826 1.00 96.56 764 GLY A CA 1
ATOM 5847 C C . GLY A 1 764 ? 19.685 5.317 3.245 1.00 96.56 764 GLY A C 1
ATOM 5848 O O . GLY A 1 764 ? 19.414 6.464 3.563 1.00 96.56 764 GLY A O 1
ATOM 5849 N N . ASP A 1 765 ? 20.274 4.492 4.107 1.00 94.56 765 ASP A N 1
ATOM 5850 C CA . ASP A 1 765 ? 20.511 4.813 5.524 1.00 94.56 765 ASP A CA 1
ATOM 5851 C C . ASP A 1 765 ? 21.871 5.477 5.822 1.00 94.56 765 ASP A C 1
ATOM 5853 O O . ASP A 1 765 ? 22.225 5.717 6.976 1.00 94.56 765 ASP A O 1
ATOM 5857 N N . GLY A 1 766 ? 22.688 5.716 4.796 1.00 95.56 766 GLY A N 1
ATOM 5858 C CA . GLY A 1 766 ? 24.042 6.256 4.923 1.00 95.56 766 GLY A CA 1
ATOM 5859 C C . GLY A 1 766 ? 25.102 5.269 5.436 1.00 95.56 766 GLY A C 1
ATOM 5860 O O . GLY A 1 766 ? 26.290 5.577 5.358 1.00 95.56 766 GLY A O 1
ATOM 5861 N N . GLN A 1 767 ? 24.732 4.068 5.895 1.00 91.75 767 GLN A N 1
ATOM 5862 C CA . GLN A 1 767 ? 25.625 3.174 6.652 1.00 91.75 767 GLN A CA 1
ATOM 5863 C C . GLN A 1 767 ? 26.457 2.221 5.782 1.00 91.75 767 GLN A C 1
ATOM 5865 O O . GLN A 1 767 ? 27.397 1.591 6.269 1.00 91.75 767 GLN A O 1
ATOM 5870 N N . ARG A 1 768 ? 26.115 2.070 4.494 1.00 94.81 768 ARG A N 1
ATOM 5871 C CA . ARG A 1 768 ? 26.815 1.204 3.517 1.00 94.81 768 ARG A CA 1
ATOM 5872 C C . ARG A 1 768 ? 27.100 -0.222 4.024 1.00 94.81 768 ARG A C 1
ATOM 5874 O O . ARG A 1 768 ? 28.115 -0.834 3.680 1.00 94.81 768 ARG A O 1
ATOM 5881 N N . ARG A 1 769 ? 26.197 -0.795 4.818 1.00 95.12 769 ARG A N 1
ATOM 5882 C CA . ARG A 1 769 ? 26.301 -2.162 5.354 1.00 95.12 769 ARG A CA 1
ATOM 5883 C C . ARG A 1 769 ? 25.010 -2.928 5.113 1.00 95.12 769 ARG A C 1
ATOM 5885 O O . ARG A 1 769 ? 24.034 -2.367 4.648 1.00 95.12 769 ARG A O 1
ATOM 5892 N N . SER A 1 770 ? 25.025 -4.244 5.313 1.00 96.00 770 SER A N 1
ATOM 5893 C CA . SER A 1 770 ? 23.797 -5.045 5.173 1.00 96.00 770 SER A CA 1
ATOM 5894 C C . SER A 1 770 ? 22.994 -5.003 6.467 1.00 96.00 770 SER A C 1
ATOM 5896 O O . SER A 1 770 ? 23.589 -5.019 7.546 1.00 96.00 770 SER A O 1
ATOM 5898 N N . HIS A 1 771 ? 21.671 -4.960 6.345 1.00 95.44 771 HIS A N 1
ATOM 5899 C CA . HIS A 1 771 ? 20.741 -4.896 7.466 1.00 95.44 771 HIS A CA 1
ATOM 5900 C C . HIS A 1 771 ? 19.841 -6.134 7.448 1.00 95.44 771 HIS A C 1
ATOM 5902 O O . HIS A 1 771 ? 19.009 -6.259 6.555 1.00 95.44 771 HIS A O 1
ATOM 5908 N N . PRO A 1 772 ? 19.997 -7.076 8.394 1.00 95.00 772 PRO A N 1
ATOM 5909 C CA . PRO A 1 772 ? 19.144 -8.264 8.461 1.00 95.00 772 PRO A CA 1
ATOM 5910 C C . PRO A 1 772 ? 17.712 -8.021 8.928 1.00 95.00 772 PRO A C 1
ATOM 5912 O O . PRO A 1 772 ? 16.908 -8.952 8.945 1.00 95.00 772 PRO A O 1
ATOM 5915 N N . LEU A 1 773 ? 17.419 -6.804 9.367 1.00 95.50 773 LEU A N 1
ATOM 5916 C CA . LEU A 1 773 ? 16.113 -6.364 9.826 1.00 95.50 773 LEU A CA 1
ATOM 5917 C C . LEU A 1 773 ? 15.755 -5.061 9.111 1.00 95.50 773 LEU A C 1
ATOM 5919 O O . LEU A 1 773 ? 16.671 -4.304 8.758 1.00 95.50 773 LEU A O 1
ATOM 5923 N N . PRO A 1 774 ? 14.455 -4.786 8.916 1.00 94.88 774 PRO A N 1
ATOM 5924 C CA . PRO A 1 774 ? 13.983 -3.501 8.415 1.00 94.88 774 PRO A CA 1
ATOM 5925 C C . PRO A 1 774 ? 14.628 -2.334 9.166 1.00 94.88 774 PRO A C 1
ATOM 5927 O O . PRO A 1 774 ? 14.643 -2.306 10.393 1.00 94.88 774 PRO A O 1
ATOM 5930 N N . THR A 1 775 ? 15.211 -1.402 8.417 1.00 92.81 775 THR A N 1
ATOM 5931 C CA . THR A 1 775 ? 15.902 -0.213 8.925 1.00 92.81 775 THR A CA 1
ATOM 5932 C C . THR A 1 775 ? 15.346 1.020 8.222 1.00 92.81 775 THR A C 1
ATOM 5934 O O . THR A 1 775 ? 15.147 1.007 7.006 1.00 92.81 775 THR A O 1
ATOM 5937 N N . GLY A 1 776 ? 15.056 2.062 8.994 1.00 88.44 776 GLY A N 1
ATOM 5938 C CA . GLY A 1 776 ? 14.399 3.277 8.526 1.00 88.44 776 GLY A CA 1
ATOM 5939 C C . GLY A 1 776 ? 13.640 3.989 9.657 1.00 88.44 776 GLY A C 1
ATOM 5940 O O . GLY A 1 776 ? 13.807 3.605 10.820 1.00 88.44 776 GLY A O 1
ATOM 5941 N N . PRO A 1 777 ? 12.802 4.986 9.325 1.00 92.06 777 PRO A N 1
ATOM 5942 C CA . PRO A 1 777 ? 12.481 5.405 7.959 1.00 92.06 777 PRO A CA 1
ATOM 5943 C C . PRO A 1 777 ? 13.664 6.125 7.293 1.00 92.06 777 PRO A C 1
ATOM 5945 O O . PRO A 1 777 ? 14.384 6.870 7.948 1.00 92.06 777 PRO A O 1
ATOM 5948 N N . VAL A 1 778 ? 13.893 5.880 5.999 1.00 93.88 778 VAL A N 1
ATOM 5949 C CA . VAL A 1 778 ? 14.921 6.596 5.209 1.00 93.88 778 VAL A CA 1
ATOM 5950 C C . VAL A 1 778 ? 14.327 7.708 4.347 1.00 93.88 778 VAL A C 1
ATOM 5952 O O . VAL A 1 778 ? 15.042 8.616 3.948 1.00 93.88 778 VAL A O 1
ATOM 5955 N N . ALA A 1 779 ? 13.023 7.646 4.076 1.00 90.75 779 ALA A N 1
ATOM 5956 C CA . ALA A 1 779 ? 12.232 8.685 3.423 1.00 90.75 779 ALA A CA 1
ATOM 5957 C C . ALA A 1 779 ? 10.770 8.578 3.892 1.00 90.75 779 ALA A C 1
ATOM 5959 O O . ALA A 1 779 ? 10.348 7.508 4.336 1.00 90.75 779 ALA A O 1
ATOM 5960 N N . SER A 1 780 ? 9.999 9.655 3.771 1.00 85.81 780 SER A N 1
ATOM 5961 C CA . SER A 1 780 ? 8.550 9.713 4.016 1.00 85.81 780 SER A CA 1
ATOM 5962 C C . SER A 1 780 ? 7.816 10.201 2.764 1.00 85.81 780 SER A C 1
ATOM 5964 O O . SER A 1 780 ? 8.451 10.615 1.793 1.00 85.81 780 SER A O 1
ATOM 5966 N N . GLY A 1 781 ? 6.483 10.095 2.749 1.00 79.88 781 GLY A N 1
ATOM 5967 C CA . GLY A 1 781 ? 5.680 10.523 1.599 1.00 79.88 781 GLY A CA 1
ATOM 5968 C C . GLY A 1 781 ? 5.913 9.677 0.342 1.00 79.88 781 GLY A C 1
ATOM 5969 O O . GLY A 1 781 ? 5.665 10.141 -0.765 1.00 79.88 781 GLY A O 1
ATOM 5970 N N . VAL A 1 782 ? 6.416 8.445 0.468 1.00 82.06 782 VAL A N 1
ATOM 5971 C CA . VAL A 1 782 ? 6.744 7.601 -0.688 1.00 82.06 782 VAL A CA 1
ATOM 5972 C C . VAL A 1 782 ? 5.483 6.959 -1.264 1.00 82.06 782 VAL A C 1
ATOM 5974 O O . VAL A 1 782 ? 4.867 6.109 -0.628 1.00 82.06 782 VAL A O 1
ATOM 5977 N N . GLN A 1 783 ? 5.120 7.316 -2.495 1.00 80.00 783 GLN A N 1
ATOM 5978 C CA . GLN A 1 783 ? 3.952 6.754 -3.181 1.00 80.00 783 GLN A CA 1
ATOM 5979 C C . GLN A 1 783 ? 4.258 5.410 -3.844 1.00 80.00 783 GLN A C 1
ATOM 5981 O O . GLN A 1 783 ? 3.501 4.448 -3.716 1.00 80.00 783 GLN A O 1
ATOM 5986 N N . CYS A 1 784 ? 5.379 5.323 -4.561 1.00 83.06 784 CYS A N 1
ATOM 5987 C CA . CYS A 1 784 ? 5.805 4.082 -5.195 1.00 83.06 784 CYS A CA 1
ATOM 5988 C C . CYS A 1 784 ? 7.327 3.952 -5.224 1.00 83.06 784 CYS A C 1
ATOM 5990 O O . CYS A 1 784 ? 8.066 4.929 -5.129 1.00 83.06 784 CYS A O 1
ATOM 5992 N N . MET A 1 785 ? 7.800 2.713 -5.336 1.00 92.31 785 MET A N 1
ATOM 5993 C CA . MET A 1 785 ? 9.215 2.365 -5.247 1.00 92.31 785 MET A CA 1
ATOM 5994 C C . MET A 1 785 ? 9.558 1.244 -6.224 1.00 92.31 785 MET A C 1
ATOM 5996 O O . MET A 1 785 ? 8.737 0.366 -6.489 1.00 92.31 785 MET A O 1
ATOM 6000 N N . ALA A 1 786 ? 10.794 1.252 -6.714 1.00 95.50 786 ALA A N 1
ATOM 6001 C CA . ALA A 1 786 ? 11.365 0.158 -7.479 1.00 95.50 786 ALA A CA 1
ATOM 6002 C C . ALA A 1 786 ? 12.797 -0.138 -7.015 1.00 95.50 786 ALA A C 1
ATOM 6004 O O . ALA A 1 786 ? 13.648 0.750 -6.916 1.00 95.50 786 ALA A O 1
ATOM 6005 N N . GLY A 1 787 ? 13.062 -1.416 -6.744 1.00 95.06 787 GLY A N 1
ATOM 6006 C CA . GLY A 1 787 ? 14.388 -1.925 -6.429 1.00 95.06 787 GLY A CA 1
ATOM 6007 C C . GLY A 1 787 ? 15.068 -2.456 -7.686 1.00 95.06 787 GLY A C 1
ATOM 6008 O O . GLY A 1 787 ? 14.613 -3.424 -8.286 1.00 95.06 787 GLY A O 1
ATOM 6009 N N . GLY A 1 788 ? 16.185 -1.852 -8.069 1.00 94.44 788 GLY A N 1
ATOM 6010 C CA . GLY A 1 788 ? 17.050 -2.384 -9.112 1.00 94.44 788 GLY A CA 1
ATOM 6011 C C . GLY A 1 788 ? 18.002 -3.457 -8.590 1.00 94.44 788 GLY A C 1
ATOM 6012 O O . GLY A 1 788 ? 17.878 -3.955 -7.466 1.00 94.44 788 GLY A O 1
ATOM 6013 N N . GLY A 1 789 ? 19.016 -3.797 -9.388 1.00 93.44 789 GLY A N 1
ATOM 6014 C CA . GLY A 1 789 ? 20.015 -4.798 -8.995 1.00 93.44 789 GLY A CA 1
ATOM 6015 C C . GLY A 1 789 ? 20.750 -4.427 -7.700 1.00 93.44 789 GLY A C 1
ATOM 6016 O O . GLY A 1 789 ? 20.893 -5.255 -6.800 1.00 93.44 789 GLY A O 1
ATOM 6017 N N . TYR A 1 790 ? 21.184 -3.165 -7.598 1.00 96.81 790 TYR A N 1
ATOM 6018 C CA . TYR A 1 790 ? 21.890 -2.611 -6.434 1.00 96.81 790 TYR A CA 1
ATOM 6019 C C . TYR A 1 790 ? 21.565 -1.128 -6.195 1.00 96.81 790 TYR A C 1
ATOM 6021 O O . TYR A 1 790 ? 22.405 -0.390 -5.679 1.00 96.81 790 TYR A O 1
ATOM 6029 N N . HIS A 1 791 ? 20.385 -0.674 -6.606 1.00 98.31 791 HIS A N 1
ATOM 6030 C CA . HIS A 1 791 ? 19.910 0.695 -6.415 1.00 98.31 791 HIS A CA 1
ATOM 6031 C C . HIS A 1 791 ? 18.410 0.709 -6.147 1.00 98.31 791 HIS A C 1
ATOM 6033 O O . HIS A 1 791 ? 17.731 -0.296 -6.355 1.00 98.31 791 HIS A O 1
ATOM 6039 N N . THR A 1 792 ? 17.917 1.843 -5.679 1.00 98.62 792 THR A N 1
ATOM 6040 C CA . THR A 1 792 ? 16.514 2.092 -5.377 1.00 98.62 792 THR A CA 1
ATOM 6041 C C . THR A 1 792 ? 16.127 3.429 -5.985 1.00 98.62 792 THR A C 1
ATOM 6043 O O . THR A 1 792 ? 16.898 4.389 -5.943 1.00 98.62 792 THR A O 1
ATOM 6046 N N . ILE A 1 793 ? 14.932 3.469 -6.557 1.00 98.19 793 ILE A N 1
ATOM 6047 C CA . ILE A 1 793 ? 14.266 4.676 -7.031 1.00 98.19 793 ILE A CA 1
ATOM 6048 C C . ILE A 1 793 ? 12.873 4.711 -6.408 1.00 98.19 793 ILE A C 1
ATOM 6050 O O . ILE A 1 793 ? 12.223 3.670 -6.294 1.00 98.19 793 ILE A O 1
ATOM 6054 N N . ALA A 1 794 ? 12.422 5.882 -5.977 1.00 95.38 794 ALA A N 1
ATOM 6055 C CA . ALA A 1 794 ? 11.107 6.047 -5.379 1.00 95.38 794 ALA A CA 1
ATOM 6056 C C . ALA A 1 794 ? 10.489 7.391 -5.772 1.00 95.38 794 ALA A C 1
ATOM 6058 O O . ALA A 1 794 ? 11.196 8.393 -5.854 1.00 95.38 794 ALA A O 1
ATOM 6059 N N . ALA A 1 795 ? 9.183 7.400 -6.027 1.00 88.25 795 ALA A N 1
ATOM 6060 C CA . ALA A 1 795 ? 8.412 8.615 -6.262 1.00 88.25 795 ALA A CA 1
ATOM 6061 C C . ALA A 1 795 ? 7.724 9.061 -4.970 1.00 88.25 795 ALA A C 1
ATOM 6063 O O . ALA A 1 795 ? 7.207 8.232 -4.214 1.00 88.25 795 ALA A O 1
ATOM 6064 N N . LEU A 1 796 ? 7.727 10.368 -4.740 1.00 83.88 796 LEU A N 1
ATOM 6065 C CA . LEU A 1 796 ? 7.147 11.021 -3.574 1.00 83.88 796 LEU A CA 1
ATOM 6066 C C . LEU A 1 796 ? 5.770 11.610 -3.899 1.00 83.88 796 LEU A C 1
ATOM 6068 O O . LEU A 1 796 ? 5.469 11.914 -5.054 1.00 83.88 796 LEU A O 1
ATOM 6072 N N . ASP A 1 797 ? 4.958 11.821 -2.868 1.00 74.94 797 ASP A N 1
ATOM 6073 C CA . ASP A 1 797 ? 3.648 12.476 -2.939 1.00 74.94 797 ASP A CA 1
ATOM 6074 C C . ASP A 1 797 ? 3.719 13.923 -3.441 1.00 74.94 797 ASP A C 1
ATOM 6076 O O . ASP A 1 797 ? 2.810 14.390 -4.124 1.00 74.94 797 ASP A O 1
ATOM 6080 N N . SER A 1 798 ? 4.850 14.588 -3.213 1.00 74.25 798 SER A N 1
ATOM 6081 C CA . SER A 1 798 ? 5.197 15.897 -3.769 1.00 74.25 798 SER A CA 1
ATOM 6082 C C . SER A 1 798 ? 5.404 15.898 -5.292 1.00 74.25 798 SER A C 1
ATOM 6084 O O . SER A 1 798 ? 5.586 16.956 -5.892 1.00 74.25 798 SER A O 1
ATOM 6086 N N . GLY A 1 799 ? 5.417 14.727 -5.937 1.00 76.12 799 GLY A N 1
ATOM 6087 C CA . GLY A 1 799 ? 5.734 14.547 -7.356 1.00 76.12 799 GLY A CA 1
ATOM 6088 C C . GLY A 1 799 ? 7.231 14.402 -7.652 1.00 76.12 799 GLY A C 1
ATOM 6089 O O . GLY A 1 799 ? 7.590 14.005 -8.766 1.00 76.12 799 GLY A O 1
ATOM 6090 N N . GLY A 1 800 ? 8.096 14.666 -6.665 1.00 85.75 800 GLY A N 1
ATOM 6091 C CA . GLY A 1 800 ? 9.540 14.461 -6.759 1.00 85.75 800 GLY A CA 1
ATOM 6092 C C . GLY A 1 800 ? 9.931 12.982 -6.839 1.00 85.75 800 GLY A C 1
ATOM 6093 O O . GLY A 1 800 ? 9.170 12.089 -6.467 1.00 85.75 800 GLY A O 1
ATOM 6094 N N . ILE A 1 801 ? 11.146 12.712 -7.315 1.00 93.50 801 ILE A N 1
ATOM 6095 C CA . ILE A 1 801 ? 11.724 11.364 -7.364 1.00 93.50 801 ILE A CA 1
ATOM 6096 C C . ILE A 1 801 ? 13.022 11.373 -6.567 1.00 93.50 801 ILE A C 1
ATOM 6098 O O . ILE A 1 801 ? 13.837 12.278 -6.721 1.00 93.50 801 ILE A O 1
ATOM 6102 N N . ILE A 1 802 ? 13.233 10.351 -5.743 1.00 96.69 802 ILE A N 1
ATOM 6103 C CA . ILE A 1 802 ? 14.487 10.116 -5.028 1.00 96.69 802 ILE A CA 1
ATOM 6104 C C . ILE A 1 802 ? 15.166 8.841 -5.522 1.00 96.69 802 ILE A C 1
ATOM 6106 O O . ILE A 1 802 ? 14.519 7.854 -5.878 1.00 96.69 802 ILE A O 1
ATOM 6110 N N . VAL A 1 803 ? 16.495 8.858 -5.526 1.00 98.38 803 VAL A N 1
ATOM 6111 C CA . VAL A 1 803 ? 17.356 7.758 -5.961 1.00 98.38 803 VAL A CA 1
ATOM 6112 C C . VAL A 1 803 ? 18.485 7.535 -4.963 1.00 98.38 803 VAL A C 1
ATOM 6114 O O . VAL A 1 803 ? 18.996 8.475 -4.361 1.00 98.38 803 VAL A O 1
ATOM 6117 N N . PHE A 1 804 ? 18.884 6.281 -4.772 1.00 98.38 804 PHE A N 1
ATOM 6118 C CA . PHE A 1 804 ? 20.035 5.919 -3.946 1.00 98.38 804 PHE A CA 1
ATOM 6119 C C . PHE A 1 804 ? 20.551 4.520 -4.292 1.00 98.38 804 PHE A C 1
ATOM 6121 O O . PHE A 1 804 ? 19.862 3.686 -4.878 1.00 98.38 804 PHE A O 1
ATOM 6128 N N . GLY A 1 805 ? 21.796 4.243 -3.934 1.00 98.12 805 GLY A N 1
ATOM 6129 C CA . GLY A 1 805 ? 22.504 3.002 -4.199 1.00 98.12 805 GLY A CA 1
ATOM 6130 C C . GLY A 1 805 ? 23.604 3.149 -5.243 1.00 98.12 805 GLY A C 1
ATOM 6131 O O . GLY A 1 805 ? 24.303 4.158 -5.324 1.00 98.12 805 GLY A O 1
ATOM 6132 N N . ARG A 1 806 ? 23.794 2.094 -6.034 1.00 97.00 806 ARG A N 1
ATOM 6133 C CA . ARG A 1 806 ? 24.875 2.014 -7.015 1.00 97.00 806 ARG A CA 1
ATOM 6134 C C . ARG A 1 806 ? 24.647 2.969 -8.191 1.00 97.00 806 ARG A C 1
ATOM 6136 O O . ARG A 1 806 ? 23.585 2.892 -8.795 1.00 97.00 806 ARG A O 1
ATOM 6143 N N . SER A 1 807 ? 25.662 3.741 -8.599 1.00 95.19 807 SER A N 1
ATOM 6144 C CA . SER A 1 807 ? 25.592 4.641 -9.776 1.00 95.19 807 SER A CA 1
ATOM 6145 C C . SER A 1 807 ? 26.678 4.406 -10.834 1.00 95.19 807 SER A C 1
ATOM 6147 O O . SER A 1 807 ? 26.782 5.146 -11.805 1.00 95.19 807 SER A O 1
ATOM 6149 N N . THR A 1 808 ? 27.481 3.340 -10.724 1.00 92.00 808 THR A N 1
ATOM 6150 C CA . THR A 1 808 ? 28.640 3.102 -11.621 1.00 92.00 808 THR A CA 1
ATOM 6151 C C . THR A 1 808 ? 28.332 3.036 -13.131 1.00 92.00 808 THR A C 1
ATOM 6153 O O . THR A 1 808 ? 29.252 2.931 -13.937 1.00 92.00 808 THR A O 1
ATOM 6156 N N . ARG A 1 809 ? 27.053 2.985 -13.522 1.00 91.44 809 ARG A N 1
ATOM 6157 C CA . ARG A 1 809 ? 26.560 2.982 -14.909 1.00 91.44 809 ARG A CA 1
ATOM 6158 C C . ARG A 1 809 ? 25.530 4.090 -15.173 1.00 91.44 809 ARG A C 1
ATOM 6160 O O . ARG A 1 809 ? 24.797 4.009 -16.149 1.00 91.44 809 ARG A O 1
ATOM 6167 N N . GLY A 1 810 ? 25.435 5.086 -14.293 1.00 93.75 810 GLY A N 1
ATOM 6168 C CA . GLY A 1 810 ? 24.468 6.178 -14.395 1.00 93.75 810 GLY A CA 1
ATOM 6169 C C . GLY A 1 810 ? 23.027 5.784 -14.061 1.00 93.75 810 GLY A C 1
ATOM 6170 O O . GLY A 1 810 ? 22.112 6.543 -14.352 1.00 93.75 810 GLY A O 1
ATOM 6171 N N . GLN A 1 811 ? 22.789 4.610 -13.462 1.00 95.38 811 GLN A N 1
ATOM 6172 C CA . GLN A 1 811 ? 21.434 4.116 -13.175 1.00 95.38 811 GLN A CA 1
ATOM 6173 C C . GLN A 1 811 ? 20.664 4.940 -12.128 1.00 95.38 811 GLN A C 1
ATOM 6175 O O . GLN A 1 811 ? 19.464 4.728 -11.970 1.00 95.38 811 GLN A O 1
ATOM 6180 N N . LEU A 1 812 ? 21.331 5.867 -11.427 1.00 97.81 812 LEU A N 1
ATOM 6181 C CA . LEU A 1 812 ? 20.664 6.857 -10.579 1.00 97.81 812 LEU A CA 1
ATOM 6182 C C . LEU A 1 812 ? 20.242 8.115 -11.351 1.00 97.81 812 LEU A C 1
ATOM 6184 O O . LEU A 1 812 ? 19.445 8.875 -10.832 1.00 97.81 812 LEU A O 1
ATOM 6188 N N . GLY A 1 813 ? 20.739 8.359 -12.568 1.00 96.81 813 GLY A N 1
ATOM 6189 C CA . GLY A 1 813 ? 20.318 9.515 -13.371 1.00 96.81 813 GLY A CA 1
ATOM 6190 C C . GLY A 1 813 ? 20.907 10.863 -12.929 1.00 96.81 813 GLY A C 1
ATOM 6191 O O . GLY A 1 813 ? 20.474 11.908 -13.397 1.00 96.81 813 GLY A O 1
ATOM 6192 N N . LEU A 1 814 ? 21.909 10.870 -12.049 1.00 95.94 814 LEU A N 1
ATOM 6193 C CA . LEU A 1 814 ? 22.442 12.100 -11.446 1.00 95.94 814 LEU A CA 1
ATOM 6194 C C . LEU A 1 814 ? 23.483 12.830 -12.319 1.00 95.94 814 LEU A C 1
ATOM 6196 O O . LEU A 1 814 ? 24.020 13.866 -11.938 1.00 95.94 814 LEU A O 1
ATOM 6200 N N . GLY A 1 815 ? 23.823 12.292 -13.493 1.00 92.75 815 GLY A N 1
ATOM 6201 C CA . GLY A 1 815 ? 24.886 12.816 -14.358 1.00 92.75 815 GLY A CA 1
ATOM 6202 C C . GLY A 1 815 ? 26.311 12.466 -13.918 1.00 92.75 815 GLY A C 1
ATOM 6203 O O . GLY A 1 815 ? 27.244 12.705 -14.680 1.00 92.75 815 GLY A O 1
ATOM 6204 N N . PHE A 1 816 ? 26.475 11.867 -12.739 1.00 90.56 816 PHE A N 1
ATOM 6205 C CA . PHE A 1 816 ? 27.733 11.349 -12.205 1.00 90.56 816 PHE A CA 1
ATOM 6206 C C . PHE A 1 816 ? 27.588 9.876 -11.781 1.00 90.56 816 PHE A C 1
ATOM 6208 O O . PHE A 1 816 ? 26.479 9.330 -11.746 1.00 90.56 816 PHE A O 1
ATOM 6215 N N . VAL A 1 817 ? 28.710 9.196 -11.519 1.00 90.62 817 VAL A N 1
ATOM 6216 C CA . VAL A 1 817 ? 28.768 7.720 -11.410 1.00 90.62 817 VAL A CA 1
ATOM 6217 C C . VAL A 1 817 ? 29.141 7.196 -10.020 1.00 90.62 817 VAL A C 1
ATOM 6219 O O . VAL A 1 817 ? 29.317 5.989 -9.833 1.00 90.62 817 VAL A O 1
ATOM 6222 N N . GLU A 1 818 ? 29.241 8.076 -9.032 1.00 93.50 818 GLU A N 1
ATOM 6223 C CA . GLU A 1 818 ? 29.463 7.735 -7.632 1.00 93.50 818 GLU A CA 1
ATOM 6224 C C . GLU A 1 818 ? 28.215 7.119 -6.979 1.00 93.50 818 GLU A C 1
ATOM 6226 O O . GLU A 1 818 ? 27.093 7.593 -7.152 1.00 93.50 818 GLU A O 1
ATOM 6231 N N . ASP A 1 819 ? 28.419 6.056 -6.195 1.00 95.81 819 ASP A N 1
ATOM 6232 C CA . ASP A 1 819 ? 27.361 5.434 -5.393 1.00 95.81 819 ASP A CA 1
ATOM 6233 C C . ASP A 1 819 ? 26.876 6.417 -4.308 1.00 95.81 819 ASP A C 1
ATOM 6235 O O . ASP A 1 819 ? 27.691 6.957 -3.548 1.00 95.81 819 ASP A O 1
ATOM 6239 N N . VAL A 1 820 ? 25.559 6.576 -4.179 1.00 96.88 820 VAL A N 1
ATOM 6240 C CA . VAL A 1 820 ? 24.919 7.451 -3.187 1.00 96.88 820 VAL A CA 1
ATOM 6241 C C . VAL A 1 820 ? 24.257 6.592 -2.113 1.00 96.88 820 VAL A C 1
ATOM 6243 O O . VAL A 1 820 ? 23.583 5.620 -2.427 1.00 96.88 820 VAL A O 1
ATOM 6246 N N . SER A 1 821 ? 24.464 6.899 -0.833 1.00 96.00 821 SER A N 1
ATOM 6247 C CA . SER A 1 821 ? 23.980 6.056 0.275 1.00 96.00 821 SER A CA 1
ATOM 6248 C C . SER A 1 821 ? 22.827 6.635 1.082 1.00 96.00 821 SER A C 1
ATOM 6250 O O . SER A 1 821 ? 22.376 5.969 2.005 1.00 96.00 821 SER A O 1
ATOM 6252 N N . VAL A 1 822 ? 22.351 7.824 0.727 1.00 96.25 822 VAL A N 1
ATOM 6253 C CA . VAL A 1 822 ? 21.159 8.479 1.283 1.00 96.25 822 VAL A CA 1
ATOM 6254 C C . VAL A 1 822 ? 20.242 8.889 0.128 1.00 96.25 822 VAL A C 1
ATOM 6256 O O . VAL A 1 822 ? 20.758 9.069 -0.977 1.00 96.25 822 VAL A O 1
ATOM 6259 N N . PRO A 1 823 ? 18.920 9.014 0.322 1.00 97.31 823 PRO A N 1
ATOM 6260 C CA . PRO A 1 823 ? 18.027 9.496 -0.722 1.00 97.31 823 PRO A CA 1
ATOM 6261 C C . PRO A 1 823 ? 18.501 10.807 -1.335 1.00 97.31 823 PRO A C 1
ATOM 6263 O O . PRO A 1 823 ? 18.799 11.764 -0.626 1.00 97.31 823 PRO A O 1
ATOM 6266 N N . TRP A 1 824 ? 18.571 10.830 -2.662 1.00 97.31 824 TRP A N 1
ATOM 6267 C CA . TRP A 1 824 ? 19.010 11.987 -3.426 1.00 97.31 824 TRP A CA 1
ATOM 6268 C C . TRP A 1 824 ? 17.943 12.380 -4.444 1.00 97.31 824 TRP A C 1
ATOM 6270 O O . TRP A 1 824 ? 17.452 11.494 -5.147 1.00 97.31 824 TRP A O 1
ATOM 6280 N N . PRO A 1 825 ? 17.571 13.664 -4.552 1.00 95.56 825 PRO A N 1
ATOM 6281 C CA . PRO A 1 825 ? 16.556 14.103 -5.503 1.00 95.56 825 PRO A CA 1
ATOM 6282 C C . PRO A 1 825 ? 17.031 13.926 -6.952 1.00 95.56 825 PRO A C 1
ATOM 6284 O O . PRO A 1 825 ? 18.141 14.312 -7.316 1.00 95.56 825 PRO A O 1
ATOM 6287 N N . LEU A 1 826 ? 16.180 13.344 -7.790 1.00 94.88 826 LEU A N 1
ATOM 6288 C CA . LEU A 1 826 ? 16.395 13.206 -9.224 1.00 94.88 826 LEU A CA 1
ATOM 6289 C C . LEU A 1 826 ? 15.719 14.362 -9.964 1.00 94.88 826 LEU A C 1
ATOM 6291 O O . LEU A 1 826 ? 14.502 14.524 -9.894 1.00 94.88 826 LEU A O 1
ATOM 6295 N N . GLU A 1 827 ? 16.500 15.115 -10.732 1.00 91.31 827 GLU A N 1
ATOM 6296 C CA . GLU A 1 827 ? 15.986 16.173 -11.600 1.00 91.31 827 GLU A CA 1
ATOM 6297 C C . GLU A 1 827 ? 15.578 15.610 -12.967 1.00 91.31 827 GLU A C 1
ATOM 6299 O O . GLU A 1 827 ? 16.350 14.906 -13.628 1.00 91.31 827 GLU A O 1
ATOM 6304 N N . LEU A 1 828 ? 14.361 15.941 -13.407 1.00 86.94 828 LEU A N 1
ATOM 6305 C CA . LEU A 1 828 ? 13.890 15.648 -14.759 1.00 86.94 828 LEU A CA 1
ATOM 6306 C C . LEU A 1 828 ? 14.130 16.852 -15.682 1.00 86.94 828 LEU A C 1
ATOM 6308 O O . LEU A 1 828 ? 14.018 17.994 -15.234 1.00 86.94 828 LEU A O 1
ATOM 6312 N N . PRO A 1 829 ? 14.437 16.632 -16.975 1.00 80.81 829 PRO A N 1
ATOM 6313 C CA . PRO A 1 829 ? 14.573 17.720 -17.934 1.00 80.81 829 PRO A CA 1
ATOM 6314 C C . PRO A 1 829 ? 13.282 18.541 -18.023 1.00 80.81 829 PRO A C 1
ATOM 6316 O O . PRO A 1 829 ? 12.207 17.989 -18.265 1.00 80.81 829 PRO A O 1
ATOM 6319 N N . VAL A 1 830 ? 13.393 19.864 -17.889 1.00 62.72 830 VAL A N 1
ATOM 6320 C CA . VAL A 1 830 ? 12.281 20.780 -18.163 1.00 62.72 830 VAL A CA 1
ATOM 6321 C C . VAL A 1 830 ? 12.079 20.822 -19.676 1.00 62.72 830 VAL A C 1
ATOM 6323 O O . VAL A 1 830 ? 12.918 21.337 -20.414 1.00 62.72 830 VAL A O 1
ATOM 6326 N N . HIS A 1 831 ? 10.979 20.251 -20.156 1.00 56.25 831 HIS A N 1
ATOM 6327 C CA . HIS A 1 831 ? 10.550 20.437 -21.536 1.00 56.25 831 HIS A CA 1
ATOM 6328 C C . HIS A 1 831 ? 9.552 21.591 -21.567 1.00 56.25 831 HIS A C 1
ATOM 6330 O O . HIS A 1 831 ? 8.402 21.410 -21.168 1.00 56.25 831 HIS A O 1
ATOM 6336 N N . GLU A 1 832 ? 9.990 22.766 -22.034 1.00 38.84 832 GLU A N 1
ATOM 6337 C CA . GLU A 1 832 ? 9.076 23.858 -22.373 1.00 38.84 832 GLU A CA 1
ATOM 6338 C C . GLU A 1 832 ? 8.008 23.315 -23.330 1.00 38.84 832 GLU A C 1
ATOM 6340 O O . GLU A 1 832 ? 8.313 22.721 -24.371 1.00 38.84 832 GLU A O 1
ATOM 6345 N N . LEU A 1 833 ? 6.742 23.466 -22.941 1.00 37.34 833 LEU A N 1
ATOM 6346 C CA . LEU A 1 833 ? 5.602 23.228 -23.811 1.00 37.34 833 LEU A CA 1
ATOM 6347 C C . LEU A 1 833 ? 5.668 24.270 -24.929 1.00 37.34 833 LEU A C 1
ATOM 6349 O O . LEU A 1 833 ? 5.123 25.362 -24.816 1.00 37.34 833 LEU A O 1
ATOM 6353 N N . HIS A 1 834 ? 6.362 23.952 -26.019 1.00 32.41 834 HIS A N 1
ATOM 6354 C CA . HIS A 1 834 ? 6.112 24.643 -27.270 1.00 32.41 834 HIS A CA 1
ATOM 6355 C C . HIS A 1 834 ? 4.721 24.225 -27.744 1.00 32.41 834 HIS A C 1
ATOM 6357 O O . HIS A 1 834 ? 4.563 23.209 -28.426 1.00 32.41 834 HIS A O 1
ATOM 6363 N N . ASP A 1 835 ? 3.724 25.031 -27.381 1.00 34.03 835 ASP A N 1
ATOM 6364 C CA . ASP A 1 835 ? 2.466 25.141 -28.107 1.00 34.03 835 ASP A CA 1
ATOM 6365 C C . ASP A 1 835 ? 2.790 25.505 -29.561 1.00 34.03 835 ASP A C 1
ATOM 6367 O O . ASP A 1 835 ? 2.863 26.665 -29.960 1.00 34.03 835 ASP A O 1
ATOM 6371 N N . SER A 1 836 ? 3.037 24.480 -30.369 1.00 28.67 836 SER A N 1
ATOM 6372 C CA . SER A 1 836 ? 2.981 24.570 -31.822 1.00 28.67 836 SER A CA 1
ATOM 6373 C C . SER A 1 836 ? 1.636 24.012 -32.255 1.00 28.67 836 SER A C 1
ATOM 6375 O O . SER A 1 836 ? 1.515 22.907 -32.775 1.00 28.67 836 SER A O 1
ATOM 6377 N N . VAL A 1 837 ? 0.597 24.804 -31.995 1.00 33.72 837 VAL A N 1
ATOM 6378 C CA . VAL A 1 837 ? -0.628 24.731 -32.783 1.00 33.72 837 VAL A CA 1
ATOM 6379 C C . VAL A 1 837 ? -0.302 25.356 -34.140 1.00 33.72 837 VAL A C 1
ATOM 6381 O O . VAL A 1 837 ? -0.156 26.573 -34.253 1.00 33.72 837 VAL A O 1
ATOM 6384 N N . SER A 1 838 ? -0.164 24.511 -35.159 1.00 28.06 838 SER A N 1
ATOM 6385 C CA . SER A 1 838 ? -0.341 24.877 -36.568 1.00 28.06 838 SER A CA 1
ATOM 6386 C C . SER A 1 838 ? -1.258 23.872 -37.234 1.00 28.06 838 SER A C 1
ATOM 6388 O O . SER A 1 838 ? -0.911 22.669 -37.147 1.00 28.06 838 SER A O 1
#

pLDDT: mean 77.18, std 22.07, range [23.58, 98.81]

Radius of gyration: 30.45 Å; chains: 1; bounding box: 74×80×81 Å

Foldseek 3Di:
DDDDQADPVSLVVVCVVVDDDPDPDDDPVVCLVFVLVDPVVVVQVQPFCQVLVLLLCLQQVFLVLLAQWFEEEAQCQLHCNQVSSVVSHHQAYEYEHAHPSLVCVCVVCVVVVNNNHYDYDHQLVPPPDADYNPAFATQEYEYDQQDFLRCFQNRLLSLLSCCVRHYDDVGFYVFFKKWKKKFFFFQPPVLCLLAVLQCCLPNDHNRVPRNQQSLQEKDQDQCLVRDDDPPPPDSQVSLVLGGLWDMWIFAMDGSNPQDSCLQADQVNQKGKTKTAGDDDDDPDPPDPDDPDDPDDPDDPPPSVQNSQFGFWMKMWMKIWRVVRPPTRIATLDSNGPHGPNRIIINGDHACPDDDDPPWQFNDHRRLGDDHPWMKIWMWTWHQDPVDSSKIKIWIWIDRVPPGITTDIHMYHSVCVVVVVVVVCVSSQHDDDDLVVLLVVCCVPPPPDPLSVLLNVVLRLLVSACKDWEAAQFKIWMDHNQWIWIAFAQLQLQRACQDRGGHLATDTNVVCPVFRFSDKEYYNFKIWTQTPPQWIWIFGQQCQQQGLAPPRGGGNHIDTAPPDDPPWGFDDKYYEHFKIWTAISQQWIWIFGAQQLQQRQQADDPVPDHRPGGGNHTHTHDAPDPPWGFSDKEYYNFKIWTQTSQQWIWIAGAQQQLQRQCQDRHGHNHTHTNPPDGQWSDKEYAHFKIWTFHDDQLWIWIAGQLAQLQRQDPPPSGGHNHTDTRDDDDARFDDWYYYHFKIWTFHPPQRFIWIAGQCLQLQRQPLPNGGHNHTDDSLDGQWSDKYHYSFKIWTAGSVSWIWIFGFQCRSNRNPSDGHGHNHTDTRDDDDDPPPPPPD

Organism: Perkinsus olseni (NCBI:txid32597)

InterPro domains:
  IPR000408 Regulator of chromosome condensation, RCC1 [PF00415] (751-794)
  IPR000408 Regulator of chromosome condensation, RCC1 [PR00633] (482-498)
  IPR000408 Regulator of chromosome condensation, RCC1 [PR00633] (516-529)
  IPR000408 Regulator of chromosome condensation, RCC1 [PR00633] (632-648)
  IPR000408 Regulator of chromosome condensation, RCC1 [PR00633] (648-662)
  IPR000408 Regulator of chromosome condensation, RCC1 [PR00633] (739-757)
  IPR000408 Regulator of chromosome condensation, RCC1 [PR00633] (794-815)
  IPR000408 Regulator of chromosome condensation, RCC1 [PS00626] (519-529)
  IPR000408 Regulator of chromosome condensation, RCC1 [PS00626] (682-692)
  IPR000408 Regulator of chromosome condensation, RCC1 [PS50012] (481-532)
  IPR000408 Regulator of chromosome condensation, RCC1 [PS50012] (533-585)
  IPR000408 Regulator of chromosome condensation, RCC1 [PS50012] (586-645)
  IPR000408 Regulator of chromosome condensation, RCC1 [PS50012] (646-695)
  IPR000408 Regulator of chromosome condensation, RCC1 [PS50012] (697-748)
  IPR000408 Regulator of chromosome condensation, RCC1 [PS50012] (750-798)
  IPR009091 Regulator of chromosome condensation 1/beta-lactamase-inhibitor protein II [G3DSA:2.130.10.30] (466-778)
  IPR009091 Regulator of chromosome condensation 1/beta-lactamase-inhibitor protein II [G3DSA:2.130.10.30] (779-837)
  IPR009091 Regulator of chromosome condensation 1/beta-lactamase-inhibitor protein II [SSF50985] (454-775)
  IPR009091 Regulator of chromosome condensation 1/beta-lactamase-inhibitor protein II [SSF50985] (778-831)
  IPR029063 S-adenosyl-L-methionine-dependent methyltransferase superfamily [G3DSA:3.40.50.150] (22-175)